Protein AF-A0A931WHB3-F1 (afdb_monomer_lite)

Foldseek 3Di:
DLVLLLVCCVVPPDDAPLLVDLPLLLQLLLLLLPVVFDSVQSRVLSVQLCVCVVDLVSLLPDDLLVLLLSCAPSDDSLSSVQSNQQSVVCVVVVHDDQALVVQCVGRPRDLQSSQLSNCRNPVHLGARDDPLLQLCCCQLPVDSDPVVSSVVSVVVSVRNNSSNSSSNVCSVPAVDLPPHNLVPRSSCVRGPCSNPDPRDPPDPAQDEWEKEFEWEAEPQQWTKWFAADPPDPDPHRFIATDMDTDPDDDDDPDWDWDWDDDDSYTYTYTYHYDYDYPPDDPDPRMDIGRPVCCSSTPYHPVRVCSVPVPPPDPDDDDDDDDDDDDDDDDDDDDDDDDDDDDDDDDDDQDQWFKEKEWFEDQQWFVPDPPTFADPPLSPPLCVQPLVVQDGQAYEYEYQAQEAPDADDCQQVVLVVVPPDDRPDRPVPRDQGYHYLSSVLVCVVSPHQEYEQAEPRNQSSHPVSNVRRVVSCVVSNRQYAWWVPRWGWGAGSNFIEIEHEEYCDDPPRTHYLADLVVLLVSLLVVVVVGLAYEYEYEFAEADDVGQAQDADWHAYPNGTGHRLVSNVLSSVVSQHLEYEYHPHLFFHAWFQDPQHIHGNHQHAAFHFQPDDQPDRSQKIWIKMWIARRRRSGTAWIFTFIWGADPRGRTHGDPQCVSLVSNQVSNVVHPPPGQWDQDSRRIIDGNPPPPLCLDFFDDDDFQFKKFFPVRQKIKGQHAKEFDDDCDDPDPRDHDDPLLAQWAAKEAQLVLQWIWIFRQVSLWIWIAGLVVRGTPDIEHQFDDPVCPVQEDPDDQAPFDDPFADPVSDNRGARFRWHEWDAAPSRQWIKTWGQRCVGCVLQRGWGWIFIAGPVVRYTRHIYTYGTQQNDWDAQLVRQWIWTQHFQFQKIWIWGRPDDDPSPIGTDDMEHQPGTDDPVVVCVVVVNDRHRSNVVGPQRKAAWDAQNVNQWIWIARQRPGFIWIDGVVVRYTQATAHADDHRFHHWDAFPVRQWIWTAHQAQQKIFIFGPVQGVVCRNHPRYGHTPDMDRPDHGWAYWDAALVRQWIWTCRASQQWIWIAGRPHRHTGIITHHGHGFHYWYARSVNQWIWTAHGDDVPRTGSMITIMGMDRD

Radius of gyration: 36.59 Å; chains: 1; bounding box: 97×89×100 Å

pLDDT: mean 85.55, std 16.46, range [21.92, 98.75]

Structure (mmCIF, N/CA/C/O backbone):
data_AF-A0A931WHB3-F1
#
_entry.id   AF-A0A931WHB3-F1
#
loop_
_atom_site.group_PDB
_atom_site.id
_atom_site.type_symbol
_atom_site.label_atom_id
_atom_site.label_alt_id
_atom_site.label_comp_id
_atom_site.label_asym_id
_atom_site.label_entity_id
_atom_site.label_seq_id
_atom_site.pdbx_PDB_ins_code
_atom_site.Cartn_x
_atom_site.Cartn_y
_atom_site.Cartn_z
_atom_site.occupancy
_atom_site.B_iso_or_equiv
_atom_site.auth_seq_id
_atom_site.auth_comp_id
_atom_site.auth_asym_id
_atom_site.auth_atom_id
_atom_site.pdbx_PDB_model_num
ATOM 1 N N . MET A 1 1 ? 1.215 -47.083 -10.227 1.00 84.88 1 MET A N 1
ATOM 2 C CA . MET A 1 1 ? 0.676 -46.826 -8.870 1.00 84.88 1 MET A CA 1
ATOM 3 C C . MET A 1 1 ? -0.785 -46.350 -8.879 1.00 84.88 1 MET A C 1
ATOM 5 O O . MET A 1 1 ? -1.617 -47.059 -8.321 1.00 84.88 1 MET A O 1
ATOM 9 N N . VAL A 1 2 ? -1.116 -45.220 -9.528 1.00 85.38 2 VAL A N 1
ATOM 10 C CA . VAL A 1 2 ? -2.466 -44.595 -9.546 1.00 85.38 2 VAL A CA 1
ATOM 11 C C . VAL A 1 2 ? -3.608 -45.595 -9.789 1.00 85.38 2 VAL A C 1
ATOM 13 O O . VAL A 1 2 ? -4.551 -45.656 -9.006 1.00 85.38 2 VAL A O 1
ATOM 16 N N . ARG A 1 3 ? -3.494 -46.464 -10.807 1.00 87.75 3 ARG A N 1
ATOM 17 C CA . ARG A 1 3 ? -4.512 -47.495 -11.106 1.00 87.75 3 ARG A CA 1
ATOM 18 C C . ARG A 1 3 ? -4.798 -48.437 -9.926 1.00 87.75 3 ARG A C 1
ATOM 20 O O . ARG A 1 3 ? -5.958 -48.729 -9.656 1.00 87.75 3 ARG A O 1
ATOM 27 N N . LYS A 1 4 ? -3.764 -48.887 -9.197 1.00 90.56 4 LYS A N 1
ATOM 28 C CA . LYS A 1 4 ? -3.929 -49.772 -8.025 1.00 90.56 4 LYS A CA 1
ATOM 29 C C . LYS A 1 4 ? -4.610 -49.043 -6.865 1.00 90.56 4 LYS A C 1
ATOM 31 O O . LYS A 1 4 ? -5.451 -49.630 -6.190 1.00 90.56 4 LYS A O 1
ATOM 36 N N . LEU A 1 5 ? -4.274 -47.768 -6.665 1.00 92.19 5 LEU A N 1
ATOM 37 C CA . LEU A 1 5 ? -4.891 -46.924 -5.643 1.00 92.19 5 LEU A CA 1
ATOM 38 C C . LEU A 1 5 ? -6.387 -46.706 -5.919 1.00 92.19 5 LEU A C 1
ATOM 40 O O . LEU A 1 5 ? -7.205 -46.923 -5.028 1.00 92.19 5 LEU A O 1
ATOM 44 N N . ILE A 1 6 ? -6.748 -46.348 -7.156 1.00 91.69 6 ILE A N 1
ATOM 45 C CA . ILE A 1 6 ? -8.146 -46.134 -7.558 1.00 91.69 6 ILE A CA 1
ATOM 46 C C . ILE A 1 6 ? -8.950 -47.440 -7.478 1.00 91.69 6 ILE A C 1
ATOM 48 O O . ILE A 1 6 ? -10.045 -47.448 -6.919 1.00 91.69 6 ILE A O 1
ATOM 52 N N . ALA A 1 7 ? -8.408 -48.562 -7.967 1.00 93.50 7 ALA A N 1
ATOM 53 C CA . ALA A 1 7 ? -9.076 -49.863 -7.874 1.00 93.50 7 ALA A CA 1
ATOM 54 C C . ALA A 1 7 ? -9.349 -50.265 -6.414 1.00 93.50 7 ALA A C 1
ATOM 56 O O . ALA A 1 7 ? -10.447 -50.716 -6.079 1.00 93.50 7 ALA A O 1
ATOM 57 N N . TRP A 1 8 ? -8.377 -50.041 -5.524 1.00 95.69 8 TRP A N 1
ATOM 58 C CA . TRP A 1 8 ? -8.567 -50.247 -4.092 1.00 95.69 8 TRP A CA 1
ATOM 59 C C . TRP A 1 8 ? -9.632 -49.310 -3.517 1.00 95.69 8 TRP A C 1
ATOM 61 O O . TRP A 1 8 ? -10.517 -49.782 -2.806 1.00 95.69 8 TRP A O 1
ATOM 71 N N . TYR A 1 9 ? -9.597 -48.019 -3.850 1.00 95.31 9 TYR A N 1
ATOM 72 C CA . TYR A 1 9 ? -10.578 -47.047 -3.369 1.00 95.31 9 TYR A CA 1
ATOM 73 C C . TYR A 1 9 ? -12.000 -47.414 -3.799 1.00 95.31 9 TYR A C 1
ATOM 75 O O . TYR A 1 9 ? -12.898 -47.430 -2.965 1.00 95.31 9 TYR A O 1
ATOM 83 N N . ARG A 1 10 ? -12.219 -47.813 -5.057 1.00 94.56 10 ARG A N 1
ATOM 84 C CA . ARG A 1 10 ? -13.547 -48.233 -5.538 1.00 94.56 10 ARG A CA 1
ATOM 85 C C . ARG A 1 10 ? -14.119 -49.411 -4.749 1.00 94.56 10 ARG A C 1
ATOM 87 O O . ARG A 1 10 ? -15.312 -49.414 -4.470 1.00 94.56 10 ARG A O 1
ATOM 94 N N . LYS A 1 11 ? -13.272 -50.366 -4.349 1.00 95.25 11 LYS A N 1
ATOM 95 C CA . LYS A 1 11 ? -13.671 -51.534 -3.547 1.00 95.25 11 LYS A CA 1
ATOM 96 C C . LYS A 1 11 ? -13.815 -51.231 -2.047 1.00 95.25 11 LYS A C 1
ATOM 98 O O . LYS A 1 11 ? -14.593 -51.898 -1.378 1.00 95.25 11 LYS A O 1
ATOM 103 N N . ASN A 1 12 ? -13.055 -50.272 -1.511 1.00 93.69 12 ASN A N 1
ATOM 104 C CA . ASN A 1 12 ? -12.877 -50.098 -0.060 1.00 93.69 12 ASN A CA 1
ATOM 105 C C . ASN A 1 12 ? -13.314 -48.729 0.488 1.00 93.69 12 ASN A C 1
ATOM 107 O O . ASN A 1 12 ? -13.204 -48.506 1.696 1.00 93.69 12 ASN A O 1
ATOM 111 N N . LYS A 1 13 ? -13.775 -47.792 -0.352 1.00 93.00 13 LYS A N 1
ATOM 112 C CA . LYS A 1 13 ? -14.244 -46.480 0.109 1.00 93.00 13 LYS A CA 1
ATOM 113 C C . LYS A 1 13 ? -15.380 -46.654 1.111 1.00 93.00 13 LYS A C 1
ATOM 115 O O . LYS A 1 13 ? -16.329 -47.396 0.873 1.00 93.00 13 LYS A O 1
ATOM 120 N N . ARG A 1 14 ? -15.302 -45.933 2.227 1.00 93.69 14 ARG A N 1
ATOM 121 C CA . ARG A 1 14 ? -16.410 -45.864 3.184 1.00 93.69 14 ARG A CA 1
ATOM 122 C C . ARG A 1 14 ? -17.633 -45.239 2.528 1.00 93.69 14 ARG A C 1
ATOM 124 O O . ARG A 1 14 ? -17.500 -44.242 1.808 1.00 93.69 14 ARG A O 1
ATOM 131 N N . ASP A 1 15 ? -18.795 -45.795 2.853 1.00 92.56 15 ASP A N 1
ATOM 132 C CA . ASP A 1 15 ? -20.084 -45.239 2.470 1.00 92.56 15 ASP A CA 1
ATOM 133 C C . ASP A 1 15 ? -20.383 -43.993 3.317 1.00 92.56 15 ASP A C 1
ATOM 135 O O . ASP A 1 15 ? -20.708 -44.093 4.499 1.00 92.56 15 ASP A O 1
ATOM 139 N N . LEU A 1 16 ? -20.180 -42.807 2.738 1.00 94.19 16 LEU A N 1
ATOM 140 C CA . LEU A 1 16 ? -20.353 -41.519 3.417 1.00 94.19 16 LEU A CA 1
ATOM 141 C C . LEU A 1 16 ? -21.411 -40.686 2.682 1.00 94.19 16 LEU A C 1
ATOM 143 O O . LEU A 1 16 ? -21.373 -40.652 1.451 1.00 94.19 16 LEU A O 1
ATOM 147 N N . PRO A 1 17 ? -22.308 -39.966 3.386 1.00 93.25 17 PRO A N 1
ATOM 148 C CA . PRO A 1 17 ? -23.413 -39.244 2.745 1.00 93.25 17 PRO A CA 1
ATOM 149 C C . PRO A 1 17 ? -22.966 -38.270 1.646 1.00 93.25 17 PRO A C 1
ATOM 151 O O . PRO A 1 17 ? -23.534 -38.251 0.557 1.00 93.25 17 PRO A O 1
ATOM 154 N N . TRP A 1 18 ? -21.889 -37.520 1.884 1.00 94.44 18 TRP A N 1
ATOM 155 C CA . TRP A 1 18 ? -21.335 -36.563 0.919 1.00 94.44 18 TRP A CA 1
ATOM 156 C C . TRP A 1 18 ? -20.591 -37.208 -0.258 1.00 94.44 18 TRP A C 1
ATOM 158 O O . TRP A 1 18 ? -20.258 -36.519 -1.209 1.00 94.44 18 TRP A O 1
ATOM 168 N N . ARG A 1 19 ? -20.364 -38.528 -0.254 1.00 93.44 19 ARG A N 1
ATOM 169 C CA . ARG A 1 19 ? -19.819 -39.261 -1.414 1.00 93.44 19 ARG A CA 1
ATOM 170 C C . ARG A 1 19 ? -20.894 -39.771 -2.372 1.00 93.44 19 ARG A C 1
ATOM 172 O O . ARG A 1 19 ? -20.557 -40.311 -3.422 1.00 93.44 19 ARG A O 1
ATOM 179 N N . LYS A 1 20 ? -22.174 -39.625 -2.015 1.00 92.88 20 LYS A N 1
ATOM 180 C CA . LYS A 1 20 ? -23.329 -40.016 -2.843 1.00 92.88 20 LYS A CA 1
ATOM 181 C C . LYS A 1 20 ? -23.835 -38.874 -3.730 1.00 92.88 20 LYS A C 1
ATOM 183 O O . LYS A 1 20 ? -24.867 -39.014 -4.375 1.00 92.88 20 LYS A O 1
ATOM 188 N N . THR A 1 21 ? -23.147 -37.733 -3.734 1.00 93.81 21 THR A N 1
ATOM 189 C CA . THR A 1 21 ? -23.547 -36.527 -4.462 1.00 93.81 21 THR A CA 1
ATOM 190 C C . THR A 1 21 ? -22.335 -35.825 -5.067 1.00 93.81 21 THR A C 1
ATOM 192 O O . THR A 1 21 ? -21.212 -36.007 -4.605 1.00 93.81 21 THR A O 1
ATOM 195 N N . ARG A 1 22 ? -22.585 -35.012 -6.095 1.00 93.62 22 ARG A N 1
ATOM 196 C CA . ARG A 1 22 ? -21.635 -34.047 -6.667 1.00 93.62 22 ARG A CA 1
ATOM 197 C C . ARG A 1 22 ? -22.109 -32.599 -6.521 1.00 93.62 22 ARG A C 1
ATOM 199 O O . ARG A 1 22 ? -21.502 -31.699 -7.085 1.00 93.62 22 ARG A O 1
ATOM 206 N N . ASP A 1 23 ? -23.195 -32.378 -5.780 1.00 96.38 23 ASP A N 1
ATOM 207 C CA . ASP A 1 23 ? -23.734 -31.043 -5.526 1.00 96.38 23 ASP A CA 1
ATOM 208 C C . ASP A 1 23 ? -22.691 -30.193 -4.771 1.00 96.38 23 ASP A C 1
ATOM 210 O O . ASP A 1 23 ? -22.335 -30.533 -3.634 1.00 96.38 23 ASP A O 1
ATOM 214 N N . PRO A 1 24 ? -22.201 -29.087 -5.364 1.00 96.38 24 PRO A N 1
ATOM 215 C CA . PRO A 1 24 ? -21.118 -28.297 -4.794 1.00 96.38 24 PRO A CA 1
ATOM 216 C C . PRO A 1 24 ? -21.478 -27.680 -3.439 1.00 96.38 24 PRO A C 1
ATOM 218 O O . PRO A 1 24 ? -20.605 -27.557 -2.581 1.00 96.38 24 PRO A O 1
ATOM 221 N N . TYR A 1 25 ? -22.756 -27.376 -3.182 1.00 97.06 25 TYR A N 1
ATOM 222 C CA . TYR A 1 25 ? -23.208 -26.901 -1.874 1.00 97.06 25 TYR A CA 1
ATOM 223 C C . TYR A 1 25 ? -23.054 -27.989 -0.808 1.00 97.06 25 TYR A C 1
ATOM 225 O O . TYR A 1 25 ? -22.488 -27.763 0.264 1.00 97.06 25 TYR A O 1
ATOM 233 N N . ARG A 1 26 ? -23.512 -29.200 -1.123 1.00 97.62 26 ARG A N 1
ATOM 234 C CA . ARG A 1 26 ? -23.441 -30.359 -0.228 1.00 97.62 26 ARG A CA 1
ATOM 235 C C . ARG A 1 26 ? -22.006 -30.797 0.042 1.00 97.62 26 ARG A C 1
ATOM 237 O O . ARG A 1 26 ? -21.711 -31.161 1.182 1.00 97.62 26 ARG A O 1
ATOM 244 N N . ILE A 1 27 ? -21.136 -30.737 -0.967 1.00 97.44 27 ILE A N 1
ATOM 245 C CA . ILE A 1 27 ? -19.698 -31.000 -0.824 1.00 97.44 27 ILE A CA 1
ATOM 246 C C . ILE A 1 27 ? -19.030 -29.902 0.011 1.00 97.44 27 ILE A C 1
ATOM 248 O O . ILE A 1 27 ? -18.306 -30.201 0.956 1.00 97.44 27 ILE A O 1
ATOM 252 N N . MET A 1 28 ? -19.326 -28.627 -0.250 1.00 97.31 28 MET A N 1
ATOM 253 C CA . MET A 1 28 ? -18.822 -27.514 0.560 1.00 97.31 28 MET A CA 1
ATOM 254 C C . MET A 1 28 ? -19.182 -27.687 2.039 1.00 97.31 28 MET A C 1
ATOM 256 O O . MET A 1 28 ? -18.311 -27.573 2.900 1.00 97.31 28 MET A O 1
ATOM 260 N N . VAL A 1 29 ? -20.437 -28.022 2.351 1.00 97.44 29 VAL A N 1
ATOM 261 C CA . VAL A 1 29 ? -20.884 -28.250 3.734 1.00 97.44 29 VAL A CA 1
ATOM 262 C C . VAL A 1 29 ? -20.086 -29.380 4.392 1.00 97.44 29 VAL A C 1
ATOM 264 O O . VAL A 1 29 ? -19.605 -29.198 5.512 1.00 97.44 29 VAL A O 1
ATOM 267 N N . SER A 1 30 ? -19.899 -30.526 3.722 1.00 96.69 30 SER A N 1
ATOM 268 C CA . SER A 1 30 ? -19.130 -31.636 4.303 1.00 96.69 30 SER A CA 1
ATOM 269 C C . SER A 1 30 ? -17.672 -31.264 4.525 1.00 96.69 30 SER A C 1
ATOM 271 O O . SER A 1 30 ? -17.138 -31.539 5.598 1.00 96.69 30 SER A O 1
ATOM 273 N N . GLU A 1 31 ? -17.041 -30.591 3.563 1.00 95.62 31 GLU A N 1
ATOM 274 C CA . GLU A 1 31 ? -15.630 -30.227 3.661 1.00 95.62 31 GLU A CA 1
ATOM 275 C C . GLU A 1 31 ? -15.386 -29.183 4.760 1.00 95.62 31 GLU A C 1
ATOM 277 O O . GLU A 1 31 ? -14.473 -29.348 5.570 1.00 95.62 31 GLU A O 1
ATOM 282 N N . PHE A 1 32 ? -16.264 -28.181 4.911 1.00 94.94 32 PHE A N 1
ATOM 283 C CA . PHE A 1 32 ? -16.215 -27.262 6.057 1.00 94.94 32 PHE A CA 1
ATOM 284 C C . PHE A 1 32 ? -16.360 -28.007 7.393 1.00 94.94 32 PHE A C 1
ATOM 286 O O . PHE A 1 32 ? -15.679 -27.672 8.372 1.00 94.94 32 PHE A O 1
ATOM 293 N N . MET A 1 33 ? -17.230 -29.020 7.461 1.00 94.19 33 MET A N 1
ATOM 294 C CA . MET A 1 33 ? -17.398 -29.830 8.668 1.00 94.19 33 MET A CA 1
ATOM 295 C C . MET A 1 33 ? -16.186 -30.722 8.955 1.00 94.19 33 MET A C 1
ATOM 297 O O . MET A 1 33 ? -15.854 -30.890 10.124 1.00 94.19 33 MET A O 1
ATOM 301 N N . LEU A 1 34 ? -15.504 -31.254 7.938 1.00 91.81 34 LEU A N 1
ATOM 302 C CA . LEU A 1 34 ? -14.376 -32.184 8.083 1.00 91.81 34 LEU A CA 1
ATOM 303 C C . LEU A 1 34 ? -13.074 -31.521 8.555 1.00 91.81 34 LEU A C 1
ATOM 305 O O . LEU A 1 34 ? -12.217 -32.205 9.119 1.00 91.81 34 LEU A O 1
ATOM 309 N N . VAL A 1 35 ? -12.941 -30.195 8.434 1.00 86.25 35 VAL A N 1
ATOM 310 C CA . VAL A 1 35 ? -11.778 -29.459 8.962 1.00 86.25 35 VAL A CA 1
ATOM 311 C C . VAL A 1 35 ? -11.606 -29.719 10.467 1.00 86.25 35 VAL A C 1
ATOM 313 O O . VAL A 1 35 ? -12.404 -29.289 11.296 1.00 86.25 35 VAL A O 1
ATOM 316 N N . GLN A 1 36 ? -10.543 -30.432 10.846 1.00 79.00 36 GLN A N 1
ATOM 317 C CA . GLN A 1 36 ? -10.236 -30.784 12.242 1.00 79.00 36 GLN A CA 1
ATOM 318 C C . GLN A 1 36 ? -11.386 -31.489 12.998 1.00 79.00 36 GLN A C 1
ATOM 320 O O . GLN A 1 36 ? -11.498 -31.375 14.218 1.00 79.00 36 GLN A O 1
ATOM 325 N N . THR A 1 37 ? -12.256 -32.223 12.294 1.00 82.19 37 THR A N 1
ATOM 326 C CA . THR A 1 37 ? -13.376 -32.968 12.897 1.00 82.19 37 THR A CA 1
ATOM 327 C C . THR A 1 37 ? -13.408 -34.392 12.352 1.00 82.19 37 THR A C 1
ATOM 329 O O . THR A 1 37 ? -13.181 -34.621 11.169 1.00 82.19 37 THR A O 1
ATOM 332 N N . THR A 1 38 ? -13.682 -35.386 13.201 1.00 83.12 38 THR A N 1
ATOM 333 C CA . THR A 1 38 ? -13.673 -36.787 12.757 1.00 83.12 38 THR A CA 1
ATOM 334 C C . THR A 1 38 ? -14.876 -37.106 11.870 1.00 83.12 38 THR A C 1
ATOM 336 O O . THR A 1 38 ? -15.992 -36.662 12.140 1.00 83.12 38 THR A O 1
ATOM 339 N N . VAL A 1 39 ? -14.670 -37.964 10.865 1.00 86.69 39 VAL A N 1
ATOM 340 C CA . VAL A 1 39 ? -15.725 -38.429 9.943 1.00 86.69 39 VAL A CA 1
ATOM 341 C C . VAL A 1 39 ? -16.965 -38.929 10.694 1.00 86.69 39 VAL A C 1
ATOM 343 O O . VAL A 1 39 ? -18.076 -38.524 10.373 1.00 86.69 39 VAL A O 1
ATOM 346 N N . ALA A 1 40 ? -16.788 -39.736 11.745 1.00 85.00 40 ALA A N 1
ATOM 347 C CA . ALA A 1 40 ? -17.899 -40.272 12.539 1.00 85.00 40 ALA A CA 1
ATOM 348 C C . ALA A 1 40 ? -18.758 -39.182 13.209 1.00 85.00 40 ALA A C 1
ATOM 350 O O . ALA A 1 40 ? -19.958 -39.370 13.402 1.00 85.00 40 ALA A O 1
ATOM 351 N N . THR A 1 41 ? -18.157 -38.041 13.559 1.00 85.00 41 THR A N 1
ATOM 352 C CA . THR A 1 41 ? -18.882 -36.892 14.120 1.00 85.00 41 THR A CA 1
ATOM 353 C C . THR A 1 41 ? -19.632 -36.145 13.025 1.00 85.00 41 THR A C 1
ATOM 355 O O . THR A 1 41 ? -20.794 -35.787 13.214 1.00 85.00 41 THR A O 1
ATOM 358 N N . VAL A 1 42 ? -18.989 -35.950 11.869 1.00 90.88 42 VAL A N 1
ATOM 359 C CA . VAL A 1 42 ? -19.578 -35.235 10.732 1.00 90.88 42 VAL A CA 1
ATOM 360 C C . VAL A 1 42 ? -20.782 -35.985 10.168 1.00 90.88 42 VAL A C 1
ATOM 362 O O . VAL A 1 42 ? -21.814 -35.356 9.969 1.00 90.88 42 VAL A O 1
ATOM 365 N N . VAL A 1 43 ? -20.718 -37.315 10.013 1.00 90.44 43 VAL A N 1
ATOM 366 C CA . VAL A 1 43 ? -21.851 -38.132 9.520 1.00 90.44 43 VAL A CA 1
ATOM 367 C C . VAL A 1 43 ? -23.136 -37.847 10.305 1.00 90.44 43 VAL A C 1
ATOM 369 O O . VAL A 1 43 ? -24.174 -37.589 9.708 1.00 90.44 43 VAL A O 1
ATOM 372 N N . LYS A 1 44 ? -23.058 -37.783 11.640 1.00 87.38 44 LYS A N 1
ATOM 373 C CA . LYS A 1 44 ? -24.224 -37.534 12.506 1.00 87.38 44 LYS A CA 1
ATOM 374 C C . LYS A 1 44 ? -24.809 -36.124 12.371 1.00 87.38 44 LYS A C 1
ATOM 376 O O . LYS A 1 44 ? -25.960 -35.903 12.733 1.00 87.38 44 LYS A O 1
ATOM 381 N N . ARG A 1 45 ? -24.005 -35.144 11.950 1.00 89.56 45 ARG A N 1
ATOM 382 C CA . ARG A 1 45 ? -24.385 -33.720 11.922 1.00 89.56 45 ARG A CA 1
ATOM 383 C C . ARG A 1 45 ? -24.746 -33.229 10.534 1.00 89.56 45 ARG A C 1
ATOM 385 O O . ARG A 1 45 ? -25.594 -32.355 10.418 1.00 89.56 45 ARG A O 1
ATOM 392 N N . TYR A 1 46 ? -24.132 -33.807 9.514 1.00 94.56 46 TYR A N 1
ATOM 393 C CA . TYR A 1 46 ? -24.305 -33.427 8.124 1.00 94.56 46 TYR A CA 1
ATOM 394 C C . TYR A 1 46 ? -25.767 -33.520 7.676 1.00 94.56 46 TYR A C 1
ATOM 396 O O . TYR A 1 46 ? -26.318 -32.550 7.167 1.00 94.56 46 TYR A O 1
ATOM 404 N N . GLU A 1 47 ? -26.428 -34.646 7.952 1.00 89.88 47 GLU A N 1
ATOM 405 C CA . GLU A 1 47 ? -27.830 -34.853 7.570 1.00 89.88 47 GLU A CA 1
ATOM 406 C C . GLU A 1 47 ? -28.782 -33.917 8.323 1.00 89.88 47 GLU A C 1
ATOM 408 O O . GLU A 1 47 ? -29.686 -33.343 7.724 1.00 89.88 47 GLU A O 1
ATOM 413 N N . LEU A 1 48 ? -28.545 -33.695 9.621 1.00 90.69 48 LEU A N 1
ATOM 414 C CA . LEU A 1 48 ? -29.329 -32.746 10.418 1.00 90.69 48 LEU A CA 1
ATOM 415 C C . LEU A 1 48 ? -29.167 -31.310 9.909 1.00 90.69 48 LEU A C 1
ATOM 417 O O . LEU A 1 48 ? -30.136 -30.559 9.867 1.00 90.69 48 LEU A O 1
ATOM 421 N N . PHE A 1 49 ? -27.950 -30.937 9.513 1.00 95.31 49 PHE A N 1
ATOM 422 C CA . PHE A 1 49 ? -27.664 -29.612 8.981 1.00 95.31 49 PHE A CA 1
ATOM 423 C C . PHE A 1 49 ? -28.333 -29.398 7.624 1.00 95.31 49 PHE A C 1
ATOM 425 O O . PHE A 1 49 ? -28.967 -28.368 7.431 1.00 95.31 49 PHE A O 1
ATOM 432 N N . LEU A 1 50 ? -28.259 -30.377 6.717 1.00 95.94 50 LEU A N 1
ATOM 433 C CA . LEU A 1 50 ? -28.926 -30.300 5.414 1.00 95.94 50 LEU A CA 1
ATOM 434 C C . LEU A 1 50 ? -30.450 -30.429 5.505 1.00 95.94 50 LEU A C 1
ATOM 436 O O . LEU A 1 50 ? -31.153 -29.951 4.624 1.00 95.94 50 LEU A O 1
ATOM 440 N N . LYS A 1 51 ? -30.987 -31.044 6.563 1.00 93.88 51 LYS A N 1
ATOM 441 C CA . LYS A 1 51 ? -32.429 -31.006 6.831 1.00 93.88 51 LYS A CA 1
ATOM 442 C C . LYS A 1 51 ? -32.892 -29.594 7.199 1.00 93.88 51 LYS A C 1
ATOM 444 O O . LYS A 1 51 ? -33.975 -29.189 6.797 1.00 93.88 51 LYS A O 1
ATOM 449 N N . GLU A 1 52 ? -32.080 -28.860 7.959 1.00 93.62 52 GLU A N 1
ATOM 450 C CA . GLU A 1 52 ? -32.375 -27.479 8.358 1.00 93.62 52 GLU A CA 1
ATOM 451 C C . GLU A 1 52 ? -32.094 -26.468 7.233 1.00 93.62 52 GLU A C 1
ATOM 453 O O . GLU A 1 52 ? -32.829 -25.494 7.080 1.00 93.62 52 GLU A O 1
ATOM 458 N N . PHE A 1 53 ? -31.043 -26.707 6.446 1.00 97.38 53 PHE A N 1
ATOM 459 C CA . PHE A 1 53 ? -30.609 -25.874 5.326 1.00 97.38 53 PHE A CA 1
ATOM 460 C C . PHE A 1 53 ? -30.424 -26.752 4.076 1.00 97.38 53 PHE A C 1
ATOM 462 O O . PHE A 1 53 ? -29.310 -27.192 3.783 1.00 97.38 53 PHE A O 1
ATOM 469 N N . PRO A 1 54 ? -31.510 -27.080 3.354 1.00 95.88 54 PRO A N 1
ATOM 470 C CA . PRO A 1 54 ? -31.448 -28.005 2.221 1.00 95.88 54 PRO A CA 1
ATOM 471 C C . PRO A 1 54 ? -30.737 -27.434 0.993 1.00 95.88 54 PRO A C 1
ATOM 473 O O . PRO A 1 54 ? -30.219 -28.207 0.185 1.00 95.88 54 PRO A O 1
ATOM 476 N N . THR A 1 55 ? -30.694 -26.107 0.849 1.00 96.50 55 THR A N 1
ATOM 477 C CA . THR A 1 55 ? -30.073 -25.413 -0.288 1.00 96.50 55 THR A CA 1
ATOM 478 C C . THR A 1 55 ? -29.144 -24.291 0.166 1.00 96.50 55 THR A C 1
ATOM 480 O O . THR A 1 55 ? -29.262 -23.761 1.277 1.00 96.50 55 THR A O 1
ATOM 483 N N . ILE A 1 56 ? -28.246 -23.864 -0.724 1.00 96.81 56 ILE A N 1
ATOM 484 C CA . ILE A 1 56 ? -27.344 -22.743 -0.451 1.00 96.81 56 ILE A CA 1
ATOM 485 C C . ILE A 1 56 ? -28.101 -21.434 -0.181 1.00 96.81 56 ILE A C 1
ATOM 487 O O . ILE A 1 56 ? -27.671 -20.661 0.671 1.00 96.81 56 ILE A O 1
ATOM 491 N N . GLN A 1 57 ? -29.263 -21.233 -0.811 1.00 96.94 57 GLN A N 1
ATOM 492 C CA . GLN A 1 57 ? -30.152 -20.091 -0.577 1.00 96.94 57 GLN A CA 1
ATOM 493 C C . GLN A 1 57 ? -30.698 -20.108 0.853 1.00 96.94 57 GLN A C 1
ATOM 495 O O . GLN A 1 57 ? -30.517 -19.140 1.588 1.00 96.94 57 GLN A O 1
ATOM 500 N N . THR A 1 58 ? -31.253 -21.245 1.298 1.00 96.94 58 THR A N 1
ATOM 501 C CA . THR A 1 58 ? -31.778 -21.371 2.672 1.00 96.94 58 THR A CA 1
ATOM 502 C C . THR A 1 58 ? -30.700 -21.157 3.731 1.00 96.94 58 THR A C 1
ATOM 504 O O . THR A 1 58 ? -30.979 -20.609 4.796 1.00 96.94 58 THR A O 1
ATOM 507 N N . LEU A 1 59 ? -29.453 -21.546 3.442 1.00 97.25 59 LEU A N 1
ATOM 508 C CA . LEU A 1 59 ? -28.325 -21.256 4.316 1.00 97.25 59 LEU A CA 1
ATOM 509 C C . LEU A 1 59 ? -27.952 -19.768 4.295 1.00 97.25 59 LEU A C 1
ATOM 511 O O . LEU A 1 59 ? -27.732 -19.195 5.358 1.00 97.25 59 LEU A O 1
ATOM 515 N N . ALA A 1 60 ? -27.862 -19.150 3.115 1.00 94.12 60 ALA A N 1
ATOM 516 C CA . ALA A 1 60 ? -27.471 -17.751 2.949 1.00 94.12 60 ALA A CA 1
ATOM 517 C C . ALA A 1 60 ? -28.447 -16.782 3.640 1.00 94.12 60 ALA A C 1
ATOM 519 O O . ALA A 1 60 ? -28.013 -15.836 4.306 1.00 94.12 60 ALA A O 1
ATOM 520 N N . GLU A 1 61 ? -29.747 -17.058 3.534 1.00 91.56 61 GLU A N 1
ATOM 521 C CA . GLU A 1 61 ? -30.837 -16.261 4.112 1.00 91.56 61 GLU A CA 1
ATOM 522 C C . GLU A 1 61 ? -31.024 -16.494 5.618 1.00 91.56 61 GLU A C 1
ATOM 524 O O . GLU A 1 61 ? -31.576 -15.645 6.322 1.00 91.56 61 GLU A O 1
ATOM 529 N N . ALA A 1 62 ? -30.554 -17.628 6.147 1.00 86.75 62 ALA A N 1
ATOM 530 C CA . ALA A 1 62 ? -30.737 -17.955 7.551 1.00 86.75 62 ALA A CA 1
ATOM 531 C C . ALA A 1 62 ? -30.036 -16.943 8.475 1.00 86.75 62 ALA A C 1
ATOM 533 O O . ALA A 1 62 ? -28.886 -16.559 8.243 1.00 86.75 62 ALA A O 1
ATOM 534 N N . PRO A 1 63 ? -30.656 -16.559 9.604 1.00 71.31 63 PRO A N 1
ATOM 535 C CA . PRO A 1 63 ? -29.971 -15.745 10.591 1.00 71.31 63 PRO A CA 1
ATOM 536 C C . PRO A 1 63 ? -28.816 -16.541 11.216 1.00 71.31 63 PRO A C 1
ATOM 538 O O . PRO A 1 63 ? -28.968 -17.708 11.590 1.00 71.31 63 PRO A O 1
ATOM 541 N N . LEU A 1 64 ? -27.658 -15.895 11.395 1.00 74.06 64 LEU A N 1
ATOM 542 C CA . LEU A 1 64 ? -26.409 -16.557 11.803 1.00 74.06 64 LEU A CA 1
ATOM 543 C C . LEU A 1 64 ? -26.536 -17.391 13.093 1.00 74.06 64 LEU A C 1
ATOM 545 O O . LEU A 1 64 ? -25.868 -18.414 13.245 1.00 74.06 64 LEU A O 1
ATOM 549 N N . TRP A 1 65 ? -27.383 -16.981 14.043 1.00 72.62 65 TRP A N 1
ATOM 550 C CA . TRP A 1 65 ? -27.606 -17.742 15.278 1.00 72.62 65 TRP A CA 1
ATOM 551 C C . TRP A 1 65 ? -28.193 -19.136 15.004 1.00 72.62 65 TRP A C 1
ATOM 553 O O . TRP A 1 65 ? -27.846 -20.089 15.700 1.00 72.62 65 TRP A O 1
ATOM 563 N N . LYS A 1 66 ? -29.038 -19.272 13.975 1.00 81.19 66 LYS A N 1
ATOM 564 C CA . LYS A 1 66 ? -29.679 -20.530 13.582 1.00 81.19 66 LYS A CA 1
ATOM 565 C C . LYS A 1 66 ? -28.658 -21.475 12.951 1.00 81.19 66 LYS A C 1
ATOM 567 O O . LYS A 1 66 ? -28.593 -22.645 13.324 1.00 81.19 66 LYS A O 1
ATOM 572 N N . VAL A 1 67 ? -27.776 -20.933 12.107 1.00 84.38 67 VAL A N 1
ATOM 573 C CA . VAL A 1 67 ? -26.633 -21.662 11.532 1.00 84.38 67 VAL A CA 1
ATOM 574 C C . VAL A 1 67 ? -25.682 -22.144 12.633 1.00 84.38 67 VAL A C 1
ATOM 576 O O . VAL A 1 67 ? -25.323 -23.320 12.681 1.00 84.38 67 VAL A O 1
ATOM 579 N N . LYS A 1 68 ? -25.330 -21.270 13.588 1.00 77.62 68 LYS A N 1
ATOM 580 C CA . LYS A 1 68 ? -24.499 -21.630 14.753 1.00 77.62 68 LYS A CA 1
ATOM 581 C C . LYS A 1 68 ? -25.148 -22.708 15.620 1.00 77.62 68 LYS A C 1
ATOM 583 O O . LYS A 1 68 ? -24.453 -23.619 16.063 1.00 77.62 68 LYS A O 1
ATOM 588 N N . LYS A 1 69 ? -26.465 -22.636 15.836 1.00 77.38 69 LYS A N 1
ATOM 589 C CA . LYS A 1 69 ? -27.217 -23.654 16.579 1.00 77.38 69 LYS A CA 1
ATOM 590 C C . LYS A 1 69 ? -27.115 -25.016 15.890 1.00 77.38 69 LYS A C 1
ATOM 592 O O . LYS A 1 69 ? -26.746 -25.983 16.553 1.00 77.38 69 LYS A O 1
ATOM 597 N N . ALA A 1 70 ? -27.354 -25.086 14.580 1.00 84.06 70 ALA A N 1
ATOM 598 C CA . ALA A 1 70 ? -27.222 -26.323 13.803 1.00 84.06 70 ALA A CA 1
ATOM 599 C C . ALA A 1 70 ? -25.780 -26.876 13.794 1.00 84.06 70 ALA A C 1
ATOM 601 O O . ALA A 1 70 ? -25.577 -28.087 13.735 1.00 84.06 70 ALA A O 1
ATOM 602 N N . TRP A 1 71 ? -24.776 -26.002 13.930 1.00 86.00 71 TRP A N 1
ATOM 603 C CA . TRP A 1 71 ? -23.356 -26.367 14.018 1.00 86.00 71 TRP A CA 1
ATOM 604 C C . TRP A 1 71 ? -22.910 -26.891 15.398 1.00 86.00 71 TRP A C 1
ATOM 606 O O . TRP A 1 71 ? -21.770 -27.336 15.574 1.00 86.00 71 TRP A O 1
ATOM 616 N N . THR A 1 72 ? -23.781 -26.832 16.411 1.00 73.06 72 THR A N 1
ATOM 617 C CA . THR A 1 72 ? -23.432 -27.191 17.793 1.00 73.06 72 THR A CA 1
ATOM 618 C C . THR A 1 72 ? -22.929 -28.635 17.884 1.00 73.06 72 THR A C 1
ATOM 620 O O . THR A 1 72 ? -23.586 -29.583 17.455 1.00 73.06 72 THR A O 1
ATOM 623 N N . GLY A 1 73 ? -21.750 -28.814 18.488 1.00 69.38 73 GLY A N 1
ATOM 624 C CA . GLY A 1 73 ? -21.110 -30.121 18.668 1.00 69.38 73 GLY A CA 1
ATOM 625 C C . GLY A 1 73 ? -20.060 -30.492 17.614 1.00 69.38 73 GLY A C 1
ATOM 626 O O . GLY A 1 73 ? -19.426 -31.529 17.773 1.00 69.38 73 GLY A O 1
ATOM 627 N N . LEU A 1 74 ? -19.832 -29.658 16.590 1.00 74.56 74 LEU A N 1
ATOM 628 C CA . LEU A 1 74 ? -18.751 -29.851 15.605 1.00 74.56 74 LEU A CA 1
ATOM 629 C C . LEU A 1 74 ? -17.424 -29.175 15.997 1.00 74.56 74 LEU A C 1
ATOM 631 O O . LEU A 1 74 ? -16.384 -29.490 15.428 1.00 74.56 74 LEU A O 1
ATOM 635 N N . GLY A 1 75 ? -17.433 -28.253 16.967 1.00 62.44 75 GLY A N 1
ATOM 636 C CA . GLY A 1 75 ? -16.249 -27.465 17.340 1.00 62.44 75 GLY A CA 1
ATOM 637 C C . GLY A 1 75 ? -15.865 -26.410 16.287 1.00 62.44 75 GLY A C 1
ATOM 638 O O . GLY A 1 75 ? -16.401 -26.391 15.180 1.00 62.44 75 GLY A O 1
ATOM 639 N N . TYR A 1 76 ? -14.941 -25.502 16.627 1.00 63.31 76 TYR A N 1
ATOM 640 C CA . TYR A 1 76 ? -14.497 -24.378 15.775 1.00 63.31 76 TYR A CA 1
ATOM 641 C C . TYR A 1 76 ? -15.639 -23.612 15.086 1.00 63.31 76 TYR A C 1
ATOM 643 O O . TYR A 1 76 ? -15.833 -23.684 13.874 1.00 63.31 76 TYR A O 1
ATOM 651 N N . ASN A 1 77 ? -16.381 -22.833 15.875 1.00 66.06 77 ASN A N 1
ATOM 652 C CA . ASN A 1 77 ? -17.576 -22.105 15.430 1.00 66.06 77 ASN A CA 1
ATOM 653 C C . ASN A 1 77 ? -17.309 -21.016 14.372 1.00 66.06 77 ASN A C 1
ATOM 655 O O . ASN A 1 77 ? -18.247 -20.567 13.719 1.00 66.06 77 ASN A O 1
ATOM 659 N N . SER A 1 78 ? -16.051 -20.607 14.173 1.00 63.94 78 SER A N 1
ATOM 660 C CA . SER A 1 78 ? -15.649 -19.743 13.055 1.00 63.94 78 SER A CA 1
ATOM 661 C C . SER A 1 78 ? -15.941 -20.385 11.696 1.00 63.94 78 SER A C 1
ATOM 663 O O . SER A 1 78 ? -16.282 -19.676 10.756 1.00 63.94 78 SER A O 1
ATOM 665 N N . ARG A 1 79 ? -15.906 -21.723 11.599 1.00 84.56 79 ARG A N 1
ATOM 666 C CA . ARG A 1 79 ? -16.254 -22.453 10.370 1.00 84.56 79 ARG A CA 1
ATOM 667 C C . ARG A 1 79 ? -17.717 -22.277 9.984 1.00 84.56 79 ARG A C 1
ATOM 669 O O . ARG A 1 79 ? -17.989 -22.041 8.819 1.00 84.56 79 ARG A O 1
ATOM 676 N N . ALA A 1 80 ? -18.634 -22.293 10.953 1.00 82.69 80 ALA A N 1
ATOM 677 C CA . ALA A 1 80 ? -20.055 -22.039 10.705 1.00 82.69 80 ALA A CA 1
ATOM 678 C C . ALA A 1 80 ? -20.297 -20.624 10.156 1.00 82.69 80 ALA A C 1
ATOM 680 O O . ALA A 1 80 ? -21.101 -20.431 9.252 1.00 82.69 80 ALA A O 1
ATOM 681 N N . VAL A 1 81 ? -19.577 -19.635 10.702 1.00 72.88 81 VAL A N 1
ATOM 682 C CA . VAL A 1 81 ? -19.654 -18.233 10.258 1.00 72.88 81 VAL A CA 1
ATOM 683 C C . VAL A 1 81 ? -19.109 -18.087 8.840 1.00 72.88 81 VAL A C 1
ATOM 685 O O . VAL A 1 81 ? -19.732 -17.431 8.013 1.00 72.88 81 VAL A O 1
ATOM 688 N N . ASN A 1 82 ? -17.963 -18.701 8.554 1.00 81.44 82 ASN A N 1
ATOM 689 C CA . ASN A 1 82 ? -17.344 -18.619 7.237 1.00 81.44 82 ASN A CA 1
ATOM 690 C C . ASN A 1 82 ? -18.150 -19.373 6.175 1.00 81.44 82 ASN A C 1
ATOM 692 O O . ASN A 1 82 ? -18.379 -18.816 5.112 1.00 81.44 82 ASN A O 1
ATOM 696 N N . LEU A 1 83 ? -18.667 -20.564 6.491 1.00 95.38 83 LEU A N 1
ATOM 697 C CA . LEU A 1 83 ? -19.584 -21.303 5.620 1.00 95.38 83 LEU A CA 1
ATOM 698 C C . LEU A 1 83 ? -20.828 -20.464 5.287 1.00 95.38 83 LEU A C 1
ATOM 700 O O . LEU A 1 83 ? -21.243 -20.411 4.133 1.00 95.38 83 LEU A O 1
ATOM 704 N N . HIS A 1 84 ? -21.406 -19.783 6.283 1.00 93.81 84 HIS A N 1
ATOM 705 C CA . HIS A 1 84 ? -22.560 -18.904 6.078 1.00 93.81 84 HIS A CA 1
ATOM 706 C C . HIS A 1 84 ? -22.228 -17.726 5.156 1.00 93.81 84 HIS A C 1
ATOM 708 O O . HIS A 1 84 ? -22.957 -17.474 4.202 1.00 93.81 84 HIS A O 1
ATOM 714 N N . ARG A 1 85 ? -21.093 -17.055 5.384 1.00 85.00 85 ARG A N 1
ATOM 715 C CA . ARG A 1 85 ? -20.624 -15.947 4.535 1.00 85.00 85 ARG A CA 1
ATOM 716 C C . ARG A 1 85 ? -20.288 -16.393 3.112 1.00 85.00 85 ARG A C 1
ATOM 718 O O . ARG A 1 85 ? -20.628 -15.689 2.171 1.00 85.00 85 ARG A O 1
ATOM 725 N N . ALA A 1 86 ? -19.653 -17.552 2.947 1.00 91.56 86 ALA A N 1
ATOM 726 C CA . ALA A 1 86 ? -19.378 -18.121 1.632 1.00 91.56 86 ALA A CA 1
ATOM 727 C C . ALA A 1 86 ? -20.677 -18.442 0.885 1.00 91.56 86 ALA A C 1
ATOM 729 O O . ALA A 1 86 ? -20.797 -18.106 -0.286 1.00 91.56 86 ALA A O 1
ATOM 730 N N . ALA A 1 87 ? -21.676 -19.011 1.567 1.00 95.75 87 ALA A N 1
ATOM 731 C CA . ALA A 1 87 ? -22.989 -19.252 0.975 1.00 95.75 87 ALA A CA 1
ATOM 732 C C . ALA A 1 87 ? -23.667 -17.951 0.516 1.00 95.75 87 ALA A C 1
ATOM 734 O O . ALA A 1 87 ? -24.199 -17.902 -0.589 1.00 95.75 87 ALA A O 1
ATOM 735 N N . GLN A 1 88 ? -23.601 -16.890 1.326 1.00 93.69 88 GLN A N 1
ATOM 736 C CA . GLN A 1 88 ? -24.115 -15.566 0.959 1.00 93.69 88 GLN A CA 1
ATOM 737 C C . GLN A 1 88 ? -23.412 -14.994 -0.271 1.00 93.69 88 GLN A C 1
ATOM 739 O O . GLN A 1 88 ? -24.073 -14.475 -1.166 1.00 93.69 88 GLN A O 1
ATOM 744 N N . GLU A 1 89 ? -22.089 -15.116 -0.333 1.00 90.50 89 GLU A N 1
ATOM 745 C CA . GLU A 1 89 ? -21.301 -14.603 -1.448 1.00 90.50 89 GLU A CA 1
ATOM 746 C C . GLU A 1 89 ? -21.554 -15.384 -2.744 1.00 90.50 89 GLU A C 1
ATOM 748 O O . GLU A 1 89 ? -21.770 -14.774 -3.787 1.00 90.50 89 GLU A O 1
ATOM 753 N N . ILE A 1 90 ? -21.635 -16.715 -2.680 1.00 94.56 90 ILE A N 1
ATOM 754 C CA . ILE A 1 90 ? -21.969 -17.554 -3.841 1.00 94.56 90 ILE A CA 1
ATOM 755 C C . ILE A 1 90 ? -23.375 -17.226 -4.366 1.00 94.56 90 ILE A C 1
ATOM 757 O O . ILE A 1 90 ? -23.570 -17.069 -5.569 1.00 94.56 90 ILE A O 1
ATOM 761 N N . VAL A 1 91 ? -24.363 -17.080 -3.475 1.00 95.69 91 VAL A N 1
ATOM 762 C CA . VAL A 1 91 ? -25.728 -16.691 -3.871 1.00 95.69 91 VAL A CA 1
ATOM 763 C C . VAL A 1 91 ? -25.737 -15.297 -4.502 1.00 95.69 91 VAL A C 1
ATOM 765 O O . VAL A 1 91 ? -26.425 -15.089 -5.497 1.00 95.69 91 VAL A O 1
ATOM 768 N N . ARG A 1 92 ? -24.939 -14.360 -3.976 1.00 87.75 92 ARG A N 1
ATOM 769 C CA . ARG A 1 92 ? -24.803 -13.000 -4.517 1.00 87.75 92 ARG A CA 1
ATOM 770 C C . ARG A 1 92 ? -24.181 -12.982 -5.916 1.00 87.75 92 ARG A C 1
ATOM 772 O O . ARG A 1 92 ? -24.601 -12.179 -6.742 1.00 87.75 92 ARG A O 1
ATOM 779 N N . GLN A 1 93 ? -23.178 -13.822 -6.167 1.00 85.38 93 GLN A N 1
ATOM 780 C CA . GLN A 1 93 ? -22.528 -13.943 -7.478 1.00 85.38 93 GLN A CA 1
ATOM 781 C C . GLN A 1 93 ? -23.424 -14.644 -8.513 1.00 85.38 93 GLN A C 1
ATOM 783 O O . GLN A 1 93 ? -23.253 -14.444 -9.712 1.00 85.38 93 GLN A O 1
ATOM 788 N N . GLY A 1 94 ? -24.406 -15.429 -8.062 1.00 88.00 94 GLY A N 1
ATOM 789 C CA . GLY A 1 94 ? -25.363 -16.126 -8.924 1.00 88.00 94 GLY A CA 1
ATOM 790 C C . GLY A 1 94 ? -24.826 -17.421 -9.542 1.00 88.00 94 GLY A C 1
ATOM 791 O O . GLY A 1 94 ? -25.581 -18.146 -10.186 1.00 88.00 94 GLY A O 1
ATOM 792 N N . ASN A 1 95 ? -23.554 -17.758 -9.322 1.00 85.44 95 ASN A N 1
ATOM 793 C CA . ASN A 1 95 ? -22.923 -18.995 -9.772 1.00 85.44 95 ASN A CA 1
ATOM 794 C C . ASN A 1 95 ? -22.000 -19.581 -8.690 1.00 85.44 95 ASN A C 1
ATOM 796 O O . ASN A 1 95 ? -21.361 -18.858 -7.932 1.00 85.44 95 ASN A O 1
ATOM 800 N N . PHE A 1 96 ? -21.915 -20.915 -8.621 1.00 95.00 96 PHE A N 1
ATOM 801 C CA . PHE A 1 96 ? -20.965 -21.601 -7.739 1.00 95.00 96 PHE A CA 1
ATOM 802 C C . PHE A 1 96 ? -19.616 -21.739 -8.463 1.00 95.00 96 PHE A C 1
ATOM 804 O O . PHE A 1 96 ? -19.582 -22.405 -9.503 1.00 95.00 96 PHE A O 1
ATOM 811 N N . PRO A 1 97 ? -18.509 -21.159 -7.956 1.00 92.56 97 PRO A N 1
ATOM 812 C CA . PRO A 1 97 ? -17.232 -21.214 -8.660 1.00 92.56 97 PRO A CA 1
ATOM 813 C C . PRO A 1 97 ? -16.701 -22.645 -8.798 1.00 92.56 97 PRO A C 1
ATOM 815 O O . PRO A 1 97 ? -16.662 -23.404 -7.829 1.00 92.56 97 PRO A O 1
ATOM 818 N N . ALA A 1 98 ? -16.287 -23.011 -10.013 1.00 90.25 98 ALA A N 1
ATOM 819 C CA . ALA A 1 98 ? -15.814 -24.362 -10.317 1.00 90.25 98 ALA A CA 1
ATOM 820 C C . ALA A 1 98 ? -14.293 -24.518 -10.187 1.00 90.25 98 ALA A C 1
ATOM 822 O O . ALA A 1 98 ? -13.808 -25.611 -9.891 1.00 90.25 98 ALA A O 1
ATOM 823 N N . ASN A 1 99 ? -13.531 -23.442 -10.409 1.00 90.31 99 ASN A N 1
ATOM 824 C CA . ASN A 1 99 ? -12.076 -23.493 -10.329 1.00 90.31 99 ASN A CA 1
ATOM 825 C C . ASN A 1 99 ? -11.575 -23.176 -8.901 1.00 90.31 99 ASN A C 1
ATOM 827 O O . ASN A 1 99 ? -12.224 -22.432 -8.159 1.00 90.31 99 ASN A O 1
ATOM 831 N N . PRO A 1 100 ? -10.431 -23.752 -8.489 1.00 87.69 100 PRO A N 1
ATOM 832 C CA . PRO A 1 100 ? -9.915 -23.565 -7.138 1.00 87.69 100 PRO A CA 1
ATOM 833 C C . PRO A 1 100 ? -9.511 -22.122 -6.818 1.00 87.69 100 PRO A C 1
ATOM 835 O O . PRO A 1 100 ? -9.666 -21.710 -5.673 1.00 87.69 100 PRO A O 1
ATOM 838 N N . GLU A 1 101 ? -8.994 -21.355 -7.780 1.00 87.38 101 GLU A N 1
ATOM 839 C CA . GLU A 1 101 ? -8.540 -19.981 -7.515 1.00 87.38 101 GLU A CA 1
ATOM 840 C C . GLU A 1 101 ? -9.711 -19.059 -7.167 1.00 87.38 101 GLU A C 1
ATOM 842 O O . GLU A 1 101 ? -9.649 -18.342 -6.170 1.00 87.38 101 GLU A O 1
ATOM 847 N N . ASP A 1 102 ? -10.830 -19.174 -7.880 1.00 88.31 102 ASP A N 1
ATOM 848 C CA . ASP A 1 102 ? -12.048 -18.428 -7.571 1.00 88.31 102 ASP A CA 1
ATOM 849 C C . ASP A 1 102 ? -12.627 -18.853 -6.221 1.00 88.31 102 ASP A C 1
ATOM 851 O O . ASP A 1 102 ? -13.033 -18.008 -5.421 1.00 88.31 102 ASP A O 1
ATOM 855 N N . LEU A 1 103 ? -12.611 -20.155 -5.908 1.00 89.50 103 LEU A N 1
ATOM 856 C CA . LEU A 1 103 ? -13.063 -20.635 -4.603 1.00 89.50 103 LEU A CA 1
ATOM 857 C C . LEU A 1 103 ? -12.224 -20.061 -3.456 1.00 89.50 103 LEU A C 1
ATOM 859 O O . LEU A 1 103 ? -12.800 -19.738 -2.422 1.00 89.50 103 LEU A O 1
ATOM 863 N N . LYS A 1 104 ? -10.904 -19.870 -3.616 1.00 90.25 104 LYS A N 1
ATOM 864 C CA . LYS A 1 104 ? -10.036 -19.260 -2.582 1.00 90.25 104 LYS A CA 1
ATOM 865 C C . LYS A 1 104 ? -10.413 -17.817 -2.246 1.00 90.25 104 LYS A C 1
ATOM 867 O O . LYS A 1 104 ? -10.060 -17.337 -1.171 1.00 90.25 104 LYS A O 1
ATOM 872 N N . THR A 1 105 ? -11.132 -17.126 -3.129 1.00 84.75 105 THR A N 1
ATOM 873 C CA . THR A 1 105 ? -11.615 -15.765 -2.852 1.00 84.75 105 THR A CA 1
ATOM 874 C C . THR A 1 105 ? -12.788 -15.745 -1.864 1.00 84.75 105 THR A C 1
ATOM 876 O O . THR A 1 105 ? -13.080 -14.708 -1.265 1.00 84.75 105 THR A O 1
ATOM 879 N N . LEU A 1 106 ? -13.451 -16.889 -1.643 1.00 88.31 106 LEU A N 1
ATOM 880 C CA . LEU A 1 106 ? -14.616 -16.990 -0.770 1.00 88.31 106 LEU A CA 1
ATOM 881 C C . LEU A 1 106 ? -14.228 -17.084 0.723 1.00 88.31 106 LEU A C 1
ATOM 883 O O . LEU A 1 106 ? -13.257 -17.752 1.093 1.00 88.31 106 LEU A O 1
ATOM 887 N N . PRO A 1 107 ? -15.020 -16.495 1.641 1.00 77.69 107 PRO A N 1
ATOM 888 C CA . PRO A 1 107 ? -14.756 -16.552 3.078 1.00 77.69 107 PRO A CA 1
ATOM 889 C C . PRO A 1 107 ? -14.566 -17.978 3.626 1.00 77.69 107 PRO A C 1
ATOM 891 O O . PRO A 1 107 ? -15.465 -18.812 3.594 1.00 77.69 107 PRO A O 1
ATOM 894 N N . GLY A 1 108 ? -13.398 -18.247 4.214 1.00 82.69 108 GLY A N 1
ATOM 895 C CA . GLY A 1 108 ? -13.064 -19.541 4.824 1.00 82.69 108 GLY A CA 1
ATOM 896 C C . GLY A 1 108 ? -12.533 -20.609 3.872 1.00 82.69 108 GLY A C 1
ATOM 897 O O . GLY A 1 108 ? -12.144 -21.674 4.354 1.00 82.69 108 GLY A O 1
ATOM 898 N N . PHE A 1 109 ? -12.460 -20.331 2.570 1.00 88.19 109 PHE A N 1
ATOM 899 C CA . PHE A 1 109 ? -11.807 -21.205 1.606 1.00 88.19 109 PHE A CA 1
ATOM 900 C C . PHE A 1 109 ? -10.290 -20.985 1.609 1.00 88.19 109 PHE A C 1
ATOM 902 O O . PHE A 1 109 ? -9.763 -20.071 0.989 1.00 88.19 109 PHE A O 1
ATOM 909 N N . GLY A 1 110 ? -9.571 -21.851 2.324 1.00 84.75 110 GLY A N 1
ATOM 910 C CA . GLY A 1 110 ? -8.120 -21.991 2.167 1.00 84.75 110 GLY A CA 1
ATOM 911 C C . GLY A 1 110 ? -7.752 -22.967 1.037 1.00 84.75 110 GLY A C 1
ATOM 912 O O . GLY A 1 110 ? -8.646 -23.605 0.474 1.00 84.75 110 GLY A O 1
ATOM 913 N N . PRO A 1 111 ? -6.448 -23.174 0.759 1.00 81.50 111 PRO A N 1
ATOM 914 C CA . PRO A 1 111 ? -5.979 -24.061 -0.311 1.00 81.50 111 PRO A CA 1
ATOM 915 C C . PRO A 1 111 ? -6.589 -25.469 -0.271 1.00 81.50 111 PRO A C 1
ATOM 917 O O . PRO A 1 111 ? -7.067 -25.954 -1.289 1.00 81.50 111 PRO A O 1
ATOM 920 N N . TYR A 1 112 ? -6.664 -26.095 0.913 1.00 90.62 112 TYR A N 1
ATOM 921 C CA . TYR A 1 112 ? -7.313 -27.404 1.079 1.00 90.62 112 TYR A CA 1
ATOM 922 C C . TYR A 1 112 ? -8.776 -27.387 0.622 1.00 90.62 112 TYR A C 1
ATOM 924 O O . TYR A 1 112 ? -9.187 -28.229 -0.168 1.00 90.62 112 TYR A O 1
ATOM 932 N N . LEU A 1 113 ? -9.563 -26.429 1.122 1.00 92.38 113 LEU A N 1
ATOM 933 C CA . LEU A 1 113 ? -11.011 -26.418 0.934 1.00 92.38 113 LEU A CA 1
ATOM 934 C C . LEU A 1 113 ? -11.384 -26.091 -0.512 1.00 92.38 113 LEU A C 1
ATOM 936 O O . LEU A 1 113 ? -12.260 -26.734 -1.084 1.00 92.38 113 LEU A O 1
ATOM 940 N N . ALA A 1 114 ? -10.675 -25.133 -1.110 1.00 93.38 114 ALA A N 1
ATOM 941 C CA . ALA A 1 114 ? -10.837 -24.771 -2.509 1.00 93.38 114 ALA A CA 1
ATOM 942 C C . ALA A 1 114 ? -10.500 -25.941 -3.433 1.00 93.38 114 ALA A C 1
ATOM 944 O O . ALA A 1 114 ? -11.300 -26.281 -4.303 1.00 93.38 114 ALA A O 1
ATOM 945 N N . ASN A 1 115 ? -9.371 -26.615 -3.203 1.00 91.69 115 ASN A N 1
ATOM 946 C CA . ASN A 1 115 ? -8.954 -27.747 -4.025 1.00 91.69 115 ASN A CA 1
ATOM 947 C C . ASN A 1 115 ? -9.872 -28.966 -3.816 1.00 91.69 115 ASN A C 1
ATOM 949 O O . ASN A 1 115 ? -10.200 -29.652 -4.779 1.00 91.69 115 ASN A O 1
ATOM 953 N N . ALA A 1 116 ? -10.341 -29.219 -2.588 1.00 93.44 116 ALA A N 1
ATOM 954 C CA . ALA A 1 116 ? -11.242 -30.334 -2.292 1.00 93.44 116 ALA A CA 1
ATOM 955 C C . ALA A 1 116 ? -12.613 -30.149 -2.947 1.00 93.44 116 ALA A C 1
ATOM 957 O O . ALA A 1 116 ? -13.081 -31.045 -3.646 1.00 93.44 116 ALA A O 1
ATOM 958 N N . VAL A 1 117 ? -13.242 -28.983 -2.774 1.00 96.38 117 VAL A N 1
ATOM 959 C CA . VAL A 1 117 ? -14.564 -28.706 -3.353 1.00 96.38 117 VAL A CA 1
ATOM 960 C C . VAL A 1 117 ? -14.493 -28.667 -4.881 1.00 96.38 117 VAL A C 1
ATOM 962 O O . VAL A 1 117 ? -15.302 -29.328 -5.531 1.00 96.38 117 VAL A O 1
ATOM 965 N N . SER A 1 118 ? -13.506 -27.968 -5.458 1.00 94.50 118 SER A N 1
ATOM 966 C CA . SER A 1 118 ? -13.327 -27.910 -6.920 1.00 94.50 118 SER A CA 1
ATOM 967 C C . SER A 1 118 ? -13.065 -29.287 -7.532 1.00 94.50 118 SER A C 1
ATOM 969 O O . SER A 1 118 ? -13.678 -29.650 -8.534 1.00 94.50 118 SER A O 1
ATOM 971 N N . SER A 1 119 ? -12.204 -30.097 -6.909 1.00 93.81 119 SER A N 1
ATOM 972 C CA . SER A 1 119 ? -11.911 -31.441 -7.400 1.00 93.81 119 SER A CA 1
ATOM 973 C C . SER A 1 119 ? -13.122 -32.368 -7.271 1.00 93.81 119 SER A C 1
ATOM 975 O O . SER A 1 119 ? -13.521 -32.991 -8.252 1.00 93.81 119 SER A O 1
ATOM 977 N N . ILE A 1 120 ? -13.763 -32.428 -6.098 1.00 94.69 120 ILE A N 1
ATOM 978 C CA . ILE A 1 120 ? -14.844 -33.389 -5.831 1.00 94.69 120 ILE A CA 1
ATOM 979 C C . ILE A 1 120 ? -16.118 -33.049 -6.608 1.00 94.69 120 ILE A C 1
ATOM 981 O O . ILE A 1 120 ? -16.724 -33.942 -7.206 1.00 94.69 120 ILE A O 1
ATOM 985 N N . ALA A 1 121 ? -16.532 -31.780 -6.613 1.00 95.56 121 ALA A N 1
ATOM 986 C CA . ALA A 1 121 ? -17.752 -31.376 -7.301 1.00 95.56 121 ALA A CA 1
ATOM 987 C C . ALA A 1 121 ? -17.529 -31.272 -8.819 1.00 95.56 121 ALA A C 1
ATOM 989 O O . ALA A 1 121 ? -18.324 -31.823 -9.585 1.00 95.56 121 ALA A O 1
ATOM 990 N N . PHE A 1 122 ? -16.409 -30.686 -9.261 1.00 94.00 122 PHE A N 1
ATOM 991 C CA . PHE A 1 122 ? -16.213 -30.252 -10.652 1.00 94.00 122 PHE A CA 1
ATOM 992 C C . PHE A 1 122 ? -15.095 -30.976 -11.433 1.00 94.00 122 PHE A C 1
ATOM 994 O O . PHE A 1 122 ? -14.799 -30.570 -12.549 1.00 94.00 122 PHE A O 1
ATOM 1001 N N . GLU A 1 123 ? -14.473 -32.037 -10.895 1.00 91.56 123 GLU A N 1
ATOM 1002 C CA . GLU A 1 123 ? -13.294 -32.706 -11.501 1.00 91.56 123 GLU A CA 1
ATOM 1003 C C . GLU A 1 123 ? -12.109 -31.758 -11.777 1.00 91.56 123 GLU A C 1
ATOM 1005 O O . GLU A 1 123 ? -11.281 -32.025 -12.650 1.00 91.56 123 GLU A O 1
ATOM 1010 N N . ALA A 1 124 ? -11.976 -30.650 -11.040 1.00 88.94 124 ALA A N 1
ATOM 1011 C CA . ALA A 1 124 ? -10.808 -29.795 -11.211 1.00 88.94 124 ALA A CA 1
ATOM 1012 C C . ALA A 1 124 ? -9.519 -30.580 -10.862 1.00 88.94 124 ALA A C 1
ATOM 1014 O O . ALA A 1 124 ? -9.471 -31.244 -9.814 1.00 88.94 124 ALA A O 1
ATOM 1015 N N . PRO A 1 125 ? -8.461 -30.513 -11.696 1.00 86.19 125 PRO A N 1
ATOM 1016 C CA . PRO A 1 125 ? -7.187 -31.189 -11.452 1.00 86.19 125 PRO A CA 1
ATOM 1017 C C . PRO A 1 125 ? -6.359 -30.424 -10.407 1.00 86.19 125 PRO A C 1
ATOM 1019 O O . PRO A 1 125 ? -5.301 -29.881 -10.712 1.00 86.19 125 PRO A O 1
ATOM 1022 N N . ALA A 1 126 ? -6.872 -30.351 -9.178 1.00 85.75 126 ALA A N 1
ATOM 1023 C CA . ALA A 1 126 ? -6.313 -29.559 -8.088 1.00 85.75 126 ALA A CA 1
ATOM 1024 C C . ALA A 1 126 ? -5.835 -30.450 -6.927 1.00 85.75 126 ALA A C 1
ATOM 1026 O O . ALA A 1 126 ? -6.568 -31.357 -6.520 1.00 85.75 126 ALA A O 1
ATOM 1027 N N . PRO A 1 127 ? -4.642 -30.206 -6.354 1.00 84.88 127 PRO A N 1
ATOM 1028 C CA . PRO A 1 127 ? -4.091 -31.023 -5.275 1.00 84.88 127 PRO A CA 1
ATOM 1029 C C . PRO A 1 127 ? -4.802 -30.843 -3.943 1.00 84.88 127 PRO A C 1
ATOM 1031 O O . PRO A 1 127 ? -4.779 -29.767 -3.349 1.00 84.88 127 PRO A O 1
ATOM 1034 N N . VAL A 1 128 ? -5.366 -31.923 -3.403 1.00 88.56 128 VAL A N 1
ATOM 1035 C CA . VAL A 1 128 ? -5.957 -31.904 -2.059 1.00 88.56 128 VAL A CA 1
ATOM 1036 C C . VAL A 1 128 ? -4.935 -32.396 -1.042 1.00 88.56 128 VAL A C 1
ATOM 1038 O O . VAL A 1 128 ? -4.737 -33.596 -0.868 1.00 88.56 128 VAL A O 1
ATOM 1041 N N . LEU A 1 129 ? -4.285 -31.457 -0.352 1.00 83.62 129 LEU A N 1
ATOM 1042 C CA . LEU A 1 129 ? -3.290 -31.756 0.675 1.00 83.62 129 LEU A CA 1
ATOM 1043 C C . LEU A 1 129 ? -3.873 -31.556 2.082 1.00 83.62 129 LEU A C 1
ATOM 1045 O O . LEU A 1 129 ? -3.904 -30.441 2.600 1.00 83.62 129 LEU A O 1
ATOM 1049 N N . ASP A 1 130 ? -4.317 -32.643 2.714 1.00 84.38 130 ASP A N 1
ATOM 1050 C CA . ASP A 1 130 ? -4.640 -32.681 4.146 1.00 84.38 130 ASP A CA 1
ATOM 1051 C C . ASP A 1 130 ? -3.525 -33.375 4.954 1.00 84.38 130 ASP A C 1
ATOM 1053 O O . ASP A 1 130 ? -2.495 -33.808 4.425 1.00 84.38 130 ASP A O 1
ATOM 1057 N N . THR A 1 131 ? -3.721 -33.510 6.267 1.00 81.69 131 THR A N 1
ATOM 1058 C CA . THR A 1 131 ? -2.752 -34.194 7.137 1.00 81.69 131 THR A CA 1
ATOM 1059 C C . THR A 1 131 ? -2.605 -35.684 6.812 1.00 81.69 131 THR A C 1
ATOM 1061 O O . THR A 1 131 ? -1.558 -36.270 7.093 1.00 81.69 131 THR A O 1
ATOM 1064 N N . ASN A 1 132 ? -3.618 -36.319 6.212 1.00 86.62 132 ASN A N 1
ATOM 1065 C CA . ASN A 1 132 ? -3.551 -37.710 5.773 1.00 86.62 132 ASN A CA 1
ATOM 1066 C C . ASN A 1 132 ? -2.724 -37.854 4.496 1.00 86.62 132 ASN A C 1
ATOM 1068 O O . ASN A 1 132 ? -1.827 -38.694 4.452 1.00 86.62 132 ASN A O 1
ATOM 1072 N N . VAL A 1 133 ? -2.982 -37.016 3.495 1.00 88.00 133 VAL A N 1
ATOM 1073 C CA . VAL A 1 133 ? -2.287 -37.006 2.208 1.00 88.00 133 VAL A CA 1
ATOM 1074 C C . VAL A 1 133 ? -0.827 -36.607 2.392 1.00 88.00 133 VAL A C 1
ATOM 1076 O O . VAL A 1 133 ? 0.041 -37.309 1.880 1.00 88.00 133 VAL A O 1
ATOM 1079 N N . ARG A 1 134 ? -0.523 -35.587 3.213 1.00 84.38 134 ARG A N 1
ATOM 1080 C CA . ARG A 1 134 ? 0.868 -35.212 3.539 1.00 84.38 134 ARG A CA 1
ATOM 1081 C C . ARG A 1 134 ? 1.651 -36.403 4.094 1.00 84.38 134 ARG A C 1
ATOM 1083 O O . ARG A 1 134 ? 2.760 -36.678 3.651 1.00 84.38 134 ARG A O 1
ATOM 1090 N N . ARG A 1 135 ? 1.058 -37.150 5.031 1.00 86.69 135 ARG A N 1
ATOM 1091 C CA . ARG A 1 135 ? 1.682 -38.342 5.625 1.00 86.69 135 ARG A CA 1
ATOM 1092 C C . ARG A 1 135 ? 1.857 -39.476 4.615 1.00 86.69 135 ARG A C 1
ATOM 1094 O O . ARG A 1 135 ? 2.866 -40.177 4.658 1.00 86.69 135 ARG A O 1
ATOM 1101 N N . VAL A 1 136 ? 0.875 -39.680 3.734 1.00 88.38 136 VAL A N 1
ATOM 1102 C CA . VAL A 1 136 ? 0.977 -40.669 2.654 1.00 88.38 136 VAL A CA 1
ATOM 1103 C C . VAL A 1 136 ? 2.143 -40.321 1.738 1.00 88.38 136 VAL A C 1
ATOM 1105 O O . VAL A 1 136 ? 2.967 -41.194 1.513 1.00 88.38 136 VAL A O 1
ATOM 1108 N N . ILE A 1 137 ? 2.242 -39.074 1.268 1.00 85.75 137 ILE A N 1
ATOM 1109 C CA . ILE A 1 137 ? 3.320 -38.609 0.380 1.00 85.75 137 ILE A CA 1
ATOM 1110 C C . ILE A 1 137 ? 4.678 -38.785 1.052 1.00 85.75 137 ILE A C 1
ATOM 1112 O O . ILE A 1 137 ? 5.558 -39.421 0.476 1.00 85.75 137 ILE A O 1
ATOM 1116 N N . LEU A 1 138 ? 4.809 -38.320 2.298 1.00 83.88 138 LEU A N 1
ATOM 1117 C CA . LEU A 1 138 ? 6.049 -38.435 3.060 1.00 83.88 138 LEU A CA 1
ATOM 1118 C C . LEU A 1 138 ? 6.540 -39.879 3.137 1.00 83.88 138 LEU A C 1
ATOM 1120 O O . LEU A 1 138 ? 7.708 -40.149 2.893 1.00 83.88 138 LEU A O 1
ATOM 1124 N N . ARG A 1 139 ? 5.654 -40.832 3.431 1.00 86.44 139 ARG A N 1
ATOM 1125 C CA . ARG A 1 139 ? 6.047 -42.246 3.520 1.00 86.44 139 ARG A CA 1
ATOM 1126 C C . ARG A 1 139 ? 6.252 -42.891 2.155 1.00 86.44 139 ARG A C 1
ATOM 1128 O O . ARG A 1 139 ? 7.174 -43.684 1.991 1.00 86.44 139 ARG A O 1
ATOM 1135 N N . LEU A 1 140 ? 5.387 -42.578 1.198 1.00 86.50 140 LEU A N 1
ATOM 1136 C CA . LEU A 1 140 ? 5.409 -43.162 -0.137 1.00 86.50 140 LEU A CA 1
ATOM 1137 C C . LEU A 1 140 ? 6.677 -42.760 -0.894 1.00 86.50 140 LEU A C 1
ATOM 1139 O O . LEU A 1 140 ? 7.246 -43.595 -1.582 1.00 86.50 140 LEU A O 1
ATOM 1143 N N . LEU A 1 141 ? 7.118 -41.511 -0.740 1.00 82.50 141 LEU A N 1
ATOM 1144 C CA . LEU A 1 141 ? 8.168 -40.905 -1.562 1.00 82.50 141 LEU A CA 1
ATOM 1145 C C . LEU A 1 141 ? 9.405 -40.489 -0.761 1.00 82.50 141 LEU A C 1
ATOM 1147 O O . LEU A 1 141 ? 10.380 -40.037 -1.348 1.00 82.50 141 LEU A O 1
ATOM 1151 N N . ASN A 1 142 ? 9.375 -40.635 0.567 1.00 81.56 142 ASN A N 1
ATOM 1152 C CA . ASN A 1 142 ? 10.441 -40.200 1.470 1.00 81.56 142 ASN A CA 1
ATOM 1153 C C . ASN A 1 142 ? 10.803 -38.705 1.323 1.00 81.56 142 ASN A C 1
ATOM 1155 O O . ASN A 1 142 ? 11.962 -38.326 1.462 1.00 81.56 142 ASN A O 1
ATOM 1159 N N . THR A 1 143 ? 9.817 -37.852 1.029 1.00 73.44 143 THR A N 1
ATOM 1160 C CA . THR A 1 143 ? 10.006 -36.404 0.848 1.00 73.44 143 THR A CA 1
ATOM 1161 C C . THR A 1 143 ? 8.867 -35.606 1.477 1.00 73.44 143 THR A C 1
ATOM 1163 O O . THR A 1 143 ? 7.709 -36.024 1.457 1.00 73.44 143 THR A O 1
ATOM 1166 N N . GLU A 1 144 ? 9.192 -34.438 2.031 1.00 65.06 144 GLU A N 1
ATOM 1167 C CA . GLU A 1 144 ? 8.201 -33.453 2.474 1.00 65.06 144 GLU A CA 1
ATOM 1168 C C . GLU A 1 144 ? 7.811 -32.455 1.370 1.00 65.06 144 GLU A C 1
ATOM 1170 O O . GLU A 1 144 ? 7.017 -31.553 1.637 1.00 65.06 144 GLU A O 1
ATOM 1175 N N . ASP A 1 145 ? 8.344 -32.601 0.149 1.00 63.78 145 ASP A N 1
ATOM 1176 C CA . ASP A 1 145 ? 8.101 -31.671 -0.955 1.00 63.78 145 ASP A CA 1
ATOM 1177 C C . ASP A 1 145 ? 6.631 -31.706 -1.436 1.00 63.78 145 ASP A C 1
ATOM 1179 O O . ASP A 1 145 ? 6.195 -32.707 -2.025 1.00 63.78 145 ASP A O 1
ATOM 1183 N N . PRO A 1 146 ? 5.855 -30.621 -1.234 1.00 53.88 146 PRO A N 1
ATOM 1184 C CA . PRO A 1 146 ? 4.469 -30.541 -1.685 1.00 53.88 146 PRO A CA 1
ATOM 1185 C C . PRO A 1 146 ? 4.319 -30.554 -3.217 1.00 53.88 146 PRO A C 1
ATOM 1187 O O . PRO A 1 146 ? 3.273 -31.002 -3.690 1.00 53.88 146 PRO A O 1
ATOM 1190 N N . GLY A 1 147 ? 5.343 -30.153 -3.989 1.00 59.34 147 GLY A N 1
ATOM 1191 C CA . GLY A 1 147 ? 5.315 -30.166 -5.463 1.00 59.34 147 GLY A CA 1
ATOM 1192 C C . GLY A 1 147 ? 5.200 -31.572 -6.063 1.00 59.34 147 GLY A C 1
ATOM 1193 O O . GLY A 1 147 ? 4.765 -31.756 -7.201 1.00 59.34 147 GLY A O 1
ATOM 1194 N N . THR A 1 148 ? 5.496 -32.600 -5.266 1.00 64.62 148 THR A N 1
ATOM 1195 C CA . THR A 1 148 ? 5.362 -33.998 -5.681 1.00 64.62 148 THR A CA 1
ATOM 1196 C C . THR A 1 148 ? 3.902 -34.425 -5.877 1.00 64.62 148 THR A C 1
ATOM 1198 O O . THR A 1 148 ? 3.619 -35.297 -6.699 1.00 64.62 148 THR A O 1
ATOM 1201 N N . LEU A 1 149 ? 2.949 -33.800 -5.170 1.00 63.59 149 LEU A N 1
ATOM 1202 C CA . LEU A 1 149 ? 1.522 -34.084 -5.356 1.00 63.59 149 LEU A CA 1
ATOM 1203 C C . LEU A 1 149 ? 1.023 -33.572 -6.712 1.00 63.59 149 LEU A C 1
ATOM 1205 O O . LEU A 1 149 ? 0.247 -34.266 -7.367 1.00 63.59 149 LEU A O 1
ATOM 1209 N N . ASP A 1 150 ? 1.514 -32.414 -7.158 1.00 62.41 150 ASP A N 1
ATOM 1210 C CA . ASP A 1 150 ? 1.200 -31.865 -8.480 1.00 62.41 150 ASP A CA 1
ATOM 1211 C C . ASP A 1 150 ? 1.686 -32.799 -9.594 1.00 62.41 150 ASP A C 1
ATOM 1213 O O . ASP A 1 150 ? 0.937 -33.092 -10.527 1.00 62.41 150 ASP A O 1
ATOM 1217 N N . ALA A 1 151 ? 2.887 -33.369 -9.456 1.00 63.97 151 ALA A N 1
ATOM 1218 C CA . ALA A 1 151 ? 3.408 -34.369 -10.390 1.00 63.97 151 ALA A CA 1
ATOM 1219 C C . ALA A 1 151 ? 2.551 -35.655 -10.425 1.00 63.97 151 ALA A C 1
ATOM 1221 O O . ALA A 1 151 ? 2.210 -36.147 -11.502 1.00 63.97 151 ALA A O 1
ATOM 1222 N N . MET A 1 152 ? 2.115 -36.169 -9.268 1.00 66.81 152 MET A N 1
ATOM 1223 C CA . MET A 1 152 ? 1.213 -37.334 -9.197 1.00 66.81 152 MET A CA 1
ATOM 1224 C C . MET A 1 152 ? -0.201 -37.033 -9.733 1.00 66.81 152 MET A C 1
ATOM 1226 O O . MET A 1 152 ? -0.897 -37.929 -10.224 1.00 66.81 152 MET A O 1
ATOM 1230 N N . LEU A 1 153 ? -0.646 -35.776 -9.653 1.00 63.53 153 LEU A N 1
ATOM 1231 C CA . LEU A 1 153 ? -1.909 -35.325 -10.237 1.00 63.53 153 LEU A CA 1
ATOM 1232 C C . LEU A 1 153 ? -1.853 -35.237 -11.750 1.00 63.53 153 LEU A C 1
ATOM 1234 O O . LEU A 1 153 ? -2.833 -35.595 -12.397 1.00 63.53 153 LEU A O 1
ATOM 1238 N N . VAL A 1 154 ? -0.713 -34.844 -12.327 1.00 61.44 154 VAL A N 1
ATOM 1239 C CA . VAL A 1 154 ? -0.500 -34.892 -13.781 1.00 61.44 154 VAL A CA 1
ATOM 1240 C C . VAL A 1 154 ? -0.735 -36.310 -14.315 1.00 61.44 154 VAL A C 1
ATOM 1242 O O . VAL A 1 154 ? -1.446 -36.469 -15.307 1.00 61.44 154 VAL A O 1
ATOM 1245 N N . GLU A 1 155 ? -0.255 -37.341 -13.613 1.00 59.47 155 GLU A N 1
ATOM 1246 C CA . GLU A 1 155 ? -0.470 -38.753 -13.978 1.00 59.47 155 GLU A CA 1
ATOM 1247 C C . GLU A 1 155 ? -1.907 -39.263 -13.747 1.00 59.47 155 GLU A C 1
ATOM 1249 O O . GLU A 1 155 ? -2.298 -40.299 -14.290 1.00 59.47 155 GLU A O 1
ATOM 1254 N N . SER A 1 156 ? -2.708 -38.560 -12.940 1.00 65.31 156 SER A N 1
ATOM 1255 C CA . SER A 1 156 ? -4.085 -38.936 -12.580 1.00 65.31 156 SER A CA 1
ATOM 1256 C C . SER A 1 156 ? -5.151 -37.969 -13.110 1.00 65.31 156 SER A C 1
ATOM 1258 O O . SER A 1 156 ? -6.322 -38.108 -12.758 1.00 65.31 156 SER A O 1
ATOM 1260 N N . ARG A 1 157 ? -4.781 -37.056 -14.025 1.00 68.50 157 ARG A N 1
ATOM 1261 C CA . ARG A 1 157 ? -5.647 -36.019 -14.631 1.00 68.50 157 ARG A CA 1
ATOM 1262 C C . ARG A 1 157 ? -6.968 -36.522 -15.213 1.00 68.50 157 ARG A C 1
ATOM 1264 O O . ARG A 1 157 ? -7.896 -35.735 -15.332 1.00 68.50 157 ARG A O 1
ATOM 1271 N N . ALA A 1 158 ? -7.063 -37.800 -15.576 1.00 72.38 158 ALA A N 1
ATOM 1272 C CA . ALA A 1 158 ? -8.305 -38.393 -16.070 1.00 72.38 158 ALA A CA 1
ATOM 1273 C C . ALA A 1 158 ? -9.362 -38.618 -14.968 1.00 72.38 158 ALA A C 1
ATOM 1275 O O . ALA A 1 158 ? -10.542 -38.717 -15.283 1.00 72.38 158 ALA A O 1
ATOM 1276 N N . LEU A 1 159 ? -8.951 -38.741 -13.698 1.00 84.81 159 LEU A N 1
ATOM 1277 C CA . LEU A 1 159 ? -9.821 -39.002 -12.541 1.00 84.81 159 LEU A CA 1
ATOM 1278 C C . LEU A 1 159 ? -9.322 -38.253 -11.279 1.00 84.81 159 LEU A C 1
ATOM 1280 O O . LEU A 1 159 ? -9.011 -38.894 -10.267 1.00 84.81 159 LEU A O 1
ATOM 1284 N N . PRO A 1 160 ? -9.211 -36.910 -11.312 1.00 86.12 160 PRO A N 1
ATOM 1285 C CA . PRO A 1 160 ? -8.605 -36.130 -10.233 1.00 86.12 160 PRO A CA 1
ATOM 1286 C C . PRO A 1 160 ? -9.404 -36.215 -8.926 1.00 86.12 160 PRO A C 1
ATOM 1288 O O . PRO A 1 160 ? -8.806 -36.343 -7.856 1.00 86.12 160 PRO A O 1
ATOM 1291 N N . SER A 1 161 ? -10.742 -36.235 -8.998 1.00 90.75 161 SER A N 1
ATOM 1292 C CA . SER A 1 161 ? -11.602 -36.409 -7.821 1.00 90.75 161 SER A CA 1
ATOM 1293 C C . SER A 1 161 ? -11.369 -37.756 -7.137 1.00 90.75 161 SER A C 1
ATOM 1295 O O . SER A 1 161 ? -11.114 -37.815 -5.929 1.00 90.75 161 SER A O 1
ATOM 1297 N N . GLU A 1 162 ? -11.415 -38.857 -7.900 1.00 91.56 162 GLU A N 1
ATOM 1298 C CA . GLU A 1 162 ? -11.206 -40.197 -7.340 1.00 91.56 162 GLU A CA 1
ATOM 1299 C C . GLU A 1 162 ? -9.790 -40.357 -6.794 1.00 91.56 162 GLU A C 1
ATOM 1301 O O . GLU A 1 162 ? -9.619 -40.968 -5.742 1.00 91.56 162 GLU A O 1
ATOM 1306 N N . PHE A 1 163 ? -8.780 -39.797 -7.464 1.00 91.94 163 PHE A N 1
ATOM 1307 C CA . PHE A 1 163 ? -7.404 -39.843 -6.985 1.00 91.94 163 PHE A CA 1
ATOM 1308 C C . PHE A 1 163 ? -7.242 -39.118 -5.643 1.00 91.94 163 PHE A C 1
ATOM 1310 O O . PHE A 1 163 ? -6.751 -39.720 -4.683 1.00 91.94 163 PHE A O 1
ATOM 1317 N N . ASN A 1 164 ? -7.710 -37.870 -5.542 1.00 91.38 164 ASN A N 1
ATOM 1318 C CA . ASN A 1 164 ? -7.651 -37.092 -4.303 1.00 91.38 164 ASN A CA 1
ATOM 1319 C C . ASN A 1 164 ? -8.385 -37.807 -3.160 1.00 91.38 164 ASN A C 1
ATOM 1321 O O . ASN A 1 164 ? -7.845 -37.977 -2.063 1.00 91.38 164 ASN A O 1
ATOM 1325 N N . GLN A 1 165 ? -9.598 -38.301 -3.421 1.00 93.12 165 GLN A N 1
ATOM 1326 C CA . GLN A 1 165 ? -10.362 -39.045 -2.423 1.00 93.12 165 GLN A CA 1
ATOM 1327 C C . GLN A 1 165 ? -9.707 -40.376 -2.043 1.00 93.12 165 GLN A C 1
ATOM 1329 O O . GLN A 1 165 ? -9.751 -40.755 -0.872 1.00 93.12 165 GLN A O 1
ATOM 1334 N N . ALA A 1 166 ? -9.063 -41.067 -2.984 1.00 93.50 166 ALA A N 1
ATOM 1335 C CA . ALA A 1 166 ? -8.331 -42.295 -2.714 1.00 93.50 166 ALA A CA 1
ATOM 1336 C C . ALA A 1 166 ? -7.084 -42.053 -1.857 1.00 93.50 166 ALA A C 1
ATOM 1338 O O . ALA A 1 166 ? -6.822 -42.840 -0.950 1.00 93.50 166 ALA A O 1
ATOM 1339 N N . MET A 1 167 ? -6.352 -40.958 -2.086 1.00 91.62 167 MET A N 1
ATOM 1340 C CA . MET A 1 167 ? -5.210 -40.556 -1.256 1.00 91.62 167 MET A CA 1
ATOM 1341 C C . MET A 1 167 ? -5.648 -40.230 0.179 1.00 91.62 167 MET A C 1
ATOM 1343 O O . MET A 1 167 ? -5.055 -40.738 1.137 1.00 91.62 167 MET A O 1
ATOM 1347 N N . MET A 1 168 ? -6.733 -39.462 0.339 1.00 91.94 168 MET A N 1
ATOM 1348 C CA . MET A 1 168 ? -7.328 -39.178 1.652 1.00 91.94 168 MET A CA 1
ATOM 1349 C C . MET A 1 168 ? -7.787 -40.466 2.358 1.00 91.94 168 MET A C 1
ATOM 1351 O O . MET A 1 168 ? -7.495 -40.679 3.538 1.00 91.94 168 MET A O 1
ATOM 1355 N N . GLU A 1 169 ? -8.464 -41.367 1.639 1.00 93.94 169 GLU A N 1
ATOM 1356 C CA . GLU A 1 169 ? -8.963 -42.632 2.190 1.00 93.94 169 GLU A CA 1
ATOM 1357 C C . GLU A 1 169 ? -7.830 -43.596 2.563 1.00 93.94 169 GLU A C 1
ATOM 1359 O O . GLU A 1 169 ? -7.889 -44.252 3.607 1.00 93.94 169 GLU A O 1
ATOM 1364 N N . LEU A 1 170 ? -6.769 -43.645 1.753 1.00 94.25 170 LEU A N 1
ATOM 1365 C CA . LEU A 1 170 ? -5.571 -44.432 2.027 1.00 94.25 170 LEU A CA 1
ATOM 1366 C C . LEU A 1 170 ? -4.912 -43.966 3.325 1.00 94.25 170 LEU A C 1
ATOM 1368 O O . LEU A 1 170 ? -4.610 -44.794 4.189 1.00 94.25 170 LEU A O 1
ATOM 1372 N N . GLY A 1 171 ? -4.723 -42.655 3.489 1.00 91.38 171 GLY A N 1
ATOM 1373 C CA . GLY A 1 171 ? -4.162 -42.086 4.711 1.00 91.38 171 GLY A CA 1
ATOM 1374 C C . GLY A 1 171 ? -5.048 -42.334 5.934 1.00 91.38 171 GLY A C 1
ATOM 1375 O O . GLY A 1 171 ? -4.532 -42.631 7.012 1.00 91.38 171 GLY A O 1
ATOM 1376 N N . ALA A 1 172 ? -6.372 -42.303 5.772 1.00 90.06 172 ALA A N 1
ATOM 1377 C CA . ALA A 1 172 ? -7.311 -42.548 6.864 1.00 90.06 172 ALA A CA 1
ATOM 1378 C C . ALA A 1 172 ? -7.375 -44.024 7.308 1.00 90.06 172 ALA A C 1
ATOM 1380 O O . ALA A 1 172 ? -7.458 -44.301 8.506 1.00 90.06 172 ALA A O 1
ATOM 1381 N N . LEU A 1 173 ? -7.369 -44.981 6.372 1.00 91.56 173 LEU A N 1
ATOM 1382 C CA . LEU A 1 173 ? -7.667 -46.390 6.670 1.00 91.56 173 LEU A CA 1
ATOM 1383 C C . LEU A 1 173 ? -6.438 -47.293 6.759 1.00 91.56 173 LEU A C 1
ATOM 1385 O O . LEU A 1 173 ? -6.455 -48.239 7.553 1.00 91.56 173 LEU A O 1
ATOM 1389 N N . ILE A 1 174 ? -5.397 -47.008 5.977 1.00 93.94 174 ILE A N 1
ATOM 1390 C CA . ILE A 1 174 ? -4.243 -47.892 5.781 1.00 93.94 174 ILE A CA 1
ATOM 1391 C C . ILE A 1 174 ? -2.963 -47.224 6.277 1.00 93.94 174 ILE A C 1
ATOM 1393 O O . ILE A 1 174 ? -2.349 -47.706 7.228 1.00 93.94 174 ILE A O 1
ATOM 1397 N N . CYS A 1 175 ? -2.574 -46.097 5.677 1.00 91.19 175 CYS A N 1
ATOM 1398 C CA . CYS A 1 175 ? -1.365 -45.350 6.018 1.00 91.19 175 CYS A CA 1
ATOM 1399 C C . CYS A 1 175 ? -1.625 -44.439 7.229 1.00 91.19 175 CYS A C 1
ATOM 1401 O O . CYS A 1 175 ? -1.520 -43.213 7.169 1.00 91.19 175 CYS A O 1
ATOM 1403 N N . ARG A 1 176 ? -2.030 -45.055 8.341 1.00 88.31 176 ARG A N 1
ATOM 1404 C CA . ARG A 1 176 ? -2.410 -44.389 9.593 1.00 88.31 176 ARG A CA 1
ATOM 1405 C C . ARG A 1 176 ? -1.201 -43.768 10.279 1.00 88.31 176 ARG A C 1
ATOM 1407 O O . ARG A 1 176 ? -0.091 -44.269 10.130 1.00 88.31 176 ARG A O 1
ATOM 1414 N N . ALA A 1 177 ? -1.416 -42.706 11.054 1.00 81.75 177 ALA A N 1
ATOM 1415 C CA . ALA A 1 177 ? -0.350 -42.038 11.807 1.00 81.75 177 ALA A CA 1
ATOM 1416 C C . ALA A 1 177 ? 0.449 -43.029 12.671 1.00 81.75 177 ALA A C 1
ATOM 1418 O O . ALA A 1 177 ? 1.667 -43.121 12.541 1.00 81.75 177 ALA A O 1
ATOM 1419 N N . ARG A 1 178 ? -0.258 -43.861 13.444 1.00 79.88 178 ARG A N 1
ATOM 1420 C CA . ARG A 1 178 ? 0.309 -44.963 14.233 1.00 79.88 178 ARG A CA 1
ATOM 1421 C C . ARG A 1 178 ? -0.068 -46.298 13.607 1.00 79.88 178 ARG A C 1
ATOM 1423 O O . ARG A 1 178 ? -1.187 -46.421 13.110 1.00 79.88 178 ARG A O 1
ATOM 1430 N N . GLU A 1 179 ? 0.856 -47.255 13.655 1.00 82.94 179 GLU A N 1
ATOM 1431 C CA . GLU A 1 179 ? 0.658 -48.631 13.169 1.00 82.94 179 GLU A CA 1
ATOM 1432 C C . GLU A 1 179 ? 0.068 -48.674 11.744 1.00 82.94 179 GLU A C 1
ATOM 1434 O O . GLU A 1 179 ? -1.067 -49.125 11.534 1.00 82.94 179 GLU A O 1
ATOM 1439 N N . PRO A 1 180 ? 0.791 -48.141 10.737 1.00 88.50 180 PRO A N 1
ATOM 1440 C CA . PRO A 1 180 ? 0.326 -48.216 9.361 1.00 88.50 180 PRO A CA 1
ATOM 1441 C C . PRO A 1 180 ? 0.166 -49.680 8.936 1.00 88.50 180 PRO A C 1
ATOM 1443 O O . PRO A 1 180 ? 1.033 -50.520 9.162 1.00 88.50 180 PRO A O 1
ATOM 1446 N N . ARG A 1 181 ? -0.948 -49.993 8.272 1.00 91.62 181 ARG A N 1
ATOM 1447 C CA . ARG A 1 181 ? -1.263 -51.349 7.798 1.00 91.62 181 ARG A CA 1
ATOM 1448 C C . ARG A 1 181 ? -0.572 -51.626 6.465 1.00 91.62 181 ARG A C 1
ATOM 1450 O O . ARG A 1 181 ? -1.239 -51.879 5.464 1.00 91.62 181 ARG A O 1
ATOM 1457 N N . CYS A 1 182 ? 0.757 -51.543 6.434 1.00 90.62 182 CYS A N 1
ATOM 1458 C CA . CYS A 1 182 ? 1.547 -51.622 5.202 1.00 90.62 182 CYS A CA 1
ATOM 1459 C C . CYS A 1 182 ? 1.276 -52.902 4.402 1.00 90.62 182 CYS A C 1
ATOM 1461 O O . CYS A 1 182 ? 1.148 -52.831 3.183 1.00 90.62 182 CYS A O 1
ATOM 1463 N N . HIS A 1 183 ? 1.077 -54.045 5.066 1.00 88.31 183 HIS A N 1
ATOM 1464 C CA . HIS A 1 183 ? 0.729 -55.314 4.410 1.00 88.31 183 HIS A CA 1
ATOM 1465 C C . HIS A 1 183 ? -0.586 -55.264 3.617 1.00 88.31 183 HIS A C 1
ATOM 1467 O O . HIS A 1 183 ? -0.719 -55.953 2.613 1.00 88.31 183 HIS A O 1
ATOM 1473 N N . ALA A 1 184 ? -1.535 -54.421 4.032 1.00 89.62 184 ALA A N 1
ATOM 1474 C CA . ALA A 1 184 ? -2.810 -54.212 3.349 1.00 89.62 184 ALA A CA 1
ATOM 1475 C C . ALA A 1 184 ? -2.787 -52.999 2.396 1.00 89.62 184 ALA A C 1
ATOM 1477 O O . ALA A 1 184 ? -3.828 -52.613 1.861 1.00 89.62 184 ALA A O 1
ATOM 1478 N N . CYS A 1 185 ? -1.628 -52.355 2.205 1.00 93.44 185 CYS A N 1
ATOM 1479 C CA . CYS A 1 185 ? -1.518 -51.147 1.398 1.00 93.44 185 CYS A CA 1
ATOM 1480 C C . CYS A 1 185 ? -1.462 -51.468 -0.104 1.00 93.44 185 CYS A C 1
ATOM 1482 O O . CYS A 1 185 ? -0.515 -52.118 -0.553 1.00 93.44 185 CYS A O 1
ATOM 1484 N N . PRO A 1 186 ? -2.406 -50.956 -0.922 1.00 93.94 186 PRO A N 1
ATOM 1485 C CA . PRO A 1 186 ? -2.461 -51.245 -2.361 1.00 93.94 186 PRO A CA 1
ATOM 1486 C C . PRO A 1 186 ? -1.261 -50.690 -3.138 1.00 93.94 186 PRO A C 1
ATOM 1488 O O . PRO A 1 186 ? -0.994 -51.108 -4.267 1.00 93.94 186 PRO A O 1
ATOM 1491 N N . VAL A 1 187 ? -0.545 -49.734 -2.541 1.00 92.62 187 VAL A N 1
ATOM 1492 C CA . VAL A 1 187 ? 0.630 -49.078 -3.119 1.00 92.62 187 VAL A CA 1
ATOM 1493 C C . VAL A 1 187 ? 1.913 -49.394 -2.349 1.00 92.62 187 VAL A C 1
ATOM 1495 O O . VAL A 1 187 ? 2.909 -48.709 -2.544 1.00 92.62 187 VAL A O 1
ATOM 1498 N N . ARG A 1 188 ? 1.924 -50.448 -1.511 1.00 91.06 188 ARG A N 1
ATOM 1499 C CA . ARG A 1 188 ? 3.110 -50.852 -0.732 1.00 91.06 188 ARG A CA 1
ATOM 1500 C C . ARG A 1 188 ? 4.358 -51.000 -1.602 1.00 91.06 188 ARG A C 1
ATOM 1502 O O . ARG A 1 188 ? 5.395 -50.470 -1.243 1.00 91.06 188 ARG A O 1
ATOM 1509 N N . ALA A 1 189 ? 4.230 -51.654 -2.757 1.00 88.50 189 ALA A N 1
ATOM 1510 C CA . ALA A 1 189 ? 5.337 -51.885 -3.690 1.00 88.50 189 ALA A CA 1
ATOM 1511 C C . ALA A 1 189 ? 5.955 -50.598 -4.279 1.00 88.50 189 ALA A C 1
ATOM 1513 O O . ALA A 1 189 ? 6.980 -50.674 -4.941 1.00 88.50 189 ALA A O 1
ATOM 1514 N N . PHE A 1 190 ? 5.323 -49.436 -4.079 1.00 88.31 190 PHE A N 1
ATOM 1515 C CA . PHE A 1 190 ? 5.824 -48.127 -4.512 1.00 88.31 190 PHE A CA 1
ATOM 1516 C C . PHE A 1 190 ? 6.265 -47.251 -3.328 1.00 88.31 190 PHE A C 1
ATOM 1518 O O . PHE A 1 190 ? 6.594 -46.090 -3.527 1.00 88.31 190 PHE A O 1
ATOM 1525 N N . CYS A 1 191 ? 6.192 -47.761 -2.095 1.00 88.50 191 CYS A N 1
ATOM 1526 C CA . CYS A 1 191 ? 6.446 -46.997 -0.881 1.00 88.50 191 CYS A CA 1
ATOM 1527 C C . CYS A 1 191 ? 7.926 -47.045 -0.521 1.00 88.50 191 CYS A C 1
ATOM 1529 O O . CYS A 1 191 ? 8.391 -48.062 -0.014 1.00 88.50 191 CYS A O 1
ATOM 1531 N N . ALA A 1 192 ? 8.624 -45.926 -0.711 1.00 85.44 192 ALA A N 1
ATOM 1532 C CA . ALA A 1 192 ? 10.052 -45.772 -0.438 1.00 85.44 192 ALA A CA 1
ATOM 1533 C C . ALA A 1 192 ? 10.456 -46.161 0.991 1.00 85.44 192 ALA A C 1
ATOM 1535 O O . ALA A 1 192 ? 11.601 -46.523 1.232 1.00 85.44 192 ALA A O 1
ATOM 1536 N N . THR A 1 193 ? 9.529 -46.075 1.945 1.00 82.88 193 THR A N 1
ATOM 1537 C CA . THR A 1 193 ? 9.830 -46.313 3.363 1.00 82.88 193 THR A CA 1
ATOM 1538 C C . THR A 1 193 ? 9.258 -47.620 3.883 1.00 82.88 193 THR A C 1
ATOM 1540 O O . THR A 1 193 ? 9.543 -48.000 5.009 1.00 82.88 193 THR A O 1
ATOM 1543 N N . GLU A 1 194 ? 8.381 -48.287 3.125 1.00 74.88 194 GLU A N 1
ATOM 1544 C CA . GLU A 1 194 ? 7.604 -49.447 3.590 1.00 74.88 194 GLU A CA 1
ATOM 1545 C C . GLU A 1 194 ? 6.889 -49.263 4.951 1.00 74.88 194 GLU A C 1
ATOM 1547 O O . GLU A 1 194 ? 6.438 -50.226 5.571 1.00 74.88 194 GLU A O 1
ATOM 1552 N N . GLY A 1 195 ? 6.706 -48.018 5.407 1.00 64.56 195 GLY A N 1
ATOM 1553 C CA . GLY A 1 195 ? 6.168 -47.696 6.733 1.00 64.56 195 GLY A CA 1
ATOM 1554 C C . GLY A 1 195 ? 7.212 -47.500 7.837 1.00 64.56 195 GLY A C 1
ATOM 1555 O O . GLY A 1 195 ? 6.824 -47.139 8.946 1.00 64.56 195 GLY A O 1
ATOM 1556 N N . VAL A 1 196 ? 8.501 -47.680 7.542 1.00 65.88 196 VAL A N 1
ATOM 1557 C CA . VAL A 1 196 ? 9.645 -47.402 8.418 1.00 65.88 196 VAL A CA 1
ATOM 1558 C C . VAL A 1 196 ? 10.090 -45.950 8.207 1.00 65.88 196 VAL A C 1
ATOM 1560 O O . VAL A 1 196 ? 10.860 -45.638 7.307 1.00 65.88 196 VAL A O 1
ATOM 1563 N N . HIS A 1 197 ? 9.577 -45.034 9.026 1.00 59.44 197 HIS A N 1
ATOM 1564 C CA . HIS A 1 197 ? 10.020 -43.631 9.078 1.00 59.44 197 HIS A CA 1
ATOM 1565 C C . HIS A 1 197 ? 10.296 -43.266 10.541 1.00 59.44 197 HIS A C 1
ATOM 1567 O O . HIS A 1 197 ? 9.545 -43.750 11.400 1.00 59.44 197 HIS A O 1
ATOM 1573 N N . PRO A 1 198 ? 11.324 -42.453 10.867 1.00 49.78 198 PRO A N 1
ATOM 1574 C CA . PRO A 1 198 ? 11.573 -42.027 12.235 1.00 49.78 198 PRO A CA 1
ATOM 1575 C C . PRO A 1 198 ? 10.319 -41.392 12.832 1.00 49.78 198 PRO A C 1
ATOM 1577 O O . PRO A 1 198 ? 9.631 -40.592 12.201 1.00 49.78 198 PRO A O 1
ATOM 1580 N N . VAL A 1 199 ? 10.016 -41.834 14.047 1.00 45.53 199 VAL A N 1
ATOM 1581 C CA . VAL A 1 199 ? 8.830 -41.529 14.847 1.00 45.53 199 VAL A CA 1
ATOM 1582 C C . VAL A 1 199 ? 8.358 -40.082 14.655 1.00 45.53 199 VAL A C 1
ATOM 1584 O O . VAL A 1 199 ? 9.077 -39.138 14.975 1.00 45.53 199 VAL A O 1
ATOM 1587 N N . GLU A 1 200 ? 7.116 -39.923 14.181 1.00 47.34 200 GLU A N 1
ATOM 1588 C CA . GLU A 1 200 ? 6.386 -38.651 14.189 1.00 47.34 200 GLU A CA 1
ATOM 1589 C C . GLU A 1 200 ? 6.502 -38.061 15.607 1.00 47.34 200 GLU A C 1
ATOM 1591 O O . GLU A 1 200 ? 6.097 -38.717 16.577 1.00 47.34 200 GLU A O 1
ATOM 1596 N N . GLN A 1 201 ? 7.128 -36.881 15.748 1.00 42.69 201 GLN A N 1
ATOM 1597 C CA . GLN A 1 201 ? 7.353 -36.254 17.053 1.00 42.69 201 GLN A CA 1
ATOM 1598 C C . GLN A 1 201 ? 6.046 -36.273 17.846 1.00 42.69 201 GLN A C 1
ATOM 1600 O O . GLN A 1 201 ? 5.002 -35.837 17.351 1.00 42.69 201 GLN A O 1
ATOM 1605 N N . LYS A 1 202 ? 6.089 -36.817 19.073 1.00 41.00 202 LYS A N 1
ATOM 1606 C CA . LYS A 1 202 ? 4.914 -36.856 19.948 1.00 41.00 202 LYS A CA 1
ATOM 1607 C C . LYS A 1 202 ? 4.329 -35.439 20.001 1.00 41.00 202 LYS A C 1
ATOM 1609 O O . LYS A 1 202 ? 5.064 -34.526 20.385 1.00 41.00 202 LYS A O 1
ATOM 1614 N N . PRO A 1 203 ? 3.039 -35.231 19.668 1.00 46.62 203 PRO A N 1
ATOM 1615 C CA . PRO A 1 203 ? 2.404 -33.960 19.974 1.00 46.62 203 PRO A CA 1
ATOM 1616 C C . PRO A 1 203 ? 2.632 -33.681 21.459 1.00 46.62 203 PRO A C 1
ATOM 1618 O O . PRO A 1 203 ? 2.540 -34.607 22.274 1.00 46.62 203 PRO A O 1
ATOM 1621 N N . ALA A 1 204 ? 2.997 -32.436 21.781 1.00 49.88 204 ALA A N 1
ATOM 1622 C CA . ALA A 1 204 ? 3.310 -32.017 23.143 1.00 49.88 204 ALA A CA 1
ATOM 1623 C C . ALA A 1 204 ? 2.295 -32.616 24.128 1.00 49.88 204 ALA A C 1
ATOM 1625 O O . ALA A 1 204 ? 1.087 -32.587 23.869 1.00 49.88 204 ALA A O 1
ATOM 1626 N N . ALA A 1 205 ? 2.792 -33.206 25.221 1.00 53.72 205 ALA A N 1
ATOM 1627 C CA . ALA A 1 205 ? 1.954 -33.908 26.185 1.00 53.72 205 ALA A CA 1
ATOM 1628 C C . ALA A 1 205 ? 0.759 -33.034 26.598 1.00 53.72 205 ALA A C 1
ATOM 1630 O O . ALA A 1 205 ? 0.917 -31.843 26.881 1.00 53.72 205 ALA A O 1
ATOM 1631 N N . SER A 1 206 ? -0.443 -33.623 26.614 1.00 59.50 206 SER A N 1
ATOM 1632 C CA . SER A 1 206 ? -1.643 -32.908 27.043 1.00 59.50 206 SER A CA 1
ATOM 1633 C C . SER A 1 206 ? -1.439 -32.397 28.465 1.00 59.50 206 SER A C 1
ATOM 1635 O O . SER A 1 206 ? -1.169 -33.188 29.370 1.00 59.50 206 SER A O 1
ATOM 1637 N N . GLN A 1 207 ? -1.572 -31.091 28.663 1.00 75.94 207 GLN A N 1
ATOM 1638 C CA . GLN A 1 207 ? -1.374 -30.465 29.960 1.00 75.94 207 GLN A CA 1
ATOM 1639 C C . GLN A 1 207 ? -2.610 -30.710 30.825 1.00 75.94 207 GLN A C 1
ATOM 1641 O O . GLN A 1 207 ? -3.744 -30.459 30.399 1.00 75.94 207 GLN A O 1
ATOM 1646 N N . LYS A 1 208 ? -2.393 -31.231 32.034 1.00 80.62 208 LYS A N 1
ATOM 1647 C CA . LYS A 1 208 ? -3.461 -31.432 33.012 1.00 80.62 208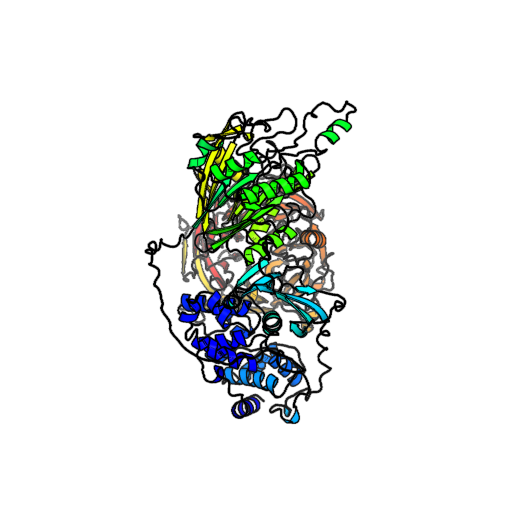 LYS A CA 1
ATOM 1648 C C . LYS A 1 208 ? -3.934 -30.071 33.522 1.00 80.62 208 LYS A C 1
ATOM 1650 O O . LYS A 1 208 ? -3.113 -29.209 33.827 1.00 80.62 208 LYS A O 1
ATOM 1655 N N . LEU A 1 209 ? -5.247 -29.882 33.596 1.00 84.06 209 LEU A N 1
ATOM 1656 C CA . LEU A 1 209 ? -5.853 -28.690 34.175 1.00 84.06 209 LEU A CA 1
ATOM 1657 C C . LEU A 1 209 ? -6.932 -29.109 35.166 1.00 84.06 209 LEU A C 1
ATOM 1659 O O . LEU A 1 209 ? -7.876 -29.790 34.777 1.00 84.06 209 LEU A O 1
ATOM 1663 N N . GLU A 1 210 ? -6.795 -28.702 36.421 1.00 86.56 210 GLU A N 1
ATOM 1664 C CA . GLU A 1 210 ? -7.837 -28.882 37.429 1.00 86.56 210 GLU A CA 1
ATOM 1665 C C . GLU A 1 210 ? -8.758 -27.656 37.398 1.00 86.56 210 GLU A C 1
ATOM 1667 O O . GLU A 1 210 ? -8.306 -26.507 37.348 1.00 86.56 210 GLU A O 1
ATOM 1672 N N . LEU A 1 211 ? -10.062 -27.899 37.354 1.00 88.81 211 LEU A N 1
ATOM 1673 C CA . LEU A 1 211 ? -11.080 -26.866 37.233 1.00 88.81 211 LEU A CA 1
ATOM 1674 C C . LEU A 1 211 ? -12.153 -27.106 38.287 1.00 88.81 211 LEU A C 1
ATOM 1676 O O . LEU A 1 211 ? -12.638 -28.221 38.428 1.00 88.81 211 LEU A O 1
ATOM 1680 N N . PHE A 1 212 ? -12.566 -26.068 38.993 1.00 88.25 212 PHE A N 1
ATOM 1681 C CA . PHE A 1 212 ? -13.764 -26.098 39.817 1.00 88.25 212 PHE A CA 1
ATOM 1682 C C . PHE A 1 212 ? -14.902 -25.434 39.046 1.00 88.25 212 PHE A C 1
ATOM 1684 O O . PHE A 1 212 ? -14.727 -24.315 38.571 1.00 88.25 212 PHE A O 1
ATOM 1691 N N . ILE A 1 213 ? -16.039 -26.109 38.883 1.00 90.81 213 ILE A N 1
ATOM 1692 C CA . ILE A 1 213 ? -17.234 -25.574 38.219 1.00 90.81 213 ILE A CA 1
ATOM 1693 C C . ILE A 1 213 ? -18.358 -25.522 39.246 1.00 90.81 213 ILE A C 1
ATOM 1695 O O . ILE A 1 213 ? -18.672 -26.544 39.849 1.00 90.81 213 ILE A O 1
ATOM 1699 N N . ARG A 1 214 ? -19.017 -24.372 39.394 1.00 88.56 214 ARG A N 1
ATOM 1700 C CA . ARG A 1 214 ? -20.228 -24.267 40.211 1.00 88.56 214 ARG A CA 1
ATOM 1701 C C . ARG A 1 214 ? -21.445 -23.998 39.336 1.00 88.56 214 ARG A C 1
ATOM 1703 O O . ARG A 1 214 ? -21.527 -22.985 38.643 1.00 88.56 214 ARG A O 1
ATOM 1710 N N . VAL A 1 215 ? -22.397 -24.921 39.372 1.00 90.94 215 VAL A N 1
ATOM 1711 C CA . VAL A 1 215 ? -23.674 -24.835 38.668 1.00 90.94 215 VAL A CA 1
ATOM 1712 C C . VAL A 1 215 ? -24.695 -24.212 39.608 1.00 90.94 215 VAL A C 1
ATOM 1714 O O . VAL A 1 215 ? -25.149 -24.860 40.546 1.00 90.94 215 VAL A O 1
ATOM 1717 N N . HIS A 1 216 ? -25.064 -22.959 39.349 1.00 90.38 216 HIS A N 1
ATOM 1718 C CA . HIS A 1 216 ? -26.162 -22.303 40.056 1.00 90.38 216 HIS A CA 1
ATOM 1719 C C . HIS A 1 216 ? -27.449 -22.435 39.246 1.00 90.38 216 HIS A C 1
ATOM 1721 O O . HIS A 1 216 ? -27.488 -22.015 38.084 1.00 90.38 216 HIS A O 1
ATOM 1727 N N . GLN A 1 217 ? -28.492 -22.977 39.870 1.00 90.12 217 GLN A N 1
ATOM 1728 C CA . GLN A 1 217 ? -29.831 -23.070 39.290 1.00 90.12 217 GLN A CA 1
ATOM 1729 C C . GLN A 1 217 ? -30.860 -22.469 40.252 1.00 90.12 217 GLN A C 1
ATOM 1731 O O . GLN A 1 217 ? -30.777 -22.682 41.462 1.00 90.12 217 GLN A O 1
ATOM 1736 N N . ASP A 1 218 ? -31.810 -21.696 39.731 1.00 87.94 218 ASP A N 1
ATOM 1737 C CA . ASP A 1 218 ? -32.934 -21.184 40.522 1.00 87.94 218 ASP A CA 1
ATOM 1738 C C . ASP A 1 218 ? -34.189 -22.064 40.367 1.00 87.94 218 ASP A C 1
ATOM 1740 O O . ASP A 1 218 ? -34.278 -22.911 39.474 1.00 87.94 218 ASP A O 1
ATOM 1744 N N . LYS A 1 219 ? -35.193 -21.847 41.219 1.00 83.31 219 LYS A N 1
ATOM 1745 C CA . LYS A 1 219 ? -36.489 -22.546 41.248 1.00 83.31 219 LYS A CA 1
ATOM 1746 C C . LYS A 1 219 ? -37.307 -22.401 39.968 1.00 83.31 219 LYS A C 1
ATOM 1748 O O . LYS A 1 219 ? -38.261 -23.143 39.770 1.00 83.31 219 LYS A O 1
ATOM 1753 N N . THR A 1 220 ? -36.951 -21.454 39.098 1.00 81.81 220 THR A N 1
ATOM 1754 C CA . THR A 1 220 ? -37.590 -21.257 37.788 1.00 81.81 220 THR A CA 1
ATOM 1755 C C . THR A 1 220 ? -36.879 -22.020 36.665 1.00 81.81 220 THR A C 1
ATOM 1757 O O . THR A 1 220 ? -37.299 -21.959 35.510 1.00 81.81 220 THR A O 1
ATOM 1760 N N . GLY A 1 221 ? -35.800 -22.744 36.984 1.00 81.56 221 GLY A N 1
ATOM 1761 C CA . GLY A 1 221 ? -35.000 -23.495 36.020 1.00 81.56 221 GLY A CA 1
ATOM 1762 C C . GLY A 1 221 ? -34.053 -22.620 35.193 1.00 81.56 221 GLY A C 1
ATOM 1763 O O . GLY A 1 221 ? -33.626 -23.028 34.109 1.00 81.56 221 GLY A O 1
ATOM 1764 N N . ARG A 1 222 ? -33.722 -21.405 35.653 1.00 90.38 222 ARG A N 1
ATOM 1765 C CA . ARG A 1 222 ? -32.652 -20.599 35.046 1.00 90.38 222 ARG A CA 1
ATOM 1766 C C . ARG A 1 222 ? -31.307 -21.043 35.600 1.00 90.38 222 ARG A C 1
ATOM 1768 O O . ARG A 1 222 ? -31.202 -21.407 36.763 1.00 90.38 222 ARG A O 1
ATOM 1775 N N . VAL A 1 223 ? -30.282 -20.976 34.760 1.00 92.12 223 VAL A N 1
ATOM 1776 C CA . VAL A 1 223 ? -28.893 -21.315 35.074 1.00 92.12 223 VAL A CA 1
ATOM 1777 C C . VAL A 1 223 ? -28.053 -20.045 35.005 1.00 92.12 223 VAL A C 1
ATOM 1779 O O . VAL A 1 223 ? -28.197 -19.253 34.067 1.00 92.12 223 VAL A O 1
ATOM 1782 N N . LEU A 1 224 ? -27.177 -19.842 35.986 1.00 92.50 224 LEU A N 1
ATOM 1783 C CA . LEU A 1 224 ? -26.239 -18.726 35.976 1.00 92.50 224 LEU A CA 1
ATOM 1784 C C . LEU A 1 224 ? -25.108 -19.011 34.987 1.00 92.50 224 LEU A C 1
ATOM 1786 O O . LEU A 1 224 ? -24.395 -20.006 35.117 1.00 92.50 224 LEU A O 1
ATOM 1790 N N . LEU A 1 225 ? -24.925 -18.125 34.014 1.00 92.50 225 LEU A N 1
ATOM 1791 C CA . LEU A 1 225 ? -23.778 -18.139 33.115 1.00 92.50 225 LEU A CA 1
ATOM 1792 C C . LEU A 1 225 ? -22.783 -17.060 33.507 1.00 92.50 225 LEU A C 1
ATOM 1794 O O . LEU A 1 225 ? -23.196 -15.973 33.892 1.00 92.50 225 LEU A O 1
ATOM 1798 N N . GLU A 1 226 ? -21.499 -17.341 33.318 1.00 89.69 226 GLU A N 1
ATOM 1799 C CA . GLU A 1 226 ? -20.391 -16.405 33.475 1.00 89.69 226 GLU A CA 1
ATOM 1800 C C . GLU A 1 226 ? -19.600 -16.296 32.166 1.00 89.69 226 GLU A C 1
ATOM 1802 O O . GLU A 1 226 ? -19.346 -17.285 31.464 1.00 89.69 226 GLU A O 1
ATOM 1807 N N . ARG A 1 227 ? -19.229 -15.073 31.798 1.00 81.88 227 ARG A N 1
ATOM 1808 C CA . ARG A 1 227 ? -18.424 -14.784 30.619 1.00 81.88 227 ARG A CA 1
ATOM 1809 C C . ARG A 1 227 ? -16.951 -14.997 30.951 1.00 81.88 227 ARG A C 1
ATOM 1811 O O . ARG A 1 227 ? -16.387 -14.318 31.798 1.00 81.88 227 ARG A O 1
ATOM 1818 N N . ARG A 1 228 ? -16.306 -15.917 30.235 1.00 80.31 228 ARG A N 1
ATOM 1819 C CA . ARG A 1 228 ? -14.879 -16.221 30.415 1.00 80.31 228 ARG A CA 1
ATOM 1820 C C . ARG A 1 228 ? -14.011 -15.116 29.818 1.00 80.31 228 ARG A C 1
ATOM 1822 O O . ARG A 1 228 ? -14.191 -14.769 28.650 1.00 80.31 228 ARG A O 1
ATOM 1829 N N . GLY A 1 229 ? -13.059 -14.600 30.592 1.00 61.91 229 GLY A N 1
ATOM 1830 C CA . GLY A 1 229 ? -12.164 -13.517 30.174 1.00 61.91 229 GLY A CA 1
ATOM 1831 C C . GLY A 1 229 ? -11.060 -13.935 29.180 1.00 61.91 229 GLY A C 1
ATOM 1832 O O . GLY A 1 229 ? -10.857 -15.124 28.918 1.00 61.91 229 GLY A O 1
ATOM 1833 N N . PRO A 1 230 ? -10.301 -12.971 28.626 1.00 44.56 230 PRO A N 1
ATOM 1834 C CA . PRO A 1 230 ? -9.213 -13.221 27.669 1.00 44.56 230 PRO A CA 1
ATOM 1835 C C . PRO A 1 230 ? -7.964 -13.890 28.284 1.00 44.56 230 PRO A C 1
ATOM 1837 O O . PRO A 1 230 ? -7.184 -14.516 27.555 1.00 44.56 230 PRO A O 1
ATOM 1840 N N . GLY A 1 231 ? -7.791 -13.803 29.609 1.00 55.31 231 GLY A N 1
ATOM 1841 C CA . GLY A 1 231 ? -6.725 -14.478 30.367 1.00 55.31 231 GLY A CA 1
ATOM 1842 C C . GLY A 1 231 ? -6.961 -15.976 30.607 1.00 55.31 231 GLY A C 1
ATOM 1843 O O . GLY A 1 231 ? -6.045 -16.691 31.005 1.00 55.31 231 GLY A O 1
ATOM 1844 N N . GLU A 1 232 ? -8.164 -16.483 30.323 1.00 68.12 232 GLU A N 1
ATOM 1845 C CA . GLU A 1 232 ? -8.534 -17.874 30.592 1.00 68.12 232 GLU A CA 1
ATOM 1846 C C . GLU A 1 232 ? -7.806 -18.877 29.687 1.00 68.12 232 GLU A C 1
ATOM 1848 O O . GLU A 1 232 ? -7.691 -18.692 28.477 1.00 68.12 232 GLU A O 1
ATOM 1853 N N . LYS A 1 233 ? -7.361 -20.010 30.241 1.00 68.31 233 LYS A N 1
ATOM 1854 C CA . LYS A 1 233 ? -6.546 -20.996 29.499 1.00 68.31 233 LYS A CA 1
ATOM 1855 C C . LYS A 1 233 ? -7.281 -21.669 28.320 1.00 68.31 233 LYS A C 1
ATOM 1857 O O . LYS A 1 233 ? -6.627 -22.177 27.406 1.00 68.31 233 LYS A O 1
ATOM 1862 N N . PHE A 1 234 ? -8.618 -21.681 28.320 1.00 69.81 234 PHE A N 1
ATOM 1863 C CA . PHE A 1 234 ? -9.473 -22.267 27.276 1.00 69.81 234 PHE A CA 1
ATOM 1864 C C . PHE A 1 234 ? -10.860 -21.589 27.226 1.00 69.81 234 PHE A C 1
ATOM 1866 O O . PHE A 1 234 ? -11.305 -20.989 28.208 1.00 69.81 234 PHE A O 1
ATOM 1873 N N . LEU A 1 235 ? -11.550 -21.709 26.079 1.00 70.25 235 LEU A N 1
ATOM 1874 C CA . LEU A 1 235 ? -12.894 -21.150 25.830 1.00 70.25 235 LEU A CA 1
ATOM 1875 C C . LEU A 1 235 ? -13.011 -19.639 26.151 1.00 70.25 235 LEU A C 1
ATOM 1877 O O . LEU A 1 235 ? -14.032 -19.173 26.658 1.00 70.25 235 LEU A O 1
ATOM 1881 N N . LYS A 1 236 ? -11.953 -18.878 25.838 1.00 70.69 236 LYS A N 1
ATOM 1882 C CA . LYS A 1 236 ? -11.869 -17.420 26.021 1.00 70.69 236 LYS A CA 1
ATOM 1883 C C . LYS A 1 236 ? -13.042 -16.704 25.354 1.00 70.69 236 LYS A C 1
ATOM 1885 O O . LYS A 1 236 ? -13.428 -17.059 24.241 1.00 70.69 236 LYS A O 1
ATOM 1890 N N . ASN A 1 237 ? -13.565 -15.673 26.010 1.00 63.22 237 ASN A N 1
ATOM 1891 C CA . ASN A 1 237 ? -14.632 -14.807 25.504 1.00 63.22 237 ASN A CA 1
ATOM 1892 C C . ASN A 1 237 ? -15.949 -15.539 25.179 1.00 63.22 237 ASN A C 1
ATOM 1894 O O . ASN A 1 237 ? -16.766 -15.031 24.409 1.00 63.22 237 ASN A O 1
ATOM 1898 N N . THR A 1 238 ? -16.175 -16.720 25.763 1.00 74.06 238 THR A N 1
ATOM 1899 C CA . THR A 1 238 ? -17.440 -17.461 25.647 1.00 74.06 238 THR A CA 1
ATOM 1900 C C . THR A 1 238 ? -18.232 -17.407 26.950 1.00 74.06 238 THR A C 1
ATOM 1902 O O . THR A 1 238 ? -17.670 -17.202 28.024 1.00 74.06 238 THR A O 1
ATOM 1905 N N . TRP A 1 239 ? -19.549 -17.586 26.848 1.00 83.12 239 TRP A N 1
ATOM 1906 C CA . TRP A 1 239 ? -20.411 -17.803 28.008 1.00 83.12 239 TRP A CA 1
ATOM 1907 C C . TRP A 1 239 ? -20.331 -19.274 28.427 1.00 83.12 239 TRP A C 1
ATOM 1909 O O . TRP A 1 239 ? -20.489 -20.169 27.592 1.00 83.12 239 TRP A O 1
ATOM 1919 N N . GLY A 1 240 ? -20.084 -19.518 29.709 1.00 89.06 240 GLY A N 1
ATOM 1920 C CA . GLY A 1 240 ? -20.007 -20.850 30.300 1.00 89.06 240 GLY A CA 1
ATOM 1921 C C . GLY A 1 240 ? -20.612 -20.880 31.695 1.00 89.06 240 GLY A C 1
ATOM 1922 O O . GLY A 1 240 ? -21.185 -19.893 32.145 1.00 89.06 240 GLY A O 1
ATOM 1923 N N . LEU A 1 241 ? -20.498 -22.018 32.369 1.00 91.88 241 LEU A N 1
ATOM 1924 C CA . LEU A 1 241 ? -20.807 -22.088 33.796 1.00 91.88 241 LEU A CA 1
ATOM 1925 C C . LEU A 1 241 ? -19.693 -21.385 34.589 1.00 91.88 241 LEU A C 1
ATOM 1927 O O . LEU A 1 241 ? -18.542 -21.426 34.135 1.00 91.88 241 LEU A O 1
ATOM 1931 N N . PRO A 1 242 ? -20.004 -20.777 35.747 1.00 91.00 242 PRO A N 1
ATOM 1932 C CA . PRO A 1 242 ? -18.995 -20.244 36.649 1.00 91.00 242 PRO A CA 1
ATOM 1933 C C . PRO A 1 242 ? -17.921 -21.285 36.949 1.00 91.00 242 PRO A C 1
ATOM 1935 O O . PRO A 1 242 ? -18.226 -22.390 37.409 1.00 91.00 242 PRO A O 1
ATOM 1938 N N . ALA A 1 243 ? -16.671 -20.970 36.607 1.00 88.75 243 ALA A N 1
ATOM 1939 C CA . ALA A 1 243 ? -15.596 -21.949 36.656 1.00 88.75 243 ALA A CA 1
ATOM 1940 C C . ALA A 1 243 ? -14.213 -21.324 36.837 1.00 88.75 243 ALA A C 1
ATOM 1942 O O . ALA A 1 243 ? -13.814 -20.457 36.055 1.00 88.75 243 ALA A O 1
ATOM 1943 N N . THR A 1 244 ? -13.447 -21.872 37.779 1.00 86.06 244 THR A N 1
ATOM 1944 C CA . THR A 1 244 ? -12.139 -21.360 38.206 1.00 86.06 244 THR A CA 1
ATOM 1945 C C . THR A 1 244 ? -11.077 -22.444 38.082 1.00 86.06 244 THR A C 1
ATOM 1947 O O . THR A 1 244 ? -11.307 -23.595 38.452 1.00 86.06 244 THR A O 1
ATOM 1950 N N . VAL A 1 245 ? -9.903 -22.095 37.554 1.00 83.94 245 VAL A N 1
ATOM 1951 C CA . VAL A 1 245 ? -8.740 -22.997 37.559 1.00 83.94 245 VAL A CA 1
ATOM 1952 C C . VAL A 1 245 ? -8.208 -23.105 38.983 1.00 83.94 245 VAL A C 1
ATOM 1954 O O . VAL A 1 245 ? -8.034 -22.090 39.650 1.00 83.94 245 VAL A O 1
ATOM 1957 N N . ILE A 1 246 ? -7.944 -24.325 39.431 1.00 81.69 246 ILE A N 1
ATOM 1958 C CA . ILE A 1 246 ? -7.469 -24.619 40.786 1.00 81.69 246 ILE A CA 1
ATOM 1959 C C . ILE A 1 246 ? -6.164 -25.414 40.721 1.00 81.69 246 ILE A C 1
ATOM 1961 O O . ILE A 1 246 ? -5.914 -26.116 39.744 1.00 81.69 246 ILE A O 1
ATOM 1965 N N . ASP A 1 247 ? -5.342 -25.321 41.765 1.00 73.62 247 ASP A N 1
ATOM 1966 C CA . ASP A 1 247 ? -4.076 -26.065 41.841 1.00 73.62 247 ASP A CA 1
ATOM 1967 C C . ASP A 1 247 ? -4.221 -27.409 42.574 1.00 73.62 247 ASP A C 1
ATOM 1969 O O . ASP A 1 247 ? -3.437 -28.334 42.352 1.00 73.62 247 ASP A O 1
ATOM 1973 N N . ARG A 1 248 ? -5.235 -27.550 43.440 1.00 65.00 248 ARG A N 1
ATOM 1974 C CA . ARG A 1 248 ? -5.564 -28.781 44.179 1.00 65.00 248 ARG A CA 1
ATOM 1975 C C . ARG A 1 248 ? -7.077 -28.929 44.328 1.00 65.00 248 ARG A C 1
ATOM 1977 O O . ARG A 1 248 ? -7.786 -27.927 44.383 1.00 65.00 248 ARG A O 1
ATOM 1984 N N . CYS A 1 249 ? -7.557 -30.173 44.398 1.00 60.22 249 CYS A N 1
ATOM 1985 C CA . CYS A 1 249 ? -8.973 -30.476 44.623 1.00 60.22 249 CYS A CA 1
ATOM 1986 C C . CYS A 1 249 ? -9.448 -29.829 45.943 1.00 60.22 249 CYS A C 1
ATOM 1988 O O . CYS A 1 249 ? -8.783 -30.036 46.962 1.00 60.22 249 CYS A O 1
ATOM 1990 N N . PRO A 1 250 ? -10.548 -29.052 45.958 1.00 62.44 250 PRO A N 1
ATOM 1991 C CA . PRO A 1 250 ? -11.048 -28.441 47.182 1.00 62.44 250 PRO A CA 1
ATOM 1992 C C . PRO A 1 250 ? -11.526 -29.525 48.163 1.00 62.44 250 PRO A C 1
ATOM 1994 O O . PRO A 1 250 ? -12.192 -30.469 47.731 1.00 62.44 250 PRO A O 1
ATOM 1997 N N . PRO A 1 251 ? -11.228 -29.418 49.470 1.00 49.59 251 PRO A N 1
ATOM 1998 C CA . PRO A 1 251 ? -11.776 -30.334 50.462 1.00 49.59 251 PRO A CA 1
ATOM 1999 C C . PRO A 1 251 ? -13.282 -30.078 50.616 1.00 49.59 251 PRO A C 1
ATOM 2001 O O . PRO A 1 251 ? -13.698 -29.008 51.054 1.00 49.59 251 PRO A O 1
ATOM 2004 N N . GLY A 1 252 ? -14.107 -31.051 50.229 1.00 51.88 252 GLY A N 1
ATOM 2005 C CA . GLY A 1 252 ? -15.560 -30.974 50.360 1.00 51.88 252 GLY A CA 1
ATOM 2006 C C . GLY A 1 252 ? -16.241 -32.297 50.013 1.00 51.88 252 GLY A C 1
ATOM 2007 O O . GLY A 1 252 ? -15.938 -32.911 48.990 1.00 51.88 252 GLY A O 1
ATOM 2008 N N . ASN A 1 253 ? -17.170 -32.736 50.862 1.00 49.94 253 ASN A N 1
ATOM 2009 C CA . ASN A 1 253 ? -18.007 -33.905 50.599 1.00 49.94 253 ASN A CA 1
ATOM 2010 C C . ASN A 1 253 ? -19.057 -33.547 49.530 1.00 49.94 253 ASN A C 1
ATOM 2012 O O . ASN A 1 253 ? -19.846 -32.631 49.742 1.00 49.94 253 ASN A O 1
ATOM 2016 N N . GLY A 1 254 ? -19.076 -34.263 48.396 1.00 59.12 254 GLY A N 1
ATOM 2017 C CA . GLY A 1 254 ? -20.160 -34.186 47.398 1.00 59.12 254 GLY A CA 1
ATOM 2018 C C . GLY A 1 254 ? -19.819 -33.631 46.004 1.00 59.12 254 GLY A C 1
ATOM 2019 O O . GLY A 1 254 ? -20.717 -33.541 45.169 1.00 59.12 254 GLY A O 1
ATOM 2020 N N . LEU A 1 255 ? -18.557 -33.293 45.706 1.00 71.31 255 LEU A N 1
ATOM 2021 C CA . LEU A 1 255 ? -18.155 -32.814 44.372 1.00 71.31 255 LEU A CA 1
ATOM 2022 C C . LEU A 1 255 ? -18.145 -33.945 43.333 1.00 71.31 255 LEU A C 1
ATOM 2024 O O . LEU A 1 255 ? -17.527 -34.989 43.540 1.00 71.31 255 LEU A O 1
ATOM 2028 N N . LYS A 1 256 ? -18.780 -33.725 42.175 1.00 78.69 256 LYS A N 1
ATOM 2029 C CA . LYS A 1 256 ? -18.726 -34.666 41.045 1.00 78.69 256 LYS A CA 1
ATOM 2030 C C . LYS A 1 256 ? -17.520 -34.367 40.170 1.00 78.69 256 LYS A C 1
ATOM 2032 O O . LYS A 1 256 ? -17.396 -33.265 39.647 1.00 78.69 256 LYS A O 1
ATOM 2037 N N . THR A 1 257 ? -16.661 -35.351 39.935 1.00 81.62 257 THR A N 1
ATOM 2038 C CA . THR A 1 257 ? -15.519 -35.177 39.030 1.00 81.62 257 THR A CA 1
ATOM 2039 C C . THR A 1 257 ? -15.863 -35.649 37.619 1.00 81.62 257 THR A C 1
ATOM 2041 O O . THR A 1 257 ? -16.347 -36.762 37.422 1.00 81.62 257 THR A O 1
ATOM 2044 N N . LEU A 1 258 ? -15.574 -34.829 36.610 1.00 85.62 258 LEU A N 1
ATOM 2045 C CA . LEU A 1 258 ? -15.646 -35.213 35.201 1.00 85.62 258 LEU A CA 1
ATOM 2046 C C . LEU A 1 258 ? -14.348 -34.873 34.475 1.00 85.62 258 LEU A C 1
ATOM 2048 O O . LEU A 1 258 ? -13.646 -33.925 34.814 1.00 85.62 258 LEU A O 1
ATOM 2052 N N . THR A 1 259 ? -14.028 -35.641 33.436 1.00 82.12 259 THR A N 1
ATOM 2053 C CA . THR A 1 259 ? -12.875 -35.364 32.572 1.00 82.12 259 THR A CA 1
ATOM 2054 C C . THR A 1 259 ? -13.334 -34.910 31.189 1.00 82.12 259 THR A C 1
ATOM 2056 O O . THR A 1 259 ? -14.235 -35.497 30.580 1.00 82.12 259 THR A O 1
ATOM 2059 N N . HIS A 1 260 ? -12.704 -33.859 30.666 1.00 81.62 260 HIS A N 1
ATOM 2060 C CA . HIS A 1 260 ? -12.967 -33.323 29.334 1.00 81.62 260 HIS A CA 1
ATOM 2061 C C . HIS A 1 260 ? -11.668 -32.902 28.648 1.00 81.62 260 HIS A C 1
ATOM 2063 O O . HIS A 1 260 ? -10.765 -32.383 29.292 1.00 81.62 260 HIS A O 1
ATOM 2069 N N . ALA A 1 261 ? -11.562 -33.096 27.336 1.00 74.69 261 ALA A N 1
ATOM 2070 C CA . ALA A 1 261 ? -10.389 -32.676 26.573 1.00 74.69 261 ALA A CA 1
ATOM 2071 C C . ALA A 1 261 ? -10.747 -31.495 25.664 1.00 74.69 261 ALA A C 1
ATOM 2073 O O . ALA A 1 261 ? -11.736 -31.562 24.935 1.00 74.69 261 ALA A O 1
ATOM 2074 N N . ILE A 1 262 ? -9.947 -30.424 25.700 1.00 72.69 262 ILE A N 1
ATOM 2075 C CA . ILE A 1 262 ? -10.075 -29.262 24.805 1.00 72.69 262 ILE A CA 1
ATOM 2076 C C . ILE A 1 262 ? -8.679 -28.847 24.337 1.00 72.69 262 ILE A C 1
ATOM 2078 O O . ILE A 1 262 ? -7.862 -28.398 25.140 1.00 72.69 262 ILE A O 1
ATOM 2082 N N . MET A 1 263 ? -8.421 -28.932 23.027 1.00 72.12 263 MET A N 1
ATOM 2083 C CA . MET A 1 263 ? -7.110 -28.638 22.429 1.00 72.12 263 MET A CA 1
ATOM 2084 C C . MET A 1 263 ? -5.986 -29.421 23.137 1.00 72.12 263 MET A C 1
ATOM 2086 O O . MET A 1 263 ? -6.009 -30.648 23.132 1.00 72.12 263 MET A O 1
ATOM 2090 N N . ARG A 1 264 ? -5.026 -28.732 23.771 1.00 72.19 264 ARG A N 1
ATOM 2091 C CA . ARG A 1 264 ? -3.926 -29.353 24.529 1.00 72.19 264 ARG A CA 1
ATOM 2092 C C . ARG A 1 264 ? -4.264 -29.679 25.988 1.00 72.19 264 ARG A C 1
ATOM 2094 O O . ARG A 1 264 ? -3.416 -30.229 26.682 1.00 72.19 264 ARG A O 1
ATOM 2101 N N . TRP A 1 265 ? -5.450 -29.312 26.477 1.00 78.88 265 TRP A N 1
ATOM 2102 C CA . TRP A 1 265 ? -5.816 -29.431 27.889 1.00 78.88 265 TRP A CA 1
ATOM 2103 C C . TRP A 1 265 ? -6.613 -30.702 28.163 1.00 78.88 265 TRP A C 1
ATOM 2105 O O . TRP A 1 265 ? -7.644 -30.946 27.528 1.00 78.88 265 TRP A O 1
ATOM 2115 N N . ARG A 1 266 ? -6.176 -31.469 29.164 1.00 85.25 266 ARG A N 1
ATOM 2116 C CA . ARG A 1 266 ? -6.967 -32.530 29.793 1.00 85.25 266 ARG A CA 1
ATOM 2117 C C . ARG A 1 266 ? -7.546 -31.972 31.091 1.00 85.25 266 ARG A C 1
ATOM 2119 O O . ARG A 1 266 ? -6.849 -31.873 32.098 1.00 85.25 266 ARG A O 1
ATOM 2126 N N . ILE A 1 267 ? -8.798 -31.539 31.019 1.00 87.38 267 ILE A N 1
ATOM 2127 C CA . ILE A 1 267 ? -9.516 -30.857 32.092 1.00 87.38 267 ILE A CA 1
ATOM 2128 C C . ILE A 1 267 ? -10.114 -31.904 33.028 1.00 87.38 267 ILE A C 1
ATOM 2130 O O . ILE A 1 267 ? -10.920 -32.729 32.597 1.00 87.38 267 ILE A O 1
ATOM 2134 N N . HIS A 1 268 ? -9.732 -31.842 34.295 1.00 85.88 268 HIS A N 1
ATOM 2135 C CA . HIS A 1 268 ? -10.355 -32.542 35.409 1.00 85.88 268 HIS A CA 1
ATOM 2136 C C . HIS A 1 268 ? -11.225 -31.517 36.133 1.00 85.88 268 HIS A C 1
ATOM 2138 O O . HIS A 1 268 ? -10.714 -30.615 36.789 1.00 85.88 268 HIS A O 1
ATOM 2144 N N . ALA A 1 269 ? -12.532 -31.581 35.903 1.00 88.12 269 ALA A N 1
ATOM 2145 C CA . ALA A 1 269 ? -13.478 -30.631 36.458 1.00 88.12 269 ALA A CA 1
ATOM 2146 C C . ALA A 1 269 ? -14.185 -31.229 37.673 1.00 88.12 269 ALA A C 1
ATOM 2148 O O . ALA A 1 269 ? -14.779 -32.299 37.567 1.00 88.12 269 ALA A O 1
ATOM 2149 N N . HIS A 1 270 ? -14.145 -30.518 38.793 1.00 88.44 270 HIS A N 1
ATOM 2150 C CA . HIS A 1 270 ? -14.882 -30.807 40.018 1.00 88.44 270 HIS A CA 1
ATOM 2151 C C . HIS A 1 270 ? -16.109 -29.912 40.039 1.00 88.44 270 HIS A C 1
ATOM 2153 O O . HIS A 1 270 ? -15.984 -28.688 40.051 1.00 88.44 270 HIS A O 1
ATOM 2159 N N . VAL A 1 271 ? -17.282 -30.524 39.953 1.00 88.94 271 VAL A N 1
ATOM 2160 C CA . VAL A 1 271 ? -18.554 -29.840 39.755 1.00 88.94 271 VAL A CA 1
ATOM 2161 C C . VAL A 1 271 ? -19.349 -29.850 41.050 1.00 88.94 271 VAL A C 1
ATOM 2163 O O . VAL A 1 271 ? -19.610 -30.912 41.619 1.00 88.94 271 VAL A O 1
ATOM 2166 N N . ASP A 1 272 ? -19.745 -28.657 41.471 1.00 86.38 272 ASP A N 1
ATOM 2167 C CA . ASP A 1 272 ? -20.651 -28.395 42.580 1.00 86.38 272 ASP A CA 1
ATOM 2168 C C . ASP A 1 272 ? -21.993 -27.887 42.040 1.00 86.38 272 ASP A C 1
ATOM 2170 O O . ASP A 1 272 ? -22.016 -27.046 41.138 1.00 86.38 272 ASP A O 1
ATOM 2174 N N . HIS A 1 273 ? -23.107 -28.376 42.581 1.00 86.19 273 HIS A N 1
ATOM 2175 C CA . HIS A 1 273 ? -24.449 -27.929 42.208 1.00 86.19 273 HIS A CA 1
ATOM 2176 C C . HIS A 1 273 ? -25.093 -27.216 43.391 1.00 86.19 273 HIS A C 1
ATOM 2178 O O . HIS A 1 273 ? -25.287 -27.807 44.448 1.00 86.19 273 HIS A O 1
ATOM 2184 N N . ALA A 1 274 ? -25.476 -25.958 43.185 1.00 82.25 274 ALA A N 1
ATOM 2185 C CA . ALA A 1 274 ? -26.110 -25.133 44.199 1.00 82.25 274 ALA A CA 1
ATOM 2186 C C . ALA A 1 274 ? -27.481 -24.651 43.714 1.00 82.25 274 ALA A C 1
ATOM 2188 O O . ALA A 1 274 ? -27.599 -24.042 42.645 1.00 82.25 274 ALA A O 1
ATOM 2189 N N . GLN A 1 275 ? -28.514 -24.867 44.531 1.00 81.56 275 GLN A N 1
ATOM 2190 C CA . GLN A 1 275 ? -29.762 -24.128 44.372 1.00 81.56 275 GLN A CA 1
ATOM 2191 C C . GLN A 1 275 ? -29.536 -22.692 44.857 1.00 81.56 275 GLN A C 1
ATOM 2193 O O . GLN A 1 275 ? -28.960 -22.472 45.921 1.00 81.56 275 GLN A O 1
ATOM 2198 N N . SER A 1 276 ? -29.890 -21.696 44.050 1.00 83.81 276 SER A N 1
ATOM 2199 C CA . SER A 1 276 ? -29.524 -20.293 44.307 1.00 83.81 276 SER A CA 1
ATOM 2200 C C . SER A 1 276 ? -30.690 -19.347 44.062 1.00 83.81 276 SER A C 1
ATOM 2202 O O . SER A 1 276 ? -30.604 -18.391 43.288 1.00 83.81 276 SER A O 1
ATOM 2204 N N . ASP A 1 277 ? -31.793 -19.629 44.746 1.00 78.00 277 ASP A N 1
ATOM 2205 C CA . ASP A 1 277 ? -32.997 -18.813 44.700 1.00 78.00 277 ASP A CA 1
ATOM 2206 C C . ASP A 1 277 ? -32.747 -17.392 45.193 1.00 78.00 277 ASP A C 1
ATOM 2208 O O . ASP A 1 277 ? -32.199 -17.163 46.266 1.00 78.00 277 ASP A O 1
ATOM 2212 N N . GLY A 1 278 ? -33.160 -16.413 44.386 1.00 61.47 278 GLY A N 1
ATOM 2213 C CA . GLY A 1 278 ? -33.040 -15.000 44.742 1.00 61.47 278 GLY A CA 1
ATOM 2214 C C . GLY A 1 278 ? -31.621 -14.430 44.658 1.00 61.47 278 GLY A C 1
ATOM 2215 O O . GLY A 1 278 ? -31.443 -13.251 44.963 1.00 61.47 278 GLY A O 1
ATOM 2216 N N . LEU A 1 279 ? -30.626 -15.203 44.200 1.00 72.62 279 LEU A N 1
ATOM 2217 C CA . LEU A 1 279 ? -29.275 -14.697 43.961 1.00 72.62 279 LEU A CA 1
ATOM 2218 C C . LEU A 1 279 ? -29.305 -13.652 42.831 1.00 72.62 279 LEU A C 1
ATOM 2220 O O . LEU A 1 279 ? -29.366 -13.975 41.640 1.00 72.62 279 LEU A O 1
ATOM 2224 N N . LYS A 1 280 ? -29.271 -12.374 43.212 1.00 65.94 280 LYS A N 1
ATOM 2225 C CA . LYS A 1 280 ? -29.173 -11.249 42.278 1.00 65.94 280 LYS A CA 1
ATOM 2226 C C . LYS A 1 280 ? -27.728 -11.107 41.807 1.00 65.94 280 LYS A C 1
ATOM 2228 O O . LYS A 1 280 ? -26.800 -11.148 42.607 1.00 65.94 280 LYS A O 1
ATOM 2233 N N . THR A 1 281 ? -27.544 -10.933 40.504 1.00 62.72 281 THR A N 1
ATOM 2234 C CA . THR A 1 281 ? -26.232 -10.697 39.888 1.00 62.72 281 THR A CA 1
ATOM 2235 C C . THR A 1 281 ? -26.216 -9.249 39.419 1.00 62.72 281 THR A C 1
ATOM 2237 O O . THR A 1 281 ? -27.063 -8.843 38.630 1.00 62.72 281 THR A O 1
ATOM 2240 N N . THR A 1 282 ? -25.287 -8.454 39.942 1.00 60.16 282 THR A N 1
ATOM 2241 C CA . THR A 1 282 ? -24.975 -7.099 39.446 1.00 60.16 282 THR A CA 1
ATOM 2242 C C . THR A 1 282 ? -23.755 -7.106 38.524 1.00 60.16 282 THR A C 1
ATOM 2244 O O . THR A 1 282 ? -23.479 -6.131 37.836 1.00 60.16 282 THR A O 1
ATOM 2247 N N . ASP A 1 283 ? -23.037 -8.230 38.489 1.00 71.88 283 ASP A N 1
ATOM 2248 C CA . ASP A 1 283 ? -21.898 -8.470 37.615 1.00 71.88 283 ASP A CA 1
ATOM 2249 C C . ASP A 1 283 ? -22.374 -8.644 36.166 1.00 71.88 283 ASP A C 1
ATOM 2251 O O . ASP A 1 283 ? -23.051 -9.621 35.846 1.00 71.88 283 ASP A O 1
ATOM 2255 N N . ALA A 1 284 ? -21.998 -7.708 35.290 1.00 70.06 284 ALA A N 1
ATOM 2256 C CA . ALA A 1 284 ? -22.339 -7.719 33.866 1.00 70.06 284 ALA A CA 1
ATOM 2257 C C . ALA A 1 284 ? -21.761 -8.930 33.106 1.00 70.06 284 ALA A C 1
ATOM 2259 O O . ALA A 1 284 ? -22.230 -9.273 32.016 1.00 70.06 284 ALA A O 1
ATOM 2260 N N . ASN A 1 285 ? -20.759 -9.610 33.677 1.00 79.56 285 ASN A N 1
ATOM 2261 C CA . ASN A 1 285 ? -20.229 -10.860 33.145 1.00 79.56 285 ASN A CA 1
ATOM 2262 C C . ASN A 1 285 ? -21.015 -12.080 33.614 1.00 79.56 285 ASN A C 1
ATOM 2264 O O . ASN A 1 285 ? -20.715 -13.179 33.153 1.00 79.56 285 ASN A O 1
ATOM 2268 N N . LYS A 1 286 ? -22.024 -11.918 34.475 1.00 86.75 286 LYS A N 1
ATOM 2269 C CA . LYS A 1 286 ? -22.899 -12.992 34.938 1.00 86.75 286 LYS A CA 1
ATOM 2270 C C . LYS A 1 286 ? -24.340 -12.722 34.544 1.00 86.75 286 LYS A C 1
ATOM 2272 O O . LYS A 1 286 ? -24.794 -11.585 34.521 1.00 86.75 286 LYS A O 1
ATOM 2277 N N . LYS A 1 287 ? -25.081 -13.771 34.197 1.00 89.12 287 LYS A N 1
ATOM 2278 C CA . LYS A 1 287 ? -26.517 -13.636 33.928 1.00 89.12 287 LYS A CA 1
ATOM 2279 C C . LYS A 1 287 ? -27.278 -14.930 34.108 1.00 89.12 287 LYS A C 1
ATOM 2281 O O . LYS A 1 287 ? -26.780 -16.009 33.796 1.00 89.12 287 LYS A O 1
ATOM 2286 N N . TRP A 1 288 ? -28.528 -14.789 34.518 1.00 90.06 288 TRP A N 1
ATOM 2287 C CA . TRP A 1 288 ? -29.481 -15.885 34.567 1.00 90.06 288 TRP A CA 1
ATOM 2288 C C . TRP A 1 288 ? -30.069 -16.150 33.188 1.00 90.06 288 TRP A C 1
ATOM 2290 O O . TRP A 1 288 ? -30.618 -15.255 32.546 1.00 90.06 288 TRP A O 1
ATOM 2300 N N . VAL A 1 289 ? -29.966 -17.395 32.733 1.00 88.44 289 VAL A N 1
ATOM 2301 C CA . VAL A 1 289 ? -30.488 -17.829 31.437 1.00 88.44 289 VAL A CA 1
ATOM 2302 C C . VAL A 1 289 ? -31.404 -19.029 31.645 1.00 88.44 289 VAL A C 1
ATOM 2304 O O . VAL A 1 289 ? -30.960 -20.013 32.230 1.00 88.44 289 VAL A O 1
ATOM 2307 N N . PRO A 1 290 ? -32.656 -19.009 31.151 1.00 87.12 290 PRO A N 1
ATOM 2308 C CA . PRO A 1 290 ? -33.503 -20.200 31.151 1.00 87.12 290 PRO A CA 1
ATOM 2309 C C . PRO A 1 290 ? -32.787 -21.374 30.482 1.00 87.12 290 PRO A C 1
ATOM 2311 O O . PRO A 1 290 ? -32.238 -21.199 29.394 1.00 87.12 290 PRO A O 1
ATOM 2314 N N . GLU A 1 291 ? -32.822 -22.569 31.076 1.00 80.56 291 GLU A N 1
ATOM 2315 C CA . GLU A 1 291 ? -32.079 -23.733 30.566 1.00 80.56 291 GLU A CA 1
ATOM 2316 C C . GLU A 1 291 ? -32.361 -24.009 29.072 1.00 80.56 291 GLU A C 1
ATOM 2318 O O . GLU A 1 291 ? -31.449 -24.200 28.264 1.00 80.56 291 GLU A O 1
ATOM 2323 N N . LYS A 1 292 ? -33.628 -23.872 28.656 1.00 74.75 292 LYS A N 1
ATOM 2324 C CA . LYS A 1 292 ? -34.078 -24.009 27.255 1.00 74.75 292 LYS A CA 1
ATOM 2325 C C . LYS A 1 292 ? -33.434 -23.001 26.284 1.00 74.75 292 LYS A C 1
ATOM 2327 O O . LYS A 1 292 ? -33.422 -23.228 25.075 1.00 74.75 292 LYS A O 1
ATOM 2332 N N . GLN A 1 293 ? -32.910 -21.880 26.780 1.00 77.25 293 GLN A N 1
ATOM 2333 C CA . GLN A 1 293 ? -32.263 -20.826 25.992 1.00 77.25 293 GLN A CA 1
ATOM 2334 C C . GLN A 1 293 ? -30.732 -20.925 25.978 1.00 77.25 293 GLN A C 1
ATOM 2336 O O . GLN A 1 293 ? -30.093 -20.170 25.242 1.00 77.25 293 GLN A O 1
ATOM 2341 N N . LEU A 1 294 ? -30.126 -21.864 26.714 1.00 73.81 294 LEU A N 1
ATOM 2342 C CA . LEU A 1 294 ? -28.667 -22.039 26.752 1.00 73.81 294 LEU A CA 1
ATOM 2343 C C . LEU A 1 294 ? -28.064 -22.294 25.364 1.00 73.81 294 LEU A C 1
ATOM 2345 O O . LEU A 1 294 ? -26.985 -21.793 25.058 1.00 73.81 294 LEU A O 1
ATOM 2349 N N . GLY A 1 295 ? -28.802 -22.971 24.478 1.00 57.47 295 GLY A N 1
ATOM 2350 C CA . GLY A 1 295 ? -28.402 -23.202 23.084 1.00 57.47 295 GLY A CA 1
ATOM 2351 C C . GLY A 1 295 ? -28.311 -21.943 22.204 1.00 57.47 295 GLY A C 1
ATOM 2352 O O . GLY A 1 295 ? -27.861 -22.041 21.066 1.00 57.47 295 GLY A O 1
ATOM 2353 N N . ARG A 1 296 ? -28.728 -20.765 22.697 1.00 67.12 296 ARG A N 1
ATOM 2354 C CA . ARG A 1 296 ? -28.500 -19.463 22.035 1.00 67.12 296 ARG A CA 1
ATOM 2355 C C . ARG A 1 296 ? -27.091 -18.915 22.291 1.00 67.12 296 ARG A C 1
ATOM 2357 O O . ARG A 1 296 ? -26.661 -17.981 21.617 1.00 67.12 296 ARG A O 1
ATOM 2364 N N . TYR A 1 297 ? -26.376 -19.491 23.254 1.00 70.19 297 TYR A N 1
ATOM 2365 C CA . TYR A 1 297 ? -25.014 -19.127 23.620 1.00 70.19 297 TYR A CA 1
ATOM 2366 C C . TYR A 1 297 ? -24.021 -20.162 23.089 1.00 70.19 297 TYR A C 1
ATOM 2368 O O . TYR A 1 297 ? -24.380 -21.296 22.780 1.00 70.19 297 TYR A O 1
ATOM 2376 N N . LEU A 1 298 ? -22.744 -19.779 22.992 1.00 62.62 298 LEU A N 1
ATOM 2377 C CA . LEU A 1 298 ? -21.639 -20.678 22.632 1.00 62.62 298 LEU A CA 1
ATOM 2378 C C . LEU A 1 298 ? -21.316 -21.638 23.799 1.00 62.62 298 LEU A C 1
ATOM 2380 O O . LEU A 1 298 ? -20.210 -21.638 24.334 1.00 62.62 298 LEU A O 1
ATOM 2384 N N . PHE A 1 299 ? -22.306 -22.434 24.210 1.00 75.56 299 PHE A N 1
ATOM 2385 C CA . PHE A 1 299 ? -22.262 -23.306 25.377 1.00 75.56 299 PHE A CA 1
ATOM 2386 C C . PHE A 1 299 ? -21.618 -24.652 25.008 1.00 75.56 299 PHE A C 1
ATOM 2388 O O . PHE A 1 299 ? -22.201 -25.485 24.313 1.00 75.56 299 PHE A O 1
ATOM 2395 N N . SER A 1 300 ? -20.355 -24.824 25.404 1.00 76.31 300 SER A N 1
ATOM 2396 C CA . SER A 1 300 ? -19.531 -25.988 25.057 1.00 76.31 300 SER A CA 1
ATOM 2397 C C . SER A 1 300 ? -20.043 -27.314 25.640 1.00 76.31 300 SER A C 1
ATOM 2399 O O . SER A 1 300 ? -20.788 -27.348 26.618 1.00 76.31 300 SER A O 1
ATOM 2401 N N . SER A 1 301 ? -19.562 -28.434 25.093 1.00 74.75 301 SER A N 1
ATOM 2402 C CA . SER A 1 301 ? -19.822 -29.779 25.625 1.00 74.75 301 SER A CA 1
ATOM 2403 C C . SER A 1 301 ? -19.317 -29.991 27.054 1.00 74.75 301 SER A C 1
ATOM 2405 O O . SER A 1 301 ? -19.867 -30.833 27.757 1.00 74.75 301 SER A O 1
ATOM 2407 N N . LEU A 1 302 ? -18.287 -29.254 27.489 1.00 84.94 302 LEU A N 1
ATOM 2408 C CA . LEU A 1 302 ? -17.851 -29.255 28.887 1.00 84.94 302 LEU A CA 1
ATOM 2409 C C . LEU A 1 302 ? -18.969 -28.720 29.786 1.00 84.94 302 LEU A C 1
ATOM 2411 O O . LEU A 1 302 ? -19.295 -29.346 30.790 1.00 84.94 302 LEU A O 1
ATOM 2415 N N . TRP A 1 303 ? -19.580 -27.600 29.392 1.00 88.88 303 TRP A N 1
ATOM 2416 C CA . TRP A 1 303 ? -20.639 -26.963 30.170 1.00 88.88 303 TRP A CA 1
ATOM 2417 C C . TRP A 1 303 ? -21.916 -27.790 30.179 1.00 88.88 303 TRP A C 1
ATOM 2419 O O . TRP A 1 303 ? -22.511 -27.961 31.234 1.00 88.88 303 TRP A O 1
ATOM 2429 N N . TRP A 1 304 ? -22.279 -28.389 29.041 1.00 82.69 304 TRP A N 1
ATOM 2430 C CA . TRP A 1 304 ? -23.385 -29.343 28.997 1.00 82.69 304 TRP A CA 1
ATOM 2431 C C . TRP A 1 304 ? -23.142 -30.541 29.914 1.00 82.69 304 TRP A C 1
ATOM 2433 O O . TRP A 1 304 ? -24.019 -30.859 30.700 1.00 82.69 304 TRP A O 1
ATOM 2443 N N . LYS A 1 305 ? -21.949 -31.155 29.892 1.00 81.75 305 LYS A N 1
ATOM 2444 C CA . LYS A 1 305 ? -21.623 -32.285 30.783 1.00 81.75 305 LYS A CA 1
ATOM 2445 C C . LYS A 1 305 ? -21.687 -31.913 32.264 1.00 81.75 305 LYS A C 1
ATOM 2447 O O . LYS A 1 305 ? -22.176 -32.712 33.054 1.00 81.75 305 LYS A O 1
ATOM 2452 N N . ALA A 1 306 ? -21.186 -30.732 32.622 1.00 85.94 306 ALA A N 1
ATOM 2453 C CA . ALA A 1 306 ? -21.251 -30.233 33.991 1.00 85.94 306 ALA A CA 1
ATOM 2454 C C . ALA A 1 306 ? -22.697 -29.927 34.415 1.00 85.94 306 ALA A C 1
ATOM 2456 O O . ALA A 1 306 ? -23.072 -30.237 35.534 1.00 85.94 306 ALA A O 1
ATOM 2457 N N . LEU A 1 307 ? -23.530 -29.401 33.512 1.00 85.88 307 LEU A N 1
ATOM 2458 C CA . LEU A 1 307 ? -24.937 -29.112 33.790 1.00 85.88 307 LEU A CA 1
ATOM 2459 C C . LEU A 1 307 ? -25.800 -30.383 33.899 1.00 85.88 307 LEU A C 1
ATOM 2461 O O . LEU A 1 307 ? -26.594 -30.509 34.823 1.00 85.88 307 LEU A O 1
ATOM 2465 N N . THR A 1 308 ? -25.640 -31.343 32.980 1.00 73.75 308 THR A N 1
ATOM 2466 C CA . THR A 1 308 ? -26.480 -32.556 32.894 1.00 73.75 308 THR A CA 1
ATOM 2467 C C . THR A 1 308 ? -26.060 -33.673 33.848 1.00 73.75 308 THR A C 1
ATOM 2469 O O . THR A 1 308 ? -26.718 -34.710 33.902 1.00 73.75 308 THR A O 1
ATOM 2472 N N . GLY A 1 309 ? -24.971 -33.498 34.603 1.00 59.66 309 GLY A N 1
ATOM 2473 C CA . GLY A 1 309 ? -24.492 -34.466 35.597 1.00 59.66 309 GLY A CA 1
ATOM 2474 C C . GLY A 1 309 ? -25.487 -34.772 36.729 1.00 59.66 309 GLY A C 1
ATOM 2475 O O . GLY A 1 309 ? -25.195 -35.618 37.574 1.00 59.66 309 GLY A O 1
ATOM 2476 N N . SER A 1 310 ? -26.658 -34.129 36.747 1.00 44.84 310 SER A N 1
ATOM 2477 C CA . SER A 1 310 ? -27.686 -34.191 37.794 1.00 44.84 310 SER A CA 1
ATOM 2478 C C . SER A 1 310 ? -28.762 -35.280 37.645 1.00 44.84 310 SER A C 1
ATOM 2480 O O . SER A 1 310 ? -29.631 -35.342 38.504 1.00 44.84 310 SER A O 1
ATOM 2482 N N . ILE A 1 311 ? -28.740 -36.154 36.626 1.00 35.03 311 ILE A N 1
ATOM 2483 C CA . ILE A 1 311 ? -29.860 -37.108 36.391 1.00 35.03 311 ILE A CA 1
ATOM 2484 C C . ILE A 1 311 ? -29.577 -38.575 36.808 1.00 35.03 311 ILE A C 1
ATOM 2486 O O . ILE A 1 311 ? -30.479 -39.403 36.793 1.00 35.03 311 ILE A O 1
ATOM 2490 N N . LEU A 1 312 ? -28.382 -38.934 37.292 1.00 28.48 312 LEU A N 1
ATOM 2491 C CA . LEU A 1 312 ? -28.084 -40.310 37.744 1.00 28.48 312 LEU A CA 1
ATOM 2492 C C . LEU A 1 312 ? -27.527 -40.345 39.176 1.00 28.48 312 LEU A C 1
ATOM 2494 O O . LEU A 1 312 ? -26.315 -40.349 39.359 1.00 28.48 312 LEU A O 1
ATOM 2498 N N . LEU A 1 313 ? -28.433 -40.298 40.163 1.00 30.11 313 LEU A N 1
ATOM 2499 C CA . LEU A 1 313 ? -28.438 -41.028 41.452 1.00 30.11 313 LEU A CA 1
ATOM 2500 C C . LEU A 1 313 ? -29.362 -40.322 42.457 1.00 30.11 313 LEU A C 1
ATOM 2502 O O . LEU A 1 313 ? -28.933 -39.559 43.314 1.00 30.11 313 LEU A O 1
ATOM 2506 N N . ALA A 1 314 ? -30.648 -40.641 42.346 1.00 26.70 314 ALA A N 1
ATOM 2507 C CA . ALA A 1 314 ? -31.557 -40.736 43.483 1.00 26.70 314 ALA A CA 1
ATOM 2508 C C . ALA A 1 314 ? -32.257 -42.106 43.422 1.00 26.70 314 ALA A C 1
ATOM 2510 O O . ALA A 1 314 ? -33.475 -42.172 43.448 1.00 26.70 314 ALA A O 1
ATOM 2511 N N . LEU A 1 315 ? -31.493 -43.196 43.254 1.00 30.55 315 LEU A N 1
ATOM 2512 C CA . LEU A 1 315 ? -31.980 -44.582 43.352 1.00 30.55 315 LEU A CA 1
ATOM 2513 C C . LEU A 1 315 ? -30.836 -45.521 43.792 1.00 30.55 315 LEU A C 1
ATOM 2515 O O . LEU A 1 315 ? -30.106 -46.032 42.948 1.00 30.55 315 LEU A O 1
ATOM 2519 N N . ALA A 1 316 ? -30.673 -45.668 45.114 1.00 26.70 316 ALA A N 1
ATOM 2520 C CA . ALA A 1 316 ? -30.082 -46.785 45.886 1.00 26.70 316 ALA A CA 1
ATOM 2521 C C . ALA A 1 316 ? -29.882 -46.264 47.332 1.00 26.70 316 ALA A C 1
ATOM 2523 O O . ALA A 1 316 ? -28.949 -45.511 47.582 1.00 26.70 316 ALA A O 1
ATOM 2524 N N . GLY A 1 317 ? -30.871 -46.360 48.233 1.00 24.22 317 GLY A N 1
ATOM 2525 C CA . GLY A 1 317 ? -31.053 -47.496 49.157 1.00 24.22 317 GLY A CA 1
ATOM 2526 C C . GLY A 1 317 ? -30.005 -47.434 50.285 1.00 24.22 317 GLY A C 1
ATOM 2527 O O . GLY A 1 317 ? -28.840 -47.679 50.016 1.00 24.22 317 GLY A O 1
ATOM 2528 N N . CYS A 1 318 ? -30.327 -47.023 51.519 1.00 22.95 318 CYS A N 1
ATOM 2529 C CA . CYS A 1 318 ? -31.068 -47.848 52.482 1.00 22.95 318 CYS A CA 1
ATOM 2530 C C . CYS A 1 318 ? -31.872 -47.059 53.548 1.00 22.95 318 CYS A C 1
ATOM 2532 O O . CYS A 1 318 ? -31.359 -46.134 54.167 1.00 22.95 318 CYS A O 1
ATOM 2534 N N . ALA A 1 319 ? -33.080 -47.588 53.800 1.00 23.72 319 ALA A N 1
ATOM 2535 C CA . ALA A 1 319 ? -33.846 -47.681 55.057 1.00 23.72 319 ALA A CA 1
ATOM 2536 C C . ALA A 1 319 ? -34.574 -46.453 55.678 1.00 23.72 319 ALA A C 1
ATOM 2538 O O . ALA A 1 319 ? -34.004 -45.624 56.376 1.00 23.72 319 ALA A O 1
ATOM 2539 N N . SER A 1 320 ? -35.899 -46.481 55.461 1.00 24.78 320 SER A N 1
ATOM 2540 C CA . SER A 1 320 ? -37.077 -45.805 56.069 1.00 24.78 320 SER A CA 1
ATOM 2541 C C . SER A 1 320 ? -37.243 -46.068 57.598 1.00 24.78 320 SER A C 1
ATOM 2543 O O . SER A 1 320 ? -36.460 -46.878 58.095 1.00 24.78 320 SER A O 1
ATOM 2545 N N . PRO A 1 321 ? -38.234 -45.524 58.376 1.00 30.59 321 PRO A N 1
ATOM 2546 C CA . PRO A 1 321 ? -39.687 -45.319 58.094 1.00 30.59 321 PRO A CA 1
ATOM 2547 C C . PRO A 1 321 ? -40.240 -43.950 58.574 1.00 30.59 321 PRO A C 1
ATOM 2549 O O . PRO A 1 321 ? -39.530 -43.196 59.217 1.00 30.59 321 PRO A O 1
ATOM 2552 N N . LYS A 1 322 ? -41.484 -43.496 58.381 1.00 21.92 322 LYS A N 1
ATOM 2553 C CA . LYS A 1 322 ? -42.778 -43.871 57.759 1.00 21.92 322 LYS A CA 1
ATOM 2554 C C . LYS A 1 322 ? -43.480 -42.496 57.564 1.00 21.92 322 LYS A C 1
ATOM 2556 O O . LYS A 1 322 ? -43.104 -41.540 58.227 1.00 21.92 322 LYS A O 1
ATOM 2561 N N . VAL A 1 323 ? -44.415 -42.294 56.644 1.00 23.81 323 VAL A N 1
ATOM 2562 C CA . VAL A 1 323 ? -45.861 -42.448 56.878 1.00 23.81 323 VAL A CA 1
ATOM 2563 C C . VAL A 1 323 ? -46.556 -42.516 55.512 1.00 23.81 323 VAL A C 1
ATOM 2565 O O . VAL A 1 323 ? -46.154 -41.862 54.552 1.00 23.81 323 VAL A O 1
ATOM 2568 N N . LYS A 1 324 ? -47.556 -43.396 55.465 1.00 23.59 324 LYS A N 1
ATOM 2569 C CA . LYS A 1 324 ? -48.416 -43.759 54.341 1.00 23.59 324 LYS A CA 1
ATOM 2570 C C . LYS A 1 324 ? -49.361 -42.610 53.972 1.00 23.59 324 LYS A C 1
ATOM 2572 O O . LYS A 1 324 ? -49.867 -41.957 54.873 1.00 23.59 324 LYS A O 1
ATOM 2577 N N . ASP A 1 325 ? -49.657 -42.437 52.686 1.00 25.17 325 ASP A N 1
ATOM 2578 C CA . ASP A 1 325 ? -50.964 -42.851 52.158 1.00 25.17 325 ASP A CA 1
ATOM 2579 C C . ASP A 1 325 ? -51.055 -42.772 50.627 1.00 25.17 325 ASP A C 1
ATOM 2581 O O . ASP A 1 325 ? -50.231 -42.170 49.939 1.00 25.17 325 ASP A O 1
ATOM 2585 N N . GLN A 1 326 ? -52.024 -43.534 50.129 1.00 24.22 326 GLN A N 1
ATOM 2586 C CA . GLN A 1 326 ? -52.292 -43.960 48.756 1.00 24.22 326 GLN A CA 1
ATOM 2587 C C . GLN A 1 326 ? -53.416 -43.065 48.126 1.00 24.22 326 GLN A C 1
ATOM 2589 O O . GLN A 1 326 ? -53.710 -42.021 48.696 1.00 24.22 326 GLN A O 1
ATOM 2594 N N . PRO A 1 327 ? -54.000 -43.340 46.934 1.00 33.50 327 PRO A N 1
ATOM 2595 C CA . PRO A 1 327 ? -53.885 -42.448 45.768 1.00 33.50 327 PRO A CA 1
ATOM 2596 C C . PRO A 1 327 ? -55.225 -41.939 45.165 1.00 33.50 327 PRO A C 1
ATOM 2598 O O . PRO A 1 327 ? -56.292 -42.401 45.546 1.00 33.50 327 PRO A O 1
ATOM 2601 N N . ALA A 1 328 ? -55.132 -41.073 44.133 1.00 22.69 328 ALA A N 1
ATOM 2602 C CA . ALA A 1 328 ? -55.727 -41.233 42.777 1.00 22.69 328 ALA A CA 1
ATOM 2603 C C . ALA A 1 328 ? -56.387 -39.972 42.148 1.00 22.69 328 ALA A C 1
ATOM 2605 O O . ALA A 1 328 ? -57.361 -39.458 42.677 1.00 22.69 328 ALA A O 1
ATOM 2606 N N . THR A 1 329 ? -55.917 -39.626 40.925 1.00 24.86 329 THR A N 1
ATOM 2607 C CA . THR A 1 329 ? -56.653 -39.109 39.722 1.00 24.86 329 THR A CA 1
ATOM 2608 C C . THR A 1 329 ? -57.442 -37.777 39.824 1.00 24.86 329 THR A C 1
ATOM 2610 O O . THR A 1 329 ? -58.012 -37.484 40.851 1.00 24.86 329 THR A O 1
ATOM 2613 N N . GLN A 1 330 ? -57.597 -36.887 38.829 1.00 23.55 330 GLN A N 1
ATOM 2614 C CA . GLN A 1 330 ? -57.484 -36.902 37.363 1.00 23.55 330 GLN A CA 1
ATOM 2615 C C . GLN A 1 330 ? -57.529 -35.432 36.836 1.00 23.55 330 GLN A C 1
ATOM 2617 O O . GLN A 1 330 ? -58.204 -34.602 37.427 1.00 23.55 330 GLN A O 1
ATOM 2622 N N . LYS A 1 331 ? -56.843 -35.158 35.710 1.00 27.44 331 LYS A N 1
ATOM 2623 C CA . LYS A 1 331 ? -57.174 -34.245 34.575 1.00 27.44 331 LYS A CA 1
ATOM 2624 C C . LYS A 1 331 ? -58.034 -32.966 34.781 1.00 27.44 331 LYS A C 1
ATOM 2626 O O . LYS A 1 331 ? -59.200 -33.082 35.118 1.00 27.44 331 LYS A O 1
ATOM 2631 N N . LEU A 1 332 ? -57.576 -31.810 34.264 1.00 22.94 332 LEU A N 1
ATOM 2632 C CA . LEU A 1 332 ? -57.967 -31.216 32.953 1.00 22.94 332 LEU A CA 1
ATOM 2633 C C . LEU A 1 332 ? -57.384 -29.798 32.753 1.00 22.94 332 LEU A C 1
ATOM 2635 O O . LEU A 1 332 ? -57.154 -29.059 33.703 1.00 22.94 332 LEU A O 1
ATOM 2639 N N . ALA A 1 333 ? -57.123 -29.465 31.488 1.00 34.25 333 ALA A N 1
ATOM 2640 C CA . ALA A 1 333 ? -56.566 -28.209 30.994 1.00 34.25 333 ALA A CA 1
ATOM 2641 C C . ALA A 1 333 ? -57.637 -27.125 30.792 1.00 34.25 333 ALA A C 1
ATOM 2643 O O . ALA A 1 333 ? -58.748 -27.462 30.393 1.00 34.25 333 ALA A O 1
ATOM 2644 N N . VAL A 1 334 ? -57.256 -25.848 30.940 1.00 23.75 334 VAL A N 1
ATOM 2645 C CA . VAL A 1 334 ? -57.885 -24.700 30.255 1.00 23.75 334 VAL A CA 1
ATOM 2646 C C . VAL A 1 334 ? -56.804 -23.651 29.943 1.00 23.75 334 VAL A C 1
ATOM 2648 O O . VAL A 1 334 ? -56.107 -23.184 30.844 1.00 23.75 334 VAL A O 1
ATOM 2651 N N . GLU A 1 335 ? -56.654 -23.311 28.660 1.00 28.06 335 GLU A N 1
ATOM 2652 C CA . GLU A 1 335 ? -55.905 -22.153 28.151 1.00 28.06 335 GLU A CA 1
ATOM 2653 C C . GLU A 1 335 ? -56.749 -20.872 28.274 1.00 28.06 335 GLU A C 1
ATOM 2655 O O . GLU A 1 335 ? -57.954 -20.900 28.034 1.00 28.06 335 GLU A O 1
ATOM 2660 N N . ILE A 1 336 ? -56.109 -19.739 28.587 1.00 26.25 336 ILE A N 1
ATOM 2661 C CA . ILE A 1 336 ? -56.696 -18.394 28.467 1.00 26.25 336 ILE A CA 1
ATOM 2662 C C . ILE A 1 336 ? -55.827 -17.591 27.479 1.00 26.25 336 ILE A C 1
ATOM 2664 O O . ILE A 1 336 ? -54.610 -17.530 27.681 1.00 26.25 336 ILE A O 1
ATOM 2668 N N . PRO A 1 337 ? -56.400 -16.983 26.422 1.00 26.30 337 PRO A N 1
ATOM 2669 C CA . PRO A 1 337 ? -55.657 -16.207 25.432 1.00 26.30 337 PRO A CA 1
ATOM 2670 C C . PRO A 1 337 ? -55.351 -14.788 25.941 1.00 26.30 337 PRO A C 1
ATOM 2672 O O . PRO A 1 337 ? -56.185 -14.154 26.585 1.00 26.30 337 PRO A O 1
ATOM 2675 N N . VAL A 1 338 ? -54.157 -14.278 25.625 1.00 29.69 338 VAL A N 1
ATOM 2676 C CA . VAL A 1 338 ? -53.740 -12.887 25.892 1.00 29.69 338 VAL A CA 1
ATOM 2677 C C . VAL A 1 338 ? -53.816 -12.093 24.575 1.00 29.69 338 VAL A C 1
ATOM 2679 O O . VAL A 1 338 ? -53.393 -12.638 23.554 1.00 29.69 338 VAL A O 1
ATOM 2682 N N . PRO A 1 339 ? -54.346 -10.851 24.551 1.00 28.30 339 PRO A N 1
ATOM 2683 C CA . PRO A 1 339 ? -54.615 -10.117 23.311 1.00 28.30 339 PRO A CA 1
ATOM 2684 C C . PRO A 1 339 ? -53.329 -9.640 22.619 1.00 28.30 339 PRO A C 1
ATOM 2686 O O . PRO A 1 339 ? -52.409 -9.159 23.280 1.00 28.30 339 PRO A O 1
ATOM 2689 N N . GLU A 1 340 ? -53.290 -9.733 21.288 1.00 30.28 340 GLU A N 1
ATOM 2690 C CA . GLU A 1 340 ? -52.257 -9.127 20.439 1.00 30.28 340 GLU A CA 1
ATOM 2691 C C . GLU A 1 340 ? -52.448 -7.604 20.345 1.00 30.28 340 GLU A C 1
ATOM 2693 O O . GLU A 1 340 ? -53.475 -7.125 19.863 1.00 30.28 340 GLU A O 1
ATOM 2698 N N . GLU A 1 341 ? -51.432 -6.835 20.747 1.00 29.97 341 GLU A N 1
ATOM 2699 C CA . GLU A 1 341 ? -51.253 -5.464 20.258 1.00 29.97 341 GLU A CA 1
ATOM 2700 C C . GLU A 1 341 ? -50.723 -5.496 18.812 1.00 29.97 341 GLU A C 1
ATOM 2702 O O . GLU A 1 341 ? -49.852 -6.315 18.493 1.00 29.97 341 GLU A O 1
ATOM 2707 N N . PRO A 1 342 ? -51.202 -4.609 17.920 1.00 31.02 342 PRO A N 1
ATOM 2708 C CA . PRO A 1 342 ? -50.784 -4.613 16.529 1.00 31.02 342 PRO A CA 1
ATOM 2709 C C . PRO A 1 342 ? -49.314 -4.204 16.405 1.00 31.02 342 PRO A C 1
ATOM 2711 O O . PRO A 1 342 ? -48.884 -3.160 16.897 1.00 31.02 342 PRO A O 1
ATOM 2714 N N . ALA A 1 343 ? -48.544 -5.040 15.706 1.00 30.33 343 ALA A N 1
ATOM 2715 C CA . ALA A 1 343 ? -47.147 -4.784 15.392 1.00 30.33 343 ALA A CA 1
ATOM 2716 C C . ALA A 1 343 ? -46.991 -3.428 14.672 1.00 30.33 343 ALA A C 1
ATOM 2718 O O . ALA A 1 343 ? -47.697 -3.178 13.689 1.00 30.33 343 ALA A O 1
ATOM 2719 N N . PRO A 1 344 ? -46.055 -2.556 15.096 1.00 34.19 344 PRO A N 1
ATOM 2720 C CA . PRO A 1 344 ? -45.767 -1.343 14.351 1.00 34.19 344 PRO A CA 1
ATOM 2721 C C . PRO A 1 344 ? -45.235 -1.734 12.971 1.00 34.19 344 PRO A C 1
ATOM 2723 O O . PRO A 1 344 ? -44.346 -2.582 12.848 1.00 34.19 344 PRO A O 1
ATOM 2726 N N . ALA A 1 345 ? -45.807 -1.126 11.931 1.00 32.44 345 ALA A N 1
ATOM 2727 C CA . ALA A 1 345 ? -45.413 -1.338 10.547 1.00 32.44 345 ALA A CA 1
ATOM 2728 C C . ALA A 1 345 ? -43.884 -1.240 10.402 1.00 32.44 345 ALA A C 1
ATOM 2730 O O . ALA A 1 345 ? -43.263 -0.291 10.885 1.00 32.44 345 ALA A O 1
ATOM 2731 N N . ALA A 1 346 ? -43.279 -2.242 9.759 1.00 37.00 346 ALA A N 1
ATOM 2732 C CA . ALA A 1 346 ? -41.836 -2.345 9.603 1.00 37.00 346 ALA A CA 1
ATOM 2733 C C . ALA A 1 346 ? -41.276 -1.108 8.880 1.00 37.00 346 ALA A C 1
ATOM 2735 O O . ALA A 1 346 ? -41.387 -0.969 7.661 1.00 37.00 346 ALA A O 1
ATOM 2736 N N . ALA A 1 347 ? -40.655 -0.207 9.643 1.00 36.47 347 ALA A N 1
ATOM 2737 C CA . ALA A 1 347 ? -39.836 0.860 9.096 1.00 36.47 347 ALA A CA 1
ATOM 2738 C C . ALA A 1 347 ? -38.707 0.238 8.258 1.00 36.47 347 ALA A C 1
ATOM 2740 O O . ALA A 1 347 ? -38.083 -0.744 8.674 1.00 36.47 347 ALA A O 1
ATOM 2741 N N . LYS A 1 348 ? -38.437 0.805 7.073 1.00 42.19 348 LYS A N 1
ATOM 2742 C CA . LYS A 1 348 ? -37.286 0.408 6.246 1.00 42.19 348 LYS A CA 1
ATOM 2743 C C . LYS A 1 348 ? -36.018 0.390 7.121 1.00 42.19 348 LYS A C 1
ATOM 2745 O O . LYS A 1 348 ? -35.816 1.337 7.884 1.00 42.19 348 LYS A O 1
ATOM 2750 N N . PRO A 1 349 ? -35.167 -0.650 7.042 1.00 57.38 349 PRO A N 1
ATOM 2751 C CA . PRO A 1 349 ? -33.960 -0.712 7.855 1.00 57.38 349 PRO A CA 1
ATOM 2752 C C . PRO A 1 349 ? -33.062 0.490 7.538 1.00 57.38 349 PRO A C 1
ATOM 2754 O O . PRO A 1 349 ? -32.707 0.721 6.385 1.00 57.38 349 PRO A O 1
ATOM 2757 N N . LYS A 1 350 ? -32.728 1.272 8.569 1.00 67.19 350 LYS A N 1
ATOM 2758 C CA . LYS A 1 350 ? -31.860 2.451 8.465 1.00 67.19 350 LYS A CA 1
ATOM 2759 C C . LYS A 1 350 ? -30.473 2.001 7.973 1.00 67.19 350 LYS A C 1
ATOM 2761 O O . LYS A 1 350 ? -29.843 1.150 8.596 1.00 67.19 350 LYS A O 1
ATOM 2766 N N . GLU A 1 351 ? -30.006 2.543 6.848 1.00 83.50 351 GLU A N 1
ATOM 2767 C CA . GLU A 1 351 ? -28.711 2.172 6.243 1.00 83.50 351 GLU A CA 1
ATOM 2768 C C . GLU A 1 351 ? -27.509 2.867 6.909 1.00 83.50 351 GLU A C 1
ATOM 2770 O O . GLU A 1 351 ? -26.355 2.458 6.727 1.00 83.50 351 GLU A O 1
ATOM 2775 N N . THR A 1 352 ? -27.773 3.907 7.702 1.00 89.62 352 THR A N 1
ATOM 2776 C CA . THR A 1 352 ? -26.763 4.718 8.387 1.00 89.62 352 THR A CA 1
ATOM 2777 C C . THR A 1 352 ? -27.024 4.826 9.891 1.00 89.62 352 THR A C 1
ATOM 2779 O O . THR A 1 352 ? -28.159 4.777 10.365 1.00 89.62 352 THR A O 1
ATOM 2782 N N . MET A 1 353 ? -25.936 4.962 10.645 1.00 92.69 353 MET A N 1
ATOM 2783 C CA . MET A 1 353 ? -25.894 5.306 12.062 1.00 92.69 353 MET A CA 1
ATOM 2784 C C . MET A 1 353 ? -25.358 6.729 12.186 1.00 92.69 353 MET A C 1
ATOM 2786 O O . MET A 1 353 ? -24.327 7.050 11.592 1.00 92.69 353 MET A O 1
ATOM 2790 N N . THR A 1 354 ? -26.029 7.566 12.967 1.00 96.12 354 THR A N 1
ATOM 2791 C CA . THR A 1 354 ? -25.627 8.954 13.196 1.00 96.12 354 THR A CA 1
ATOM 2792 C C . THR A 1 354 ? -24.922 9.079 14.540 1.00 96.12 354 THR A C 1
ATOM 2794 O O . THR A 1 354 ? -25.499 8.763 15.583 1.00 96.12 354 THR A O 1
ATOM 2797 N N . VAL A 1 355 ? -23.687 9.575 14.519 1.00 97.50 355 VAL A N 1
ATOM 2798 C CA . VAL A 1 355 ? -22.909 9.923 15.712 1.00 97.50 355 VAL A CA 1
ATOM 2799 C C . VAL A 1 355 ? -22.874 11.442 15.835 1.00 97.50 355 VAL A C 1
ATOM 2801 O O . VAL A 1 355 ? -22.451 12.119 14.902 1.00 97.50 355 VAL A O 1
ATOM 2804 N N . VAL A 1 356 ? -23.317 11.980 16.969 1.00 98.38 356 VAL A N 1
ATOM 2805 C CA . VAL A 1 356 ? -23.191 13.398 17.322 1.00 98.38 356 VAL A CA 1
ATOM 2806 C C . VAL A 1 356 ? -22.167 13.524 18.441 1.00 98.38 356 VAL A C 1
ATOM 2808 O O . VAL A 1 356 ? -22.236 12.820 19.445 1.00 98.38 356 VAL A O 1
ATOM 2811 N N . ALA A 1 357 ? -21.195 14.399 18.243 1.00 98.00 357 ALA A N 1
ATOM 2812 C CA . ALA A 1 357 ? -19.973 14.482 19.014 1.00 98.00 357 ALA A CA 1
ATOM 2813 C C . ALA A 1 357 ? -19.704 15.926 19.428 1.00 98.00 357 ALA A C 1
ATOM 2815 O O . ALA A 1 357 ? -19.600 16.813 18.579 1.00 98.00 357 ALA A O 1
ATOM 2816 N N . ALA A 1 358 ? -19.564 16.145 20.727 1.00 97.31 358 ALA A N 1
ATOM 2817 C CA . ALA A 1 358 ? -19.098 17.390 21.310 1.00 97.31 358 ALA A CA 1
ATOM 2818 C C . ALA A 1 358 ? -17.681 17.218 21.876 1.00 97.31 358 ALA A C 1
ATOM 2820 O O . ALA A 1 358 ? -17.235 16.105 22.164 1.00 97.31 358 ALA A O 1
ATOM 2821 N N . GLY A 1 359 ? -16.975 18.337 22.006 1.00 96.56 359 GLY A N 1
ATOM 2822 C CA . GLY A 1 359 ? -15.665 18.409 22.639 1.00 96.56 359 GLY A CA 1
ATOM 2823 C C . GLY A 1 359 ? -15.716 18.314 24.167 1.00 96.56 359 GLY A C 1
ATOM 2824 O O . GLY A 1 359 ? -16.530 17.578 24.732 1.00 96.56 359 GLY A O 1
ATOM 2825 N N . ASP A 1 360 ? -14.834 19.058 24.826 1.00 96.88 360 ASP A N 1
ATOM 2826 C CA . ASP A 1 360 ? -14.676 19.025 26.278 1.00 96.88 360 ASP A CA 1
ATOM 2827 C C . ASP A 1 360 ? -15.854 19.664 27.009 1.00 96.88 360 ASP A C 1
ATOM 2829 O O . ASP A 1 360 ? -16.311 20.766 26.681 1.00 96.88 360 ASP A O 1
ATOM 2833 N N . VAL A 1 361 ? -16.325 18.959 28.033 1.00 96.50 361 VAL A N 1
ATOM 2834 C CA . VAL A 1 361 ? -17.422 19.367 28.900 1.00 96.50 361 VAL A CA 1
ATOM 2835 C C . VAL A 1 361 ? -16.947 19.410 30.347 1.00 96.50 361 VAL A C 1
ATOM 2837 O O . VAL A 1 361 ? -16.573 18.393 30.927 1.00 96.50 361 VAL A O 1
ATOM 2840 N N . LEU A 1 362 ? -17.029 20.598 30.939 1.00 95.12 362 LEU A N 1
ATOM 2841 C CA . LEU A 1 362 ? -16.870 20.864 32.362 1.00 95.12 362 LEU A CA 1
ATOM 2842 C C . LEU A 1 362 ? -18.155 21.546 32.855 1.00 95.12 362 LEU A C 1
ATOM 2844 O O . LEU A 1 362 ? -18.332 22.759 32.721 1.00 95.12 362 LEU A O 1
ATOM 2848 N N . LEU A 1 363 ? -19.065 20.736 33.401 1.00 93.56 363 LEU A N 1
ATOM 2849 C CA . LEU A 1 363 ? -20.418 21.149 33.800 1.00 93.56 363 LEU A CA 1
ATOM 2850 C C . LEU A 1 363 ? -20.404 22.218 34.895 1.00 93.56 363 LEU A C 1
ATOM 2852 O O . LEU A 1 363 ? -21.147 23.194 34.847 1.00 93.56 363 LEU A O 1
ATOM 2856 N N . ALA A 1 364 ? -19.568 21.987 35.900 1.00 92.94 364 ALA A N 1
ATOM 2857 C CA . ALA A 1 364 ? -19.398 22.803 37.087 1.00 92.94 364 ALA A CA 1
ATOM 2858 C C . ALA A 1 364 ? -18.081 22.391 37.753 1.00 92.94 364 ALA A C 1
ATOM 2860 O O . ALA A 1 364 ? -17.538 21.327 37.460 1.00 92.94 364 ALA A O 1
ATOM 2861 N N . SER A 1 365 ? -17.578 23.178 38.697 1.00 92.38 365 SER A N 1
ATOM 2862 C CA . SER A 1 365 ? -16.488 22.704 39.541 1.00 92.38 365 SER A CA 1
ATOM 2863 C C . SER A 1 365 ? -16.516 23.306 40.936 1.00 92.38 365 SER A C 1
ATOM 2865 O O . SER A 1 365 ? -16.418 24.519 41.095 1.00 92.38 365 SER A O 1
ATOM 2867 N N . MET A 1 366 ? -16.563 22.454 41.960 1.00 90.75 366 MET A N 1
ATOM 2868 C CA . MET A 1 366 ? -16.336 22.848 43.356 1.00 90.75 366 MET A CA 1
ATOM 2869 C C . MET A 1 366 ? -14.853 23.075 43.673 1.00 90.75 366 MET A C 1
ATOM 2871 O O . MET A 1 366 ? -14.518 23.509 44.766 1.00 90.75 366 MET A O 1
ATOM 2875 N N . SER A 1 367 ? -13.947 22.765 42.741 1.00 83.75 367 SER A N 1
ATOM 2876 C CA . SER A 1 367 ? -12.500 22.861 42.948 1.00 83.75 367 SER A CA 1
ATOM 2877 C C . SER A 1 367 ? -11.778 23.434 41.714 1.00 83.75 367 SER A C 1
ATOM 2879 O O . SER A 1 367 ? -12.292 23.324 40.599 1.00 83.75 367 SER A O 1
ATOM 2881 N N . PRO A 1 368 ? -10.610 24.083 41.867 1.00 75.81 368 PRO A N 1
ATOM 2882 C CA . PRO A 1 368 ? -10.143 24.708 43.104 1.00 75.81 368 PRO A CA 1
ATOM 2883 C C . PRO A 1 368 ? -11.034 25.901 43.492 1.00 75.81 368 PRO A C 1
ATOM 2885 O O . PRO A 1 368 ? -11.712 26.472 42.637 1.00 75.81 368 PRO A O 1
ATOM 2888 N N . GLU A 1 369 ? -11.001 26.297 44.763 1.00 72.94 369 GLU A N 1
ATOM 2889 C CA . GLU A 1 369 ? -11.714 27.470 45.293 1.00 72.94 369 GLU A CA 1
ATOM 2890 C C . GLU A 1 369 ? -11.304 28.787 44.586 1.00 72.94 369 GLU A C 1
ATOM 2892 O O . GLU A 1 369 ? -10.119 28.949 44.253 1.00 72.94 369 GLU A O 1
ATOM 2897 N N . PRO A 1 370 ? -12.239 29.741 44.371 1.00 80.38 370 PRO A N 1
ATOM 2898 C CA . PRO A 1 370 ? -13.678 29.651 44.670 1.00 80.38 370 PRO A CA 1
ATOM 2899 C C . PRO A 1 370 ? -14.420 28.715 43.696 1.00 80.38 370 PRO A C 1
ATOM 2901 O O . PRO A 1 370 ? -13.991 28.591 42.544 1.00 80.38 370 PRO A O 1
ATOM 2904 N N . PRO A 1 371 ? -15.520 28.051 44.095 1.00 86.62 371 PRO A N 1
ATOM 2905 C CA . PRO A 1 371 ? -16.262 27.148 43.223 1.00 86.62 371 PRO A CA 1
ATOM 2906 C C . PRO A 1 371 ? -16.891 27.906 42.045 1.00 86.62 371 PRO A C 1
ATOM 2908 O O . PRO A 1 371 ? -17.255 29.075 42.150 1.00 86.62 371 PRO A O 1
ATOM 2911 N N . SER A 1 372 ? -17.044 27.224 40.913 1.00 91.00 372 SER A N 1
ATOM 2912 C CA . SER A 1 372 ? -17.808 27.702 39.763 1.00 91.00 372 SER A CA 1
ATOM 2913 C C . SER A 1 372 ? -18.989 26.767 39.540 1.00 91.00 372 SER A C 1
ATOM 2915 O O . SER A 1 372 ? -18.851 25.691 38.958 1.00 91.00 372 SER A O 1
ATOM 2917 N N . LEU A 1 373 ? -20.140 27.151 40.091 1.00 93.75 373 LEU A N 1
ATOM 2918 C CA . LEU A 1 373 ? -21.372 26.373 40.037 1.00 93.75 373 LEU A CA 1
ATOM 2919 C C . LEU A 1 373 ? -22.424 27.151 39.236 1.00 93.75 373 LEU A C 1
ATOM 2921 O O . LEU A 1 373 ? -22.693 28.309 39.570 1.00 93.75 373 LEU A O 1
ATOM 2925 N N . PRO A 1 374 ? -23.016 26.553 38.191 1.00 92.25 374 PRO A N 1
ATOM 2926 C CA . PRO A 1 374 ? -24.127 27.166 37.489 1.00 92.25 374 PRO A CA 1
ATOM 2927 C C . PRO A 1 374 ? -25.337 27.368 38.409 1.00 92.25 374 PRO A C 1
ATOM 2929 O O . PRO A 1 374 ? -25.610 26.515 39.258 1.00 92.25 374 PRO A O 1
ATOM 2932 N N . PRO A 1 375 ? -26.113 28.450 38.230 1.00 88.56 375 PRO A N 1
ATOM 2933 C CA . PRO A 1 375 ? -27.384 28.604 38.925 1.00 88.56 375 PRO A CA 1
ATOM 2934 C C . PRO A 1 375 ? -28.363 27.484 38.535 1.00 88.56 375 PRO A C 1
ATOM 2936 O O . PRO A 1 375 ? -28.203 26.816 37.511 1.00 88.56 375 PRO A O 1
ATOM 2939 N N . HIS A 1 376 ? -29.394 27.283 39.361 1.00 89.12 376 HIS A N 1
ATOM 2940 C CA . HIS A 1 376 ? -30.471 26.308 39.121 1.00 89.12 376 HIS A CA 1
ATOM 2941 C C . HIS A 1 376 ? -29.980 24.874 38.838 1.00 89.12 376 HIS A C 1
ATOM 2943 O O . HIS A 1 376 ? -30.577 24.160 38.030 1.00 89.12 376 HIS A O 1
ATOM 2949 N N . ASP A 1 377 ? -28.873 24.473 39.473 1.00 87.38 377 ASP A N 1
ATOM 2950 C CA . ASP A 1 377 ? -28.217 23.173 39.287 1.00 87.38 377 ASP A CA 1
ATOM 2951 C C . ASP A 1 377 ? -27.939 22.831 37.808 1.00 87.38 377 ASP A C 1
ATOM 2953 O O . ASP A 1 377 ? -28.056 21.686 37.373 1.00 87.38 377 ASP A O 1
ATOM 2957 N N . GLY A 1 378 ? -27.571 23.841 37.010 1.00 88.50 378 GLY A N 1
ATOM 2958 C CA . GLY A 1 378 ? -27.186 23.660 35.607 1.00 88.50 378 GLY A CA 1
ATOM 2959 C C . GLY A 1 378 ? -28.359 23.523 34.640 1.00 88.50 378 GLY A C 1
ATOM 2960 O O . GLY A 1 378 ? -28.149 23.300 33.444 1.00 88.50 378 GLY A O 1
ATOM 2961 N N . ARG A 1 379 ? -29.600 23.695 35.112 1.00 87.75 379 ARG A N 1
ATOM 2962 C CA . ARG A 1 379 ? -30.760 23.773 34.222 1.00 87.75 379 ARG A CA 1
ATOM 2963 C C . ARG A 1 379 ? -30.587 24.957 33.264 1.00 87.75 379 ARG A C 1
ATOM 2965 O O . ARG A 1 379 ? -30.409 26.089 33.697 1.00 87.75 379 ARG A O 1
ATOM 2972 N N . GLY A 1 380 ? -30.652 24.674 31.966 1.00 86.50 380 GLY A N 1
ATOM 2973 C CA . GLY A 1 380 ? -30.541 25.670 30.897 1.00 86.50 380 GLY A CA 1
ATOM 2974 C C . GLY A 1 380 ? -29.185 25.732 30.186 1.00 86.50 380 GLY A C 1
ATOM 2975 O O . GLY A 1 380 ? -29.098 26.323 29.115 1.00 86.50 380 GLY A O 1
ATOM 2976 N N . LEU A 1 381 ? -28.144 25.054 30.697 1.00 89.88 381 LEU A N 1
ATOM 2977 C CA . LEU A 1 381 ? -26.795 25.055 30.094 1.00 89.88 381 LEU A CA 1
ATOM 2978 C C . LEU A 1 381 ? -26.753 24.605 28.622 1.00 89.88 381 LEU A C 1
ATOM 2980 O O . LEU A 1 381 ? -25.838 24.975 27.891 1.00 89.88 381 LEU A O 1
ATOM 2984 N N . TYR A 1 382 ? -27.734 23.808 28.196 1.00 93.81 382 TYR A N 1
ATOM 2985 C CA . TYR A 1 382 ? -27.806 23.222 26.858 1.00 93.81 382 TYR A CA 1
ATOM 2986 C C . TYR A 1 382 ? -29.026 23.680 26.052 1.00 93.81 382 TYR A C 1
ATOM 2988 O O . TYR A 1 382 ? -29.334 23.054 25.044 1.00 93.81 382 TYR A O 1
ATOM 2996 N N . ASP A 1 383 ? -29.756 24.721 26.461 1.00 92.25 383 ASP A N 1
ATOM 2997 C CA . ASP A 1 383 ? -31.043 25.049 25.826 1.00 92.25 383 ASP A CA 1
ATOM 2998 C C . ASP A 1 383 ? -30.924 25.388 24.331 1.00 92.25 383 ASP A C 1
ATOM 3000 O O . ASP A 1 383 ? -31.695 24.855 23.533 1.00 92.25 383 ASP A O 1
ATOM 3004 N N . GLU A 1 384 ? -29.908 26.155 23.917 1.00 92.81 384 GLU A N 1
ATOM 3005 C CA . GLU A 1 384 ? -29.640 26.399 22.487 1.00 92.81 384 GLU A CA 1
ATOM 3006 C C . GLU A 1 384 ? -29.082 25.173 21.747 1.00 92.81 384 GLU A C 1
ATOM 3008 O O . GLU A 1 384 ? -29.165 25.072 20.523 1.00 92.81 384 GLU A O 1
ATOM 3013 N N . VAL A 1 385 ? -28.514 24.224 22.486 1.00 93.94 385 VAL A N 1
ATOM 3014 C CA . VAL A 1 385 ? -27.817 23.057 21.941 1.00 93.94 385 VAL A CA 1
ATOM 3015 C C . VAL A 1 385 ? -28.764 21.876 21.728 1.00 93.94 385 VAL A C 1
ATOM 3017 O O . VAL A 1 385 ? -28.628 21.145 20.745 1.00 93.94 385 VAL A O 1
ATOM 3020 N N . LYS A 1 386 ? -29.752 21.700 22.614 1.00 93.44 386 LYS A N 1
ATOM 3021 C CA . LYS A 1 386 ? -30.737 20.603 22.611 1.00 93.44 386 LYS A CA 1
ATOM 3022 C C . LYS A 1 386 ? -31.327 20.291 21.228 1.00 93.44 386 LYS A C 1
ATOM 3024 O O . LYS A 1 386 ? -31.392 19.110 20.887 1.00 93.44 386 LYS A O 1
ATOM 3029 N N . PRO A 1 387 ? -31.709 21.272 20.381 1.00 94.38 387 PRO A N 1
ATOM 3030 C CA . PRO A 1 387 ? -32.257 20.981 19.054 1.00 94.38 387 PRO A CA 1
ATOM 3031 C C . PRO A 1 387 ? -31.308 20.214 18.118 1.00 94.38 387 PRO A C 1
ATOM 3033 O O . PRO A 1 387 ? -31.783 19.575 17.174 1.00 94.38 387 PRO A O 1
ATOM 3036 N N . TYR A 1 388 ? -29.998 20.270 18.379 1.00 94.00 388 TYR A N 1
ATOM 3037 C CA . TYR A 1 388 ? -28.928 19.691 17.563 1.00 94.00 388 TYR A CA 1
ATOM 3038 C C . TYR A 1 388 ? -28.391 18.359 18.110 1.00 94.00 388 TYR A C 1
ATOM 3040 O O . TYR A 1 388 ? -27.724 17.628 17.378 1.00 94.00 388 TYR A O 1
ATOM 3048 N N . LEU A 1 389 ? -28.732 17.989 19.349 1.00 94.19 389 LEU A N 1
ATOM 3049 C CA . LEU A 1 389 ? -28.397 16.695 19.958 1.00 94.19 389 LEU A CA 1
ATOM 3050 C C . LEU A 1 389 ? -29.347 15.595 19.452 1.00 94.19 389 LEU A C 1
ATOM 3052 O O . LEU A 1 389 ? -30.103 14.986 20.205 1.00 94.19 389 LEU A O 1
ATOM 3056 N N . LYS A 1 390 ? -29.330 15.363 18.135 1.00 91.69 390 LYS A N 1
ATOM 3057 C CA . LYS A 1 390 ? -30.162 14.373 17.436 1.00 91.69 390 LYS A CA 1
ATOM 3058 C C . LYS A 1 390 ? -29.274 13.368 16.713 1.00 91.69 390 LYS A C 1
ATOM 3060 O O . LYS A 1 390 ? -28.769 13.633 15.626 1.00 91.69 390 LYS A O 1
ATOM 3065 N N . GLY A 1 391 ? -29.093 12.203 17.316 1.00 92.38 391 GLY A N 1
ATOM 3066 C CA . GLY A 1 391 ? -28.284 11.117 16.775 1.00 92.38 391 GLY A CA 1
ATOM 3067 C C . GLY A 1 391 ? -28.553 9.813 17.510 1.00 92.38 391 GLY A C 1
ATOM 3068 O O . GLY A 1 391 ? -29.272 9.787 18.505 1.00 92.38 391 GLY A O 1
ATOM 3069 N N . ASP A 1 392 ? -27.971 8.726 17.015 1.00 95.19 392 ASP A N 1
ATOM 3070 C CA . ASP A 1 392 ? -28.091 7.420 17.658 1.00 95.19 392 ASP A CA 1
ATOM 3071 C C . ASP A 1 392 ? -27.083 7.284 18.815 1.00 95.19 392 ASP A C 1
ATOM 3073 O O . ASP A 1 392 ? -27.392 6.736 19.874 1.00 95.19 392 ASP A O 1
ATOM 3077 N N . ILE A 1 393 ? -25.880 7.833 18.625 1.00 96.88 393 ILE A N 1
ATOM 3078 C CA . ILE A 1 393 ? -24.828 7.938 19.642 1.00 96.88 393 ILE A CA 1
ATOM 3079 C C . ILE A 1 393 ? -24.514 9.422 19.802 1.00 96.88 393 ILE A C 1
ATOM 3081 O O . ILE A 1 393 ? -24.050 10.051 18.856 1.00 96.88 393 ILE A O 1
ATOM 3085 N N . ILE A 1 394 ? -24.794 9.981 20.975 1.00 97.88 394 ILE A N 1
ATOM 3086 C CA . ILE A 1 394 ? -24.623 11.404 21.279 1.00 97.88 394 ILE A CA 1
ATOM 3087 C C . ILE A 1 394 ? -23.635 11.491 22.434 1.00 97.88 394 ILE A C 1
ATOM 3089 O O . ILE A 1 394 ? -23.972 11.122 23.564 1.00 97.88 394 ILE A O 1
ATOM 3093 N N . PHE A 1 395 ? -22.414 11.935 22.146 1.00 95.12 395 PHE A N 1
ATOM 3094 C CA . PHE A 1 395 ? -21.316 11.875 23.099 1.00 95.12 395 PHE A CA 1
ATOM 3095 C C . PHE A 1 395 ? -20.575 13.196 23.286 1.00 95.12 395 PHE A C 1
ATOM 3097 O O . PHE A 1 395 ? -20.558 14.053 22.404 1.00 95.12 395 PHE A O 1
ATOM 3104 N N . ALA A 1 396 ? -19.947 13.317 24.451 1.00 97.00 396 ALA A N 1
ATOM 3105 C CA . ALA A 1 396 ? -19.002 14.371 24.792 1.00 97.00 396 ALA A CA 1
ATOM 3106 C C . ALA A 1 396 ? -17.835 13.795 25.602 1.00 97.00 396 ALA A C 1
ATOM 3108 O O . ALA A 1 396 ? -17.903 12.664 26.100 1.00 97.00 396 ALA A O 1
ATOM 3109 N N . ASN A 1 397 ? -16.781 14.584 25.768 1.00 97.56 397 ASN A N 1
ATOM 3110 C CA . ASN A 1 397 ? -15.665 14.243 26.635 1.00 97.56 397 ASN A CA 1
ATOM 3111 C C . ASN A 1 397 ? -15.784 14.992 27.967 1.00 97.56 397 ASN A C 1
ATOM 3113 O O . ASN A 1 397 ? -15.856 16.216 27.989 1.00 97.56 397 ASN A O 1
ATOM 3117 N N . LEU A 1 398 ? -15.884 14.255 29.073 1.00 96.69 398 LEU A N 1
ATOM 3118 C CA . LEU A 1 398 ? -16.181 14.817 30.389 1.00 96.69 398 LEU A CA 1
ATOM 3119 C C . LEU A 1 398 ? -14.878 15.154 31.123 1.00 96.69 398 LEU A C 1
ATOM 3121 O O . LEU A 1 398 ? -14.228 14.281 31.694 1.00 96.69 398 LEU A O 1
ATOM 3125 N N . GLU A 1 399 ? -14.504 16.431 31.114 1.00 93.06 399 GLU A N 1
ATOM 3126 C CA . GLU A 1 399 ? -13.232 16.962 31.627 1.00 93.06 399 GLU A CA 1
ATOM 3127 C C . GLU A 1 399 ? -13.272 17.287 33.128 1.00 93.06 399 GLU A C 1
ATOM 3129 O O . GLU A 1 399 ? -12.846 18.345 33.593 1.00 93.06 399 GLU A O 1
ATOM 3134 N N . SER A 1 400 ? -13.843 16.381 33.922 1.00 92.62 400 SER A N 1
ATOM 3135 C CA . SER A 1 400 ? -13.957 16.547 35.371 1.00 92.62 400 SER A CA 1
ATOM 3136 C C . SER A 1 400 ? -14.199 15.218 36.070 1.00 92.62 400 SER A C 1
ATOM 3138 O O . SER A 1 400 ? -14.907 14.361 35.543 1.00 92.62 400 SER A O 1
ATOM 3140 N N . ALA A 1 401 ? -13.700 15.074 37.298 1.00 92.50 401 ALA A N 1
ATOM 3141 C CA . ALA A 1 401 ? -14.215 14.049 38.196 1.00 92.50 401 ALA A CA 1
ATOM 3142 C C . ALA A 1 401 ? -15.639 14.429 38.636 1.00 92.50 401 ALA A C 1
ATOM 3144 O O . ALA A 1 401 ? -15.888 15.575 39.008 1.00 92.50 401 ALA A O 1
ATOM 3145 N N . VAL A 1 402 ? -16.569 13.473 38.630 1.00 94.62 402 VAL A N 1
ATOM 3146 C CA . VAL A 1 402 ? -17.939 13.674 39.132 1.00 94.62 402 VAL A CA 1
ATOM 3147 C C . VAL A 1 402 ? -18.061 13.081 40.531 1.00 94.62 402 VAL A C 1
ATOM 3149 O O . VAL A 1 402 ? -18.164 11.869 40.690 1.00 94.62 402 VAL A O 1
ATOM 3152 N N . THR A 1 403 ? -18.018 13.927 41.555 1.00 93.25 403 THR A N 1
ATOM 3153 C CA . THR A 1 403 ? -18.098 13.511 42.959 1.00 93.25 403 THR A CA 1
ATOM 3154 C C . THR A 1 403 ? -18.505 14.682 43.852 1.00 93.25 403 THR A C 1
ATOM 3156 O O . THR A 1 403 ? -18.141 15.832 43.599 1.00 93.25 403 THR A O 1
ATOM 3159 N N . ASP A 1 404 ? -19.229 14.381 44.929 1.00 90.62 404 ASP A N 1
ATOM 3160 C CA . ASP A 1 404 ? -19.494 15.338 46.008 1.00 90.62 404 ASP A CA 1
ATOM 3161 C C . ASP A 1 404 ? -18.348 15.378 47.044 1.00 90.62 404 ASP A C 1
ATOM 3163 O O . ASP A 1 404 ? -18.293 16.274 47.882 1.00 90.62 404 ASP A O 1
ATOM 3167 N N . ASN A 1 405 ? -17.393 14.442 46.954 1.00 84.81 405 ASN A N 1
ATOM 3168 C CA . ASN A 1 405 ? -16.309 14.234 47.910 1.00 84.81 405 ASN A CA 1
ATOM 3169 C C . ASN A 1 405 ? -14.937 14.318 47.221 1.00 84.81 405 ASN A C 1
ATOM 3171 O O . ASN A 1 405 ? -14.343 13.308 46.842 1.00 84.81 405 ASN A O 1
ATOM 3175 N N . CYS A 1 406 ? -14.387 15.528 47.092 1.00 83.31 406 CYS A N 1
ATOM 3176 C CA . CYS A 1 406 ? -13.051 15.730 46.526 1.00 83.31 406 CYS A CA 1
ATOM 3177 C C . CYS A 1 406 ? -12.045 16.167 47.601 1.00 83.31 406 CYS A C 1
ATOM 3179 O O . CYS A 1 406 ? -12.031 17.324 48.013 1.00 83.31 406 CYS A O 1
ATOM 3181 N N . SER A 1 407 ? -11.189 15.247 48.056 1.00 66.75 407 SER A N 1
ATOM 3182 C CA . SER A 1 407 ? -10.234 15.480 49.156 1.00 66.75 407 SER A CA 1
ATOM 3183 C C . SER A 1 407 ? -8.756 15.394 48.736 1.00 66.75 407 SER A C 1
ATOM 3185 O O . SER A 1 407 ? -7.869 15.283 49.583 1.00 66.75 407 SER A O 1
ATOM 3187 N N . THR A 1 408 ? -8.455 15.429 47.435 1.00 63.69 408 THR A N 1
ATOM 3188 C CA . THR A 1 408 ? -7.114 15.128 46.911 1.00 63.69 408 THR A CA 1
ATOM 3189 C C . THR A 1 408 ? -6.063 16.210 47.120 1.00 63.69 408 THR A C 1
ATOM 3191 O O . THR A 1 408 ? -6.324 17.406 47.225 1.00 63.69 408 THR A O 1
ATOM 3194 N N . GLU A 1 409 ? -4.805 15.763 47.102 1.00 59.69 409 GLU A N 1
ATOM 3195 C CA . GLU A 1 409 ? -3.625 16.611 47.240 1.00 59.69 409 GLU A CA 1
ATOM 3196 C C . GLU A 1 409 ? -3.184 17.325 45.943 1.00 59.69 409 GLU A C 1
ATOM 3198 O O . GLU A 1 409 ? -2.143 17.989 45.974 1.00 59.69 409 GLU A O 1
ATOM 3203 N N . LYS A 1 410 ? -3.904 17.204 44.806 1.00 73.69 410 LYS A N 1
ATOM 3204 C CA . LYS A 1 410 ? -3.440 17.722 43.493 1.00 73.69 410 LYS A CA 1
ATOM 3205 C C . LYS A 1 410 ? -3.123 19.220 43.582 1.00 73.69 410 LYS A C 1
ATOM 3207 O O . LYS A 1 410 ? -2.041 19.632 43.169 1.00 73.69 410 LYS A O 1
ATOM 3212 N N . CYS A 1 411 ? -3.976 20.008 44.242 1.00 67.81 411 CYS A N 1
ATOM 3213 C CA . CYS A 1 411 ? -3.672 21.416 44.527 1.00 67.81 411 CYS A CA 1
ATOM 3214 C C . CYS A 1 411 ? -2.831 21.666 45.793 1.00 67.81 411 CYS A C 1
ATOM 3216 O O . CYS A 1 411 ? -2.113 22.665 45.842 1.00 67.81 411 CYS A O 1
ATOM 3218 N N . ARG A 1 412 ? -2.842 20.777 46.801 1.00 58.72 412 ARG A N 1
ATOM 3219 C CA . ARG A 1 412 ? -2.013 20.924 48.022 1.00 58.72 412 ARG A CA 1
ATOM 3220 C C . ARG A 1 412 ? -0.511 20.766 47.740 1.00 58.72 412 ARG A C 1
ATOM 3222 O O . ARG A 1 412 ? 0.294 21.502 48.304 1.00 58.72 412 ARG A O 1
ATOM 3229 N N . LYS A 1 413 ? -0.112 19.867 46.830 1.00 49.66 413 LYS A N 1
ATOM 3230 C CA . LYS A 1 413 ? 1.301 19.647 46.451 1.00 49.66 413 LYS A CA 1
ATOM 3231 C C . LYS A 1 413 ? 1.920 20.815 45.674 1.00 49.66 413 LYS A C 1
ATOM 3233 O O . LYS A 1 413 ? 3.111 21.073 45.838 1.00 49.66 413 LYS A O 1
ATOM 3238 N N . SER A 1 414 ? 1.134 21.563 44.894 1.00 49.19 414 SER A N 1
ATOM 3239 C CA . SER A 1 414 ? 1.616 22.770 44.198 1.00 49.19 414 SER A CA 1
ATOM 3240 C C . SER A 1 414 ? 1.945 23.931 45.147 1.00 49.19 414 SER A C 1
ATOM 3242 O O . SER A 1 414 ? 2.818 24.737 44.827 1.00 49.19 414 SER A O 1
ATOM 3244 N N . ALA A 1 415 ? 1.326 23.999 46.333 1.00 46.22 415 ALA A N 1
ATOM 3245 C CA . ALA A 1 415 ? 1.626 25.023 47.341 1.00 46.22 415 ALA A CA 1
ATOM 3246 C C . ALA A 1 415 ? 3.007 24.825 48.010 1.00 46.22 415 ALA A C 1
ATOM 3248 O O . ALA A 1 415 ? 3.712 25.797 48.289 1.00 46.22 415 ALA A O 1
ATOM 3249 N N . ASN A 1 416 ? 3.453 23.574 48.182 1.00 44.00 416 ASN A N 1
ATOM 3250 C CA . ASN A 1 416 ? 4.707 23.250 48.879 1.00 44.00 416 ASN A CA 1
ATOM 3251 C C . ASN A 1 416 ? 5.990 23.508 48.068 1.00 44.00 416 ASN A C 1
ATOM 3253 O O . ASN A 1 416 ? 7.069 23.550 48.651 1.00 44.00 416 ASN A O 1
ATOM 3257 N N . LYS A 1 417 ? 5.916 23.751 46.751 1.00 45.75 417 LYS A N 1
ATOM 3258 C CA . LYS A 1 417 ? 7.105 24.098 45.943 1.00 45.75 417 LYS A CA 1
ATOM 3259 C C . LYS A 1 417 ? 7.586 25.552 46.113 1.00 45.75 417 LYS A C 1
ATOM 3261 O O . LYS A 1 417 ? 8.638 25.887 45.579 1.00 45.75 417 LYS A O 1
ATOM 3266 N N . LYS A 1 418 ? 6.851 26.421 46.828 1.00 42.97 418 LYS A N 1
ATOM 3267 C CA . LYS A 1 418 ? 7.198 27.852 47.011 1.00 42.97 418 LYS A CA 1
ATOM 3268 C C . LYS A 1 418 ? 7.102 28.374 48.456 1.00 42.97 418 LYS A C 1
ATOM 3270 O O . LYS A 1 418 ? 7.015 29.583 48.647 1.00 42.97 418 LYS A O 1
ATOM 3275 N N . GLY A 1 419 ? 7.118 27.500 49.466 1.00 43.00 419 GLY A N 1
ATOM 3276 C CA . GLY A 1 419 ? 7.284 27.906 50.873 1.00 43.00 419 GLY A CA 1
ATOM 3277 C C . GLY A 1 419 ? 6.247 28.903 51.417 1.00 43.00 419 GLY A C 1
ATOM 3278 O O . GLY A 1 419 ? 6.597 29.740 52.243 1.00 43.00 419 GLY A O 1
ATOM 3279 N N . LYS A 1 420 ? 4.985 28.853 50.967 1.00 37.97 420 LYS A N 1
ATOM 3280 C CA . LYS A 1 420 ? 3.894 29.681 51.516 1.00 37.97 420 LYS A CA 1
ATOM 3281 C C . LYS A 1 420 ? 2.794 28.805 52.117 1.00 37.97 420 LYS A C 1
ATOM 3283 O O . LYS A 1 420 ? 2.484 27.740 51.592 1.00 37.97 420 LYS A O 1
ATOM 3288 N N . THR A 1 421 ? 2.247 29.265 53.238 1.00 37.25 421 THR A N 1
ATOM 3289 C CA . THR A 1 421 ? 1.251 28.596 54.087 1.00 37.25 421 THR A CA 1
ATOM 3290 C C . THR A 1 421 ? -0.029 28.189 53.341 1.00 37.25 421 THR A C 1
ATOM 3292 O O . THR A 1 421 ? -0.446 28.805 52.362 1.00 37.25 421 THR A O 1
ATOM 3295 N N . ALA A 1 422 ? -0.647 27.111 53.831 1.00 42.38 422 ALA A N 1
ATOM 3296 C CA . ALA A 1 422 ? -1.575 26.208 53.148 1.00 42.38 422 ALA A CA 1
ATOM 3297 C C . ALA A 1 422 ? -2.996 26.725 52.805 1.00 42.38 422 ALA A C 1
ATOM 3299 O O . ALA A 1 422 ? -3.877 25.899 52.590 1.00 42.38 422 ALA A O 1
ATOM 3300 N N . ASN A 1 423 ? -3.238 28.037 52.706 1.00 41.59 423 ASN A N 1
ATOM 3301 C CA . ASN A 1 423 ? -4.590 28.591 52.488 1.00 41.59 423 ASN A CA 1
ATOM 3302 C C . ASN A 1 423 ? -4.735 29.479 51.237 1.00 41.59 423 ASN A C 1
ATOM 3304 O O . ASN A 1 423 ? -5.578 30.370 51.196 1.00 41.59 423 ASN A O 1
ATOM 3308 N N . ILE A 1 424 ? -3.944 29.241 50.189 1.00 42.78 424 ILE A N 1
ATOM 3309 C CA . ILE A 1 424 ? -4.096 29.936 48.903 1.00 42.78 424 ILE A CA 1
ATOM 3310 C C . ILE A 1 424 ? -4.139 28.888 47.790 1.00 42.78 424 ILE A C 1
ATOM 3312 O O . ILE A 1 424 ? -3.181 28.133 47.621 1.00 42.78 424 ILE A O 1
ATOM 3316 N N . SER A 1 425 ? -5.243 28.850 47.032 1.00 46.09 425 SER A N 1
ATOM 3317 C CA . SER A 1 425 ? -5.338 28.133 45.753 1.00 46.09 425 SER A CA 1
ATOM 3318 C C . SER A 1 425 ? -4.124 28.521 44.896 1.00 46.09 425 SER A C 1
ATOM 3320 O O . SER A 1 425 ? -3.988 29.700 44.547 1.00 46.09 425 SER A O 1
ATOM 3322 N N . PRO A 1 426 ? -3.174 27.608 44.614 1.00 51.84 426 PRO A N 1
ATOM 3323 C CA . PRO A 1 426 ? -1.999 27.973 43.843 1.00 51.84 426 PRO A CA 1
ATOM 3324 C C . PRO A 1 426 ? -2.471 28.427 42.460 1.00 51.84 426 PRO A C 1
ATOM 3326 O O . PRO A 1 426 ? -3.134 27.660 41.761 1.00 51.84 426 PRO A O 1
ATOM 3329 N N . LYS A 1 427 ? -2.137 29.662 42.053 1.00 53.81 427 LYS A N 1
ATOM 3330 C CA . LYS A 1 427 ? -2.280 30.101 40.653 1.00 53.81 427 LYS A CA 1
ATOM 3331 C C . LYS A 1 427 ? -1.746 28.983 39.745 1.00 53.81 427 LYS A C 1
ATOM 3333 O O . LYS A 1 427 ? -0.579 28.617 39.876 1.00 53.81 427 LYS A O 1
ATOM 3338 N N . GLY A 1 428 ? -2.597 28.451 38.868 1.00 63.16 428 GLY A N 1
ATOM 3339 C CA . GLY A 1 428 ? -2.243 27.359 37.954 1.00 63.16 428 GLY A CA 1
ATOM 3340 C C . GLY A 1 428 ? -2.550 25.936 38.445 1.00 63.16 428 GLY A C 1
ATOM 3341 O O . GLY A 1 428 ? -2.022 24.991 37.870 1.00 63.16 428 GLY A O 1
ATOM 3342 N N . CYS A 1 429 ? -3.373 25.737 39.486 1.00 77.12 429 CYS A N 1
ATOM 3343 C CA . CYS A 1 429 ? -3.928 24.408 39.762 1.00 77.12 429 CYS A CA 1
ATOM 3344 C C . CYS A 1 429 ? -5.211 24.146 38.959 1.00 77.12 429 CYS A C 1
ATOM 3346 O O . CYS A 1 429 ? -6.179 24.892 39.079 1.00 77.12 429 CYS A O 1
ATOM 3348 N N . TYR A 1 430 ? -5.244 23.038 38.220 1.00 83.94 430 TYR A N 1
ATOM 3349 C CA . TYR A 1 430 ? -6.405 22.584 37.450 1.00 83.94 430 TYR A CA 1
ATOM 3350 C C . TYR A 1 430 ? -6.950 21.275 38.043 1.00 83.94 430 TYR A C 1
ATOM 3352 O O . TYR A 1 430 ? -6.746 20.202 37.482 1.00 83.94 430 TYR A O 1
ATOM 3360 N N . GLN A 1 431 ? -7.537 21.340 39.243 1.00 89.06 431 GLN A N 1
ATOM 3361 C CA . GLN A 1 431 ? -8.243 20.216 39.877 1.00 89.06 431 GLN A CA 1
ATOM 3362 C C . GLN A 1 431 ? -9.746 20.435 39.717 1.00 89.06 431 GLN A C 1
ATOM 3364 O O . GLN A 1 431 ? -10.288 21.312 40.379 1.00 89.06 431 GLN A O 1
ATOM 3369 N N . PHE A 1 432 ? -10.415 19.666 38.865 1.00 91.94 432 PHE A N 1
ATOM 3370 C CA . PHE A 1 432 ? -11.840 19.831 38.592 1.00 91.94 432 PHE A CA 1
ATOM 3371 C C . PHE A 1 432 ? -12.681 18.753 39.276 1.00 91.94 432 PHE A C 1
ATOM 3373 O O . PHE A 1 432 ? -12.374 17.564 39.201 1.00 91.94 432 PHE A O 1
ATOM 3380 N N . ALA A 1 433 ? -13.751 19.192 39.939 1.00 92.94 433 ALA A N 1
ATOM 3381 C CA . ALA A 1 433 ? -14.648 18.345 40.718 1.00 92.94 433 ALA A CA 1
ATOM 3382 C C . ALA A 1 433 ? -16.099 18.799 40.526 1.00 92.94 433 ALA A C 1
ATOM 3384 O O . ALA A 1 433 ? -16.558 19.752 41.161 1.00 92.94 433 ALA A O 1
ATOM 3385 N N . THR A 1 434 ? -16.816 18.125 39.636 1.00 94.88 434 THR A N 1
ATOM 3386 C CA . THR A 1 434 ? -18.233 18.366 39.365 1.00 94.88 434 THR A CA 1
ATOM 3387 C C . THR A 1 434 ? -19.094 17.662 40.425 1.00 94.88 434 THR A C 1
ATOM 3389 O O . THR A 1 434 ? -18.962 16.448 40.577 1.00 94.88 434 THR A O 1
ATOM 3392 N N . PRO A 1 435 ? -20.018 18.351 41.123 1.00 94.62 435 PRO A N 1
ATOM 3393 C CA . PRO A 1 435 ? -20.961 17.683 42.022 1.00 94.62 435 PRO A CA 1
ATOM 3394 C C . PRO A 1 435 ? -21.838 16.677 41.273 1.00 94.62 435 PRO A C 1
ATOM 3396 O O . PRO A 1 435 ? -22.303 16.965 40.165 1.00 94.62 435 PRO A O 1
ATOM 3399 N N . ALA A 1 436 ? -22.142 15.537 41.896 1.00 93.88 436 ALA A N 1
ATOM 3400 C CA . ALA A 1 436 ? -22.801 14.411 41.226 1.00 93.88 436 ALA A CA 1
ATOM 3401 C C . ALA A 1 436 ? -24.149 14.790 40.588 1.00 93.88 436 ALA A C 1
ATOM 3403 O O . ALA A 1 436 ? -24.488 14.335 39.492 1.00 93.88 436 ALA A O 1
ATOM 3404 N N . ARG A 1 437 ? -24.888 15.706 41.226 1.00 92.94 437 ARG A N 1
ATOM 3405 C CA . ARG A 1 437 ? -26.195 16.189 40.751 1.00 92.94 437 ARG A CA 1
ATOM 3406 C C . ARG A 1 437 ? -26.171 16.843 39.361 1.00 92.94 437 ARG A C 1
ATOM 3408 O O . ARG A 1 437 ? -27.170 16.758 38.652 1.00 92.94 437 ARG A O 1
ATOM 3415 N N . TYR A 1 438 ? -25.052 17.440 38.937 1.00 94.19 438 TYR A N 1
ATOM 3416 C CA . TYR A 1 438 ? -24.966 18.116 37.634 1.00 94.19 438 TYR A CA 1
ATOM 3417 C C . TYR A 1 438 ? -24.898 17.137 36.459 1.00 94.19 438 TYR A C 1
ATOM 3419 O O . TYR A 1 438 ? -25.304 17.499 35.356 1.00 94.19 438 TYR A O 1
ATOM 3427 N N . ALA A 1 439 ? -24.459 15.889 36.666 1.00 91.69 439 ALA A N 1
ATOM 3428 C CA . ALA A 1 439 ? -24.348 14.898 35.590 1.00 91.69 439 ALA A CA 1
ATOM 3429 C C . ALA A 1 439 ? -25.699 14.618 34.901 1.00 91.69 439 ALA A C 1
ATOM 3431 O O . ALA A 1 439 ? -25.747 14.326 33.705 1.00 91.69 439 ALA A O 1
ATOM 3432 N N . LYS A 1 440 ? -26.813 14.784 35.630 1.00 91.38 440 LYS A N 1
ATOM 3433 C CA . LYS A 1 440 ? -28.172 14.618 35.097 1.00 91.38 440 LYS A CA 1
ATOM 3434 C C . LYS A 1 440 ? -28.497 15.607 33.969 1.00 91.38 440 LYS A C 1
ATOM 3436 O O . LYS A 1 440 ? -29.259 15.271 33.067 1.00 91.38 440 LYS A O 1
ATOM 3441 N N . THR A 1 441 ? -27.881 16.790 33.964 1.00 93.38 441 THR A N 1
ATOM 3442 C CA . THR A 1 441 ? -28.105 17.796 32.910 1.00 93.38 441 THR A CA 1
ATOM 3443 C C . THR A 1 441 ? -27.687 17.294 31.523 1.00 93.38 441 THR A C 1
ATOM 3445 O O . THR A 1 441 ? -28.310 17.664 30.530 1.00 93.38 441 THR A O 1
ATOM 3448 N N . MET A 1 442 ? -26.692 16.399 31.440 1.00 93.81 442 MET A N 1
ATOM 3449 C CA . MET A 1 442 ? -26.236 15.827 30.170 1.00 93.81 442 MET A CA 1
ATOM 3450 C C . MET A 1 442 ? -27.274 14.878 29.568 1.00 93.81 442 MET A C 1
ATOM 3452 O O . MET A 1 442 ? -27.609 14.997 28.389 1.00 93.81 442 MET A O 1
ATOM 3456 N N . ILE A 1 443 ? -27.822 13.958 30.368 1.00 91.56 443 ILE A N 1
ATOM 3457 C CA . ILE A 1 443 ? -28.847 13.030 29.874 1.00 91.56 443 ILE A CA 1
ATOM 3458 C C . ILE A 1 443 ? -30.162 13.761 29.565 1.00 91.56 443 ILE A C 1
ATOM 3460 O O . ILE A 1 443 ? -30.804 13.456 28.565 1.00 91.56 443 ILE A O 1
ATOM 3464 N N . GLU A 1 444 ? -30.517 14.790 30.346 1.00 92.19 444 GLU A N 1
ATOM 3465 C CA . GLU A 1 444 ? -31.667 15.666 30.070 1.00 92.19 444 GLU A CA 1
ATOM 3466 C C . GLU A 1 444 ? -31.492 16.499 28.787 1.00 92.19 444 GLU A C 1
ATOM 3468 O O . GLU A 1 444 ? -32.479 16.850 28.140 1.00 92.19 444 GLU A O 1
ATOM 3473 N N . ALA A 1 445 ? -30.253 16.814 28.398 1.00 92.81 445 ALA A N 1
ATOM 3474 C CA . ALA A 1 445 ? -29.954 17.467 27.124 1.00 92.81 445 ALA A CA 1
ATOM 3475 C C . ALA A 1 445 ? -29.970 16.500 25.927 1.00 92.81 445 ALA A C 1
ATOM 3477 O O . ALA A 1 445 ? -30.169 16.947 24.799 1.00 92.81 445 ALA A O 1
ATOM 3478 N N . GLY A 1 446 ? -29.786 15.196 26.165 1.00 94.38 446 GLY A N 1
ATOM 3479 C CA . GLY A 1 446 ? -29.811 14.148 25.139 1.00 94.38 446 GLY A CA 1
ATOM 3480 C C . GLY A 1 446 ? -28.498 13.380 24.955 1.00 94.38 446 GLY A C 1
ATOM 3481 O O . GLY A 1 446 ? -28.442 12.484 24.114 1.00 94.38 446 GLY A O 1
ATOM 3482 N N . PHE A 1 447 ? -27.445 13.673 25.727 1.00 96.75 447 PHE A N 1
ATOM 3483 C CA . PHE A 1 447 ? -26.225 12.859 25.705 1.00 96.75 447 PHE A CA 1
ATOM 3484 C C . PHE A 1 447 ? -26.509 11.445 26.220 1.00 96.75 447 PHE A C 1
ATOM 3486 O O . PHE A 1 447 ? -27.215 11.260 27.210 1.00 96.75 447 PHE A O 1
ATOM 3493 N N . ASN A 1 448 ? -25.933 10.437 25.564 1.00 96.56 448 ASN A N 1
ATOM 3494 C CA . ASN A 1 448 ? -26.153 9.030 25.906 1.00 96.56 448 ASN A CA 1
ATOM 3495 C C . ASN A 1 448 ? -24.861 8.220 26.110 1.00 96.56 448 ASN A C 1
ATOM 3497 O O . ASN A 1 448 ? -24.931 7.055 26.520 1.00 96.56 448 ASN A O 1
ATOM 3501 N N . VAL A 1 449 ? -23.697 8.840 25.890 1.00 97.69 449 VAL A N 1
ATOM 3502 C CA . VAL A 1 449 ? -22.377 8.325 26.275 1.00 97.69 449 VAL A CA 1
ATOM 3503 C C . VAL A 1 449 ? -21.400 9.463 26.584 1.00 97.69 449 VAL A C 1
ATOM 3505 O O . VAL A 1 449 ? -21.482 10.529 25.985 1.00 97.69 449 VAL A O 1
ATOM 3508 N N . VAL A 1 450 ? -20.444 9.237 27.485 1.00 97.81 450 VAL A N 1
ATOM 3509 C CA . VAL A 1 450 ? -19.317 10.151 27.729 1.00 97.81 450 VAL A CA 1
ATOM 3510 C C . VAL A 1 450 ? -17.964 9.441 27.685 1.00 97.81 450 VAL A C 1
ATOM 3512 O O . VAL A 1 450 ? -17.834 8.278 28.064 1.00 97.81 450 VAL A O 1
ATOM 3515 N N . SER A 1 451 ? -16.936 10.146 27.224 1.00 96.94 451 SER A N 1
ATOM 3516 C CA . SER A 1 451 ? -15.540 9.744 27.418 1.00 96.94 451 SER A CA 1
ATOM 3517 C C . SER A 1 451 ? -15.054 10.253 28.777 1.00 96.94 451 SER A C 1
ATOM 3519 O O . SER A 1 451 ? -15.254 11.423 29.090 1.00 96.94 451 SER A O 1
ATOM 3521 N N . ILE A 1 452 ? -14.441 9.372 29.5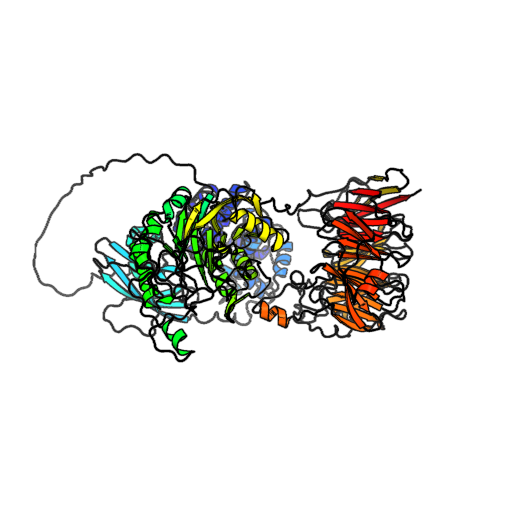73 1.00 95.81 452 ILE A N 1
ATOM 3522 C CA . ILE A 1 452 ? -13.872 9.659 30.906 1.00 95.81 452 ILE A CA 1
ATOM 3523 C C . ILE A 1 452 ? -12.424 9.144 31.015 1.00 95.81 452 ILE A C 1
ATOM 3525 O O . ILE A 1 452 ? -12.003 8.612 32.046 1.00 95.81 452 ILE A O 1
ATOM 3529 N N . ASN A 1 453 ? -11.679 9.201 29.907 1.00 94.75 453 ASN A N 1
ATOM 3530 C CA . ASN A 1 453 ? -10.252 8.878 29.864 1.00 94.75 453 ASN A CA 1
ATOM 3531 C C . ASN A 1 453 ? -9.448 10.112 29.436 1.00 94.75 453 ASN A C 1
ATOM 3533 O O . ASN A 1 453 ? -9.021 10.241 28.289 1.00 94.75 453 ASN A O 1
ATOM 3537 N N . ASN A 1 454 ? -9.271 11.024 30.385 1.00 91.69 454 ASN A N 1
ATOM 3538 C CA . ASN A 1 454 ? -8.519 12.265 30.235 1.00 91.69 454 ASN A CA 1
ATOM 3539 C C . ASN A 1 454 ? -7.717 12.574 31.510 1.00 91.69 454 ASN A C 1
ATOM 3541 O O . ASN A 1 454 ? -7.771 11.849 32.505 1.00 91.69 454 ASN A O 1
ATOM 3545 N N . ASN A 1 455 ? -6.957 13.666 31.483 1.00 89.31 455 ASN A N 1
ATOM 3546 C CA . ASN A 1 455 ? -6.123 14.128 32.596 1.00 89.31 455 ASN A CA 1
ATOM 3547 C C . ASN A 1 455 ? -6.885 14.658 33.811 1.00 89.31 455 ASN A C 1
ATOM 3549 O O . ASN A 1 455 ? -6.251 14.851 34.850 1.00 89.31 455 ASN A O 1
ATOM 3553 N N . HIS A 1 456 ? -8.201 14.842 33.711 1.00 92.00 456 HIS A N 1
ATOM 3554 C CA . HIS A 1 456 ? -9.046 15.313 34.807 1.00 92.00 456 HIS A CA 1
ATOM 3555 C C . HIS A 1 456 ? -9.881 14.208 35.466 1.00 92.00 456 HIS A C 1
ATOM 3557 O O . HIS A 1 456 ? -10.459 14.402 36.535 1.00 92.00 456 HIS A O 1
ATOM 3563 N N . SER A 1 457 ? -9.864 13.000 34.901 1.00 91.00 457 SER A N 1
ATOM 3564 C CA . SER A 1 457 ? -10.645 11.854 35.382 1.00 91.00 457 SER A CA 1
ATOM 3565 C C . SER A 1 457 ? -10.241 11.385 36.787 1.00 91.00 457 SER A C 1
ATOM 3567 O O . SER A 1 457 ? -11.051 10.810 37.510 1.00 91.00 457 SER A O 1
ATOM 3569 N N . LEU A 1 458 ? -8.989 11.626 37.195 1.00 90.44 458 LEU A N 1
ATOM 3570 C CA . LEU A 1 458 ? -8.443 11.235 38.503 1.00 90.44 458 LEU A CA 1
ATOM 3571 C C . LEU A 1 458 ? -8.185 12.431 39.430 1.00 90.44 458 LEU A C 1
ATOM 3573 O O . LEU A 1 458 ? -7.455 12.296 40.415 1.00 90.44 458 LEU A O 1
ATOM 3577 N N . ASP A 1 459 ? -8.786 13.590 39.158 1.00 89.75 459 ASP A N 1
ATOM 3578 C CA . ASP A 1 459 ? -8.551 14.808 39.943 1.00 89.75 459 ASP A CA 1
ATOM 3579 C C . ASP A 1 459 ? -8.930 14.660 41.410 1.00 89.75 459 ASP A C 1
ATOM 3581 O O . ASP A 1 459 ? -8.228 15.191 42.269 1.00 89.75 459 ASP A O 1
ATOM 3585 N N . CYS A 1 460 ? -9.960 13.864 41.697 1.00 88.38 460 CYS A N 1
ATOM 3586 C CA . CYS A 1 460 ? -10.392 13.497 43.045 1.00 88.38 460 CYS A CA 1
ATOM 3587 C C . CYS A 1 460 ? -9.954 12.067 43.442 1.00 88.38 460 CYS A C 1
ATOM 3589 O O . CYS A 1 460 ? -10.487 11.470 44.376 1.00 88.38 460 CYS A O 1
ATOM 3591 N N . GLY A 1 461 ? -8.936 11.526 42.761 1.00 87.69 461 GLY A N 1
ATOM 3592 C CA . GLY A 1 461 ? -8.307 10.248 43.080 1.00 87.69 461 GLY A CA 1
ATOM 3593 C C . GLY A 1 461 ? -9.163 9.046 42.687 1.00 87.69 461 GLY A C 1
ATOM 3594 O O . GLY A 1 461 ? -10.169 9.169 41.990 1.00 87.69 461 GLY A O 1
ATOM 3595 N N . GLY A 1 462 ? -8.756 7.856 43.138 1.00 86.88 462 GLY A N 1
ATOM 3596 C CA . GLY A 1 462 ? -9.462 6.612 42.816 1.00 86.88 462 GLY A CA 1
ATOM 3597 C C . GLY A 1 462 ? -10.912 6.593 43.308 1.00 86.88 462 GLY A C 1
ATOM 3598 O O . GLY A 1 462 ? -11.780 6.110 42.589 1.00 86.88 462 GLY A O 1
ATOM 3599 N N . GLN A 1 463 ? -11.187 7.171 44.485 1.00 85.38 463 GLN A N 1
ATOM 3600 C CA . GLN A 1 463 ? -12.551 7.265 45.010 1.00 85.38 463 GLN A CA 1
ATOM 3601 C C . GLN A 1 463 ? -13.420 8.194 44.157 1.00 85.38 463 GLN A C 1
ATOM 3603 O O . GLN A 1 463 ? -14.510 7.797 43.768 1.00 85.38 463 GLN A O 1
ATOM 3608 N N . GLY A 1 464 ? -12.912 9.369 43.768 1.00 89.75 464 GLY A N 1
ATOM 3609 C CA . GLY A 1 464 ? -13.644 10.266 42.870 1.00 89.75 464 GLY A CA 1
ATOM 3610 C C . GLY A 1 464 ? -13.968 9.633 41.511 1.00 89.75 464 GLY A C 1
ATOM 3611 O O . GLY A 1 464 ? -15.044 9.864 40.969 1.00 89.75 464 GLY A O 1
ATOM 3612 N N . TYR A 1 465 ? -13.085 8.777 40.982 1.00 91.31 465 TYR A N 1
ATOM 3613 C CA . TYR A 1 465 ? -13.374 7.999 39.770 1.00 91.31 465 TYR A CA 1
ATOM 3614 C C . TYR A 1 465 ? -14.507 6.984 39.979 1.00 91.31 465 TYR A C 1
ATOM 3616 O O . TYR A 1 465 ? -15.378 6.838 39.123 1.00 91.31 465 TYR A O 1
ATOM 3624 N N . LEU A 1 466 ? -14.510 6.283 41.119 1.00 90.62 466 LEU A N 1
ATOM 3625 C CA . LEU A 1 466 ? -15.569 5.333 41.473 1.00 90.62 466 LEU A CA 1
ATOM 3626 C C . LEU A 1 466 ? -16.915 6.035 41.677 1.00 90.62 466 LEU A C 1
ATOM 3628 O O . LEU A 1 466 ? -17.933 5.538 41.195 1.00 90.62 466 LEU A O 1
ATOM 3632 N N . ASP A 1 467 ? -16.923 7.193 42.335 1.00 90.31 467 ASP A N 1
ATOM 3633 C CA . ASP A 1 467 ? -18.117 8.021 42.520 1.00 90.31 467 ASP A CA 1
ATOM 3634 C C . ASP A 1 467 ? -18.673 8.481 41.167 1.00 90.31 467 ASP A C 1
ATOM 3636 O O . ASP A 1 467 ? -19.879 8.387 40.925 1.00 90.31 467 ASP A O 1
ATOM 3640 N N . MET A 1 468 ? -17.790 8.890 40.250 1.00 94.19 468 MET A N 1
ATOM 3641 C CA . MET A 1 468 ? -18.155 9.284 38.891 1.00 94.19 468 MET A CA 1
ATOM 3642 C C . MET A 1 468 ? -18.805 8.128 38.136 1.00 94.19 468 MET A C 1
ATOM 3644 O O . MET A 1 468 ? -19.927 8.261 37.653 1.00 94.19 468 MET A O 1
ATOM 3648 N N . VAL A 1 469 ? -18.147 6.970 38.080 1.00 94.50 469 VAL A N 1
ATOM 3649 C CA . VAL A 1 469 ? -18.680 5.769 37.422 1.00 94.50 469 VAL A CA 1
ATOM 3650 C C . VAL A 1 469 ? -20.012 5.331 38.040 1.00 94.50 469 VAL A C 1
ATOM 3652 O O . VAL A 1 469 ? -20.947 4.971 37.322 1.00 94.50 469 VAL A O 1
ATOM 3655 N N . THR A 1 470 ? -20.135 5.389 39.366 1.00 91.56 470 THR A N 1
ATOM 3656 C CA . THR A 1 470 ? -21.378 5.064 40.082 1.00 91.56 470 THR A CA 1
ATOM 3657 C C . THR A 1 470 ? -22.496 6.031 39.702 1.00 91.56 470 THR A C 1
ATOM 3659 O O . THR A 1 470 ? -23.601 5.602 39.376 1.00 91.56 470 THR A O 1
ATOM 3662 N N . THR A 1 471 ? -22.198 7.329 39.672 1.00 92.81 471 THR A N 1
ATOM 3663 C CA . THR A 1 471 ? -23.148 8.379 39.289 1.00 92.81 471 THR A CA 1
ATOM 3664 C C . THR A 1 471 ? -23.636 8.186 37.856 1.00 92.81 471 THR A C 1
ATOM 3666 O O . THR A 1 471 ? -24.844 8.170 37.623 1.00 92.81 471 THR A O 1
ATOM 3669 N N . LEU A 1 472 ? -22.719 7.970 36.907 1.00 94.00 472 LEU A N 1
ATOM 3670 C CA . LEU A 1 472 ? -23.038 7.754 35.492 1.00 94.00 472 LEU A CA 1
ATOM 3671 C C . LEU A 1 472 ? -23.917 6.510 35.289 1.00 94.00 472 LEU A C 1
ATOM 3673 O O . LEU A 1 472 ? -24.931 6.577 34.592 1.00 94.00 472 LEU A O 1
ATOM 3677 N N . ASN A 1 473 ? -23.596 5.403 35.966 1.00 90.88 473 ASN A N 1
ATOM 3678 C CA . ASN A 1 473 ? -24.417 4.190 35.940 1.00 90.88 473 ASN A CA 1
ATOM 3679 C C . ASN A 1 473 ? -25.822 4.421 36.520 1.00 90.88 473 ASN A C 1
ATOM 3681 O O . ASN A 1 473 ? -26.803 3.983 35.920 1.00 90.88 473 ASN A O 1
ATOM 3685 N N . ASN A 1 474 ? -25.934 5.134 37.646 1.00 86.94 474 ASN A N 1
ATOM 3686 C CA . ASN A 1 474 ? -27.216 5.404 38.305 1.00 86.94 474 ASN A CA 1
ATOM 3687 C C . ASN A 1 474 ? -28.164 6.240 37.439 1.00 86.94 474 ASN A C 1
ATOM 3689 O O . ASN A 1 474 ? -29.373 6.019 37.470 1.00 86.94 474 ASN A O 1
ATOM 3693 N N . ILE A 1 475 ? -27.628 7.182 36.659 1.00 89.19 475 ILE A N 1
ATOM 3694 C CA . ILE A 1 475 ? -28.433 8.001 35.742 1.00 89.19 475 ILE A CA 1
ATOM 3695 C C . ILE A 1 475 ? -28.621 7.351 34.364 1.00 89.19 475 ILE A C 1
ATOM 3697 O O . ILE A 1 475 ? -29.340 7.898 33.535 1.00 89.19 475 ILE A O 1
ATOM 3701 N N . GLY A 1 476 ? -27.993 6.200 34.099 1.00 88.69 476 GLY A N 1
ATOM 3702 C CA . GLY A 1 476 ? -28.079 5.499 32.815 1.00 88.69 476 GLY A CA 1
ATOM 3703 C C . GLY A 1 476 ? -27.247 6.119 31.685 1.00 88.69 476 GLY A C 1
ATOM 3704 O O . GLY A 1 476 ? -27.490 5.818 30.513 1.00 88.69 476 GLY A O 1
ATOM 3705 N N . LEU A 1 477 ? -26.263 6.964 32.009 1.00 93.25 477 LEU A N 1
ATOM 3706 C CA . LEU A 1 477 ? -25.343 7.553 31.038 1.00 93.25 477 LEU A CA 1
ATOM 3707 C C . LEU A 1 477 ? -24.165 6.596 30.815 1.00 93.25 477 LEU A C 1
ATOM 3709 O O . LEU A 1 477 ? -23.383 6.329 31.727 1.00 93.25 477 LEU A O 1
ATOM 3713 N N . ARG A 1 478 ? -24.039 6.047 29.600 1.00 97.06 478 ARG A N 1
ATOM 3714 C CA . ARG A 1 478 ? -22.935 5.127 29.271 1.00 97.06 478 ARG A CA 1
ATOM 3715 C C . ARG A 1 478 ? -21.602 5.871 29.281 1.00 97.06 478 ARG A C 1
ATOM 3717 O O . ARG A 1 478 ? -21.559 7.083 29.091 1.00 97.06 478 ARG A O 1
ATOM 3724 N N . TYR A 1 479 ? -20.500 5.148 29.429 1.00 97.31 479 TYR A N 1
ATOM 3725 C CA . TYR A 1 479 ? -19.179 5.766 29.417 1.00 97.31 479 TYR A CA 1
ATOM 3726 C C . TYR A 1 479 ? -18.103 4.850 28.834 1.00 97.31 479 TYR A C 1
ATOM 3728 O O . TYR A 1 479 ? -18.273 3.631 28.772 1.00 97.31 479 TYR A O 1
ATOM 3736 N N . ALA A 1 480 ? -17.000 5.459 28.397 1.00 96.62 480 ALA A N 1
ATOM 3737 C CA . ALA A 1 480 ? -15.774 4.770 28.015 1.00 96.62 480 ALA A CA 1
ATOM 3738 C C . ALA A 1 480 ? -14.580 5.350 28.791 1.00 96.62 480 ALA A C 1
ATOM 3740 O O . ALA A 1 480 ? -14.415 6.570 28.842 1.00 96.62 480 ALA A O 1
ATOM 3741 N N . GLY A 1 481 ? -13.768 4.484 29.401 1.00 93.12 481 GLY A N 1
ATOM 3742 C CA . GLY A 1 481 ? -12.797 4.876 30.429 1.00 93.12 481 GLY A CA 1
ATOM 3743 C C . GLY A 1 481 ? -11.582 3.952 30.508 1.00 93.12 481 GLY A C 1
ATOM 3744 O O . GLY A 1 481 ? -10.757 3.913 29.593 1.00 93.12 481 GLY A O 1
ATOM 3745 N N . LYS A 1 482 ? -11.458 3.215 31.617 1.00 91.25 482 LYS A N 1
ATOM 3746 C CA . LYS A 1 482 ? -10.389 2.229 31.845 1.00 91.25 482 LYS A CA 1
ATOM 3747 C C . LYS A 1 482 ? -10.451 1.059 30.860 1.00 91.25 482 LYS A C 1
ATOM 3749 O O . LYS A 1 482 ? -11.401 0.861 30.102 1.00 91.25 482 LYS A O 1
ATOM 3754 N N . LYS A 1 483 ? -9.426 0.203 30.899 1.00 80.44 483 LYS A N 1
ATOM 3755 C CA . LYS A 1 483 ? -9.394 -1.059 30.151 1.00 80.44 483 LYS A CA 1
ATOM 3756 C C . LYS A 1 483 ? -10.656 -1.876 30.437 1.00 80.44 483 LYS A C 1
ATOM 3758 O O . LYS A 1 483 ? -10.940 -2.209 31.583 1.00 80.44 483 LYS A O 1
ATOM 3763 N N . ASN A 1 484 ? -11.348 -2.267 29.367 1.00 79.00 484 ASN A N 1
ATOM 3764 C CA . ASN A 1 484 ? -12.636 -2.978 29.356 1.00 79.00 484 ASN A CA 1
ATOM 3765 C C . ASN A 1 484 ? -13.884 -2.136 29.679 1.00 79.00 484 ASN A C 1
ATOM 3767 O O . ASN A 1 484 ? -14.987 -2.656 29.523 1.00 79.00 484 ASN A O 1
ATOM 3771 N N . GLU A 1 485 ? -13.750 -0.860 30.044 1.00 91.94 485 GLU A N 1
ATOM 3772 C CA . GLU A 1 485 ? -14.878 0.071 30.162 1.00 91.94 485 GLU A CA 1
ATOM 3773 C C . GLU A 1 485 ? -15.162 0.681 28.788 1.00 91.94 485 GLU A C 1
ATOM 3775 O O . GLU A 1 485 ? -14.645 1.738 28.426 1.00 91.94 485 GLU A O 1
ATOM 3780 N N . ILE A 1 486 ? -15.942 -0.048 27.992 1.00 94.62 486 ILE A N 1
ATOM 3781 C CA . ILE A 1 486 ? -16.419 0.376 26.673 1.00 94.62 486 ILE A CA 1
ATOM 3782 C C . ILE A 1 486 ? -17.923 0.640 26.730 1.00 94.62 486 ILE A C 1
ATOM 3784 O O . ILE A 1 486 ? -18.651 -0.071 27.427 1.00 94.62 486 ILE A O 1
ATOM 3788 N N . ALA A 1 487 ? -18.412 1.589 25.934 1.00 94.94 487 ALA A N 1
ATOM 3789 C CA . ALA A 1 487 ? -19.850 1.774 25.758 1.00 94.94 487 ALA A CA 1
ATOM 3790 C C . ALA A 1 487 ? -20.333 0.970 24.547 1.00 94.94 487 ALA A C 1
ATOM 3792 O O . ALA A 1 487 ? -19.889 1.206 23.424 1.00 94.94 487 ALA A O 1
ATOM 3793 N N . GLU A 1 488 ? -21.247 0.024 24.763 1.00 94.88 488 GLU A N 1
ATOM 3794 C CA . GLU A 1 488 ? -21.842 -0.788 23.698 1.00 94.88 488 GLU A CA 1
ATOM 3795 C C . GLU A 1 488 ? -23.221 -0.232 23.294 1.00 94.88 488 GLU A C 1
ATOM 3797 O O . GLU A 1 488 ? -24.063 0.078 24.142 1.00 94.88 488 GLU A O 1
ATOM 3802 N N . PHE A 1 489 ? -23.462 -0.146 21.987 1.00 90.56 489 PHE A N 1
ATOM 3803 C CA . PHE A 1 489 ? -24.708 0.315 21.379 1.00 90.56 489 PHE A CA 1
ATOM 3804 C C . PHE A 1 489 ? -25.236 -0.707 20.373 1.00 90.56 489 PHE A C 1
ATOM 3806 O O . PHE A 1 489 ? -24.469 -1.438 19.743 1.00 90.56 489 PHE A O 1
ATOM 3813 N N . TYR A 1 490 ? -26.556 -0.733 20.190 1.00 86.69 490 TYR A N 1
ATOM 3814 C CA . TYR A 1 490 ? -27.213 -1.479 19.121 1.00 86.69 490 TYR A CA 1
ATOM 3815 C C . TYR A 1 490 ? -28.211 -0.564 18.420 1.00 86.69 490 TYR A C 1
ATOM 3817 O O . TYR A 1 490 ? -29.201 -0.148 19.016 1.00 86.69 490 TYR A O 1
ATOM 3825 N N . VAL A 1 491 ? -27.920 -0.224 17.167 1.00 77.94 491 VAL A N 1
ATOM 3826 C CA . VAL A 1 491 ? -28.657 0.770 16.383 1.00 77.94 491 VAL A CA 1
ATOM 3827 C C . VAL A 1 491 ? -28.892 0.188 14.999 1.00 77.94 491 VAL A C 1
ATOM 3829 O O . VAL A 1 491 ? -27.954 -0.297 14.368 1.00 77.94 491 VAL A O 1
ATOM 3832 N N . ALA A 1 492 ? -30.138 0.229 14.522 1.00 64.12 492 ALA A N 1
ATOM 3833 C CA . ALA A 1 492 ? -30.491 -0.177 13.158 1.00 64.12 492 ALA A CA 1
ATOM 3834 C C . ALA A 1 492 ? -29.987 -1.580 12.749 1.00 64.12 492 ALA A C 1
ATOM 3836 O O . ALA A 1 492 ? -29.617 -1.822 11.603 1.00 64.12 492 ALA A O 1
ATOM 3837 N N . GLY A 1 493 ? -29.942 -2.523 13.693 1.00 65.69 493 GLY A N 1
ATOM 3838 C CA . GLY A 1 493 ? -29.478 -3.886 13.427 1.00 65.69 493 GLY A CA 1
ATOM 3839 C C . GLY A 1 493 ? -27.961 -4.098 13.544 1.00 65.69 493 GLY A C 1
ATOM 3840 O O . GLY A 1 493 ? -27.516 -5.248 13.511 1.00 65.69 493 GLY A O 1
ATOM 3841 N N . ALA A 1 494 ? -27.172 -3.033 13.722 1.00 74.81 494 ALA A N 1
ATOM 3842 C CA . ALA A 1 494 ? -25.719 -3.074 13.870 1.00 74.81 494 ALA A CA 1
ATOM 3843 C C . ALA A 1 494 ? -25.284 -2.763 15.307 1.00 74.81 494 ALA A C 1
ATOM 3845 O O . ALA A 1 494 ? -25.850 -1.900 15.978 1.00 74.81 494 ALA A O 1
ATOM 3846 N N . SER A 1 495 ? -24.253 -3.461 15.786 1.00 89.25 495 SER A N 1
ATOM 3847 C CA . SER A 1 495 ? -23.635 -3.157 17.075 1.00 89.25 495 SER A CA 1
ATOM 3848 C C . SER A 1 495 ? -22.478 -2.166 16.914 1.00 89.25 495 SER A C 1
ATOM 3850 O O . SER A 1 495 ? -21.703 -2.238 15.959 1.00 89.25 495 SER A O 1
ATOM 3852 N N . ALA A 1 496 ? -22.347 -1.244 17.861 1.00 93.31 496 ALA A N 1
ATOM 3853 C CA . ALA A 1 496 ? -21.246 -0.294 17.922 1.00 93.31 496 ALA A CA 1
ATOM 3854 C C . ALA A 1 496 ? -20.580 -0.323 19.299 1.00 93.31 496 ALA A C 1
ATOM 3856 O O . ALA A 1 496 ? -21.239 -0.605 20.299 1.00 93.31 496 ALA A O 1
ATOM 3857 N N . ALA A 1 497 ? -19.282 -0.036 19.346 1.00 96.94 497 ALA A N 1
ATOM 3858 C CA . ALA A 1 497 ? -18.542 0.143 20.591 1.00 96.94 497 ALA A CA 1
ATOM 3859 C C . ALA A 1 497 ? -17.809 1.485 20.596 1.00 96.94 497 ALA A C 1
ATOM 3861 O O . ALA A 1 497 ? -17.194 1.842 19.594 1.00 96.94 497 ALA A O 1
ATOM 3862 N N . VAL A 1 498 ? -17.840 2.187 21.728 1.00 98.12 498 VAL A N 1
ATOM 3863 C CA . VAL A 1 498 ? -17.018 3.374 21.994 1.00 98.12 498 VAL A CA 1
ATOM 3864 C C . VAL A 1 498 ? -15.897 2.988 22.957 1.00 98.12 498 VAL A C 1
ATOM 3866 O O . VAL A 1 498 ? -16.160 2.391 24.003 1.00 98.12 498 VAL A O 1
ATOM 3869 N N . ILE A 1 499 ? -14.658 3.326 22.607 1.00 98.00 499 ILE A N 1
ATOM 3870 C CA . ILE A 1 499 ? -13.459 3.138 23.436 1.00 98.00 499 ILE A CA 1
ATOM 3871 C C . ILE A 1 499 ? -12.725 4.474 23.585 1.00 98.00 499 ILE A C 1
ATOM 3873 O O . ILE A 1 499 ? -12.666 5.242 22.627 1.00 98.00 499 ILE A O 1
ATOM 3877 N N . ALA A 1 500 ? -12.175 4.749 24.770 1.00 97.25 500 ALA A N 1
ATOM 3878 C CA . ALA A 1 500 ? -11.503 6.009 25.080 1.00 97.25 500 ALA A CA 1
ATOM 3879 C C . ALA A 1 500 ? -10.019 5.804 25.424 1.00 97.25 500 ALA A C 1
ATOM 3881 O O . ALA A 1 500 ? -9.668 4.868 26.147 1.00 97.25 500 ALA A O 1
ATOM 3882 N N . PHE A 1 501 ? -9.161 6.701 24.938 1.00 97.31 501 PHE A N 1
ATOM 3883 C CA . PHE A 1 501 ? -7.716 6.708 25.184 1.00 97.31 501 PHE A CA 1
ATOM 3884 C C . PHE A 1 501 ? -7.260 8.042 25.775 1.00 97.31 501 PHE A C 1
ATOM 3886 O O . PHE A 1 501 ? -7.717 9.092 25.346 1.00 97.31 501 PHE A O 1
ATOM 3893 N N . GLY A 1 502 ? -6.308 8.018 26.703 1.00 94.25 502 GLY A N 1
ATOM 3894 C CA . GLY A 1 502 ? -5.754 9.223 27.322 1.00 94.25 502 GLY A CA 1
ATOM 3895 C C . GLY A 1 502 ? -4.228 9.215 27.331 1.00 94.25 502 GLY A C 1
ATOM 3896 O O . GLY A 1 502 ? -3.583 8.208 27.043 1.00 94.25 502 GLY A O 1
ATOM 3897 N N . PHE A 1 503 ? -3.598 10.329 27.687 1.00 90.50 503 PHE A N 1
ATOM 3898 C CA . PHE A 1 503 ? -2.149 10.360 27.946 1.00 90.50 503 PHE A CA 1
ATOM 3899 C C . PHE A 1 503 ? -1.805 10.154 29.436 1.00 90.50 503 PHE A C 1
ATOM 3901 O O . PHE A 1 503 ? -0.633 10.045 29.790 1.00 90.50 503 PHE A O 1
ATOM 3908 N N . THR A 1 504 ? -2.815 10.070 30.310 1.00 75.31 504 THR A N 1
ATOM 3909 C CA . THR A 1 504 ? -2.673 9.918 31.769 1.00 75.31 504 THR A CA 1
ATOM 3910 C C . THR A 1 504 ? -3.400 8.662 32.279 1.00 75.31 504 THR A C 1
ATOM 3912 O O . THR A 1 504 ? -4.137 8.030 31.531 1.00 75.31 504 THR A O 1
ATOM 3915 N N . GLY A 1 505 ? -3.160 8.256 33.535 1.00 63.22 505 GLY A N 1
ATOM 3916 C CA . GLY A 1 505 ? -3.920 7.178 34.203 1.00 63.22 505 GLY A CA 1
ATOM 3917 C C . GLY A 1 505 ? -3.146 5.889 34.523 1.00 63.22 505 GLY A C 1
ATOM 3918 O O . GLY A 1 505 ? -3.609 5.058 35.300 1.00 63.22 505 GLY A O 1
ATOM 3919 N N . GLY A 1 506 ? -1.924 5.716 34.014 1.00 70.88 506 GLY A N 1
ATOM 3920 C CA . GLY A 1 506 ? -1.114 4.524 34.303 1.00 70.88 506 GLY A CA 1
ATOM 3921 C C . GLY A 1 506 ? -1.640 3.246 33.627 1.00 70.88 506 GLY A C 1
ATOM 3922 O O . GLY A 1 506 ? -2.369 3.303 32.644 1.00 70.88 506 GLY A O 1
ATOM 3923 N N . ARG A 1 507 ? -1.249 2.063 34.131 1.00 75.06 507 ARG A N 1
ATOM 3924 C CA . ARG A 1 507 ? -1.454 0.765 33.441 1.00 75.06 507 ARG A CA 1
ATOM 3925 C C . ARG A 1 507 ? -2.918 0.352 33.235 1.00 75.06 507 ARG A C 1
ATOM 3927 O O . ARG A 1 507 ? -3.164 -0.527 32.409 1.00 75.06 507 ARG A O 1
ATOM 3934 N N . GLU A 1 508 ? -3.862 0.928 33.974 1.00 82.38 508 GLU A N 1
ATOM 3935 C CA . GLU A 1 508 ? -5.293 0.598 33.880 1.00 82.38 508 GLU A CA 1
ATOM 3936 C C . GLU A 1 508 ? -6.026 1.366 32.774 1.00 82.38 508 GLU A C 1
ATOM 3938 O O . GLU A 1 508 ? -7.122 0.963 32.388 1.00 82.38 508 GLU A O 1
ATOM 3943 N N . PHE A 1 509 ? -5.431 2.436 32.242 1.00 89.94 509 PHE A N 1
ATOM 3944 C CA . PHE A 1 509 ? -6.059 3.305 31.253 1.00 89.94 509 PHE A CA 1
ATOM 3945 C C . PHE A 1 509 ? -5.448 3.053 29.869 1.00 89.94 509 PHE A C 1
ATOM 3947 O O . PHE A 1 509 ? -4.220 3.032 29.736 1.00 89.94 509 PHE A O 1
ATOM 3954 N N . PRO A 1 510 ? -6.266 2.826 28.824 1.00 93.38 510 PRO A N 1
ATOM 3955 C CA . PRO A 1 510 ? -5.777 2.778 27.453 1.00 93.38 510 PRO A CA 1
ATOM 3956 C C . PRO A 1 510 ? -5.083 4.096 27.101 1.00 93.38 510 PRO A C 1
ATOM 3958 O O . PRO A 1 510 ? -5.627 5.168 27.376 1.00 93.38 510 PRO A O 1
ATOM 3961 N N . SER A 1 511 ? -3.888 4.019 26.505 1.00 94.81 511 SER A N 1
ATOM 3962 C CA . SER A 1 511 ? -3.047 5.200 26.310 1.00 94.81 511 SER A CA 1
ATOM 3963 C C . SER A 1 511 ? -2.768 5.547 24.852 1.00 94.81 511 SER A C 1
ATOM 3965 O O . SER A 1 511 ? -2.439 4.668 24.058 1.00 94.81 511 SER A O 1
ATOM 3967 N N . VAL A 1 512 ? -2.789 6.847 24.535 1.00 95.06 512 VAL A N 1
ATOM 3968 C CA . VAL A 1 512 ? -2.313 7.390 23.246 1.00 95.06 512 VAL A CA 1
ATOM 3969 C C . VAL A 1 512 ? -0.801 7.224 23.049 1.00 95.06 512 VAL A C 1
ATOM 3971 O O . VAL A 1 512 ? -0.304 7.322 21.932 1.00 95.06 512 VAL A O 1
ATOM 3974 N N . LEU A 1 513 ? -0.056 6.950 24.126 1.00 94.00 513 LEU A N 1
ATOM 3975 C CA . LEU A 1 513 ? 1.392 6.729 24.092 1.00 94.00 513 LEU A CA 1
ATOM 3976 C C . LEU A 1 513 ? 1.770 5.281 23.736 1.00 94.00 513 LEU A C 1
ATOM 3978 O O . LEU A 1 513 ? 2.946 5.004 23.510 1.00 94.00 513 LEU A O 1
ATOM 3982 N N . ASN A 1 514 ? 0.800 4.358 23.701 1.00 89.56 514 ASN A N 1
ATOM 3983 C CA . ASN A 1 514 ? 1.017 2.938 23.418 1.00 89.56 514 ASN A CA 1
ATOM 3984 C C . ASN A 1 514 ? 0.197 2.491 22.198 1.00 89.56 514 ASN A C 1
ATOM 3986 O O . ASN A 1 514 ? -0.828 1.816 22.326 1.00 89.56 514 ASN A O 1
ATOM 3990 N N . ILE A 1 515 ? 0.663 2.877 21.006 1.00 85.00 515 ILE A N 1
ATOM 3991 C CA . ILE A 1 515 ? -0.001 2.565 19.731 1.00 85.00 515 ILE A CA 1
ATOM 3992 C C . ILE A 1 515 ? -0.234 1.050 19.550 1.00 85.00 515 ILE A C 1
ATOM 3994 O O . ILE A 1 515 ? -1.367 0.688 19.235 1.00 85.00 515 ILE A O 1
ATOM 3998 N N . PRO A 1 516 ? 0.733 0.140 19.804 1.00 71.19 516 PRO A N 1
ATOM 3999 C CA . PRO A 1 516 ? 0.499 -1.300 19.643 1.00 71.19 516 PRO A CA 1
ATOM 4000 C C . PRO A 1 516 ? -0.647 -1.843 20.509 1.00 71.19 516 PRO A C 1
ATOM 4002 O O . PRO A 1 516 ? -1.497 -2.597 20.035 1.00 71.19 516 PRO A O 1
ATOM 4005 N N . GLU A 1 517 ? -0.719 -1.439 21.779 1.00 81.19 517 GLU A N 1
ATOM 4006 C CA . GLU A 1 517 ? -1.816 -1.846 22.665 1.00 81.19 517 GLU A CA 1
ATOM 4007 C C . GLU A 1 517 ? -3.161 -1.260 22.218 1.00 81.19 517 GLU A C 1
ATOM 4009 O O . GLU A 1 517 ? -4.197 -1.932 22.290 1.00 81.19 517 GLU A O 1
ATOM 4014 N N . ALA A 1 518 ? -3.149 -0.023 21.724 1.00 85.44 518 ALA A N 1
ATOM 4015 C CA . ALA A 1 518 ? -4.336 0.630 21.199 1.00 85.44 518 ALA A CA 1
ATOM 4016 C C . ALA A 1 518 ? -4.856 -0.064 19.926 1.00 85.44 518 ALA A C 1
ATOM 4018 O O . ALA A 1 518 ? -6.049 -0.367 19.845 1.00 85.44 518 ALA A O 1
ATOM 4019 N N . VAL A 1 519 ? -3.964 -0.427 18.997 1.00 75.88 519 VAL A N 1
ATOM 4020 C CA . VAL A 1 519 ? -4.265 -1.227 17.794 1.00 75.88 519 VAL A CA 1
ATOM 4021 C C . VAL A 1 519 ? -4.894 -2.563 18.174 1.00 75.88 519 VAL A C 1
ATOM 4023 O O . VAL A 1 519 ? -5.961 -2.909 17.667 1.00 75.88 519 VAL A O 1
ATOM 4026 N N . LEU A 1 520 ? -4.298 -3.296 19.121 1.00 66.88 520 LEU A N 1
ATOM 4027 C CA . LEU A 1 520 ? -4.853 -4.567 19.593 1.00 66.88 520 LEU A CA 1
ATOM 4028 C C . LEU A 1 520 ? -6.238 -4.387 20.224 1.00 66.88 520 LEU A C 1
ATOM 4030 O O . LEU A 1 520 ? -7.130 -5.211 20.012 1.00 66.88 520 LEU A O 1
ATOM 4034 N N . SER A 1 521 ? -6.436 -3.314 20.988 1.00 85.12 521 SER A N 1
ATOM 4035 C CA . SER A 1 521 ? -7.723 -3.006 21.616 1.00 85.12 521 SER A CA 1
ATOM 4036 C C . SER A 1 521 ? -8.806 -2.748 20.565 1.00 85.12 521 SER A C 1
ATOM 4038 O O . SER A 1 521 ? -9.879 -3.351 20.630 1.00 85.12 521 SER A O 1
ATOM 4040 N N . VAL A 1 522 ? -8.508 -1.932 19.550 1.00 89.38 522 VAL A N 1
ATOM 4041 C CA . VAL A 1 522 ? -9.441 -1.629 18.454 1.00 89.38 522 VAL A CA 1
ATOM 4042 C C . VAL A 1 522 ? -9.705 -2.854 17.578 1.00 89.38 522 VAL A C 1
ATOM 4044 O O . VAL A 1 522 ? -10.869 -3.160 17.325 1.00 89.38 522 VAL A O 1
ATOM 4047 N N . ALA A 1 523 ? -8.682 -3.620 17.192 1.00 68.12 523 ALA A N 1
ATOM 4048 C CA . ALA A 1 523 ? -8.847 -4.832 16.385 1.00 68.12 523 ALA A CA 1
ATOM 4049 C C . ALA A 1 523 ? -9.718 -5.887 17.095 1.00 68.12 523 ALA A C 1
ATOM 4051 O O . ALA A 1 523 ? -10.608 -6.499 16.492 1.00 68.12 523 ALA A O 1
ATOM 4052 N N . ASN A 1 524 ? -9.531 -6.053 18.409 1.00 74.62 524 ASN A N 1
ATOM 4053 C CA . ASN A 1 524 ? -10.359 -6.940 19.227 1.00 74.62 524 ASN A CA 1
ATOM 4054 C C . ASN A 1 524 ? -11.824 -6.484 19.290 1.00 74.62 524 ASN A C 1
ATOM 4056 O O . ASN A 1 524 ? -12.733 -7.323 19.291 1.00 74.62 524 ASN A O 1
ATOM 4060 N N . LEU A 1 525 ? -12.075 -5.172 19.338 1.00 85.12 525 LEU A N 1
ATOM 4061 C CA . LEU A 1 525 ? -13.429 -4.629 19.265 1.00 85.12 525 LEU A CA 1
ATOM 4062 C C . LEU A 1 525 ? -14.018 -4.784 17.864 1.00 85.12 525 LEU A C 1
ATOM 4064 O O . LEU A 1 525 ? -15.154 -5.235 17.756 1.00 85.12 525 LEU A O 1
ATOM 4068 N N . LYS A 1 526 ? -13.254 -4.530 16.797 1.00 89.75 526 LYS A N 1
ATOM 4069 C CA . LYS A 1 526 ? -13.715 -4.681 15.409 1.00 89.75 526 LYS A CA 1
ATOM 4070 C C . LYS A 1 526 ? -14.165 -6.108 15.093 1.00 89.75 526 LYS A C 1
ATOM 4072 O O . LYS A 1 526 ? -15.126 -6.314 14.356 1.00 89.75 526 LYS A O 1
ATOM 4077 N N . ALA A 1 527 ? -13.532 -7.110 15.703 1.00 70.50 527 ALA A N 1
ATOM 4078 C CA . ALA A 1 527 ? -13.952 -8.507 15.583 1.00 70.50 527 ALA A CA 1
ATOM 4079 C C . ALA A 1 527 ? -15.343 -8.795 16.198 1.00 70.50 527 ALA A C 1
ATOM 4081 O O . ALA A 1 527 ? -15.968 -9.806 15.868 1.00 70.50 527 ALA A O 1
ATOM 4082 N N . ARG A 1 528 ? -15.825 -7.932 17.103 1.00 84.50 528 ARG A N 1
ATOM 4083 C CA . ARG A 1 528 ? -17.099 -8.062 17.833 1.00 84.50 528 ARG A CA 1
ATOM 4084 C C . ARG A 1 528 ? -18.166 -7.068 17.370 1.00 84.50 528 ARG A C 1
ATOM 4086 O O . ARG A 1 528 ? -19.350 -7.397 17.426 1.00 84.50 528 ARG A O 1
ATOM 4093 N N . PHE A 1 529 ? -17.749 -5.878 16.949 1.00 87.94 529 PHE A N 1
ATOM 4094 C CA . PHE A 1 529 ? -18.601 -4.750 16.596 1.00 87.94 529 PHE A CA 1
ATOM 4095 C C . PHE A 1 529 ? -18.268 -4.289 15.172 1.00 87.94 529 PHE A C 1
ATOM 4097 O O . PHE A 1 529 ? -17.115 -3.945 14.909 1.00 87.94 529 PHE A O 1
ATOM 4104 N N . PRO A 1 530 ? -19.238 -4.257 14.238 1.00 83.06 530 PRO A N 1
ATOM 4105 C CA . PRO A 1 530 ? -19.014 -3.702 12.907 1.00 83.06 530 PRO A CA 1
ATOM 4106 C C . PRO A 1 530 ? -18.590 -2.230 12.956 1.00 83.06 530 PRO A C 1
ATOM 4108 O O . PRO A 1 530 ? -17.816 -1.811 12.094 1.00 83.06 530 PRO A O 1
ATOM 4111 N N . ILE A 1 531 ? -19.022 -1.477 13.974 1.00 95.12 531 ILE A N 1
ATOM 4112 C CA . ILE A 1 531 ? -18.680 -0.066 14.175 1.00 95.12 531 ILE A CA 1
ATOM 4113 C C . ILE A 1 531 ? -17.872 0.089 15.469 1.00 95.12 531 ILE A C 1
ATOM 4115 O O . ILE A 1 531 ? -18.332 -0.289 16.544 1.00 95.12 531 ILE A O 1
ATOM 4119 N N . VAL A 1 532 ? -16.671 0.659 15.380 1.00 97.81 532 VAL A N 1
ATOM 4120 C CA . VAL A 1 532 ? -15.847 1.005 16.549 1.00 97.81 532 VAL A CA 1
ATOM 4121 C C . VAL A 1 532 ? -15.541 2.494 16.491 1.00 97.81 532 VAL A C 1
ATOM 4123 O O . VAL A 1 532 ? -14.933 2.952 15.527 1.00 97.81 532 VAL A O 1
ATOM 4126 N N . ILE A 1 533 ? -15.982 3.241 17.494 1.00 98.50 533 ILE A N 1
ATOM 4127 C CA . ILE A 1 533 ? -15.744 4.677 17.637 1.00 98.50 533 ILE A CA 1
ATOM 4128 C C . ILE A 1 533 ? -14.648 4.855 18.680 1.00 98.50 533 ILE A C 1
ATOM 4130 O O . ILE A 1 533 ? -14.727 4.316 19.785 1.00 98.50 533 ILE A O 1
ATOM 4134 N N . VAL A 1 534 ? -13.613 5.596 18.316 1.00 98.69 534 VAL A N 1
ATOM 4135 C CA . VAL A 1 534 ? -12.483 5.897 19.186 1.00 98.69 534 VAL A CA 1
ATOM 4136 C C . VAL A 1 534 ? -12.597 7.341 19.649 1.00 98.69 534 VAL A C 1
ATOM 4138 O O . VAL A 1 534 ? -12.653 8.248 18.824 1.00 98.69 534 VAL A O 1
ATOM 4141 N N . SER A 1 535 ? -12.580 7.538 20.961 1.00 98.25 535 SER A N 1
ATOM 4142 C CA . SER A 1 535 ? -12.337 8.825 21.608 1.00 98.25 535 SER A CA 1
ATOM 4143 C C . SER A 1 535 ? -10.891 8.869 22.099 1.00 98.25 535 SER A C 1
ATOM 4145 O O . SER A 1 535 ? -10.385 7.860 22.602 1.00 98.25 535 SER A O 1
ATOM 4147 N N . PHE A 1 536 ? -10.213 10.008 21.988 1.00 97.88 536 PHE A N 1
ATOM 4148 C CA . PHE A 1 536 ? -8.934 10.196 22.659 1.00 97.88 536 PHE A CA 1
ATOM 4149 C C . PHE A 1 536 ? -8.736 11.603 23.226 1.00 97.88 536 PHE A C 1
ATOM 4151 O O . PHE A 1 536 ? -9.157 12.599 22.646 1.00 97.88 536 PHE A O 1
ATOM 4158 N N . HIS A 1 537 ? -8.000 11.689 24.330 1.00 96.75 537 HIS A N 1
ATOM 4159 C CA . HIS A 1 537 ? -7.471 12.933 24.868 1.00 96.75 537 HIS A CA 1
ATOM 4160 C C . HIS A 1 537 ? -5.937 12.916 24.803 1.00 96.75 537 HIS A C 1
ATOM 4162 O O . HIS A 1 537 ? -5.279 12.109 25.464 1.00 96.75 537 HIS A O 1
ATOM 4168 N N . GLY A 1 538 ? -5.350 13.812 24.008 1.00 94.12 538 GLY A N 1
ATOM 4169 C CA . GLY A 1 538 ? -3.908 13.897 23.763 1.00 94.12 538 GLY A CA 1
ATOM 4170 C C . GLY A 1 538 ? -3.531 15.181 23.016 1.00 94.12 538 GLY A C 1
ATOM 4171 O O . GLY A 1 538 ? -4.402 15.977 22.692 1.00 94.12 538 GLY A O 1
ATOM 4172 N N . GLY A 1 539 ? -2.243 15.381 22.741 1.00 94.88 539 GLY A N 1
ATOM 4173 C CA . GLY A 1 539 ? -1.710 16.612 22.132 1.00 94.88 539 GLY A CA 1
ATOM 4174 C C . GLY A 1 539 ? -1.276 17.677 23.147 1.00 94.88 539 GLY A C 1
ATOM 4175 O O . GLY A 1 539 ? -1.664 17.640 24.320 1.00 94.88 539 GLY A O 1
ATOM 4176 N N . ALA A 1 540 ? -0.398 18.584 22.712 1.00 92.94 540 ALA A N 1
ATOM 4177 C CA . ALA A 1 540 ? 0.041 19.726 23.520 1.00 92.94 540 ALA A CA 1
ATOM 4178 C C . ALA A 1 540 ? -1.089 20.751 23.675 1.00 92.94 540 ALA A C 1
ATOM 4180 O O . ALA A 1 540 ? -1.813 20.939 22.717 1.00 92.94 540 ALA A O 1
ATOM 4181 N N . GLU A 1 541 ? -1.261 21.408 24.826 1.00 90.25 541 GLU A N 1
ATOM 4182 C CA . GLU A 1 541 ? -2.450 22.236 25.115 1.00 90.25 541 GLU A CA 1
ATOM 4183 C C . GLU A 1 541 ? -2.322 23.706 24.663 1.00 90.25 541 GLU A C 1
ATOM 4185 O O . GLU A 1 541 ? -1.242 24.294 24.711 1.00 90.25 541 GLU A O 1
ATOM 4190 N N . GLY A 1 542 ? -3.448 24.326 24.280 1.00 89.69 542 GLY A N 1
ATOM 4191 C CA . GLY A 1 542 ? -3.546 25.771 24.025 1.00 89.69 542 GLY A CA 1
ATOM 4192 C C . GLY A 1 542 ? -3.453 26.210 22.556 1.00 89.69 542 GLY A C 1
ATOM 4193 O O . GLY A 1 542 ? -3.398 25.399 21.633 1.00 89.69 542 GLY A O 1
ATOM 4194 N N . LEU A 1 543 ? -3.470 27.533 22.333 1.00 89.44 543 LEU A N 1
ATOM 4195 C CA . LEU A 1 543 ? -3.534 28.143 20.991 1.00 89.44 543 LEU A CA 1
ATOM 4196 C C . LEU A 1 543 ? -2.314 27.817 20.117 1.00 89.44 543 LEU A C 1
ATOM 4198 O O . LEU A 1 543 ? -2.470 27.562 18.923 1.00 89.44 543 LEU A O 1
ATOM 4202 N N . ASP A 1 544 ? -1.118 27.759 20.704 1.00 89.50 544 ASP A N 1
ATOM 4203 C CA . ASP A 1 544 ? 0.118 27.429 19.975 1.00 89.50 544 ASP A CA 1
ATOM 4204 C C . ASP A 1 544 ? 0.118 25.991 19.440 1.00 89.50 544 ASP A C 1
ATOM 4206 O O . ASP A 1 544 ? 0.877 25.641 18.537 1.00 89.50 544 ASP A O 1
ATOM 4210 N N . ALA A 1 545 ? -0.793 25.166 19.952 1.00 90.38 545 ALA A N 1
ATOM 4211 C CA . ALA A 1 545 ? -0.983 23.789 19.556 1.00 90.38 545 ALA A CA 1
ATOM 4212 C C . ALA A 1 545 ? -2.198 23.599 18.627 1.00 90.38 545 ALA A C 1
ATOM 4214 O O . ALA A 1 545 ? -2.701 22.488 18.497 1.00 90.38 545 ALA A O 1
ATOM 4215 N N . MET A 1 546 ? -2.703 24.645 17.960 1.00 92.44 546 MET A N 1
ATOM 4216 C CA . MET A 1 546 ? -3.774 24.493 16.956 1.00 92.44 546 MET A CA 1
ATOM 4217 C C . MET A 1 546 ? -3.331 23.712 15.708 1.00 92.44 546 MET A C 1
ATOM 4219 O O . MET A 1 546 ? -4.151 23.059 15.063 1.00 92.44 546 MET A O 1
ATOM 4223 N N . ARG A 1 547 ? -2.046 23.795 15.342 1.00 92.94 547 ARG A N 1
ATOM 4224 C CA . ARG A 1 547 ? -1.475 23.078 14.192 1.00 92.94 547 ARG A CA 1
ATOM 4225 C C . ARG A 1 547 ? -1.160 21.639 14.585 1.00 92.94 547 ARG A C 1
ATOM 4227 O O . ARG A 1 547 ? -0.700 21.403 15.696 1.00 92.94 547 ARG A O 1
ATOM 4234 N N . LEU A 1 548 ? -1.369 20.695 13.672 1.00 90.44 548 LEU A N 1
ATOM 4235 C CA . LEU A 1 548 ? -1.033 19.285 13.884 1.00 90.44 548 LEU A CA 1
ATOM 4236 C C . LEU A 1 548 ? 0.418 18.995 13.439 1.00 90.44 548 LEU A C 1
ATOM 4238 O O . LEU A 1 548 ? 0.667 18.924 12.229 1.00 90.44 548 LEU A O 1
ATOM 4242 N N . PRO A 1 549 ? 1.379 18.816 14.366 1.00 86.62 549 PRO A N 1
ATOM 4243 C CA . PRO A 1 549 ? 2.766 18.521 14.011 1.00 86.62 549 PRO A CA 1
ATOM 4244 C C . PRO A 1 549 ? 2.943 17.081 13.499 1.00 86.62 549 PRO A C 1
ATOM 4246 O O . PRO A 1 549 ? 2.052 16.237 13.610 1.00 86.62 549 PRO A O 1
ATOM 4249 N N . GLN A 1 550 ? 4.118 16.796 12.931 1.00 81.69 550 GLN A N 1
ATOM 4250 C CA . GLN A 1 550 ? 4.577 15.423 12.706 1.00 81.69 550 GLN A CA 1
ATOM 4251 C C . GLN A 1 550 ? 5.360 14.947 13.935 1.00 81.69 550 GLN A C 1
ATOM 4253 O O . GLN A 1 550 ? 6.254 15.658 14.394 1.00 81.69 550 GLN A O 1
ATOM 4258 N N . GLY A 1 551 ? 5.065 13.746 14.433 1.00 85.62 551 GLY A N 1
ATOM 4259 C CA . GLY A 1 551 ? 5.791 13.147 15.551 1.00 85.62 551 GLY A CA 1
ATOM 4260 C C . GLY A 1 551 ? 5.150 13.375 16.922 1.00 85.62 551 GLY A C 1
ATOM 4261 O O . GLY A 1 551 ? 4.022 13.845 17.058 1.00 85.62 551 GLY A O 1
ATOM 4262 N N . MET A 1 552 ? 5.903 13.010 17.961 1.00 91.19 552 MET A N 1
ATOM 4263 C CA . MET A 1 552 ? 5.486 13.079 19.362 1.00 91.19 552 MET A CA 1
ATOM 4264 C C . MET A 1 552 ? 5.306 14.525 19.839 1.00 91.19 552 MET A C 1
ATOM 4266 O O . MET A 1 552 ? 6.263 15.297 19.871 1.00 91.19 552 MET A O 1
ATOM 4270 N N . GLU A 1 553 ? 4.114 14.858 20.327 1.00 92.75 553 GLU A N 1
ATOM 4271 C CA . GLU A 1 553 ? 3.867 16.126 21.012 1.00 92.75 553 GLU A CA 1
ATOM 4272 C C . GLU A 1 553 ? 4.321 16.070 22.478 1.00 92.75 553 GLU A C 1
ATOM 4274 O O . GLU A 1 553 ? 4.184 15.047 23.159 1.00 92.75 553 GLU A O 1
ATOM 4279 N N . ILE A 1 554 ? 4.849 17.186 22.985 1.00 89.62 554 ILE A N 1
ATOM 4280 C CA . ILE A 1 554 ? 5.275 17.352 24.380 1.00 89.62 554 ILE A CA 1
ATOM 4281 C C . ILE A 1 554 ? 4.684 18.659 24.910 1.00 89.62 554 ILE A C 1
ATOM 4283 O O . ILE A 1 554 ? 4.762 19.687 24.246 1.00 89.62 554 ILE A O 1
ATOM 4287 N N . PHE A 1 555 ? 4.125 18.630 26.119 1.00 89.12 555 PHE A N 1
ATOM 4288 C CA . PHE A 1 555 ? 3.634 19.819 26.816 1.00 89.12 555 PHE A CA 1
ATOM 4289 C C . PHE A 1 555 ? 3.971 19.732 28.299 1.00 89.12 555 PHE A C 1
ATOM 4291 O O . PHE A 1 555 ? 3.774 18.679 28.909 1.00 89.12 555 PHE A O 1
ATOM 4298 N N . GLU A 1 556 ? 4.534 20.809 28.852 1.00 84.50 556 GLU A N 1
ATOM 4299 C CA . GLU A 1 556 ? 5.083 20.857 30.217 1.00 84.50 556 GLU A CA 1
ATOM 4300 C C . GLU A 1 556 ? 5.943 19.621 30.563 1.00 84.50 556 GLU A C 1
ATOM 4302 O O . GLU A 1 556 ? 5.748 18.951 31.576 1.00 84.50 556 GLU A O 1
ATOM 4307 N N . ASN A 1 557 ? 6.885 19.278 29.673 1.00 81.62 557 ASN A N 1
ATOM 4308 C CA . ASN A 1 557 ? 7.782 18.112 29.772 1.00 81.62 557 ASN A CA 1
ATOM 4309 C C . ASN A 1 557 ? 7.089 16.736 29.811 1.00 81.62 557 ASN A C 1
ATOM 4311 O O . ASN A 1 557 ? 7.731 15.722 30.084 1.00 81.62 557 ASN A O 1
ATOM 4315 N N . THR A 1 558 ? 5.795 16.673 29.501 1.00 83.69 558 THR A N 1
ATOM 4316 C CA . THR A 1 558 ? 5.021 15.431 29.452 1.00 83.69 558 THR A CA 1
ATOM 4317 C C . THR A 1 558 ? 4.732 15.051 28.006 1.00 83.69 558 THR A C 1
ATOM 4319 O O . THR A 1 558 ? 4.285 15.885 27.221 1.00 83.69 558 THR A O 1
ATOM 4322 N N . LYS A 1 559 ? 4.963 13.784 27.643 1.00 92.00 559 LYS A N 1
ATOM 4323 C CA . LYS A 1 559 ? 4.599 13.248 26.322 1.00 92.00 559 LYS A CA 1
ATOM 4324 C C . LYS A 1 559 ? 3.079 13.242 26.163 1.00 92.00 559 LYS A C 1
ATOM 4326 O O . LYS A 1 559 ? 2.371 12.735 27.031 1.00 92.00 559 LYS A O 1
ATOM 4331 N N . ARG A 1 560 ? 2.591 13.771 25.043 1.00 92.81 560 ARG A N 1
ATOM 4332 C CA . ARG A 1 560 ? 1.162 13.917 24.732 1.00 92.81 560 ARG A CA 1
ATOM 4333 C C . ARG A 1 560 ? 0.698 13.087 23.528 1.00 92.81 560 ARG A C 1
ATOM 4335 O O . ARG A 1 560 ? -0.493 13.091 23.228 1.00 92.81 560 ARG A O 1
ATOM 4342 N N . GLY A 1 561 ? 1.605 12.330 22.908 1.00 92.44 561 GLY A N 1
ATOM 4343 C CA . GLY A 1 561 ? 1.322 11.379 21.830 1.00 92.44 561 GLY A CA 1
ATOM 4344 C C . GLY A 1 561 ? 1.716 11.892 20.448 1.00 92.44 561 GLY A C 1
ATOM 4345 O O . GLY A 1 561 ? 1.750 13.095 20.211 1.00 92.44 561 GLY A O 1
ATOM 4346 N N . ASP A 1 562 ? 2.012 10.963 19.539 1.00 94.44 562 ASP A N 1
ATOM 4347 C CA . ASP A 1 562 ? 2.006 11.223 18.096 1.00 94.44 562 ASP A CA 1
ATOM 4348 C C . ASP A 1 562 ? 0.592 10.943 17.591 1.00 94.44 562 ASP A C 1
ATOM 4350 O O . ASP A 1 562 ? 0.219 9.800 17.310 1.00 94.44 562 ASP A O 1
ATOM 4354 N N . LEU A 1 563 ? -0.234 11.986 17.570 1.00 95.19 563 LEU A N 1
ATOM 4355 C CA . LEU A 1 563 ? -1.663 11.823 17.332 1.00 95.19 563 LEU A CA 1
ATOM 4356 C C . LEU A 1 563 ? -1.977 11.392 15.899 1.00 95.19 563 LEU A C 1
ATOM 4358 O O . LEU A 1 563 ? -2.973 10.699 15.686 1.00 95.19 563 LEU A O 1
ATOM 4362 N N . ARG A 1 564 ? -1.138 11.760 14.920 1.00 92.25 564 ARG A N 1
ATOM 4363 C CA . ARG A 1 564 ? -1.331 11.344 13.526 1.00 92.25 564 ARG A CA 1
ATOM 4364 C C . ARG A 1 564 ? -1.056 9.855 13.374 1.00 92.25 564 ARG A C 1
ATOM 4366 O O . ARG A 1 564 ? -1.930 9.143 12.881 1.00 92.25 564 ARG A O 1
ATOM 4373 N N . ALA A 1 565 ? 0.101 9.387 13.848 1.00 85.56 565 ALA A N 1
ATOM 4374 C CA . ALA A 1 565 ? 0.443 7.968 13.816 1.00 85.56 565 ALA A CA 1
ATOM 4375 C C . ALA A 1 565 ? -0.572 7.131 14.607 1.00 85.56 565 ALA A C 1
ATOM 4377 O O . ALA A 1 565 ? -1.043 6.101 14.126 1.00 85.56 565 ALA A O 1
ATOM 4378 N N . PHE A 1 566 ? -0.973 7.613 15.788 1.00 95.69 566 PHE A N 1
ATOM 4379 C CA . PHE A 1 566 ? -1.989 6.970 16.614 1.00 95.69 566 PHE A CA 1
ATOM 4380 C C . PHE A 1 566 ? -3.331 6.839 15.878 1.00 95.69 566 PHE A C 1
ATOM 4382 O O . PHE A 1 566 ? -3.847 5.731 15.746 1.00 95.69 566 PHE A O 1
ATOM 4389 N N . ALA A 1 567 ? -3.888 7.931 15.345 1.00 96.75 567 ALA A N 1
ATOM 4390 C CA . ALA A 1 567 ? -5.194 7.895 14.688 1.00 96.75 567 ALA A CA 1
ATOM 4391 C C . ALA A 1 567 ? -5.201 7.019 13.421 1.00 96.75 567 ALA A C 1
ATOM 4393 O O . ALA A 1 567 ? -6.143 6.249 13.218 1.00 96.75 567 ALA A O 1
ATOM 4394 N N . HIS A 1 568 ? -4.142 7.080 12.601 1.00 94.38 568 HIS A N 1
ATOM 4395 C CA . HIS A 1 568 ? -3.996 6.232 11.407 1.00 94.38 568 HIS A CA 1
ATOM 4396 C C . HIS A 1 568 ? -3.932 4.752 11.773 1.00 94.38 568 HIS A C 1
ATOM 4398 O O . HIS A 1 568 ? -4.671 3.950 11.201 1.00 94.38 568 HIS A O 1
ATOM 4404 N N . ALA A 1 569 ? -3.126 4.400 12.777 1.00 78.44 569 ALA A N 1
ATOM 4405 C CA . ALA A 1 569 ? -2.999 3.025 13.243 1.00 78.44 569 ALA A CA 1
ATOM 4406 C C . ALA A 1 569 ? -4.337 2.457 13.744 1.00 78.44 569 ALA A C 1
ATOM 4408 O O . ALA A 1 569 ? -4.646 1.289 13.508 1.00 78.44 569 ALA A O 1
ATOM 4409 N N . LEU A 1 570 ? -5.173 3.272 14.396 1.00 95.12 570 LEU A N 1
ATOM 4410 C CA . LEU A 1 570 ? -6.485 2.820 14.865 1.00 95.12 570 LEU A CA 1
ATOM 4411 C C . LEU A 1 570 ? -7.508 2.660 13.742 1.00 95.12 570 LEU A C 1
ATOM 4413 O O . LEU A 1 570 ? -8.291 1.708 13.777 1.00 95.12 570 LEU A O 1
ATOM 4417 N N . VAL A 1 571 ? -7.494 3.527 12.727 1.00 95.38 571 VAL A N 1
ATOM 4418 C CA . VAL A 1 571 ? -8.292 3.301 11.510 1.00 95.38 571 VAL A CA 1
ATOM 4419 C C . VAL A 1 571 ? -7.858 2.008 10.818 1.00 95.38 571 VAL A C 1
ATOM 4421 O O . VAL A 1 571 ? -8.713 1.196 10.461 1.00 95.38 571 VAL A O 1
ATOM 4424 N N . ASP A 1 572 ? -6.553 1.758 10.724 1.00 78.69 572 ASP A N 1
ATOM 4425 C CA . ASP A 1 572 ? -5.998 0.538 10.125 1.00 78.69 572 ASP A CA 1
ATOM 4426 C C . ASP A 1 572 ? -6.355 -0.725 10.921 1.00 78.69 572 ASP A C 1
ATOM 4428 O O . ASP A 1 572 ? -6.626 -1.776 10.339 1.00 78.69 572 ASP A O 1
ATOM 4432 N N . ALA A 1 573 ? -6.473 -0.604 12.245 1.00 75.50 573 ALA A N 1
ATOM 4433 C CA . ALA A 1 573 ? -6.981 -1.650 13.131 1.00 75.50 573 ALA A CA 1
ATOM 4434 C C . ALA A 1 573 ? -8.508 -1.864 13.035 1.00 75.50 573 ALA A C 1
ATOM 4436 O O . ALA A 1 573 ? -9.034 -2.838 13.583 1.00 75.50 573 ALA A O 1
ATOM 4437 N N . GLY A 1 574 ? -9.233 -0.973 12.350 1.00 84.12 574 GLY A N 1
ATOM 4438 C CA . GLY A 1 574 ? -10.659 -1.108 12.057 1.00 84.12 574 GLY A CA 1
ATOM 4439 C C . GLY A 1 574 ? -11.589 -0.094 12.727 1.00 84.12 574 GLY A C 1
ATOM 4440 O O . GLY A 1 574 ? -12.806 -0.322 12.712 1.00 84.12 574 GLY A O 1
ATOM 4441 N N . ALA A 1 575 ? -11.072 1.001 13.296 1.00 97.06 575 ALA A N 1
ATOM 4442 C CA . ALA A 1 575 ? -11.903 2.103 13.782 1.00 97.06 575 ALA A CA 1
ATOM 4443 C C . ALA A 1 575 ? -12.737 2.715 12.640 1.00 97.06 575 ALA A C 1
ATOM 4445 O O . ALA A 1 575 ? -12.256 2.937 11.530 1.00 97.06 575 ALA A O 1
ATOM 4446 N N . ALA A 1 576 ? -14.014 2.973 12.916 1.00 97.19 576 ALA A N 1
ATOM 4447 C CA . ALA A 1 576 ? -14.953 3.597 11.987 1.00 97.19 576 ALA A CA 1
ATOM 4448 C C . ALA A 1 576 ? -14.902 5.135 12.046 1.00 97.19 576 ALA A C 1
ATOM 4450 O O . ALA A 1 576 ? -15.164 5.807 11.052 1.00 97.19 576 ALA A O 1
ATOM 4451 N N . LEU A 1 577 ? -14.572 5.679 13.219 1.00 98.50 577 LEU A N 1
ATOM 4452 C CA . LEU A 1 577 ? -14.528 7.109 13.510 1.00 98.50 577 LEU A CA 1
ATOM 4453 C C . LEU A 1 577 ? -13.545 7.342 14.664 1.00 98.50 577 LEU A C 1
ATOM 4455 O O . LEU A 1 577 ? -13.591 6.604 15.650 1.00 98.50 577 LEU A O 1
ATOM 4459 N N . VAL A 1 578 ? -12.671 8.343 14.541 1.00 98.69 578 VAL A N 1
ATOM 4460 C CA . VAL A 1 578 ? -11.701 8.731 15.582 1.00 98.69 578 VAL A CA 1
ATOM 4461 C C . VAL A 1 578 ? -11.917 10.197 15.951 1.00 98.69 578 VAL A C 1
ATOM 4463 O O . VAL A 1 578 ? -11.999 11.044 15.064 1.00 98.69 578 VAL A O 1
ATOM 4466 N N . ILE A 1 579 ? -12.028 10.492 17.246 1.00 98.44 579 ILE A N 1
ATOM 4467 C CA . ILE A 1 579 ? -12.437 11.803 17.759 1.00 98.44 579 ILE A CA 1
ATOM 4468 C C . ILE A 1 579 ? -11.516 12.202 18.910 1.00 98.44 579 ILE A C 1
ATOM 4470 O O . ILE A 1 579 ? -11.404 11.485 19.899 1.00 98.44 579 ILE A O 1
ATOM 4474 N N . GLY A 1 580 ? -10.824 13.322 18.743 1.00 97.44 580 GLY A N 1
ATOM 4475 C CA . GLY A 1 580 ? -9.885 13.883 19.705 1.00 97.44 580 GLY A CA 1
ATOM 4476 C C . GLY A 1 580 ? -10.492 15.015 20.529 1.00 97.44 580 GLY A C 1
ATOM 4477 O O . GLY A 1 580 ? -11.388 15.725 20.059 1.00 97.44 580 GLY A O 1
ATOM 4478 N N . HIS A 1 581 ? -9.970 15.200 21.740 1.00 92.00 581 HIS A N 1
ATOM 4479 C CA . HIS A 1 581 ? -10.494 16.160 22.717 1.00 92.00 581 HIS A CA 1
ATOM 4480 C C . HIS A 1 581 ? -9.425 17.074 23.352 1.00 92.00 581 HIS A C 1
ATOM 4482 O O . HIS A 1 581 ? -9.673 18.259 23.542 1.00 92.00 581 HIS A O 1
ATOM 4488 N N . GLY A 1 582 ? -8.179 16.613 23.503 1.00 79.31 582 GLY A N 1
ATOM 4489 C CA . GLY A 1 582 ? -7.042 17.534 23.661 1.00 79.31 582 GLY A CA 1
ATOM 4490 C C . GLY A 1 582 ? -6.698 18.137 22.293 1.00 79.31 582 GLY A C 1
ATOM 4491 O O . GLY A 1 582 ? -6.769 17.407 21.300 1.00 79.31 582 GLY A O 1
ATOM 4492 N N . PRO A 1 583 ? -6.371 19.440 22.162 1.00 89.50 583 PRO A N 1
ATOM 4493 C CA . PRO A 1 583 ? -5.733 20.325 23.153 1.00 89.50 583 PRO A CA 1
ATOM 4494 C C . PRO A 1 583 ? -6.570 21.502 23.719 1.00 89.50 583 PRO A C 1
ATOM 4496 O O . PRO A 1 583 ? -6.022 22.591 23.918 1.00 89.50 583 PRO A O 1
ATOM 4499 N N . HIS A 1 584 ? -7.884 21.346 23.917 1.00 93.00 584 HIS A N 1
ATOM 4500 C CA . HIS A 1 584 ? -8.813 22.439 24.287 1.00 93.00 584 HIS A CA 1
ATOM 4501 C C . HIS A 1 584 ? -9.019 23.530 23.212 1.00 93.00 584 HIS A C 1
ATOM 4503 O O . HIS A 1 584 ? -9.648 24.559 23.460 1.00 93.00 584 HIS A O 1
ATOM 4509 N N . VAL A 1 585 ? -8.536 23.304 21.986 1.00 95.12 585 VAL A N 1
ATOM 4510 C CA . VAL A 1 585 ? -8.851 24.106 20.788 1.00 95.12 585 VAL A CA 1
ATOM 4511 C C . VAL A 1 585 ? -9.215 23.186 19.619 1.00 95.12 585 VAL A C 1
ATOM 4513 O O . VAL A 1 585 ? -8.699 22.063 19.562 1.00 95.12 585 VAL A O 1
ATOM 4516 N N . PRO A 1 586 ? -10.077 23.615 18.677 1.00 97.12 586 PRO A N 1
ATOM 4517 C CA . PRO A 1 586 ? -10.365 22.829 17.481 1.00 97.12 586 PRO A CA 1
ATOM 4518 C C . PRO A 1 586 ? -9.106 22.600 16.636 1.00 97.12 586 PRO A C 1
ATOM 4520 O O . PRO A 1 586 ? -8.316 23.522 16.429 1.00 97.12 586 PRO A O 1
ATOM 4523 N N . ARG A 1 587 ? -8.941 21.384 16.107 1.00 97.62 587 ARG A N 1
ATOM 4524 C CA . ARG A 1 587 ? -7.858 21.031 15.170 1.00 97.62 587 ARG A CA 1
ATOM 4525 C C . ARG A 1 587 ? -8.413 20.567 13.825 1.00 97.62 587 ARG A C 1
ATOM 4527 O O . ARG A 1 587 ? -9.620 20.424 13.640 1.00 97.62 587 ARG A O 1
ATOM 4534 N N . ALA A 1 588 ? -7.507 20.332 12.878 1.00 96.50 588 ALA A N 1
ATOM 4535 C CA . ALA A 1 588 ? -7.828 19.761 11.577 1.00 96.50 588 ALA A CA 1
ATOM 4536 C C . ALA A 1 588 ? -8.635 18.448 11.680 1.00 96.50 588 ALA A C 1
ATOM 4538 O O . ALA A 1 588 ? -8.516 17.681 12.639 1.00 96.50 588 ALA A O 1
ATOM 4539 N N . MET A 1 589 ? -9.424 18.179 10.641 1.00 97.94 589 MET A N 1
ATOM 4540 C CA . MET A 1 589 ? -10.080 16.892 10.400 1.00 97.94 589 MET A CA 1
ATOM 4541 C C . MET A 1 589 ? -9.608 16.329 9.061 1.00 97.94 589 MET A C 1
ATOM 4543 O O . MET A 1 589 ? -9.326 17.097 8.139 1.00 97.94 589 MET A O 1
ATOM 4547 N N . GLU A 1 590 ? -9.576 15.009 8.922 1.00 94.94 590 GLU A N 1
ATOM 4548 C CA . GLU A 1 590 ? -9.294 14.337 7.651 1.00 94.94 590 GLU A CA 1
ATOM 4549 C C . GLU A 1 590 ? -10.175 13.126 7.402 1.00 94.94 590 GLU A C 1
ATOM 4551 O O . GLU A 1 590 ? -10.752 12.538 8.318 1.00 94.94 590 GLU A O 1
ATOM 4556 N N . LEU A 1 591 ? -10.235 12.744 6.129 1.00 94.31 591 LEU A N 1
ATOM 4557 C CA . LEU A 1 591 ? -10.770 11.468 5.695 1.00 94.31 591 LEU A CA 1
ATOM 4558 C C . LEU A 1 591 ? -9.606 10.547 5.302 1.00 94.31 591 LEU A C 1
ATOM 4560 O O . LEU A 1 591 ? -8.965 10.760 4.275 1.00 94.31 591 LEU A O 1
ATOM 4564 N N . TYR A 1 592 ? -9.345 9.519 6.110 1.00 90.75 592 TYR A N 1
ATOM 4565 C CA . TYR A 1 592 ? -8.290 8.525 5.888 1.00 90.75 592 TYR A CA 1
ATOM 4566 C C . TYR A 1 592 ? -8.928 7.150 5.655 1.00 90.75 592 TYR A C 1
ATOM 4568 O O . TYR A 1 592 ? -9.706 6.677 6.481 1.00 90.75 592 TYR A O 1
ATOM 4576 N N . LYS A 1 593 ? -8.667 6.519 4.497 1.00 86.00 593 LYS A N 1
ATOM 4577 C CA . LYS A 1 593 ? -9.287 5.239 4.075 1.00 86.00 593 LYS A CA 1
ATOM 4578 C C . LYS A 1 593 ? -10.821 5.238 4.210 1.00 86.00 593 LYS A C 1
ATOM 4580 O O . LYS A 1 593 ? -11.438 4.279 4.685 1.00 86.00 593 LYS A O 1
ATOM 4585 N N . ASN A 1 594 ? -11.446 6.344 3.807 1.00 90.38 594 ASN A N 1
ATOM 4586 C CA . ASN A 1 594 ? -12.886 6.583 3.929 1.00 90.38 594 ASN A CA 1
ATOM 4587 C C . ASN A 1 594 ? -13.430 6.484 5.378 1.00 90.38 594 ASN A C 1
ATOM 4589 O O . ASN A 1 594 ? -14.566 6.050 5.598 1.00 90.38 594 ASN A O 1
ATOM 4593 N N . ARG A 1 595 ? -12.603 6.822 6.379 1.00 96.44 595 ARG A N 1
ATOM 4594 C CA . ARG A 1 595 ? -12.959 6.962 7.801 1.00 96.44 595 ARG A CA 1
ATOM 4595 C C . ARG A 1 595 ? -12.604 8.370 8.268 1.00 96.44 595 ARG A C 1
ATOM 4597 O O . ARG A 1 595 ? -11.541 8.884 7.925 1.00 96.44 595 ARG A O 1
ATOM 4604 N N . LEU A 1 596 ? -13.513 9.007 9.001 1.00 98.12 596 LEU A N 1
ATOM 4605 C CA . LEU A 1 596 ? -13.311 10.373 9.478 1.00 98.12 596 LEU A CA 1
ATOM 4606 C C . LEU A 1 596 ? -12.438 10.361 10.740 1.00 98.12 596 LEU A C 1
ATOM 4608 O O . LEU A 1 596 ? -12.685 9.586 11.668 1.00 98.12 596 LEU A O 1
ATOM 4612 N N . ILE A 1 597 ? -11.444 11.244 10.771 1.00 98.56 597 ILE A N 1
ATOM 4613 C CA . ILE A 1 597 ? -10.604 11.523 11.934 1.00 98.56 597 ILE A CA 1
ATOM 4614 C C . ILE A 1 597 ? -10.769 13.003 12.273 1.00 98.56 597 ILE A C 1
ATOM 4616 O O . ILE A 1 597 ? -10.476 13.871 11.452 1.00 98.56 597 ILE A O 1
ATOM 4620 N N . ALA A 1 598 ? -11.221 13.294 13.489 1.00 98.25 598 ALA A N 1
ATOM 4621 C CA . ALA A 1 598 ? -11.200 14.631 14.062 1.00 98.25 598 ALA A CA 1
ATOM 4622 C C . ALA A 1 598 ? -10.111 14.697 15.129 1.00 98.25 598 ALA A C 1
ATOM 4624 O O . ALA A 1 598 ? -10.228 14.036 16.154 1.00 98.25 598 ALA A O 1
ATOM 4625 N N . TYR A 1 599 ? -9.049 15.472 14.897 1.00 97.88 599 TYR A N 1
ATOM 4626 C CA . TYR A 1 599 ? -7.902 15.487 15.811 1.00 97.88 599 TYR A CA 1
ATOM 4627 C C . TYR A 1 599 ? -8.158 16.252 17.109 1.00 97.88 599 TYR A C 1
ATOM 4629 O O . TYR A 1 599 ? -7.497 15.976 18.102 1.00 97.88 599 TYR A O 1
ATOM 4637 N N . SER A 1 600 ? -9.099 17.197 17.101 1.00 97.69 600 SER A N 1
ATOM 4638 C CA . SER A 1 600 ? -9.630 17.832 18.305 1.00 97.69 600 SER A CA 1
ATOM 4639 C C . SER A 1 600 ? -10.938 18.552 18.002 1.00 97.69 600 SER A C 1
ATOM 4641 O O . SER A 1 600 ? -11.005 19.326 17.041 1.00 97.69 600 SER A O 1
ATOM 4643 N N . LEU A 1 601 ? -11.946 18.345 18.848 1.00 97.69 601 LEU A N 1
ATOM 4644 C CA . LEU A 1 601 ? -13.161 19.162 18.883 1.00 97.69 601 LEU A CA 1
ATOM 4645 C C . LEU A 1 601 ? -13.048 20.374 19.829 1.00 97.69 601 LEU A C 1
ATOM 4647 O O . LEU A 1 601 ? -13.939 21.213 19.825 1.00 97.69 601 LEU A O 1
ATOM 4651 N N . GLY A 1 602 ? -11.960 20.515 20.591 1.00 95.50 602 GLY A N 1
ATOM 4652 C CA . GLY A 1 602 ? -11.757 21.629 21.524 1.00 95.50 602 GLY A CA 1
ATOM 4653 C C . GLY A 1 602 ? -12.783 21.676 22.661 1.00 95.50 602 GLY A C 1
ATOM 4654 O O . GLY A 1 602 ? -13.449 20.685 22.950 1.00 95.50 602 GLY A O 1
ATOM 4655 N N . ASN A 1 603 ? -12.929 22.837 23.300 1.00 95.62 603 ASN A N 1
ATOM 4656 C CA . ASN A 1 603 ? -13.902 23.016 24.377 1.00 95.62 603 ASN A CA 1
ATOM 4657 C C . ASN A 1 603 ? -15.325 23.182 23.835 1.00 95.62 603 ASN A C 1
ATOM 4659 O O . ASN A 1 603 ? -15.552 23.979 22.926 1.00 95.62 603 ASN A O 1
ATOM 4663 N N . PHE A 1 604 ? -16.297 22.497 24.441 1.00 96.38 604 PHE A N 1
ATOM 4664 C CA . PHE A 1 604 ? -17.704 22.610 24.061 1.00 96.38 604 PHE A CA 1
ATOM 4665 C C . PHE A 1 604 ? -18.554 23.370 25.085 1.00 96.38 604 PHE A C 1
ATOM 4667 O O . PHE A 1 604 ? -19.225 24.334 24.723 1.00 96.38 604 PHE A O 1
ATOM 4674 N N . GLN A 1 605 ? -18.523 22.958 26.353 1.00 95.44 605 GLN A N 1
ATOM 4675 C CA . GLN A 1 605 ? -19.238 23.627 27.445 1.00 95.44 605 GLN A CA 1
ATOM 4676 C C . GLN A 1 605 ? -18.378 23.564 28.703 1.00 95.44 605 GLN A C 1
ATOM 4678 O O . GLN A 1 605 ? -18.252 22.503 29.303 1.00 95.44 605 GLN A O 1
ATOM 4683 N N . THR A 1 606 ? -17.778 24.679 29.114 1.00 94.56 606 THR A N 1
ATOM 4684 C CA . THR A 1 606 ? -16.817 24.695 30.226 1.00 94.56 606 THR A CA 1
ATOM 4685 C C . THR A 1 606 ? -17.096 25.829 31.208 1.00 94.56 606 THR A C 1
ATOM 4687 O O . THR A 1 606 ? -16.578 26.934 31.048 1.00 94.56 606 THR A O 1
ATOM 4690 N N . TYR A 1 607 ? -17.912 25.563 32.232 1.00 94.00 607 TYR A N 1
ATOM 4691 C CA . TYR A 1 607 ? -18.431 26.592 33.136 1.00 94.00 607 TYR A CA 1
ATOM 4692 C C . TYR A 1 607 ? -17.337 27.171 34.065 1.00 94.00 607 TYR A C 1
ATOM 4694 O O . TYR A 1 607 ? -16.834 26.503 34.967 1.00 94.00 607 TYR A O 1
ATOM 4702 N N . GLY A 1 608 ? -16.948 28.420 33.807 1.00 87.81 608 GLY A N 1
ATOM 4703 C CA . GLY A 1 608 ? -16.227 29.380 34.647 1.00 87.81 608 GLY A CA 1
ATOM 4704 C C . GLY A 1 608 ? -14.774 29.068 35.007 1.00 87.81 608 GLY A C 1
ATOM 4705 O O . GLY A 1 608 ? -14.151 29.851 35.723 1.00 87.81 608 GLY A O 1
ATOM 4706 N N . LYS A 1 609 ? -14.214 27.943 34.550 1.00 83.88 609 LYS A N 1
ATOM 4707 C CA . LYS A 1 609 ? -12.834 27.524 34.873 1.00 83.88 609 LYS A CA 1
ATOM 4708 C C . LYS A 1 609 ? -11.876 27.494 33.684 1.00 83.88 609 LYS A C 1
ATOM 4710 O O . LYS A 1 609 ? -10.673 27.354 33.899 1.00 83.88 609 LYS A O 1
ATOM 4715 N N . MET A 1 610 ? -12.379 27.639 32.461 1.00 85.81 610 MET A N 1
ATOM 4716 C CA . MET A 1 610 ? -11.566 27.625 31.244 1.00 85.81 610 MET A CA 1
ATOM 4717 C C . MET A 1 610 ? -11.444 29.023 30.644 1.00 85.81 610 MET A C 1
ATOM 4719 O O . MET A 1 610 ? -12.332 29.854 30.790 1.00 85.81 610 MET A O 1
ATOM 4723 N N . ASN A 1 611 ? -10.332 29.278 29.954 1.00 85.44 611 ASN A N 1
ATOM 4724 C CA . ASN A 1 611 ? -10.124 30.527 29.230 1.00 85.44 611 ASN A CA 1
ATOM 4725 C C . ASN A 1 611 ? -10.855 30.480 27.880 1.00 85.44 611 ASN A C 1
ATOM 4727 O O . ASN A 1 611 ? -10.522 29.650 27.033 1.00 85.44 611 ASN A O 1
ATOM 4731 N N . LEU A 1 612 ? -11.803 31.398 27.679 1.00 88.69 612 LEU A N 1
ATOM 4732 C CA . LEU A 1 612 ? -12.641 31.490 26.480 1.00 88.69 612 LEU A CA 1
ATOM 4733 C C . LEU A 1 612 ? -12.211 32.616 25.522 1.00 88.69 612 LEU A C 1
ATOM 4735 O O . LEU A 1 612 ? -12.996 33.073 24.698 1.00 88.69 612 LEU A O 1
ATOM 4739 N N . ALA A 1 613 ? -10.967 33.087 25.594 1.00 86.31 613 ALA A N 1
ATOM 4740 C CA . ALA A 1 613 ? -10.454 34.037 24.613 1.00 86.31 613 ALA A CA 1
ATOM 4741 C C . ALA A 1 613 ? -10.125 33.354 23.270 1.00 86.31 613 ALA A C 1
ATOM 4743 O O . ALA A 1 613 ? -9.572 32.248 23.223 1.00 86.31 613 ALA A O 1
ATOM 4744 N N . ASP A 1 614 ? -10.400 34.062 22.175 1.00 91.44 614 ASP A N 1
ATOM 4745 C CA . ASP A 1 614 ? -10.024 33.689 20.806 1.00 91.44 614 ASP A CA 1
ATOM 4746 C C . ASP A 1 614 ? -10.643 32.356 20.334 1.00 91.44 614 ASP A C 1
ATOM 4748 O O . ASP A 1 614 ? -11.812 32.063 20.593 1.00 91.44 614 ASP A O 1
ATOM 4752 N N . GLN A 1 615 ? -9.875 31.527 19.619 1.00 94.50 615 GLN A N 1
ATOM 4753 C CA . GLN A 1 615 ? -10.322 30.234 19.097 1.00 94.50 615 GLN A CA 1
ATOM 4754 C C . GLN A 1 615 ? -10.620 29.199 20.200 1.00 94.50 615 GLN A C 1
ATOM 4756 O O . GLN A 1 615 ? -11.226 28.172 19.902 1.00 94.50 615 GLN A O 1
ATOM 4761 N N . ARG A 1 616 ? -10.262 29.454 21.470 1.00 93.75 616 ARG A N 1
ATOM 4762 C CA . ARG A 1 616 ? -10.615 28.580 22.611 1.00 93.75 616 ARG A CA 1
ATOM 4763 C C . ARG A 1 616 ? -12.107 28.603 22.943 1.00 93.75 616 ARG A C 1
ATOM 4765 O O . ARG A 1 616 ? -12.608 27.648 23.527 1.00 93.75 616 ARG A O 1
ATOM 4772 N N . ALA A 1 617 ? -12.820 29.663 22.554 1.00 95.00 617 ALA A N 1
ATOM 4773 C CA . ALA A 1 617 ? -14.274 29.723 22.680 1.00 95.00 617 ALA A CA 1
ATOM 4774 C C . ALA A 1 617 ? -15.016 28.944 21.588 1.00 95.00 617 ALA A C 1
ATOM 4776 O O . ALA A 1 617 ? -16.228 28.765 21.699 1.00 95.00 617 ALA A O 1
ATOM 4777 N N . TYR A 1 618 ? -14.351 28.518 20.509 1.00 97.44 618 TYR A N 1
ATOM 4778 C CA . TYR A 1 618 ? -15.035 27.819 19.422 1.00 97.44 618 TYR A CA 1
ATOM 4779 C C . TYR A 1 618 ? -15.411 26.408 19.868 1.00 97.44 618 TYR A C 1
ATOM 4781 O O . TYR A 1 618 ? -14.542 25.614 20.213 1.00 97.44 618 TYR A O 1
ATOM 4789 N N . ALA A 1 619 ? -16.707 26.107 19.801 1.00 97.00 619 ALA A N 1
ATOM 4790 C CA . ALA A 1 619 ? -17.317 24.872 20.274 1.00 97.00 619 ALA A CA 1
ATOM 4791 C C . ALA A 1 619 ? -17.972 24.119 19.102 1.00 97.00 619 ALA A C 1
ATOM 4793 O O . ALA A 1 619 ? -19.190 24.181 18.914 1.00 97.00 619 ALA A O 1
ATOM 4794 N N . PRO A 1 620 ? -17.192 23.447 18.238 1.00 97.62 620 PRO A N 1
ATOM 4795 C CA . PRO A 1 620 ? -17.760 22.638 17.171 1.00 97.62 620 PRO A CA 1
ATOM 4796 C C . PRO A 1 620 ? -18.541 21.448 17.744 1.00 97.62 620 PRO A C 1
ATOM 4798 O O . PRO A 1 620 ? -18.053 20.709 18.597 1.00 97.62 620 PRO A O 1
ATOM 4801 N N . MET A 1 621 ? -19.734 21.221 17.203 1.00 97.94 621 MET A N 1
ATOM 4802 C CA . MET A 1 621 ? -20.471 19.972 17.349 1.00 97.94 621 MET A CA 1
ATOM 4803 C C . MET A 1 621 ? -20.440 19.222 16.023 1.00 97.94 621 MET A C 1
ATOM 4805 O O . MET A 1 621 ? -20.907 19.718 14.997 1.00 97.94 621 MET A O 1
ATOM 4809 N N . LEU A 1 622 ? -19.892 18.015 16.041 1.00 98.25 622 LEU A N 1
ATOM 4810 C CA . LEU A 1 622 ? -19.715 17.181 14.865 1.00 98.25 622 LEU A CA 1
ATOM 4811 C C . LEU A 1 622 ? -20.850 16.153 14.771 1.00 98.25 622 LEU A C 1
ATOM 4813 O O . LEU A 1 622 ? -21.017 15.323 15.654 1.00 98.25 622 LEU A O 1
ATOM 4817 N N . SER A 1 623 ? -21.608 16.174 13.679 1.00 97.62 623 SER A N 1
ATOM 4818 C CA . SER A 1 623 ? -22.569 15.133 13.303 1.00 97.62 623 SER A CA 1
ATOM 4819 C C . SER A 1 623 ? -21.991 14.311 12.153 1.00 97.62 623 SER A C 1
ATOM 4821 O O . SER A 1 623 ? -21.550 14.879 11.155 1.00 97.62 623 SER A O 1
ATOM 4823 N N . VAL A 1 624 ? -21.963 12.986 12.285 1.00 97.56 624 VAL A N 1
ATOM 4824 C CA . VAL A 1 624 ? -21.365 12.057 11.314 1.00 97.56 624 VAL A CA 1
ATOM 4825 C C . VAL A 1 624 ? -22.344 10.946 10.991 1.00 97.56 624 VAL A C 1
ATOM 4827 O O . VAL A 1 624 ? -22.881 10.305 11.892 1.00 97.56 624 VAL A O 1
ATOM 4830 N N . GLU A 1 625 ? -22.518 10.662 9.708 1.00 96.12 625 GLU A N 1
ATOM 4831 C CA . GLU A 1 625 ? -23.258 9.506 9.226 1.00 96.12 625 GLU A CA 1
ATOM 4832 C C . GLU A 1 625 ? -22.287 8.393 8.830 1.00 96.12 625 GLU A C 1
ATOM 4834 O O . GLU A 1 625 ? -21.434 8.554 7.951 1.00 96.12 625 GLU A O 1
ATOM 4839 N N . LEU A 1 626 ? -22.427 7.244 9.486 1.00 94.94 626 LEU A N 1
ATOM 4840 C CA . LEU A 1 626 ? -21.630 6.048 9.252 1.00 94.94 626 LEU A CA 1
ATOM 4841 C C . LEU A 1 626 ? -22.506 4.955 8.656 1.00 94.94 626 LEU A C 1
ATOM 4843 O O . LEU A 1 626 ? -23.621 4.715 9.110 1.00 94.94 626 LEU A O 1
ATOM 4847 N N . HIS A 1 627 ? -21.996 4.237 7.667 1.00 92.06 627 HIS A N 1
ATOM 4848 C CA . HIS A 1 627 ? -22.700 3.086 7.118 1.00 92.06 627 HIS A CA 1
ATOM 4849 C C . HIS A 1 627 ? -22.711 1.919 8.116 1.00 92.06 627 HIS A C 1
ATOM 4851 O O . HIS A 1 627 ? -21.662 1.501 8.608 1.00 92.06 627 HIS A O 1
ATOM 4857 N N . VAL A 1 628 ? -23.890 1.356 8.398 1.00 86.06 628 VAL A N 1
ATOM 4858 C CA . VAL A 1 628 ? -24.092 0.416 9.522 1.00 86.06 628 VAL A CA 1
ATOM 4859 C C . VAL A 1 628 ? -23.344 -0.918 9.390 1.00 86.06 628 VAL A C 1
ATOM 4861 O O . VAL A 1 628 ? -23.146 -1.611 10.386 1.00 86.06 628 VAL A O 1
ATOM 4864 N N . ARG A 1 629 ? -22.917 -1.311 8.179 1.00 81.94 629 ARG A N 1
ATOM 4865 C CA . ARG A 1 629 ? -22.259 -2.614 7.944 1.00 81.94 629 ARG A CA 1
ATOM 4866 C C . ARG A 1 629 ? -20.746 -2.588 8.142 1.00 81.94 629 ARG A C 1
ATOM 4868 O O . ARG A 1 629 ? -20.182 -3.560 8.637 1.00 81.94 629 ARG A O 1
ATOM 4875 N N . ASP A 1 630 ? -20.087 -1.517 7.721 1.00 80.38 630 ASP A N 1
ATOM 4876 C CA . ASP A 1 630 ? -18.624 -1.442 7.615 1.00 80.38 630 ASP A CA 1
ATOM 4877 C C . ASP A 1 630 ? -18.017 -0.194 8.274 1.00 80.38 630 ASP A C 1
ATOM 4879 O O . ASP A 1 630 ? -16.790 -0.118 8.426 1.00 80.38 630 ASP A O 1
ATOM 4883 N N . GLY A 1 631 ? -18.861 0.755 8.690 1.00 89.38 631 GLY A N 1
ATOM 4884 C CA . GLY A 1 631 ? -18.470 2.005 9.325 1.00 89.38 631 GLY A CA 1
ATOM 4885 C C . GLY A 1 631 ? -17.848 3.018 8.381 1.00 89.38 631 GLY A C 1
ATOM 4886 O O . GLY A 1 631 ? -17.136 3.897 8.853 1.00 89.38 631 GLY A O 1
ATOM 4887 N N . SER A 1 632 ? -18.067 2.900 7.067 1.00 92.75 632 SER A N 1
ATOM 4888 C CA . SER A 1 632 ? -17.593 3.911 6.121 1.00 92.75 632 SER A CA 1
ATOM 4889 C C . SER A 1 632 ? -18.296 5.248 6.341 1.00 92.75 632 SER A C 1
ATOM 4891 O O . SER A 1 632 ? -19.517 5.272 6.530 1.00 92.75 632 SER A O 1
ATOM 4893 N N . PHE A 1 633 ? -17.552 6.347 6.235 1.00 95.56 633 PHE A N 1
ATOM 4894 C CA . PHE A 1 633 ? -18.109 7.696 6.256 1.00 95.56 633 PHE A CA 1
ATOM 4895 C C . PHE A 1 633 ? -19.072 7.906 5.073 1.00 95.56 633 PHE A C 1
ATOM 4897 O O . PHE A 1 633 ? -18.757 7.549 3.937 1.00 95.56 633 PHE A O 1
ATOM 4904 N N . ARG A 1 634 ? -20.266 8.450 5.337 1.00 94.00 634 ARG A N 1
ATOM 4905 C CA . ARG A 1 634 ? -21.273 8.785 4.309 1.00 94.00 634 ARG A CA 1
ATOM 4906 C C . ARG A 1 634 ? -21.493 10.283 4.152 1.00 94.00 634 ARG A C 1
ATOM 4908 O O . ARG A 1 634 ? -21.838 10.731 3.065 1.00 94.00 634 ARG A O 1
ATOM 4915 N N . GLY A 1 635 ? -21.246 11.043 5.208 1.00 94.38 635 GLY A N 1
ATOM 4916 C CA . GLY A 1 635 ? -21.436 12.483 5.244 1.00 94.38 635 GLY A CA 1
ATOM 4917 C C . GLY A 1 635 ? -21.473 12.973 6.682 1.00 94.38 635 GLY A C 1
ATOM 4918 O O . GLY A 1 635 ? -21.341 12.194 7.630 1.00 94.38 635 GLY A O 1
ATOM 4919 N N . GLY A 1 636 ? -21.641 14.274 6.858 1.00 96.44 636 GLY A N 1
ATOM 4920 C CA . GLY A 1 636 ? -21.763 14.856 8.184 1.00 96.44 636 GLY A CA 1
ATOM 4921 C C . GLY A 1 636 ? -21.919 16.366 8.155 1.00 96.44 636 GLY A C 1
ATOM 4922 O O . GLY A 1 636 ? -22.105 16.971 7.099 1.00 96.44 636 GLY A O 1
ATOM 4923 N N . ARG A 1 637 ? -21.829 16.986 9.327 1.00 97.44 637 ARG A N 1
ATOM 4924 C CA . ARG A 1 637 ? -21.864 18.438 9.494 1.00 97.44 637 ARG A CA 1
ATOM 4925 C C . ARG A 1 637 ? -21.118 18.856 10.753 1.00 97.44 637 ARG A C 1
ATOM 4927 O O . ARG A 1 637 ? -21.231 18.199 11.781 1.00 97.44 637 ARG A O 1
ATOM 4934 N N . ILE A 1 638 ? -20.428 19.988 10.685 1.00 98.31 638 ILE A N 1
ATOM 4935 C CA . ILE A 1 638 ? -19.954 20.733 11.850 1.00 98.31 638 ILE A CA 1
ATOM 4936 C C . ILE A 1 638 ? -20.964 21.848 12.124 1.00 98.31 638 ILE A C 1
ATOM 4938 O O . ILE A 1 638 ? -21.031 22.826 11.379 1.00 98.31 638 ILE A O 1
ATOM 4942 N N . VAL A 1 639 ? -21.748 21.712 13.190 1.00 97.62 639 VAL A N 1
ATOM 4943 C CA . VAL A 1 639 ? -22.561 22.813 13.715 1.00 97.62 639 VAL A CA 1
ATOM 4944 C C . VAL A 1 639 ? -21.653 23.657 14.604 1.00 97.62 639 VAL A C 1
ATOM 4946 O O . VAL A 1 639 ? -21.048 23.144 15.544 1.00 97.62 639 VAL A O 1
ATOM 4949 N N . SER A 1 640 ? -21.494 24.938 14.276 1.00 97.75 640 SER A N 1
ATOM 4950 C CA . SER A 1 640 ? -20.593 25.815 15.028 1.00 97.75 640 SER A CA 1
ATOM 4951 C C . SER A 1 640 ? -21.342 26.443 16.197 1.00 97.75 640 SER A C 1
ATOM 4953 O O . SER A 1 640 ? -22.348 27.117 15.985 1.00 97.75 640 SER A O 1
ATOM 4955 N N . PHE A 1 641 ? -20.826 26.259 17.408 1.00 97.94 641 PHE A N 1
ATOM 4956 C CA . PHE A 1 641 ? -21.187 27.062 18.571 1.00 97.94 641 PHE A CA 1
ATOM 4957 C C . PHE A 1 641 ? -19.993 27.919 18.995 1.00 97.94 641 PHE A C 1
ATOM 4959 O O . PHE A 1 641 ? -18.840 27.651 18.636 1.00 97.94 641 PHE A O 1
ATOM 4966 N N . ILE A 1 642 ? -20.273 28.953 19.777 1.00 96.62 642 ILE A N 1
ATOM 4967 C CA . ILE A 1 642 ? -19.273 29.737 20.489 1.00 96.62 642 ILE A CA 1
ATOM 4968 C C . ILE A 1 642 ? -19.651 29.801 21.965 1.00 96.62 642 ILE A C 1
ATOM 4970 O O . ILE A 1 642 ? -20.793 30.097 22.314 1.00 96.62 642 ILE A O 1
ATOM 4974 N N . GLN A 1 643 ? -18.694 29.521 22.838 1.00 96.31 643 GLN A N 1
ATOM 4975 C CA . GLN A 1 643 ? -18.885 29.669 24.270 1.00 96.31 643 GLN A CA 1
ATOM 4976 C C . GLN A 1 643 ? -18.819 31.146 24.646 1.00 96.31 643 GLN A C 1
ATOM 4978 O O . GLN A 1 643 ? -17.849 31.834 24.325 1.00 96.31 643 GLN A O 1
ATOM 4983 N N . LYS A 1 644 ? -19.846 31.637 25.339 1.00 92.75 644 LYS A N 1
ATOM 4984 C CA . LYS A 1 644 ? -19.804 32.937 26.014 1.00 92.75 644 LYS A CA 1
ATOM 4985 C C . LYS A 1 644 ? -19.615 32.731 27.498 1.00 92.75 644 LYS A C 1
ATOM 4987 O O . LYS A 1 644 ? -20.190 31.794 28.046 1.00 92.75 644 LYS A O 1
ATOM 4992 N N . GLU A 1 645 ? -18.856 33.620 28.134 1.00 89.25 645 GLU A N 1
ATOM 4993 C CA . GLU A 1 645 ? -18.726 33.671 29.592 1.00 89.25 645 GLU A CA 1
ATOM 4994 C C . GLU A 1 645 ? -20.111 33.552 30.260 1.00 89.25 645 GLU A C 1
ATOM 4996 O O . GLU A 1 645 ? -21.040 34.254 29.849 1.00 89.25 645 GLU A O 1
ATOM 5001 N N . PRO A 1 646 ? -20.289 32.654 31.245 1.00 91.56 646 PRO A N 1
ATOM 5002 C CA . PRO A 1 646 ? -19.257 31.879 31.941 1.00 91.56 646 PRO A CA 1
ATOM 5003 C C . PRO A 1 646 ? -18.925 30.510 31.306 1.00 91.56 646 PRO A C 1
ATOM 5005 O O . PRO A 1 646 ? -18.553 29.606 32.025 1.00 91.56 646 PRO A O 1
ATOM 5008 N N . GLY A 1 647 ? -19.086 30.279 30.003 1.00 92.75 647 GLY A N 1
ATOM 5009 C CA . GLY A 1 647 ? -18.828 28.982 29.341 1.00 92.75 647 GLY A CA 1
ATOM 5010 C C . GLY A 1 647 ? -20.078 28.262 28.850 1.00 92.75 647 GLY A C 1
ATOM 5011 O O . GLY A 1 647 ? -20.149 27.033 28.885 1.00 92.75 647 GLY A O 1
ATOM 5012 N N . ILE A 1 648 ? -21.076 29.037 28.419 1.00 94.62 648 ILE A N 1
ATOM 5013 C CA . ILE A 1 648 ? -22.336 28.548 27.859 1.00 94.62 648 ILE A CA 1
ATOM 5014 C C . ILE A 1 648 ? -22.223 28.548 26.325 1.00 94.62 648 ILE A C 1
ATOM 5016 O O . ILE A 1 648 ? -21.942 29.607 25.750 1.00 94.62 648 ILE A O 1
ATOM 5020 N N . PRO A 1 649 ? -22.423 27.405 25.642 1.00 96.06 649 PRO A N 1
ATOM 5021 C CA . PRO A 1 649 ? -22.407 27.337 24.184 1.00 96.06 649 PRO A CA 1
ATOM 5022 C C . PRO A 1 649 ? -23.653 27.995 23.582 1.00 96.06 649 PRO A C 1
ATOM 5024 O O . PRO A 1 649 ? -24.778 27.588 23.864 1.00 96.06 649 PRO A O 1
ATOM 5027 N N . LEU A 1 650 ? -23.442 28.977 22.707 1.00 96.19 650 LEU A N 1
ATOM 5028 C CA . LEU A 1 650 ? -24.486 29.625 21.911 1.00 96.19 650 LEU A CA 1
ATOM 5029 C C . LEU A 1 650 ? -24.261 29.351 20.428 1.00 96.19 650 LEU A C 1
ATOM 5031 O O . LEU A 1 650 ? -23.114 29.228 19.984 1.00 96.19 650 LEU A O 1
ATOM 5035 N N . PHE A 1 651 ? -25.341 29.244 19.660 1.00 95.50 651 PHE A N 1
ATOM 5036 C CA . PHE A 1 651 ? -25.259 28.998 18.225 1.00 95.50 651 PHE A CA 1
ATOM 5037 C C . PHE A 1 651 ? -24.428 30.093 17.537 1.00 95.50 651 PHE A C 1
ATOM 5039 O O . PHE A 1 651 ? -24.641 31.286 17.759 1.00 95.50 651 PHE A O 1
ATOM 5046 N N . ASP A 1 652 ? -23.464 29.701 16.697 1.00 96.75 652 ASP A N 1
ATOM 5047 C CA . ASP A 1 652 ? -22.609 30.640 15.968 1.00 96.75 652 ASP A CA 1
ATOM 5048 C C . ASP A 1 652 ? -23.039 30.751 14.495 1.00 96.75 652 ASP A C 1
ATOM 5050 O O . ASP A 1 652 ? -22.571 29.970 13.656 1.00 96.75 652 ASP A O 1
ATOM 5054 N N . PRO A 1 653 ? -23.859 31.755 14.123 1.00 93.00 653 PRO A N 1
ATOM 5055 C CA . PRO A 1 653 ? -24.302 31.937 12.740 1.00 93.00 653 PRO A CA 1
ATOM 5056 C C . PRO A 1 653 ? -23.152 32.284 11.782 1.00 93.00 653 PRO A C 1
ATOM 5058 O O . PRO A 1 653 ? -23.310 32.194 10.568 1.00 93.00 653 PRO A O 1
ATOM 5061 N N . GLN A 1 654 ? -21.977 32.668 12.298 1.00 95.12 654 GLN A N 1
ATOM 5062 C CA . GLN A 1 654 ? -20.800 32.952 11.474 1.00 95.12 654 GLN A CA 1
ATOM 5063 C C . GLN A 1 654 ? -20.038 31.688 11.049 1.00 95.12 654 GLN A C 1
ATOM 5065 O O . GLN A 1 654 ? -19.133 31.781 10.209 1.00 95.12 654 GLN A O 1
ATOM 5070 N N . VAL A 1 655 ? -20.404 30.519 11.588 1.00 95.88 655 VAL A N 1
ATOM 5071 C CA . VAL A 1 655 ? -19.822 29.208 11.263 1.00 95.88 655 VAL A CA 1
ATOM 5072 C C . VAL A 1 655 ? -18.296 29.173 11.479 1.00 95.88 655 VAL A C 1
ATOM 5074 O O . VAL A 1 655 ? -17.545 28.580 10.697 1.00 95.88 655 VAL A O 1
ATOM 5077 N N . ARG A 1 656 ? -17.798 29.874 12.510 1.00 97.31 656 ARG A N 1
ATOM 5078 C CA . ARG A 1 656 ? -16.356 30.122 12.695 1.00 97.31 656 ARG A CA 1
ATOM 5079 C C . ARG A 1 656 ? -15.571 28.848 12.974 1.00 97.31 656 ARG A C 1
ATOM 5081 O O . ARG A 1 656 ? -14.490 28.681 12.412 1.00 97.31 656 ARG A O 1
ATOM 5088 N N . ALA A 1 657 ? -16.127 27.925 13.758 1.00 97.12 657 ALA A N 1
ATOM 5089 C CA . ALA A 1 657 ? -15.463 26.660 14.065 1.00 97.12 657 ALA A CA 1
ATOM 5090 C C . ALA A 1 657 ? -15.233 25.816 12.796 1.00 97.12 657 ALA A C 1
ATOM 5092 O O . ALA A 1 657 ? -14.111 25.378 12.546 1.00 97.12 657 ALA A O 1
ATOM 5093 N N . ALA A 1 658 ? -16.249 25.652 11.937 1.00 97.62 658 ALA A N 1
ATOM 5094 C CA . ALA A 1 658 ? -16.090 24.896 10.690 1.00 97.62 658 ALA A CA 1
ATOM 5095 C C . ALA A 1 658 ? -15.106 25.569 9.713 1.00 97.62 658 ALA A C 1
ATOM 5097 O O . ALA A 1 658 ? -14.310 24.882 9.068 1.00 97.62 658 ALA A O 1
ATOM 5098 N N . LYS A 1 659 ? -15.120 26.910 9.625 1.00 97.62 659 LYS A N 1
ATOM 5099 C CA . LYS A 1 659 ? -14.162 27.678 8.807 1.00 97.62 659 LYS A CA 1
ATOM 5100 C C . LYS A 1 659 ? -12.721 27.474 9.278 1.00 97.62 659 LYS A C 1
ATOM 5102 O O . LYS A 1 659 ? -11.856 27.210 8.445 1.00 97.62 659 LYS A O 1
ATOM 5107 N N . LEU A 1 660 ? -12.485 27.529 10.590 1.00 97.44 660 LEU A N 1
ATOM 5108 C CA . LEU A 1 660 ? -11.171 27.277 11.181 1.00 97.44 660 LEU A CA 1
ATOM 5109 C C . LEU A 1 660 ? -10.692 25.849 10.889 1.00 97.44 660 LEU A C 1
ATOM 5111 O O . LEU A 1 660 ? -9.587 25.659 10.389 1.00 97.44 660 LEU A O 1
ATOM 5115 N N . ILE A 1 661 ? -11.536 24.843 11.132 1.00 98.00 661 ILE A N 1
ATOM 5116 C CA . ILE A 1 661 ? -11.193 23.430 10.897 1.00 98.00 661 ILE A CA 1
ATOM 5117 C C . ILE A 1 661 ? -10.862 23.182 9.417 1.00 98.00 661 ILE A C 1
ATOM 5119 O O . ILE A 1 661 ? -9.904 22.473 9.105 1.00 98.00 661 ILE A O 1
ATOM 5123 N N . LYS A 1 662 ? -11.602 23.810 8.493 1.00 96.56 662 LYS A N 1
ATOM 5124 C CA . LYS A 1 662 ? -11.322 23.760 7.049 1.00 96.56 662 LYS A CA 1
ATOM 5125 C C . LYS A 1 662 ? -9.957 24.349 6.703 1.00 96.56 662 LYS A C 1
ATOM 5127 O O . LYS A 1 662 ? -9.232 23.785 5.884 1.00 96.56 662 LYS A O 1
ATOM 5132 N N . GLU A 1 663 ? -9.617 25.491 7.291 1.00 94.94 663 GLU A N 1
ATOM 5133 C CA . GLU A 1 663 ? -8.328 26.145 7.075 1.00 94.94 663 GLU A CA 1
ATOM 5134 C C . GLU A 1 663 ? -7.169 25.290 7.602 1.00 94.94 663 GLU A C 1
ATOM 5136 O O . GLU A 1 663 ? -6.204 25.049 6.873 1.00 94.94 663 GLU A O 1
ATOM 5141 N N . LEU A 1 664 ? -7.292 24.770 8.826 1.00 95.19 664 LEU A N 1
ATOM 5142 C CA . LEU A 1 664 ? -6.303 23.878 9.431 1.00 95.19 664 LEU A CA 1
ATOM 5143 C C . LEU A 1 664 ? -6.137 22.592 8.611 1.00 95.19 664 LEU A C 1
ATOM 5145 O O . LEU A 1 664 ? -5.012 22.193 8.326 1.00 95.19 664 LEU A O 1
ATOM 5149 N N . GLY A 1 665 ? -7.233 21.999 8.127 1.00 91.00 665 GLY A N 1
ATOM 5150 C CA . GLY A 1 665 ? -7.197 20.821 7.256 1.00 91.00 665 GLY A CA 1
ATOM 5151 C C . GLY A 1 665 ? -6.393 21.033 5.970 1.00 91.00 665 GLY A C 1
ATOM 5152 O O . GLY A 1 665 ? -5.661 20.137 5.562 1.00 91.00 665 GLY A O 1
ATOM 5153 N N . ARG A 1 666 ? -6.464 22.224 5.360 1.00 87.25 666 ARG A N 1
ATOM 5154 C CA . ARG A 1 666 ? -5.654 22.575 4.175 1.00 87.25 666 ARG A CA 1
ATOM 5155 C C . ARG A 1 666 ? -4.175 22.771 4.501 1.00 87.25 666 ARG A C 1
ATOM 5157 O O . ARG A 1 666 ? -3.331 22.495 3.655 1.00 87.25 666 ARG A O 1
ATOM 5164 N N . LYS A 1 667 ? -3.871 23.292 5.690 1.00 87.25 667 LYS A N 1
ATOM 5165 C CA . LYS A 1 667 ? -2.507 23.621 6.121 1.00 87.25 667 LYS A CA 1
ATOM 5166 C C . LYS A 1 667 ? -1.746 22.413 6.669 1.00 87.25 667 LYS A C 1
ATOM 5168 O O . LYS A 1 667 ? -0.534 22.341 6.492 1.00 87.25 667 LYS A O 1
ATOM 5173 N N . ASP A 1 668 ? -2.443 21.491 7.326 1.00 88.94 668 ASP A N 1
ATOM 5174 C CA . ASP A 1 668 ? -1.819 20.396 8.075 1.00 88.94 668 ASP A CA 1
ATOM 5175 C C . ASP A 1 668 ? -1.876 19.053 7.349 1.00 88.94 668 ASP A C 1
ATOM 5177 O O . ASP A 1 668 ? -1.142 18.133 7.707 1.00 88.94 668 ASP A O 1
ATOM 5181 N N . ILE A 1 669 ? -2.753 18.890 6.354 1.00 87.81 669 ILE A N 1
ATOM 5182 C CA . ILE A 1 669 ? -3.049 17.578 5.769 1.00 87.81 669 ILE A CA 1
ATOM 5183 C C . ILE A 1 669 ? -2.939 17.655 4.249 1.00 87.81 669 ILE A C 1
ATOM 5185 O O . ILE A 1 669 ? -3.817 18.164 3.552 1.00 87.81 669 ILE A O 1
ATOM 5189 N N . ALA A 1 670 ? -1.833 17.125 3.726 1.00 75.88 670 ALA A N 1
ATOM 5190 C CA . ALA A 1 670 ? -1.610 17.034 2.290 1.00 75.88 670 ALA A CA 1
ATOM 5191 C C . ALA A 1 670 ? -2.638 16.087 1.648 1.00 75.88 670 ALA A C 1
ATOM 5193 O O . ALA A 1 670 ? -2.808 14.958 2.101 1.00 75.88 670 ALA A O 1
ATOM 5194 N N . ASN A 1 671 ? -3.283 16.529 0.563 1.00 74.69 671 ASN A N 1
ATOM 5195 C CA . ASN A 1 671 ? -4.281 15.754 -0.191 1.00 74.69 671 ASN A CA 1
ATOM 5196 C C . ASN A 1 671 ? -5.475 15.266 0.650 1.00 74.69 671 ASN A C 1
ATOM 5198 O O . ASN A 1 671 ? -5.955 14.151 0.457 1.00 74.69 671 ASN A O 1
ATOM 5202 N N . ASN A 1 672 ? -5.955 16.090 1.582 1.00 81.44 672 ASN A N 1
ATOM 5203 C CA . ASN A 1 672 ? -7.121 15.755 2.391 1.00 81.44 672 ASN A CA 1
ATOM 5204 C C . ASN A 1 672 ? -8.366 15.511 1.514 1.00 81.44 672 ASN A C 1
ATOM 5206 O O . ASN A 1 672 ? -8.771 16.384 0.747 1.00 81.44 672 ASN A O 1
ATOM 5210 N N . LEU A 1 673 ? -8.972 14.329 1.647 1.00 84.88 673 LEU A N 1
ATOM 5211 C CA . LEU A 1 673 ? -10.152 13.902 0.883 1.00 84.88 673 LEU A CA 1
ATOM 5212 C C . LEU A 1 673 ? -11.473 14.305 1.558 1.00 84.88 673 LEU A C 1
ATOM 5214 O O . LEU A 1 673 ? -12.550 13.936 1.098 1.00 84.88 673 LEU A O 1
ATOM 5218 N N . LEU A 1 674 ? -11.403 15.064 2.650 1.00 92.56 674 LEU A N 1
ATOM 5219 C CA . LEU A 1 674 ? -12.557 15.669 3.299 1.00 92.56 674 LEU A CA 1
ATOM 5220 C C . LEU A 1 674 ? -12.781 17.086 2.763 1.00 92.56 674 LEU A C 1
ATOM 5222 O O . LEU A 1 674 ? -11.918 17.955 2.897 1.00 92.56 674 LEU A O 1
ATOM 5226 N N . GLU A 1 675 ? -13.969 17.356 2.230 1.00 92.69 675 GLU A N 1
ATOM 5227 C CA . GLU A 1 675 ? -14.398 18.717 1.922 1.00 92.69 675 GLU A CA 1
ATOM 5228 C C . GLU A 1 675 ? -15.382 19.221 2.977 1.00 92.69 675 GLU A C 1
ATOM 5230 O O . GLU A 1 675 ? -16.388 18.578 3.283 1.00 92.69 675 GLU A O 1
ATOM 5235 N N . ILE A 1 676 ? -15.090 20.417 3.493 1.00 95.62 676 ILE A N 1
ATOM 5236 C CA . ILE A 1 676 ? -15.954 21.157 4.412 1.00 95.62 676 ILE A CA 1
ATOM 5237 C C . ILE A 1 676 ? -16.594 22.311 3.636 1.00 95.62 676 ILE A C 1
ATOM 5239 O O . ILE A 1 676 ? -15.906 23.234 3.174 1.00 95.62 676 ILE A O 1
ATOM 5243 N N . ALA A 1 677 ? -17.907 22.250 3.458 1.00 92.31 677 ALA A N 1
ATOM 5244 C CA . ALA A 1 677 ? -18.703 23.284 2.815 1.00 92.31 677 ALA A CA 1
ATOM 5245 C C . ALA A 1 677 ? -18.787 24.553 3.696 1.00 92.31 677 ALA A C 1
ATOM 5247 O O . ALA A 1 677 ? -18.535 24.489 4.902 1.00 92.31 677 ALA A O 1
ATOM 5248 N N . PRO A 1 678 ? -19.088 25.736 3.121 1.00 89.12 678 PRO A N 1
ATOM 5249 C CA . PRO A 1 678 ? -19.156 26.993 3.878 1.00 89.12 678 PRO A CA 1
ATOM 5250 C C . PRO A 1 678 ? -20.161 27.000 5.042 1.00 89.12 678 PRO A C 1
ATOM 5252 O O . PRO A 1 678 ? -19.963 27.742 6.000 1.00 89.12 678 PRO A O 1
ATOM 5255 N N . ASP A 1 679 ? -21.204 26.175 4.963 1.00 89.50 679 ASP A N 1
ATOM 5256 C CA . ASP A 1 679 ? -22.238 25.975 5.987 1.00 89.50 679 ASP A CA 1
ATOM 5257 C C . ASP A 1 679 ? -21.859 24.911 7.040 1.00 89.50 679 ASP A C 1
ATOM 5259 O O . ASP A 1 679 ? -22.657 24.582 7.915 1.00 89.50 679 ASP A O 1
ATOM 5263 N N . GLY A 1 680 ? -20.650 24.348 6.948 1.00 93.50 680 GLY A N 1
ATOM 5264 C CA . GLY A 1 680 ? -20.166 23.277 7.815 1.00 93.50 680 GLY A CA 1
ATOM 5265 C C . GLY A 1 680 ? -20.528 21.866 7.349 1.00 93.50 680 GLY A C 1
ATOM 5266 O O . GLY A 1 680 ? -20.176 20.912 8.041 1.00 93.50 680 GLY A O 1
ATOM 5267 N N . GLY A 1 681 ? -21.195 21.689 6.202 1.00 97.00 681 GLY A N 1
ATOM 5268 C CA . GLY A 1 681 ? -21.458 20.366 5.631 1.00 97.00 681 GLY A CA 1
ATOM 5269 C C . GLY A 1 681 ? -20.167 19.601 5.317 1.00 97.00 681 GLY A C 1
ATOM 5270 O O . GLY A 1 681 ? -19.225 20.160 4.761 1.00 97.00 681 GLY A O 1
ATOM 5271 N N . LEU A 1 682 ? -20.119 18.317 5.667 1.00 97.12 682 LEU A N 1
ATOM 5272 C CA . LEU A 1 682 ? -18.985 17.432 5.417 1.00 97.12 682 LEU A CA 1
ATOM 5273 C C . LEU A 1 682 ? -19.332 16.456 4.301 1.00 97.12 682 LEU A C 1
ATOM 5275 O O . LEU A 1 682 ? -20.304 15.704 4.405 1.00 97.12 682 LEU A O 1
ATOM 5279 N N . LYS A 1 683 ? -18.495 16.418 3.268 1.00 90.94 683 LYS A N 1
ATOM 5280 C CA . LYS A 1 683 ? -18.570 15.406 2.216 1.00 90.94 683 LYS A CA 1
ATOM 5281 C C . LYS A 1 683 ? -17.201 14.799 1.972 1.00 90.94 683 LYS A C 1
ATOM 5283 O O . LYS A 1 683 ? -16.176 15.473 2.072 1.00 90.94 683 LYS A O 1
ATOM 5288 N N . ALA A 1 684 ? -17.202 13.515 1.638 1.00 83.56 684 ALA A N 1
ATOM 5289 C CA . ALA A 1 684 ? -16.041 12.927 1.010 1.00 83.56 684 ALA A CA 1
ATOM 5290 C C . ALA A 1 684 ? -15.917 13.583 -0.365 1.00 83.56 684 ALA A C 1
ATOM 5292 O O . ALA A 1 684 ? -16.869 13.577 -1.150 1.00 83.56 684 ALA A O 1
ATOM 5293 N N . LEU A 1 685 ? -14.752 14.152 -0.651 1.00 76.31 685 LEU A N 1
ATOM 5294 C CA . LEU A 1 685 ? -14.334 14.243 -2.035 1.00 76.31 685 LEU A CA 1
ATOM 5295 C C . LEU A 1 685 ? -14.299 12.813 -2.553 1.00 76.31 685 LEU A C 1
ATOM 5297 O O . LEU A 1 685 ? -13.961 11.890 -1.803 1.00 76.31 685 LEU A O 1
ATOM 5301 N N . GLU A 1 686 ? -14.652 12.611 -3.819 1.00 52.34 686 GLU A N 1
ATOM 5302 C CA . GLU A 1 686 ? -14.242 11.365 -4.441 1.00 52.34 686 GLU A CA 1
ATOM 5303 C C . GLU A 1 686 ? -12.736 11.266 -4.183 1.00 52.34 686 GLU A C 1
ATOM 5305 O O . GLU A 1 686 ? -11.985 12.170 -4.575 1.00 52.34 686 GLU A O 1
ATOM 5310 N N . GLU A 1 687 ? -12.289 10.203 -3.486 1.00 42.03 687 GLU A N 1
ATOM 5311 C CA . GLU A 1 687 ? -10.896 9.800 -3.651 1.00 42.03 687 GLU A CA 1
ATOM 5312 C C . GLU A 1 687 ? -10.697 9.857 -5.161 1.00 42.03 687 GLU A C 1
ATOM 5314 O O . GLU A 1 687 ? -11.608 9.390 -5.865 1.00 42.03 687 GLU A O 1
ATOM 5319 N N . PRO A 1 688 ? -9.613 10.448 -5.698 1.00 35.66 688 PRO A N 1
ATOM 5320 C CA . PRO A 1 688 ? -9.309 10.177 -7.085 1.00 35.66 688 PRO A CA 1
ATOM 5321 C C . PRO A 1 688 ? -9.358 8.664 -7.140 1.00 35.66 688 PRO A C 1
ATOM 5323 O O . PRO A 1 688 ? -8.532 8.016 -6.484 1.00 35.66 688 PRO A O 1
ATOM 5326 N N . LYS A 1 689 ? -10.418 8.113 -7.774 1.00 29.61 689 LYS A N 1
ATOM 5327 C CA . LYS A 1 689 ? -10.612 6.671 -7.864 1.00 29.61 689 LYS A CA 1
ATOM 5328 C C . LYS A 1 689 ? -9.227 6.205 -8.223 1.00 29.61 689 LYS A C 1
ATOM 5330 O O . LYS A 1 689 ? -8.583 6.869 -9.049 1.00 29.61 689 LYS A O 1
ATOM 5335 N N . LYS A 1 690 ? -8.716 5.149 -7.586 1.00 38.31 690 LYS A N 1
ATOM 5336 C CA . LYS A 1 690 ? -7.589 4.458 -8.196 1.00 38.31 690 LYS A CA 1
ATOM 5337 C C . LYS A 1 690 ? -8.142 4.096 -9.560 1.00 38.31 690 LYS A C 1
ATOM 5339 O O . LYS A 1 690 ? -8.951 3.182 -9.674 1.00 38.31 690 LYS A O 1
ATOM 5344 N N . TYR A 1 691 ? -7.885 4.971 -10.524 1.00 40.47 691 TYR A N 1
ATOM 5345 C CA . TYR A 1 691 ? -8.459 4.923 -11.833 1.00 40.47 691 TYR A CA 1
ATOM 5346 C C . TYR A 1 691 ? -7.751 3.694 -12.317 1.00 40.47 691 TYR A C 1
ATOM 5348 O O . TYR A 1 691 ? -6.525 3.667 -12.430 1.00 40.47 691 TYR A O 1
ATOM 5356 N N . ILE A 1 692 ? -8.502 2.609 -12.336 1.00 45.12 692 ILE A N 1
ATOM 5357 C CA . ILE A 1 692 ? -8.148 1.448 -13.097 1.00 45.12 692 ILE A CA 1
ATOM 5358 C C . ILE A 1 692 ? -8.724 1.871 -14.435 1.00 45.12 692 ILE A C 1
ATOM 5360 O O . ILE A 1 692 ? -9.948 1.813 -14.594 1.00 45.12 692 ILE A O 1
ATOM 5364 N N . PRO A 1 693 ? -7.895 2.433 -15.339 1.00 52.00 693 PRO A N 1
ATOM 5365 C CA . PRO A 1 693 ? -8.376 2.676 -16.680 1.00 52.00 693 PRO A CA 1
ATOM 5366 C C . PRO A 1 693 ? -8.978 1.363 -17.170 1.00 52.00 693 PRO A C 1
ATOM 5368 O O . PRO A 1 693 ? -8.412 0.303 -16.861 1.00 52.00 693 PRO A O 1
ATOM 5371 N N . PRO A 1 694 ? -10.086 1.391 -17.924 1.00 65.38 694 PRO A N 1
ATOM 5372 C CA . PRO A 1 694 ? -10.469 0.209 -18.676 1.00 65.38 694 PRO A CA 1
ATOM 5373 C C . PRO A 1 694 ? -9.236 -0.315 -19.419 1.00 65.38 694 PRO A C 1
ATOM 5375 O O . PRO A 1 694 ? -8.395 0.474 -19.868 1.00 65.38 694 PRO A O 1
ATOM 5378 N N . VAL A 1 695 ? -9.102 -1.642 -19.491 1.00 83.62 695 VAL A N 1
ATOM 5379 C CA . VAL A 1 695 ? -7.967 -2.280 -20.163 1.00 83.62 695 VAL A CA 1
ATOM 5380 C C . VAL A 1 695 ? -7.844 -1.688 -21.562 1.00 83.62 695 VAL A C 1
ATOM 5382 O O . VAL A 1 695 ? -8.725 -1.855 -22.401 1.00 83.62 695 VAL A O 1
ATOM 5385 N N . LYS A 1 696 ? -6.750 -0.972 -21.804 1.00 87.44 696 LYS A N 1
ATOM 5386 C CA . LYS A 1 696 ? -6.493 -0.276 -23.053 1.00 87.44 696 LYS A CA 1
ATOM 5387 C C . LYS A 1 696 ? -5.569 -1.138 -23.890 1.00 87.44 696 LYS A C 1
ATOM 5389 O O . LYS A 1 696 ? -4.436 -1.411 -23.489 1.00 87.44 696 LYS A O 1
ATOM 5394 N N . ARG A 1 697 ? -6.085 -1.578 -25.037 1.00 91.56 697 ARG A N 1
ATOM 5395 C CA . ARG A 1 697 ? -5.363 -2.293 -26.092 1.00 91.56 697 ARG A CA 1
ATOM 5396 C C . ARG A 1 697 ? -5.419 -1.430 -27.336 1.00 91.56 697 ARG A C 1
ATOM 5398 O O . ARG A 1 697 ? -6.486 -1.250 -27.912 1.00 91.56 697 ARG A O 1
ATOM 5405 N N . VAL A 1 698 ? -4.301 -0.820 -27.698 1.00 93.25 698 VAL A N 1
ATOM 5406 C CA . VAL A 1 698 ? -4.286 0.165 -28.785 1.00 93.25 698 VAL A CA 1
ATOM 5407 C C . VAL A 1 698 ? -4.186 -0.563 -30.127 1.00 93.25 698 VAL A C 1
ATOM 5409 O O . VAL A 1 698 ? -3.348 -1.453 -30.256 1.00 93.25 698 VAL A O 1
ATOM 5412 N N . PRO A 1 699 ? -5.013 -0.256 -31.135 1.00 93.19 699 PRO A N 1
ATOM 5413 C CA . PRO A 1 699 ? -4.863 -0.879 -32.445 1.00 93.19 699 PRO A CA 1
ATOM 5414 C C . PRO A 1 699 ? -3.541 -0.454 -33.101 1.00 93.19 699 PRO A C 1
ATOM 5416 O O . PRO A 1 699 ? -3.127 0.705 -32.998 1.00 93.19 699 PRO A O 1
ATOM 5419 N N . ILE A 1 700 ? -2.884 -1.385 -33.800 1.00 96.94 700 ILE A N 1
ATOM 5420 C CA . ILE A 1 700 ? -1.748 -1.042 -34.666 1.00 96.94 700 ILE A CA 1
ATOM 5421 C C . ILE A 1 700 ? -2.222 -0.027 -35.716 1.00 96.94 700 ILE A C 1
ATOM 5423 O O . ILE A 1 700 ? -3.319 -0.151 -36.252 1.00 96.94 700 ILE A O 1
ATOM 5427 N N . GLY A 1 701 ? -1.408 0.995 -35.978 1.00 95.81 701 GLY A N 1
ATOM 5428 C CA . GLY A 1 701 ? -1.733 2.121 -36.854 1.00 95.81 701 GLY A CA 1
ATOM 5429 C C . GLY A 1 701 ? -2.222 3.377 -36.125 1.00 95.81 701 GLY A C 1
ATOM 5430 O O . GLY A 1 701 ? -2.325 4.426 -36.756 1.00 95.81 701 GLY A O 1
ATOM 5431 N N . ALA A 1 702 ? -2.475 3.322 -34.809 1.00 96.50 702 ALA A N 1
ATOM 5432 C CA . ALA A 1 702 ? -2.805 4.515 -34.026 1.00 96.50 702 ALA A CA 1
ATOM 5433 C C . ALA A 1 702 ? -1.717 5.591 -34.187 1.00 96.50 702 ALA A C 1
ATOM 5435 O O . ALA A 1 702 ? -0.538 5.323 -33.948 1.00 96.50 702 ALA A O 1
ATOM 5436 N N . THR A 1 703 ? -2.109 6.798 -34.600 1.00 96.62 703 THR A N 1
ATOM 5437 C CA . THR A 1 703 ? -1.182 7.869 -34.985 1.00 96.62 703 THR A CA 1
ATOM 5438 C C . THR A 1 703 ? -1.509 9.181 -34.280 1.00 96.62 703 THR A C 1
ATOM 5440 O O . THR A 1 703 ? -2.666 9.454 -33.960 1.00 96.62 703 THR A O 1
ATOM 5443 N N . ALA A 1 704 ? -0.487 10.000 -34.064 1.00 94.62 704 ALA A N 1
ATOM 5444 C CA . ALA A 1 704 ? -0.597 11.379 -33.614 1.00 94.62 704 ALA A CA 1
ATOM 5445 C C . ALA A 1 704 ? 0.352 12.258 -34.437 1.00 94.62 704 ALA A C 1
ATOM 5447 O O . ALA A 1 704 ? 1.453 11.825 -34.782 1.00 94.62 704 ALA A O 1
ATOM 5448 N N . LYS A 1 705 ? -0.071 13.485 -34.753 1.00 93.25 705 LYS A N 1
ATOM 5449 C CA . LYS A 1 705 ? 0.704 14.458 -35.537 1.00 93.25 705 LYS A CA 1
ATOM 5450 C C . LYS A 1 705 ? 0.783 15.790 -34.801 1.00 93.25 705 LYS A C 1
ATOM 5452 O O . LYS A 1 705 ? -0.132 16.119 -34.044 1.00 93.25 705 LYS A O 1
ATOM 5457 N N . SER A 1 706 ? 1.850 16.546 -35.034 1.00 91.56 706 SER A N 1
ATOM 5458 C CA . SER A 1 706 ? 1.926 17.947 -34.624 1.00 91.56 706 SER A CA 1
ATOM 5459 C C . SER A 1 706 ? 0.925 18.802 -35.399 1.00 91.56 706 SER A C 1
ATOM 5461 O O . SER A 1 706 ? 0.457 18.430 -36.476 1.00 91.56 706 SER A O 1
ATOM 5463 N N . LYS A 1 707 ? 0.615 19.991 -34.867 1.00 86.44 707 LYS A N 1
ATOM 5464 C CA . LYS A 1 707 ? -0.295 20.947 -35.523 1.00 86.44 707 LYS A CA 1
ATOM 5465 C C . LYS A 1 707 ? 0.168 21.350 -36.927 1.00 86.44 707 LYS A C 1
ATOM 5467 O O . LYS A 1 707 ? -0.675 21.570 -37.789 1.00 86.44 707 LYS A O 1
ATOM 5472 N N . ASN A 1 708 ? 1.480 21.415 -37.145 1.00 87.00 708 ASN A N 1
ATOM 5473 C CA . ASN A 1 708 ? 2.077 21.841 -38.410 1.00 87.00 708 ASN A CA 1
ATOM 5474 C C . ASN A 1 708 ? 2.441 20.656 -39.322 1.00 87.00 708 ASN A C 1
ATOM 5476 O O . ASN A 1 708 ? 2.978 20.876 -40.396 1.00 87.00 708 ASN A O 1
ATOM 5480 N N . ASN A 1 709 ? 2.136 19.415 -38.915 1.00 84.38 709 ASN A N 1
ATOM 5481 C CA . ASN A 1 709 ? 2.484 18.161 -39.598 1.00 84.38 709 ASN A CA 1
ATOM 5482 C C . ASN A 1 709 ? 3.988 17.858 -39.769 1.00 84.38 709 ASN A C 1
ATOM 5484 O O . ASN A 1 709 ? 4.313 16.830 -40.358 1.00 84.38 709 ASN A O 1
ATOM 5488 N N . ASP A 1 710 ? 4.873 18.649 -39.163 1.00 88.31 710 ASP A N 1
ATOM 5489 C CA . ASP A 1 710 ? 6.333 18.457 -39.126 1.00 88.31 710 ASP A CA 1
ATOM 5490 C C . ASP A 1 710 ? 6.799 17.286 -38.232 1.00 88.31 710 ASP A C 1
ATOM 5492 O O . ASP A 1 710 ? 7.973 16.913 -38.226 1.00 88.31 710 ASP A O 1
ATOM 5496 N N . PHE A 1 711 ? 5.880 16.691 -37.465 1.00 94.38 711 PHE A N 1
ATOM 5497 C CA . PHE A 1 711 ? 6.129 15.538 -36.607 1.00 94.38 711 PHE A CA 1
ATOM 5498 C C . PHE A 1 711 ? 4.944 14.572 -36.641 1.00 94.38 711 PHE A C 1
ATOM 5500 O O . PHE A 1 711 ? 3.788 14.969 -36.457 1.00 94.38 711 PHE A O 1
ATOM 5507 N N . ARG A 1 712 ? 5.223 13.276 -36.786 1.00 95.88 712 ARG A N 1
ATOM 5508 C CA . ARG A 1 712 ? 4.244 12.192 -36.665 1.00 95.88 712 ARG A CA 1
ATOM 5509 C C . ARG A 1 712 ? 4.807 11.029 -35.861 1.00 95.88 712 ARG A C 1
ATOM 5511 O O . ARG A 1 712 ? 5.960 10.644 -36.003 1.00 95.88 712 ARG A O 1
ATOM 5518 N N . MET A 1 713 ? 3.940 10.430 -35.054 1.00 96.44 713 MET A N 1
ATOM 5519 C CA . MET A 1 713 ? 4.227 9.237 -34.271 1.00 96.44 713 MET A CA 1
ATOM 5520 C C . MET A 1 713 ? 3.124 8.200 -34.473 1.00 96.44 713 MET A C 1
ATOM 5522 O O . MET A 1 713 ? 1.954 8.499 -34.248 1.00 96.44 713 MET A O 1
ATOM 5526 N N . THR A 1 714 ? 3.487 6.980 -34.872 1.00 97.75 714 THR A N 1
ATOM 5527 C CA . THR A 1 714 ? 2.526 5.921 -35.225 1.00 97.75 714 THR A CA 1
ATOM 5528 C C . THR A 1 714 ? 2.884 4.598 -34.561 1.00 97.75 714 THR A C 1
ATOM 5530 O O . THR A 1 714 ? 4.003 4.116 -34.724 1.00 97.75 714 THR A O 1
ATOM 5533 N N . LEU A 1 715 ? 1.940 3.962 -33.860 1.00 98.19 715 LEU A N 1
ATOM 5534 C CA . LEU A 1 715 ? 2.109 2.603 -33.338 1.00 98.19 715 LEU A CA 1
ATOM 5535 C C . LEU A 1 715 ? 2.237 1.619 -34.507 1.00 98.19 715 LEU A C 1
ATOM 5537 O O . LEU A 1 715 ? 1.255 1.304 -35.172 1.00 98.19 715 LEU A O 1
ATOM 5541 N N . SER A 1 716 ? 3.451 1.147 -34.774 1.00 97.44 716 SER A N 1
ATOM 5542 C CA . SER A 1 716 ? 3.790 0.399 -35.992 1.00 97.44 716 SER A CA 1
ATOM 5543 C C . SER A 1 716 ? 3.868 -1.115 -35.786 1.00 97.44 716 SER A C 1
ATOM 5545 O O . SER A 1 716 ? 3.666 -1.877 -36.736 1.00 97.44 716 SER A O 1
ATOM 5547 N N . ALA A 1 717 ? 4.151 -1.548 -34.556 1.00 98.00 717 ALA A N 1
ATOM 5548 C CA . ALA A 1 717 ? 4.198 -2.946 -34.152 1.00 98.00 717 ALA A CA 1
ATOM 5549 C C . ALA A 1 717 ? 4.035 -3.089 -32.633 1.00 98.00 717 ALA A C 1
ATOM 5551 O O . ALA A 1 717 ? 4.187 -2.122 -31.880 1.00 98.00 717 ALA A O 1
ATOM 5552 N N . ARG A 1 718 ? 3.742 -4.308 -32.180 1.00 98.00 718 ARG A N 1
ATOM 5553 C CA . ARG A 1 718 ? 3.662 -4.659 -30.762 1.00 98.00 718 ARG A CA 1
ATOM 5554 C C . ARG A 1 718 ? 4.097 -6.104 -30.536 1.00 98.00 718 ARG A C 1
ATOM 5556 O O . ARG A 1 718 ? 3.734 -6.979 -31.314 1.00 98.00 718 ARG A O 1
ATOM 5563 N N . PHE A 1 719 ? 4.817 -6.345 -29.446 1.00 97.81 719 PHE A N 1
ATOM 5564 C CA . PHE A 1 719 ? 5.027 -7.674 -28.861 1.00 97.81 719 PHE A CA 1
ATOM 5565 C C . PHE A 1 719 ? 4.166 -7.780 -27.605 1.00 97.81 719 PHE A C 1
ATOM 5567 O O . PHE A 1 719 ? 4.196 -6.865 -26.781 1.00 97.81 719 PHE A O 1
ATOM 5574 N N . GLN A 1 720 ? 3.371 -8.836 -27.441 1.00 95.94 720 GLN A N 1
ATOM 5575 C CA . GLN A 1 720 ? 2.435 -8.927 -26.320 1.00 95.94 720 GLN A CA 1
ATOM 5576 C C . GLN A 1 720 ? 2.160 -10.346 -25.820 1.00 95.94 720 GLN A C 1
ATOM 5578 O O . GLN A 1 720 ? 2.245 -11.308 -26.572 1.00 95.94 720 GLN A O 1
ATOM 5583 N N . HIS A 1 721 ? 1.782 -10.459 -24.544 1.00 92.94 721 HIS A N 1
ATOM 5584 C CA . HIS A 1 721 ? 1.483 -11.726 -23.871 1.00 92.94 721 HIS A CA 1
ATOM 5585 C C . HIS A 1 721 ? 0.052 -11.745 -23.306 1.00 92.94 721 HIS A C 1
ATOM 5587 O O . HIS A 1 721 ? -0.169 -11.879 -22.103 1.00 92.94 721 HIS A O 1
ATOM 5593 N N . TYR A 1 722 ? -0.946 -11.563 -24.172 1.00 89.69 722 TYR A N 1
ATOM 5594 C CA . TYR A 1 722 ? -2.367 -11.643 -23.800 1.00 89.69 722 TYR A CA 1
ATOM 5595 C C . TYR A 1 722 ? -3.298 -12.140 -24.917 1.00 89.69 722 TYR A C 1
ATOM 5597 O O . TYR A 1 722 ? -4.359 -12.672 -24.610 1.00 89.69 722 TYR A O 1
ATOM 5605 N N . ASN A 1 723 ? -2.927 -12.007 -26.192 1.00 91.44 723 ASN A N 1
ATOM 5606 C CA . ASN A 1 723 ? -3.675 -12.536 -27.331 1.00 91.44 723 ASN A CA 1
ATOM 5607 C C . ASN A 1 723 ? -2.785 -13.471 -28.158 1.00 91.44 723 ASN A C 1
ATOM 5609 O O . ASN A 1 723 ? -1.857 -13.020 -28.821 1.00 91.44 723 ASN A O 1
ATOM 5613 N N . ARG A 1 724 ? -3.071 -14.775 -28.142 1.00 92.94 724 ARG A N 1
ATOM 5614 C CA . ARG A 1 724 ? -2.284 -15.786 -28.873 1.00 92.94 724 ARG A CA 1
ATOM 5615 C C . ARG A 1 724 ? -2.495 -15.765 -30.388 1.00 92.94 724 ARG A C 1
ATOM 5617 O O . ARG A 1 724 ? -1.665 -16.309 -31.109 1.00 92.94 724 ARG A O 1
ATOM 5624 N N . SER A 1 725 ? -3.572 -15.143 -30.858 1.00 92.38 725 SER A N 1
ATOM 5625 C CA . SER A 1 725 ? -3.954 -15.099 -32.272 1.00 92.38 725 SER A CA 1
ATOM 5626 C C . SER A 1 725 ? -4.366 -13.673 -32.658 1.00 92.38 725 SER A C 1
ATOM 5628 O O . SER A 1 725 ? -5.550 -13.393 -32.836 1.00 92.38 725 SER A O 1
ATOM 5630 N N . PRO A 1 726 ? -3.405 -12.735 -32.717 1.00 91.00 726 PRO A N 1
ATOM 5631 C CA . PRO A 1 726 ? -3.671 -11.353 -33.100 1.00 91.00 726 PRO A CA 1
ATOM 5632 C C . PRO A 1 726 ? -4.080 -11.241 -34.574 1.00 91.00 726 PRO A C 1
ATOM 5634 O O . PRO A 1 726 ? -3.520 -11.913 -35.435 1.00 91.00 726 PRO A O 1
ATOM 5637 N N . GLU A 1 727 ? -5.039 -10.360 -34.860 1.00 89.25 727 GLU A N 1
ATOM 5638 C CA . GLU A 1 727 ? -5.556 -10.142 -36.220 1.00 89.25 727 GLU A CA 1
ATOM 5639 C C . GLU A 1 727 ? -4.544 -9.419 -37.123 1.00 89.25 727 GLU A C 1
ATOM 5641 O O . GLU A 1 727 ? -4.462 -9.686 -38.320 1.00 89.25 727 GLU A O 1
ATOM 5646 N N . HIS A 1 728 ? -3.748 -8.504 -36.558 1.00 93.69 728 HIS A N 1
ATOM 5647 C CA . HIS A 1 728 ? -2.781 -7.709 -37.312 1.00 93.69 728 HIS A CA 1
ATOM 5648 C C . HIS A 1 728 ? -1.394 -8.386 -37.329 1.00 93.69 728 HIS A C 1
ATOM 5650 O O . HIS A 1 728 ? -0.848 -8.664 -36.263 1.00 93.69 728 HIS A O 1
ATOM 5656 N N . PRO A 1 729 ? -0.721 -8.550 -38.487 1.00 91.38 729 PRO A N 1
ATOM 5657 C CA . PRO A 1 729 ? 0.539 -9.311 -38.598 1.00 91.38 729 PRO A CA 1
ATOM 5658 C C . PRO A 1 729 ? 1.746 -8.682 -37.871 1.00 91.38 729 PRO A C 1
ATOM 5660 O O . PRO A 1 729 ? 2.773 -9.331 -37.650 1.00 91.38 729 PRO A O 1
ATOM 5663 N N . ARG A 1 730 ? 1.650 -7.393 -37.520 1.00 94.44 730 ARG A N 1
ATOM 5664 C CA . ARG A 1 730 ? 2.646 -6.670 -36.702 1.00 94.44 730 ARG A CA 1
ATOM 5665 C C . ARG A 1 730 ? 2.289 -6.563 -35.218 1.00 94.44 730 ARG A C 1
ATOM 5667 O O . ARG A 1 730 ? 3.027 -5.932 -34.470 1.00 94.44 730 ARG A O 1
ATOM 5674 N N . ASP A 1 731 ? 1.179 -7.153 -34.797 1.00 96.56 731 ASP A N 1
ATOM 5675 C CA . ASP A 1 731 ? 0.877 -7.394 -33.390 1.00 96.56 731 ASP A CA 1
ATOM 5676 C C . ASP A 1 731 ? 1.233 -8.857 -33.116 1.00 96.56 731 ASP A C 1
ATOM 5678 O O . ASP A 1 731 ? 0.633 -9.750 -33.696 1.00 96.56 731 ASP A O 1
ATOM 5682 N N . ARG A 1 732 ? 2.292 -9.125 -32.353 1.00 95.38 732 ARG A N 1
ATOM 5683 C CA . ARG A 1 732 ? 2.905 -10.456 -32.238 1.00 95.38 732 ARG A CA 1
ATOM 5684 C C . ARG A 1 732 ? 2.744 -10.985 -30.825 1.00 95.38 732 ARG A C 1
ATOM 5686 O O . ARG A 1 732 ? 3.064 -10.291 -29.861 1.00 95.38 732 ARG A O 1
ATOM 5693 N N . TYR A 1 733 ? 2.273 -12.224 -30.707 1.00 94.69 733 TYR A N 1
ATOM 5694 C CA . TYR A 1 733 ? 2.281 -12.919 -29.427 1.00 94.69 733 TYR A CA 1
ATOM 5695 C C . TYR A 1 733 ? 3.713 -13.310 -29.059 1.00 94.69 733 TYR A C 1
ATOM 5697 O O . TYR A 1 733 ? 4.387 -13.987 -29.833 1.00 94.69 733 TYR A O 1
ATOM 5705 N N . ASP A 1 734 ? 4.156 -12.906 -27.876 1.00 93.75 734 ASP A N 1
ATOM 5706 C CA . ASP A 1 734 ? 5.482 -13.195 -27.352 1.00 93.75 734 ASP A CA 1
ATOM 5707 C C . ASP A 1 734 ? 5.381 -13.613 -25.880 1.00 93.75 734 ASP A C 1
ATOM 5709 O O . ASP A 1 734 ? 5.092 -12.814 -24.989 1.00 93.75 734 ASP A O 1
ATOM 5713 N N . VAL A 1 735 ? 5.627 -14.898 -25.624 1.00 92.12 735 VAL A N 1
ATOM 5714 C CA . VAL A 1 735 ? 5.563 -15.503 -24.285 1.00 92.12 735 VAL A CA 1
ATOM 5715 C C . VAL A 1 735 ? 6.651 -14.974 -23.342 1.00 92.12 735 VAL A C 1
ATOM 5717 O O . VAL A 1 735 ? 6.514 -15.072 -22.119 1.00 92.12 735 VAL A O 1
ATOM 5720 N N . MET A 1 736 ? 7.726 -14.396 -23.883 1.00 94.38 736 MET A N 1
ATOM 5721 C CA . MET A 1 736 ? 8.814 -13.827 -23.095 1.00 94.38 736 MET A CA 1
ATOM 5722 C C . MET A 1 736 ? 8.484 -12.418 -22.591 1.00 94.38 736 MET A C 1
ATOM 5724 O O . MET A 1 736 ? 9.144 -11.942 -21.670 1.00 94.38 736 MET A O 1
ATOM 5728 N N . VAL A 1 737 ? 7.441 -11.751 -23.104 1.00 93.69 737 VAL A N 1
ATOM 5729 C CA . VAL A 1 737 ? 6.997 -10.419 -22.647 1.00 93.69 737 VAL A CA 1
ATOM 5730 C C . VAL A 1 737 ? 6.110 -10.545 -21.401 1.00 93.69 737 VAL A C 1
ATOM 5732 O O . VAL A 1 737 ? 4.890 -10.398 -21.434 1.00 93.69 737 VAL A O 1
ATOM 5735 N N . GLN A 1 738 ? 6.734 -10.837 -20.259 1.00 92.56 738 GLN A N 1
ATOM 5736 C CA . GLN A 1 738 ? 6.059 -11.017 -18.968 1.00 92.56 738 GLN A CA 1
ATOM 5737 C C . GLN A 1 738 ? 6.313 -9.833 -18.040 1.00 92.56 738 GLN A C 1
ATOM 5739 O O . GLN A 1 738 ? 7.378 -9.701 -17.435 1.00 92.56 738 GLN A O 1
ATOM 5744 N N . SER A 1 739 ? 5.303 -8.971 -17.921 1.00 94.38 739 SER A N 1
ATOM 5745 C CA . SER A 1 739 ? 5.344 -7.734 -17.143 1.00 94.38 739 SER A CA 1
ATOM 5746 C C . SER A 1 739 ? 6.596 -6.888 -17.441 1.00 94.38 739 SER A C 1
ATOM 5748 O O . SER A 1 739 ? 7.398 -6.630 -16.538 1.00 94.38 739 SER A O 1
ATOM 5750 N N . PRO A 1 740 ? 6.806 -6.477 -18.710 1.00 97.25 740 PRO A N 1
ATOM 5751 C CA . PRO A 1 740 ? 8.032 -5.803 -19.121 1.00 97.25 740 PRO A CA 1
ATOM 5752 C C . PRO A 1 740 ? 8.208 -4.471 -18.379 1.00 97.25 740 PRO A C 1
ATOM 5754 O O . PRO A 1 740 ? 7.240 -3.736 -18.156 1.00 97.25 740 PRO A O 1
ATOM 5757 N N . LYS A 1 741 ? 9.446 -4.169 -17.974 1.00 95.31 741 LYS A N 1
ATOM 5758 C CA . LYS A 1 741 ? 9.774 -3.031 -17.097 1.00 95.31 741 LYS A CA 1
ATOM 5759 C C . LYS A 1 741 ? 10.567 -1.928 -17.763 1.00 95.31 741 LYS A C 1
ATOM 5761 O O . LYS A 1 741 ? 10.204 -0.767 -17.605 1.00 95.31 741 LYS A O 1
ATOM 5766 N N . SER A 1 742 ? 11.585 -2.277 -18.529 1.00 97.50 742 SER A N 1
ATOM 5767 C CA . SER A 1 742 ? 12.424 -1.322 -19.245 1.00 97.50 742 SER A CA 1
ATOM 5768 C C . SER A 1 742 ? 12.794 -1.875 -20.614 1.00 97.50 742 SER A C 1
ATOM 5770 O O . SER A 1 742 ? 12.738 -3.087 -20.846 1.00 97.50 742 SER A O 1
ATOM 5772 N N . ALA A 1 743 ? 13.133 -0.967 -21.519 1.00 98.19 743 ALA A N 1
ATOM 5773 C CA . ALA A 1 743 ? 13.701 -1.271 -22.819 1.00 98.19 743 ALA A CA 1
ATOM 5774 C C . ALA A 1 743 ? 14.973 -0.437 -23.001 1.00 98.19 743 ALA A C 1
ATOM 5776 O O . ALA A 1 743 ? 15.146 0.568 -22.315 1.00 98.19 743 ALA A O 1
ATOM 5777 N N . GLY A 1 744 ? 15.842 -0.844 -23.918 1.00 97.88 744 GLY A N 1
ATOM 5778 C CA . GLY A 1 744 ? 17.046 -0.097 -24.257 1.00 97.88 744 GLY A CA 1
ATOM 5779 C C . GLY A 1 744 ? 17.602 -0.534 -25.601 1.00 97.88 744 GLY A C 1
ATOM 5780 O O . GLY A 1 744 ? 17.544 -1.713 -25.948 1.00 97.88 744 GLY A O 1
ATOM 5781 N N . PHE A 1 745 ? 18.143 0.413 -26.357 1.00 98.25 745 PHE A N 1
ATOM 5782 C CA . PHE A 1 745 ? 18.809 0.131 -27.622 1.00 98.25 745 PHE A CA 1
ATOM 5783 C C . PHE A 1 745 ? 20.309 0.073 -27.421 1.00 98.25 745 PHE A C 1
ATOM 5785 O O . PHE A 1 745 ? 20.891 0.939 -26.767 1.00 98.25 745 PHE A O 1
ATOM 5792 N N . ARG A 1 746 ? 20.941 -0.921 -28.042 1.00 97.38 746 ARG A N 1
ATOM 5793 C CA . ARG A 1 746 ? 22.385 -0.891 -28.213 1.00 97.38 746 ARG A CA 1
ATOM 5794 C C . ARG A 1 746 ? 22.745 0.382 -29.007 1.00 97.38 746 ARG A C 1
ATOM 5796 O O . ARG A 1 746 ? 22.039 0.686 -29.968 1.00 97.38 746 ARG A O 1
ATOM 5803 N N . PRO A 1 747 ? 23.800 1.129 -28.633 1.00 95.56 747 PRO A N 1
ATOM 5804 C CA . PRO A 1 747 ? 24.152 2.406 -29.262 1.00 95.56 747 PRO A CA 1
ATOM 5805 C C . PRO A 1 747 ? 24.309 2.377 -30.789 1.00 95.56 747 PRO A C 1
ATOM 5807 O O . PRO A 1 747 ? 23.993 3.362 -31.444 1.00 95.56 747 PRO A O 1
ATOM 5810 N N . ASP A 1 748 ? 24.745 1.254 -31.362 1.00 95.19 748 ASP A N 1
ATOM 5811 C CA . ASP A 1 748 ? 24.864 1.067 -32.818 1.00 95.19 748 ASP A CA 1
ATOM 5812 C C . ASP A 1 748 ? 23.531 0.738 -33.522 1.00 95.19 748 ASP A C 1
ATOM 5814 O O . ASP A 1 748 ? 23.500 0.542 -34.733 1.00 95.19 748 ASP A O 1
ATOM 5818 N N . GLY A 1 749 ? 22.425 0.650 -32.776 1.00 95.06 749 GLY A N 1
ATOM 5819 C CA . GLY A 1 749 ? 21.087 0.377 -33.298 1.00 95.06 749 GLY A CA 1
ATOM 5820 C C . GLY A 1 749 ? 20.849 -1.071 -33.732 1.00 95.06 749 GLY A C 1
ATOM 5821 O O . GLY A 1 749 ? 19.758 -1.383 -34.198 1.00 95.06 749 GLY A O 1
ATOM 5822 N N . THR A 1 750 ? 21.821 -1.973 -33.562 1.00 95.44 750 THR A N 1
ATOM 5823 C CA . THR A 1 750 ? 21.725 -3.356 -34.069 1.00 95.44 750 THR A CA 1
ATOM 5824 C C . THR A 1 750 ? 20.794 -4.249 -33.251 1.00 95.44 750 THR A C 1
ATOM 5826 O O . THR A 1 750 ? 20.241 -5.214 -33.778 1.00 95.44 750 THR A O 1
ATOM 5829 N N . LYS A 1 751 ? 20.615 -3.947 -31.959 1.00 98.00 751 LYS A N 1
ATOM 5830 C CA . LYS A 1 751 ? 19.791 -4.728 -31.028 1.00 98.00 751 LYS A CA 1
ATOM 5831 C C . LYS A 1 751 ? 18.979 -3.826 -30.107 1.00 98.00 751 LYS A C 1
ATOM 5833 O O . LYS A 1 751 ? 19.470 -2.801 -29.631 1.00 98.00 751 LYS A O 1
ATOM 5838 N N . ALA A 1 752 ? 17.767 -4.262 -29.790 1.00 98.31 752 ALA A N 1
ATOM 5839 C CA . ALA A 1 752 ? 16.958 -3.731 -28.702 1.00 98.31 752 ALA A CA 1
ATOM 5840 C C . ALA A 1 752 ? 16.782 -4.798 -27.619 1.00 98.31 752 ALA A C 1
ATOM 5842 O O . ALA A 1 752 ? 16.567 -5.970 -27.919 1.00 98.31 752 ALA A O 1
ATOM 5843 N N . TYR A 1 753 ? 16.851 -4.393 -26.358 1.00 98.75 753 TYR A N 1
ATOM 5844 C CA . TYR A 1 753 ? 16.702 -5.270 -25.204 1.00 98.75 753 TYR A CA 1
ATOM 5845 C C . TYR A 1 753 ? 15.470 -4.877 -24.399 1.00 98.75 753 TYR A C 1
ATOM 5847 O O . TYR A 1 753 ? 15.188 -3.693 -24.227 1.00 98.75 753 TYR A O 1
ATOM 5855 N N . VAL A 1 754 ? 14.747 -5.868 -23.878 1.00 98.69 754 VAL A N 1
ATOM 5856 C CA . VAL A 1 754 ? 13.580 -5.669 -23.009 1.00 98.69 754 VAL A CA 1
ATOM 5857 C C . VAL A 1 754 ? 13.738 -6.501 -21.748 1.00 98.69 754 VAL A C 1
ATOM 5859 O O . VAL A 1 754 ? 13.893 -7.717 -21.823 1.00 98.69 754 VAL A O 1
ATOM 5862 N N . ASN A 1 755 ? 13.641 -5.861 -20.584 1.00 98.44 755 ASN A N 1
ATOM 5863 C CA . ASN A 1 755 ? 13.604 -6.553 -19.299 1.00 98.44 755 ASN A CA 1
ATOM 5864 C C . ASN A 1 755 ? 12.181 -7.025 -18.985 1.00 98.44 755 ASN A C 1
ATOM 5866 O O . ASN A 1 755 ? 11.282 -6.205 -18.772 1.00 98.44 755 ASN A O 1
ATOM 5870 N N . SER A 1 756 ? 12.000 -8.338 -18.889 1.00 95.81 756 SER A N 1
ATOM 5871 C CA . SER A 1 756 ? 10.762 -8.999 -18.477 1.00 95.81 756 SER A CA 1
ATOM 5872 C C . SER A 1 756 ? 10.852 -9.402 -17.011 1.00 95.81 756 SER A C 1
ATOM 5874 O O . SER A 1 756 ? 11.454 -10.419 -16.662 1.00 95.81 756 SER A O 1
ATOM 5876 N N . LEU A 1 757 ? 10.246 -8.587 -16.143 1.00 93.88 757 LEU A N 1
ATOM 5877 C CA . LEU A 1 757 ? 10.371 -8.710 -14.689 1.00 93.88 757 LEU A CA 1
ATOM 5878 C C . LEU A 1 757 ? 9.870 -10.060 -14.172 1.00 93.88 757 LEU A C 1
ATOM 5880 O O . LEU A 1 757 ? 10.584 -10.735 -13.438 1.00 93.88 757 LEU A O 1
ATOM 5884 N N . GLU A 1 758 ? 8.645 -10.440 -14.539 1.00 91.31 758 GLU A N 1
ATOM 5885 C CA . GLU A 1 758 ? 8.028 -11.690 -14.068 1.00 91.31 758 GLU A CA 1
ATOM 5886 C C . GLU A 1 758 ? 8.521 -12.906 -14.863 1.00 91.31 758 GLU A C 1
ATOM 5888 O O . GLU A 1 758 ? 8.386 -14.039 -14.416 1.00 91.31 758 GLU A O 1
ATOM 5893 N N . GLY A 1 759 ? 9.157 -12.666 -16.014 1.00 90.69 759 GLY A N 1
ATOM 5894 C CA . GLY A 1 759 ? 9.810 -13.701 -16.809 1.00 90.69 759 GLY A CA 1
ATOM 5895 C C . GLY A 1 759 ? 11.253 -13.996 -16.396 1.00 90.69 759 GLY A C 1
ATOM 5896 O O . GLY A 1 759 ? 11.857 -14.874 -17.005 1.00 90.69 759 GLY A O 1
ATOM 5897 N N . PHE A 1 760 ? 11.827 -13.263 -15.430 1.00 95.19 760 PHE A N 1
ATOM 5898 C CA . PHE A 1 760 ? 13.236 -13.373 -15.006 1.00 95.19 760 PHE A CA 1
ATOM 5899 C C . PHE A 1 760 ? 14.231 -13.339 -16.179 1.00 95.19 760 PHE A C 1
ATOM 5901 O O . PHE A 1 760 ? 15.242 -14.046 -16.185 1.00 95.19 760 PHE A O 1
ATOM 5908 N N . THR A 1 761 ? 13.922 -12.558 -17.215 1.00 96.44 761 THR A N 1
ATOM 5909 C CA . THR A 1 761 ? 14.649 -12.593 -18.489 1.00 96.44 761 THR A CA 1
ATOM 5910 C C . THR A 1 761 ? 14.841 -11.207 -19.086 1.00 96.44 761 THR A C 1
ATOM 5912 O O . THR A 1 761 ? 14.009 -10.316 -18.918 1.00 96.44 761 THR A O 1
ATOM 5915 N N . THR A 1 762 ? 15.935 -11.036 -19.823 1.00 98.50 762 THR A N 1
ATOM 5916 C CA . THR A 1 762 ? 16.097 -9.945 -20.787 1.00 98.50 762 THR A CA 1
ATOM 5917 C C . THR A 1 762 ? 15.996 -10.534 -22.186 1.00 98.50 762 THR A C 1
ATOM 5919 O O . THR A 1 762 ? 16.678 -11.504 -22.505 1.00 98.50 762 THR A O 1
ATOM 5922 N N . VAL A 1 763 ? 15.129 -9.977 -23.023 1.00 98.31 763 VAL A N 1
ATOM 5923 C CA . VAL A 1 763 ? 14.892 -10.459 -24.387 1.00 98.31 763 VAL A CA 1
ATOM 5924 C C . VAL A 1 763 ? 15.587 -9.528 -25.370 1.00 98.31 763 VAL A C 1
ATOM 5926 O O . VAL A 1 763 ? 15.401 -8.315 -25.282 1.00 98.31 763 VAL A O 1
ATOM 5929 N N . ALA A 1 764 ? 16.379 -10.090 -26.282 1.00 98.44 764 ALA A N 1
ATOM 5930 C CA . ALA A 1 764 ? 17.052 -9.358 -27.348 1.00 98.44 764 ALA A CA 1
ATOM 5931 C C . ALA A 1 764 ? 16.230 -9.438 -28.639 1.00 98.44 764 ALA A C 1
ATOM 5933 O O . ALA A 1 764 ? 15.759 -10.513 -29.020 1.00 98.44 764 ALA A O 1
ATOM 5934 N N . TYR A 1 765 ? 16.095 -8.313 -29.329 1.00 98.38 765 TYR A N 1
ATOM 5935 C CA . TYR A 1 765 ? 15.358 -8.176 -30.577 1.00 98.38 765 TYR A CA 1
ATOM 5936 C C . TYR A 1 765 ? 16.203 -7.471 -31.631 1.00 98.38 765 TYR A C 1
ATOM 5938 O O . TYR A 1 765 ? 16.996 -6.585 -31.317 1.00 98.38 765 TYR A O 1
ATOM 5946 N N . ASP A 1 766 ? 15.954 -7.820 -32.886 1.00 97.50 766 ASP A N 1
ATOM 5947 C CA . ASP A 1 766 ? 16.315 -7.017 -34.044 1.00 97.50 766 ASP A CA 1
ATOM 5948 C C . ASP A 1 766 ? 15.282 -5.883 -34.171 1.00 97.50 766 ASP A C 1
ATOM 5950 O O . ASP A 1 766 ? 14.097 -6.168 -34.397 1.00 97.50 766 ASP A O 1
ATOM 5954 N N . PRO A 1 767 ? 15.679 -4.611 -34.003 1.00 96.25 767 PRO A N 1
ATOM 5955 C CA . PRO A 1 767 ? 14.748 -3.490 -34.024 1.00 96.25 767 PRO A CA 1
ATOM 5956 C C . PRO A 1 767 ? 14.269 -3.108 -35.432 1.00 96.25 767 PRO A C 1
ATOM 5958 O O . PRO A 1 767 ? 13.299 -2.360 -35.556 1.00 96.25 767 PRO A O 1
ATOM 5961 N N . VAL A 1 768 ? 14.907 -3.617 -36.491 1.00 93.75 768 VAL A N 1
ATOM 5962 C CA . VAL A 1 768 ? 14.532 -3.364 -37.889 1.00 93.75 768 VAL A CA 1
ATOM 5963 C C . VAL A 1 768 ? 13.602 -4.467 -38.390 1.00 93.75 768 VAL A C 1
ATOM 5965 O O . VAL A 1 768 ? 12.494 -4.188 -38.851 1.00 93.75 768 VAL A O 1
ATOM 5968 N N . ALA A 1 769 ? 14.003 -5.733 -38.244 1.00 94.75 769 ALA A N 1
ATOM 5969 C CA . ALA A 1 769 ? 13.179 -6.889 -38.611 1.00 94.75 769 ALA A CA 1
ATOM 5970 C C . ALA A 1 769 ? 12.032 -7.150 -37.611 1.00 94.75 769 ALA A C 1
ATOM 5972 O O . ALA A 1 769 ? 11.112 -7.936 -37.883 1.00 94.75 769 ALA A O 1
ATOM 5973 N N . LEU A 1 770 ? 12.084 -6.497 -36.443 1.00 94.38 770 LEU A N 1
ATOM 5974 C CA . LEU A 1 770 ? 11.154 -6.649 -35.324 1.00 94.38 770 LEU A CA 1
ATOM 5975 C C . LEU A 1 770 ? 11.059 -8.100 -34.840 1.00 94.38 770 LEU A C 1
ATOM 5977 O O . LEU A 1 770 ? 9.983 -8.578 -34.484 1.00 94.38 770 LEU A O 1
ATOM 5981 N N . LYS A 1 771 ? 12.166 -8.840 -34.865 1.00 93.56 771 LYS A N 1
ATOM 5982 C CA . LYS A 1 771 ? 12.202 -10.271 -34.544 1.00 93.56 771 LYS A CA 1
ATOM 5983 C C . LYS A 1 771 ? 13.004 -10.506 -33.273 1.00 93.56 771 LYS A C 1
ATOM 5985 O O . LYS A 1 771 ? 14.043 -9.888 -33.076 1.00 93.56 771 LYS A O 1
ATOM 5990 N N . GLN A 1 772 ? 12.545 -11.427 -32.434 1.00 95.62 772 GLN A N 1
ATOM 5991 C CA . GLN A 1 772 ? 13.326 -11.899 -31.297 1.00 95.62 772 GLN A CA 1
ATOM 5992 C C . GLN A 1 772 ? 14.598 -12.614 -31.787 1.00 95.62 772 GLN A C 1
ATOM 5994 O O . GLN A 1 772 ? 14.531 -13.494 -32.649 1.00 95.62 772 GLN A O 1
ATOM 5999 N N . LEU A 1 773 ? 15.744 -12.228 -31.229 1.00 96.81 773 LEU A N 1
ATOM 6000 C CA . LEU A 1 773 ? 17.058 -12.820 -31.491 1.00 96.81 773 LEU A CA 1
ATOM 6001 C C . LEU A 1 773 ? 17.416 -13.879 -30.448 1.00 96.81 773 LEU A C 1
ATOM 6003 O O . LEU A 1 773 ? 17.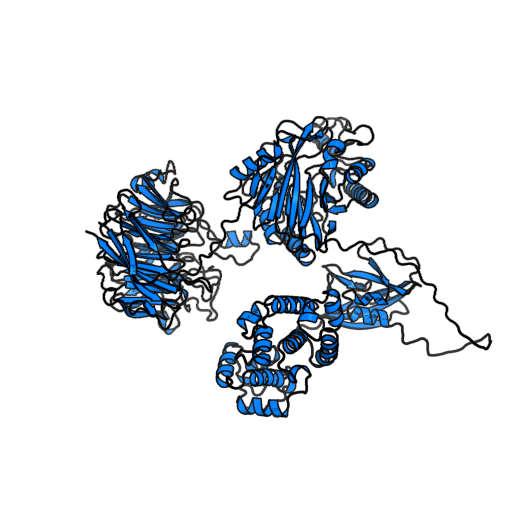982 -14.913 -30.786 1.00 96.81 773 LEU A O 1
ATOM 6007 N N . GLY A 1 774 ? 17.060 -13.637 -29.185 1.00 95.50 774 GLY A N 1
ATOM 6008 C CA . GLY A 1 774 ? 17.398 -14.531 -28.085 1.00 95.50 774 GLY A CA 1
ATOM 6009 C C . GLY A 1 774 ? 16.848 -14.061 -26.745 1.00 95.50 774 GLY A C 1
ATOM 6010 O O . GLY A 1 774 ? 16.246 -12.991 -26.630 1.00 95.50 774 GLY A O 1
ATOM 6011 N N . THR A 1 775 ? 17.053 -14.883 -25.721 1.00 97.19 775 THR A N 1
ATOM 6012 C CA . THR A 1 775 ? 16.598 -14.617 -24.356 1.00 97.19 775 THR A CA 1
ATOM 6013 C C . THR A 1 775 ? 17.711 -14.930 -23.371 1.00 97.19 775 THR A C 1
ATOM 6015 O O . THR A 1 775 ? 18.308 -16.002 -23.413 1.00 97.19 775 THR A O 1
ATOM 6018 N N . ILE A 1 776 ? 17.943 -14.000 -22.454 1.00 97.94 776 ILE A N 1
ATOM 6019 C CA . ILE A 1 776 ? 18.980 -14.051 -21.430 1.00 97.94 776 ILE A CA 1
ATOM 6020 C C . ILE A 1 776 ? 18.284 -14.288 -20.096 1.00 97.94 776 ILE A C 1
ATOM 6022 O O . ILE A 1 776 ? 17.457 -13.475 -19.681 1.00 97.94 776 ILE A O 1
ATOM 6026 N N . ARG A 1 777 ? 18.571 -15.418 -19.445 1.00 96.19 777 ARG A N 1
ATOM 6027 C CA . ARG A 1 777 ? 17.915 -15.826 -18.195 1.00 96.19 777 ARG A CA 1
ATOM 6028 C C . ARG A 1 777 ? 18.713 -15.373 -16.977 1.00 96.19 777 ARG A C 1
ATOM 6030 O O . ARG A 1 777 ? 19.911 -15.610 -16.903 1.00 96.19 777 ARG A O 1
ATOM 6037 N N . HIS A 1 778 ? 18.014 -14.806 -15.998 1.00 95.50 778 HIS A N 1
ATOM 6038 C CA . HIS A 1 778 ? 18.583 -14.257 -14.763 1.00 95.50 778 HIS A CA 1
ATOM 6039 C C . HIS A 1 778 ? 18.328 -15.162 -13.556 1.00 95.50 778 HIS A C 1
ATOM 6041 O O . HIS A 1 778 ? 17.874 -14.700 -12.514 1.00 95.50 778 HIS A O 1
ATOM 6047 N N . CYS A 1 779 ? 18.566 -16.463 -13.708 1.00 93.19 779 CYS A N 1
ATOM 6048 C CA . CYS A 1 779 ? 18.502 -17.433 -12.616 1.00 93.19 779 CYS A CA 1
ATOM 6049 C C . CYS A 1 779 ? 19.864 -18.087 -12.463 1.00 93.19 779 CYS A C 1
ATOM 6051 O O . CYS A 1 779 ? 20.421 -18.548 -13.456 1.00 93.19 779 CYS A O 1
ATOM 6053 N N . PHE A 1 780 ? 20.359 -18.123 -11.234 1.00 92.94 780 PHE A N 1
ATOM 6054 C CA . PHE A 1 780 ? 21.699 -18.566 -10.904 1.00 92.94 780 PHE A CA 1
ATOM 6055 C C . PHE A 1 780 ? 21.619 -19.734 -9.927 1.00 92.94 780 PHE A C 1
ATOM 6057 O O . PHE A 1 780 ? 20.911 -19.666 -8.921 1.00 92.94 780 PHE A O 1
ATOM 6064 N N . ASP A 1 781 ? 22.321 -20.809 -10.261 1.00 90.75 781 ASP A N 1
ATOM 6065 C CA . ASP A 1 781 ? 22.528 -21.989 -9.427 1.00 90.75 781 ASP A CA 1
ATOM 6066 C C . ASP A 1 781 ? 24.019 -22.378 -9.449 1.00 90.75 781 ASP A C 1
ATOM 6068 O O . ASP A 1 781 ? 24.863 -21.609 -9.922 1.00 90.75 781 ASP A O 1
ATOM 6072 N N . GLU A 1 782 ? 24.355 -23.577 -8.972 1.00 90.00 782 GLU A N 1
ATOM 6073 C CA . GLU A 1 782 ? 25.731 -24.092 -8.929 1.00 90.00 782 GLU A CA 1
ATOM 6074 C C . GLU A 1 782 ? 26.449 -24.013 -10.287 1.00 90.00 782 GLU A C 1
ATOM 6076 O O . GLU A 1 782 ? 27.656 -23.776 -10.344 1.00 90.00 782 GLU A O 1
ATOM 6081 N N . LYS A 1 783 ? 25.720 -24.144 -11.405 1.00 89.94 783 LYS A N 1
ATOM 6082 C CA . LYS A 1 783 ? 26.297 -24.074 -12.758 1.00 89.94 783 LYS A CA 1
ATOM 6083 C C . LYS A 1 783 ? 26.759 -22.666 -13.113 1.00 89.94 783 LYS A C 1
ATOM 6085 O O . LYS A 1 783 ? 27.587 -22.498 -14.005 1.00 89.94 783 LYS A O 1
ATOM 6090 N N . ASN A 1 784 ? 26.214 -21.656 -12.442 1.00 91.38 784 ASN A N 1
ATOM 6091 C CA . ASN A 1 784 ? 26.522 -20.250 -12.662 1.00 91.38 784 ASN A CA 1
ATOM 6092 C C . ASN A 1 784 ? 27.426 -19.655 -11.580 1.00 91.38 784 ASN A C 1
ATOM 6094 O O . ASN A 1 784 ? 27.737 -18.469 -11.668 1.00 91.38 784 ASN A O 1
ATOM 6098 N N . ALA A 1 785 ? 27.880 -20.444 -10.600 1.00 84.75 785 ALA A N 1
ATOM 6099 C CA . ALA A 1 785 ? 28.687 -19.955 -9.482 1.00 84.75 785 ALA A CA 1
ATOM 6100 C C . ALA A 1 785 ? 29.927 -19.158 -9.937 1.00 84.75 785 ALA A C 1
ATOM 6102 O O . ALA A 1 785 ? 30.251 -18.129 -9.352 1.00 84.75 785 ALA A O 1
ATOM 6103 N N . GLY A 1 786 ? 30.566 -19.559 -11.044 1.00 88.25 786 GLY A N 1
ATOM 6104 C CA . GLY A 1 786 ? 31.722 -18.853 -11.614 1.00 88.25 786 GLY A CA 1
ATOM 6105 C C . GLY A 1 786 ? 31.431 -17.455 -12.187 1.00 88.25 786 GLY A C 1
ATOM 6106 O O . GLY A 1 786 ? 32.368 -16.704 -12.442 1.00 88.25 786 GLY A O 1
ATOM 6107 N N . LEU A 1 787 ? 30.161 -17.087 -12.389 1.00 93.69 787 LEU A N 1
ATOM 6108 C CA . LEU A 1 787 ? 29.761 -15.749 -12.845 1.00 93.69 787 LEU A CA 1
ATOM 6109 C C . LEU A 1 787 ? 29.632 -14.759 -11.683 1.00 93.69 787 LEU A C 1
ATOM 6111 O O . LEU A 1 787 ? 29.724 -13.547 -11.896 1.00 93.69 787 LEU A O 1
ATOM 6115 N N . ILE A 1 788 ? 29.385 -15.255 -10.470 1.00 92.75 788 ILE A N 1
ATOM 6116 C CA . ILE A 1 788 ? 29.066 -14.423 -9.315 1.00 92.75 788 ILE A CA 1
ATOM 6117 C C . ILE A 1 788 ? 30.362 -13.939 -8.669 1.00 92.75 788 ILE A C 1
ATOM 6119 O O . ILE A 1 788 ? 31.242 -14.707 -8.290 1.00 92.75 788 ILE A O 1
ATOM 6123 N N . SER A 1 789 ? 30.494 -12.621 -8.567 1.00 92.44 789 SER A N 1
ATOM 6124 C CA . SER A 1 789 ? 31.663 -11.983 -7.979 1.00 92.44 789 SER A CA 1
ATOM 6125 C C . SER A 1 789 ? 31.730 -12.242 -6.472 1.00 92.44 789 SER A C 1
ATOM 6127 O O . SER A 1 789 ? 30.806 -11.897 -5.742 1.00 92.44 789 SER A O 1
ATOM 6129 N N . SER A 1 790 ? 32.891 -12.684 -5.987 1.00 90.81 790 SER A N 1
ATOM 6130 C CA . SER A 1 790 ? 33.184 -12.903 -4.559 1.00 90.81 790 SER A CA 1
ATOM 6131 C C . SER A 1 790 ? 33.311 -11.622 -3.714 1.00 90.81 790 SER A C 1
ATOM 6133 O O . SER A 1 790 ? 33.588 -11.677 -2.514 1.00 90.81 790 SER A O 1
ATOM 6135 N N . GLN A 1 791 ? 33.144 -10.447 -4.327 1.00 93.62 791 GLN A N 1
ATOM 6136 C CA . GLN A 1 791 ? 33.170 -9.158 -3.634 1.00 93.62 791 GLN A CA 1
ATOM 6137 C C . GLN A 1 791 ? 32.031 -9.047 -2.615 1.00 93.62 791 GLN A C 1
ATOM 6139 O O . GLN A 1 791 ? 30.894 -9.413 -2.892 1.00 93.62 791 GLN A O 1
ATOM 6144 N N . LYS A 1 792 ? 32.315 -8.475 -1.442 1.00 91.38 792 LYS A N 1
ATOM 6145 C CA . LYS A 1 792 ? 31.280 -8.215 -0.433 1.00 91.38 792 LYS A CA 1
ATOM 6146 C C . LYS A 1 792 ? 30.324 -7.113 -0.911 1.00 91.38 792 LYS A C 1
ATOM 6148 O O . LYS A 1 792 ? 30.808 -6.136 -1.485 1.00 91.38 792 LYS A O 1
ATOM 6153 N N . PRO A 1 793 ? 29.006 -7.215 -0.647 1.00 90.94 793 PRO A N 1
ATOM 6154 C CA . PRO A 1 793 ? 28.028 -6.178 -0.978 1.00 90.94 793 PRO A CA 1
ATOM 6155 C C . PRO A 1 793 ? 28.221 -4.954 -0.071 1.00 90.94 793 PRO A C 1
ATOM 6157 O O . PRO A 1 793 ? 27.449 -4.739 0.854 1.00 90.94 793 PRO A O 1
ATOM 6160 N N . PHE A 1 794 ? 29.267 -4.157 -0.297 1.00 92.31 794 PHE A N 1
ATOM 6161 C CA . PHE A 1 794 ? 29.641 -3.037 0.574 1.00 92.31 794 PHE A CA 1
ATOM 6162 C C . PHE A 1 794 ? 29.722 -3.476 2.052 1.00 92.31 794 PHE A C 1
ATOM 6164 O O . PHE A 1 794 ? 30.472 -4.395 2.382 1.00 92.31 794 PHE A O 1
ATOM 6171 N N . ASP A 1 795 ? 28.948 -2.838 2.928 1.00 89.81 795 ASP A N 1
ATOM 6172 C CA . ASP A 1 795 ? 28.778 -3.168 4.344 1.00 89.81 795 ASP A CA 1
ATOM 6173 C C . ASP A 1 795 ? 27.435 -3.866 4.647 1.00 89.81 795 ASP A C 1
ATOM 6175 O O . ASP A 1 795 ? 27.043 -3.982 5.807 1.00 89.81 795 ASP A O 1
ATOM 6179 N N . TYR A 1 796 ? 26.719 -4.346 3.623 1.00 90.19 796 TYR A N 1
ATOM 6180 C CA . TYR A 1 796 ? 25.461 -5.071 3.793 1.00 90.19 796 TYR A CA 1
ATOM 6181 C C . TYR A 1 796 ? 25.679 -6.524 4.230 1.00 90.19 796 TYR A C 1
ATOM 6183 O O . TYR A 1 796 ? 26.615 -7.201 3.802 1.00 90.19 796 TYR A O 1
ATOM 6191 N N . ALA A 1 797 ? 24.744 -7.031 5.035 1.00 87.75 797 ALA A N 1
ATOM 6192 C CA . ALA A 1 797 ? 24.660 -8.437 5.410 1.00 87.75 797 ALA A CA 1
ATOM 6193 C C . ALA A 1 797 ? 23.442 -9.104 4.758 1.00 87.75 797 ALA A C 1
ATOM 6195 O O . ALA A 1 797 ? 22.403 -8.473 4.562 1.00 87.75 797 ALA A O 1
ATOM 6196 N N . PHE A 1 798 ? 23.562 -10.399 4.461 1.00 88.62 798 PHE A N 1
ATOM 6197 C CA . PHE A 1 798 ? 22.427 -11.235 4.081 1.00 88.62 798 PHE A CA 1
ATOM 6198 C C . PHE A 1 798 ? 21.735 -11.763 5.337 1.00 88.62 798 PHE A C 1
ATOM 6200 O O . PHE A 1 798 ? 22.308 -12.553 6.088 1.00 88.62 798 PHE A O 1
ATOM 6207 N N . ILE A 1 799 ? 20.506 -11.313 5.551 1.00 84.19 799 ILE A N 1
ATOM 6208 C CA . ILE A 1 799 ? 19.696 -11.586 6.740 1.00 84.19 799 ILE A CA 1
ATOM 6209 C C . ILE A 1 799 ? 18.702 -12.710 6.444 1.00 84.19 799 ILE A C 1
ATOM 6211 O O . ILE A 1 799 ? 18.551 -13.642 7.232 1.00 84.19 799 ILE A O 1
ATOM 6215 N N . VAL A 1 800 ? 18.067 -12.664 5.271 1.00 80.75 800 VAL A N 1
ATOM 6216 C CA . VAL A 1 800 ? 17.175 -13.721 4.785 1.00 80.75 800 VAL A CA 1
ATOM 6217 C C . VAL A 1 800 ? 17.984 -14.670 3.903 1.00 80.75 800 VAL A C 1
ATOM 6219 O O . VAL A 1 800 ? 18.756 -14.229 3.055 1.00 80.75 800 VAL A O 1
ATOM 6222 N N . LYS A 1 801 ? 17.824 -15.983 4.071 1.00 83.69 801 LYS A N 1
ATOM 6223 C CA . LYS A 1 801 ? 18.517 -16.978 3.238 1.00 83.69 801 LYS A CA 1
ATOM 6224 C C . LYS A 1 801 ? 17.521 -17.759 2.378 1.00 83.69 801 LYS A C 1
ATOM 6226 O O . LYS A 1 801 ? 16.416 -18.033 2.853 1.00 83.69 801 LYS A O 1
ATOM 6231 N N . PRO A 1 802 ? 17.891 -18.127 1.141 1.00 84.12 802 PRO A N 1
ATOM 6232 C CA . PRO A 1 802 ? 17.083 -19.025 0.324 1.00 84.12 802 PRO A CA 1
ATOM 6233 C C . PRO A 1 802 ? 17.082 -20.438 0.921 1.00 84.12 802 PRO A C 1
ATOM 6235 O O . PRO A 1 802 ? 17.889 -20.767 1.791 1.00 84.12 802 PRO A O 1
ATOM 6238 N N . LYS A 1 803 ? 16.189 -21.306 0.430 1.00 80.12 803 LYS A N 1
ATOM 6239 C CA . LYS A 1 803 ? 16.079 -22.702 0.901 1.00 80.12 803 LYS A CA 1
ATOM 6240 C C . LYS A 1 803 ? 17.369 -23.511 0.730 1.00 80.12 803 LYS A C 1
ATOM 6242 O O . LYS A 1 803 ? 17.615 -24.405 1.530 1.00 80.12 803 LYS A O 1
ATOM 6247 N N . SER A 1 804 ? 18.175 -23.200 -0.284 1.00 85.81 804 SER A N 1
ATOM 6248 C CA . SER A 1 804 ? 19.498 -23.802 -0.501 1.00 85.81 804 SER A CA 1
ATOM 6249 C C . SER A 1 804 ? 20.501 -23.455 0.603 1.00 85.81 804 SER A C 1
ATOM 6251 O O . SER A 1 804 ? 21.519 -24.123 0.728 1.00 85.81 804 SER A O 1
ATOM 6253 N N . GLY A 1 805 ? 20.258 -22.390 1.375 1.00 87.88 805 GLY A N 1
ATOM 6254 C CA . GLY A 1 805 ? 21.223 -21.801 2.304 1.00 87.88 805 GLY A CA 1
ATOM 6255 C C . GLY A 1 805 ? 22.287 -20.931 1.625 1.00 87.88 805 GLY A C 1
ATOM 6256 O O . GLY A 1 805 ? 22.842 -20.049 2.284 1.00 87.88 805 GLY A O 1
ATOM 6257 N N . ASP A 1 806 ? 22.518 -21.134 0.326 1.00 89.88 806 ASP A N 1
ATOM 6258 C CA . ASP A 1 806 ? 23.426 -20.350 -0.504 1.00 89.88 806 ASP A CA 1
ATOM 6259 C C . ASP A 1 806 ? 22.714 -19.131 -1.099 1.00 89.88 806 ASP A C 1
ATOM 6261 O O . ASP A 1 806 ? 21.823 -19.266 -1.936 1.00 89.88 806 ASP A O 1
ATOM 6265 N N . VAL A 1 807 ? 23.119 -17.938 -0.660 1.00 89.50 807 VAL A N 1
ATOM 6266 C CA . VAL A 1 807 ? 22.546 -16.655 -1.089 1.00 89.50 807 VAL A CA 1
ATOM 6267 C C . VAL A 1 807 ? 22.795 -16.353 -2.563 1.00 89.50 807 VAL A C 1
ATOM 6269 O O . VAL A 1 807 ? 22.118 -15.490 -3.115 1.00 89.50 807 VAL A O 1
ATOM 6272 N N . ASP A 1 808 ? 23.732 -17.041 -3.202 1.00 90.19 808 ASP A N 1
ATOM 6273 C CA . ASP A 1 808 ? 24.048 -16.871 -4.614 1.00 90.19 808 ASP A CA 1
ATOM 6274 C C . ASP A 1 808 ? 23.157 -17.730 -5.526 1.00 90.19 808 ASP A C 1
ATOM 6276 O O . ASP A 1 808 ? 23.102 -17.494 -6.734 1.00 90.19 808 ASP A O 1
ATOM 6280 N N . HIS A 1 809 ? 22.350 -18.632 -4.952 1.00 92.06 809 HIS A N 1
ATOM 6281 C CA . HIS A 1 809 ? 21.302 -19.358 -5.670 1.00 92.06 809 HIS A CA 1
ATOM 6282 C C . HIS A 1 809 ? 19.985 -18.572 -5.663 1.00 92.06 809 HIS A C 1
ATOM 6284 O O . HIS A 1 809 ? 19.234 -18.610 -4.683 1.00 92.06 809 HIS A O 1
ATOM 6290 N N . PHE A 1 810 ? 19.698 -17.855 -6.754 1.00 92.31 810 PHE A N 1
ATOM 6291 C CA . PHE A 1 810 ? 18.508 -17.005 -6.864 1.00 92.31 810 PHE A CA 1
ATOM 6292 C C . PHE A 1 810 ? 18.075 -16.728 -8.307 1.00 92.31 810 PHE A C 1
ATOM 6294 O O . PHE A 1 810 ? 18.874 -16.772 -9.241 1.00 92.31 810 PHE A O 1
ATOM 6301 N N . CYS A 1 811 ? 16.808 -16.361 -8.488 1.00 91.75 811 CYS A N 1
ATOM 6302 C CA . CYS A 1 811 ? 16.277 -15.776 -9.717 1.00 91.75 811 CYS A CA 1
ATOM 6303 C C . CYS A 1 811 ? 16.051 -14.267 -9.547 1.00 91.75 811 CYS A C 1
ATOM 6305 O O . CYS A 1 811 ? 15.151 -13.816 -8.837 1.00 91.75 811 CYS A O 1
ATOM 6307 N N . GLY A 1 812 ? 16.861 -13.467 -10.241 1.00 89.25 812 GLY A N 1
ATOM 6308 C CA . GLY A 1 812 ? 16.772 -12.014 -10.248 1.00 89.25 812 GLY A CA 1
ATOM 6309 C C . GLY A 1 812 ? 15.661 -11.516 -11.168 1.00 89.25 812 GLY A C 1
ATOM 6310 O O . GLY A 1 812 ? 15.662 -11.795 -12.364 1.00 89.25 812 GLY A O 1
ATOM 6311 N N . LYS A 1 813 ? 14.723 -10.727 -10.636 1.00 93.69 813 LYS A N 1
ATOM 6312 C CA . LYS A 1 813 ? 13.725 -10.024 -11.459 1.00 93.69 813 LYS A CA 1
ATOM 6313 C C . LYS A 1 813 ? 14.366 -8.781 -12.097 1.00 93.69 813 LYS A C 1
ATOM 6315 O O . LYS A 1 813 ? 14.683 -7.870 -11.332 1.00 93.69 813 LYS A O 1
ATOM 6320 N N . PRO A 1 814 ? 14.570 -8.702 -13.429 1.00 96.31 814 PRO A N 1
ATOM 6321 C CA . PRO A 1 814 ? 15.268 -7.584 -14.074 1.00 96.31 814 PRO A CA 1
ATOM 6322 C C . PRO A 1 814 ? 14.408 -6.314 -14.132 1.00 96.31 814 PRO A C 1
ATOM 6324 O O . PRO A 1 814 ? 13.214 -6.375 -14.436 1.00 96.31 814 PRO A O 1
ATOM 6327 N N . VAL A 1 815 ? 15.006 -5.155 -13.842 1.00 94.56 815 VAL A N 1
ATOM 6328 C CA . VAL A 1 815 ? 14.259 -3.914 -13.560 1.00 94.56 815 VAL A CA 1
ATOM 6329 C C . VAL A 1 815 ? 14.624 -2.781 -14.505 1.00 94.56 815 VAL A C 1
ATOM 6331 O O . VAL A 1 815 ? 13.778 -2.357 -15.285 1.00 94.56 815 VAL A O 1
ATOM 6334 N N . GLU A 1 816 ? 15.852 -2.278 -14.406 1.00 95.81 816 GLU A N 1
ATOM 6335 C CA . GLU A 1 816 ? 16.399 -1.205 -15.236 1.00 95.81 816 GLU A CA 1
ATOM 6336 C C . GLU A 1 816 ? 17.650 -1.709 -15.948 1.00 95.81 816 GLU A C 1
ATOM 6338 O O . GLU A 1 816 ? 18.200 -2.760 -15.598 1.00 95.81 816 GLU A O 1
ATOM 6343 N N . MET A 1 817 ? 18.076 -0.970 -16.968 1.00 97.69 817 MET A N 1
ATOM 6344 C CA . MET A 1 817 ? 19.279 -1.301 -17.713 1.00 97.69 817 MET A CA 1
ATOM 6345 C C . MET A 1 817 ? 20.066 -0.064 -18.128 1.00 97.69 817 MET A C 1
ATOM 6347 O O . MET A 1 817 ? 19.492 1.012 -18.267 1.00 97.69 817 MET A O 1
ATOM 6351 N N . ALA A 1 818 ? 21.363 -0.235 -18.361 1.00 97.75 818 ALA A N 1
ATOM 6352 C CA . ALA A 1 818 ? 22.195 0.788 -18.979 1.00 97.75 818 ALA A CA 1
ATOM 6353 C C . ALA A 1 818 ? 23.354 0.164 -19.764 1.00 97.75 818 ALA A C 1
ATOM 6355 O O . ALA A 1 818 ? 23.807 -0.936 -19.449 1.00 97.75 818 ALA A O 1
ATOM 6356 N N . PHE A 1 819 ? 23.853 0.878 -20.769 1.00 98.00 819 PHE A N 1
ATOM 6357 C CA . PHE A 1 819 ? 24.991 0.440 -21.576 1.00 98.00 819 PHE A CA 1
ATOM 6358 C C . PHE A 1 819 ? 26.279 1.111 -21.109 1.00 98.00 819 PHE A C 1
ATOM 6360 O O . PHE A 1 819 ? 26.274 2.279 -20.737 1.00 98.00 819 PHE A O 1
ATOM 6367 N N . SER A 1 820 ? 27.397 0.397 -21.171 1.00 97.62 820 SER A N 1
ATOM 6368 C CA . SER A 1 820 ? 28.731 0.984 -21.032 1.00 97.62 820 SER A CA 1
ATOM 6369 C C . SER A 1 820 ? 29.662 0.473 -22.127 1.00 97.62 820 SER A C 1
ATOM 6371 O O . SER A 1 820 ? 29.292 -0.426 -22.888 1.00 97.62 820 SER A O 1
ATOM 6373 N N . HIS A 1 821 ? 30.859 1.062 -22.223 1.00 96.81 821 HIS A N 1
ATOM 6374 C CA . HIS A 1 821 ? 31.878 0.668 -23.204 1.00 96.81 821 HIS A CA 1
ATOM 6375 C C . HIS A 1 821 ? 31.325 0.655 -24.632 1.00 96.81 821 HIS A C 1
ATOM 6377 O O . HIS A 1 821 ? 31.379 -0.365 -25.315 1.00 96.81 821 HIS A O 1
ATOM 6383 N N . GLU A 1 822 ? 30.700 1.768 -25.027 1.00 93.94 822 GLU A N 1
ATOM 6384 C CA . GLU A 1 822 ? 30.132 1.954 -26.372 1.00 93.94 822 GLU A CA 1
ATOM 6385 C C . GLU A 1 822 ? 29.113 0.868 -26.761 1.00 93.94 822 GLU A C 1
ATOM 6387 O O . GLU A 1 822 ? 28.928 0.537 -27.926 1.00 93.94 822 GLU A O 1
ATOM 6392 N N . GLY A 1 823 ? 28.421 0.301 -25.767 1.00 96.06 823 GLY A N 1
ATOM 6393 C CA . GLY A 1 823 ? 27.406 -0.722 -25.995 1.00 96.06 823 GLY A CA 1
ATOM 6394 C C . GLY A 1 823 ? 27.905 -2.152 -25.899 1.00 96.06 823 GLY A C 1
ATOM 6395 O O . GLY A 1 823 ? 27.085 -3.062 -26.003 1.00 96.06 823 GLY A O 1
ATOM 6396 N N . ARG A 1 824 ? 29.203 -2.379 -25.663 1.00 96.75 824 ARG A N 1
ATOM 6397 C CA . ARG A 1 824 ? 29.743 -3.729 -25.468 1.00 96.75 824 ARG A CA 1
ATOM 6398 C C . ARG A 1 824 ? 29.104 -4.435 -24.274 1.00 96.75 824 ARG A C 1
ATOM 6400 O O . ARG A 1 824 ? 28.835 -5.630 -24.356 1.00 96.75 824 ARG A O 1
ATOM 6407 N N . PHE A 1 825 ? 28.832 -3.702 -23.194 1.00 98.44 825 PHE A N 1
ATOM 6408 C CA . PHE A 1 825 ? 28.247 -4.275 -21.985 1.00 98.44 825 PHE A CA 1
ATOM 6409 C C . PHE A 1 825 ? 26.889 -3.665 -21.660 1.00 98.44 825 PHE A C 1
ATOM 6411 O O . PHE A 1 825 ? 26.758 -2.447 -21.520 1.00 98.44 825 PHE A O 1
ATOM 6418 N N . LEU A 1 826 ? 25.895 -4.534 -21.489 1.00 98.69 826 LEU A N 1
ATOM 6419 C CA . LEU A 1 826 ? 24.576 -4.205 -20.968 1.00 98.69 826 LEU A CA 1
ATOM 6420 C C . LEU A 1 826 ? 24.521 -4.575 -19.486 1.00 98.69 826 LEU A C 1
ATOM 6422 O O . LEU A 1 826 ? 24.759 -5.718 -19.107 1.00 98.69 826 LEU A O 1
ATOM 6426 N N . TRP A 1 827 ? 24.183 -3.605 -18.651 1.00 98.50 827 TRP A N 1
ATOM 6427 C CA . TRP A 1 827 ? 24.026 -3.785 -17.217 1.00 98.50 827 TRP A CA 1
ATOM 6428 C C . TRP A 1 827 ? 22.552 -3.908 -16.876 1.00 98.50 827 TRP A C 1
ATOM 6430 O O . TRP A 1 827 ? 21.760 -3.100 -17.354 1.00 98.50 827 TRP A O 1
ATOM 6440 N N . VAL A 1 828 ? 22.184 -4.880 -16.042 1.00 98.44 828 VAL A N 1
ATOM 6441 C CA . VAL A 1 828 ? 20.789 -5.128 -15.647 1.00 98.44 828 VAL A CA 1
ATOM 6442 C C . VAL A 1 828 ? 20.688 -5.273 -14.137 1.00 98.44 828 VAL A C 1
ATOM 6444 O O . VAL A 1 828 ? 21.352 -6.126 -13.550 1.00 98.44 828 VAL A O 1
ATOM 6447 N N . SER A 1 829 ? 19.849 -4.452 -13.502 1.00 96.25 829 SER A N 1
ATOM 6448 C CA . SER A 1 829 ? 19.625 -4.506 -12.054 1.00 96.25 829 SER A CA 1
ATOM 6449 C C . SER A 1 829 ? 18.492 -5.462 -11.668 1.00 96.25 829 SER A C 1
ATOM 6451 O O . SER A 1 829 ? 17.516 -5.606 -12.412 1.00 96.25 829 SER A O 1
ATOM 6453 N N . TYR A 1 830 ? 18.601 -6.092 -10.489 1.00 88.50 830 TYR A N 1
ATOM 6454 C CA . TYR A 1 830 ? 17.655 -7.114 -10.027 1.00 88.50 830 TYR A CA 1
ATOM 6455 C C . TYR A 1 830 ? 16.967 -6.813 -8.705 1.00 88.50 830 TYR A C 1
ATOM 6457 O O . TYR A 1 830 ? 17.519 -6.160 -7.821 1.00 88.50 830 TYR A O 1
ATOM 6465 N N . TYR A 1 831 ? 15.809 -7.449 -8.529 1.00 84.00 831 TYR A N 1
ATOM 6466 C CA . TYR A 1 831 ? 15.273 -7.783 -7.210 1.00 84.00 831 TYR A CA 1
ATOM 6467 C C . TYR A 1 831 ? 15.476 -9.272 -6.914 1.00 84.00 831 TYR A C 1
ATOM 6469 O O . TYR A 1 831 ? 15.144 -10.104 -7.759 1.00 84.00 831 TYR A O 1
ATOM 6477 N N . ARG A 1 832 ? 15.929 -9.611 -5.701 1.00 86.94 832 ARG A N 1
ATOM 6478 C CA . ARG A 1 832 ? 16.005 -10.999 -5.188 1.00 86.94 832 ARG A CA 1
ATOM 6479 C C . ARG A 1 832 ? 14.700 -11.454 -4.513 1.00 86.94 832 ARG A C 1
ATOM 6481 O O . ARG A 1 832 ? 14.686 -11.980 -3.410 1.00 86.94 832 ARG A O 1
ATOM 6488 N N . ARG A 1 833 ? 13.562 -11.178 -5.152 1.00 81.50 833 ARG A N 1
ATOM 6489 C CA . ARG A 1 833 ? 12.222 -11.401 -4.565 1.00 81.50 833 ARG A CA 1
ATOM 6490 C C . ARG A 1 833 ? 11.684 -12.817 -4.687 1.00 81.50 833 ARG A C 1
ATOM 6492 O O . ARG A 1 833 ? 10.578 -13.090 -4.237 1.00 81.50 833 ARG A O 1
ATOM 6499 N N . ASP A 1 834 ? 12.430 -13.695 -5.327 1.00 81.56 834 ASP A N 1
ATOM 6500 C CA . ASP A 1 834 ? 12.131 -15.118 -5.390 1.00 81.56 834 ASP A CA 1
ATOM 6501 C C . ASP A 1 834 ? 12.196 -15.785 -4.004 1.00 81.56 834 ASP A C 1
ATOM 6503 O O . ASP A 1 834 ? 11.411 -16.693 -3.738 1.00 81.56 834 ASP A O 1
ATOM 6507 N N . TYR A 1 835 ? 13.064 -15.301 -3.104 1.00 84.19 835 TYR A N 1
ATOM 6508 C CA . TYR A 1 835 ? 13.130 -15.772 -1.712 1.00 84.19 835 TYR A CA 1
ATOM 6509 C C . TYR A 1 835 ? 13.164 -14.662 -0.646 1.00 84.19 835 TYR A C 1
ATOM 6511 O O . TYR A 1 835 ? 12.946 -14.949 0.531 1.00 84.19 835 TYR A O 1
ATOM 6519 N N . ASP A 1 836 ? 13.409 -13.407 -1.025 1.00 84.69 836 ASP A N 1
ATOM 6520 C CA . ASP A 1 836 ? 13.378 -12.247 -0.129 1.00 84.69 836 ASP A CA 1
ATOM 6521 C C . ASP A 1 836 ? 12.182 -11.341 -0.466 1.00 84.69 836 ASP A C 1
ATOM 6523 O O . ASP A 1 836 ? 12.302 -10.284 -1.090 1.00 84.69 836 ASP A O 1
ATOM 6527 N N . GLU A 1 837 ? 10.989 -11.805 -0.081 1.00 80.31 837 GLU A N 1
ATOM 6528 C CA . GLU A 1 837 ? 9.692 -11.175 -0.378 1.00 80.31 837 GLU A CA 1
ATOM 6529 C C . GLU A 1 837 ? 9.642 -9.690 0.027 1.00 80.31 837 GLU A C 1
ATOM 6531 O O . GLU A 1 837 ? 9.164 -8.849 -0.742 1.00 80.31 837 GLU A O 1
ATOM 6536 N N . PHE A 1 838 ? 10.226 -9.370 1.187 1.00 80.56 838 PHE A N 1
ATOM 6537 C CA . PHE A 1 838 ? 10.280 -8.031 1.787 1.00 80.56 838 PHE A CA 1
ATOM 6538 C C . PHE A 1 838 ? 11.511 -7.216 1.370 1.00 80.56 838 PHE A C 1
ATOM 6540 O O . PHE A 1 838 ? 11.687 -6.076 1.805 1.00 80.56 838 PHE A O 1
ATOM 6547 N 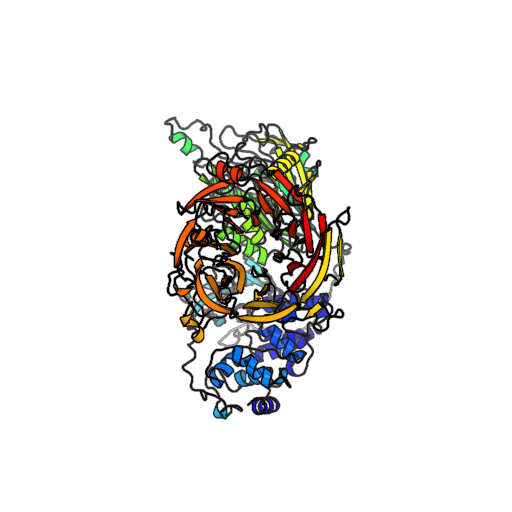N . SER A 1 839 ? 12.352 -7.778 0.494 1.00 85.94 839 SER A N 1
ATOM 6548 C CA . SER A 1 839 ? 13.526 -7.116 -0.076 1.00 85.94 839 SER A CA 1
ATOM 6549 C C . SER A 1 839 ? 14.510 -6.576 0.974 1.00 85.94 839 SER A C 1
ATOM 6551 O O . SER A 1 839 ? 15.024 -5.462 0.841 1.00 85.94 839 SER A O 1
ATOM 6553 N N . GLN A 1 840 ? 14.743 -7.341 2.041 1.00 83.81 840 GLN A N 1
ATOM 6554 C CA . GLN A 1 840 ? 15.601 -6.957 3.161 1.00 83.81 840 GLN A CA 1
ATOM 6555 C C . GLN A 1 840 ? 17.100 -7.143 2.869 1.00 83.81 840 GLN A C 1
ATOM 6557 O O . GLN A 1 840 ? 17.922 -6.410 3.427 1.00 83.81 840 GLN A O 1
ATOM 6562 N N . ASN A 1 841 ? 17.460 -8.067 1.979 1.00 88.88 841 ASN A N 1
ATOM 6563 C CA . ASN A 1 841 ? 18.833 -8.380 1.600 1.00 88.88 841 ASN A CA 1
ATOM 6564 C C . ASN A 1 841 ? 19.411 -7.430 0.539 1.00 88.88 841 ASN A C 1
ATOM 6566 O O . ASN A 1 841 ? 18.675 -6.858 -0.275 1.00 88.88 841 ASN A O 1
ATOM 6570 N N . PRO A 1 842 ? 20.752 -7.338 0.453 1.00 91.44 842 PRO A N 1
ATOM 6571 C CA . PRO A 1 842 ? 21.395 -6.816 -0.745 1.00 91.44 842 PRO A CA 1
ATOM 6572 C C . PRO A 1 842 ? 20.994 -7.638 -1.981 1.00 91.44 842 PRO A C 1
ATOM 6574 O O . PRO A 1 842 ? 20.824 -8.857 -1.926 1.00 91.44 842 PRO A O 1
ATOM 6577 N N . SER A 1 843 ? 20.806 -6.950 -3.105 1.00 93.44 843 SER A N 1
ATOM 6578 C CA . SER A 1 843 ? 20.468 -7.556 -4.397 1.00 93.44 843 SER A CA 1
ATOM 6579 C C . SER A 1 843 ? 21.714 -7.660 -5.288 1.00 93.44 843 SER A C 1
ATOM 6581 O O . SER A 1 843 ? 22.838 -7.732 -4.793 1.00 93.44 843 SER A O 1
ATOM 6583 N N . ALA A 1 844 ? 21.540 -7.708 -6.609 1.00 94.06 844 ALA A N 1
ATOM 6584 C CA . ALA A 1 844 ? 22.639 -7.868 -7.553 1.00 94.06 844 ALA A CA 1
ATOM 6585 C C . ALA A 1 844 ? 22.378 -7.119 -8.869 1.00 94.06 844 ALA A C 1
ATOM 6587 O O . ALA A 1 844 ? 21.258 -6.675 -9.140 1.00 94.06 844 ALA A O 1
ATOM 6588 N N . VAL A 1 845 ? 23.429 -7.007 -9.677 1.00 96.38 845 VAL A N 1
ATOM 6589 C CA . VAL A 1 845 ? 23.421 -6.457 -11.035 1.00 96.38 845 VAL A CA 1
ATOM 6590 C C . VAL A 1 845 ? 24.238 -7.390 -11.922 1.00 96.38 845 VAL A C 1
ATOM 6592 O O . VAL A 1 845 ? 25.349 -7.754 -11.541 1.00 96.38 845 VAL A O 1
ATOM 6595 N N . ALA A 1 846 ? 23.732 -7.774 -13.094 1.00 97.25 846 ALA A N 1
ATOM 6596 C CA . ALA A 1 846 ? 24.554 -8.489 -14.070 1.00 97.25 846 ALA A CA 1
ATOM 6597 C C . ALA A 1 846 ? 25.115 -7.578 -15.142 1.00 97.25 846 ALA A C 1
ATOM 6599 O O . ALA A 1 846 ? 24.515 -6.569 -15.514 1.00 97.25 846 ALA A O 1
ATOM 6600 N N . VAL A 1 847 ? 26.242 -8.028 -15.673 1.00 98.31 847 VAL A N 1
ATOM 6601 C CA . VAL A 1 847 ? 26.894 -7.514 -16.863 1.00 98.31 847 VAL A CA 1
ATOM 6602 C C . VAL A 1 847 ? 26.736 -8.559 -17.957 1.00 98.31 847 VAL A C 1
ATOM 6604 O O . VAL A 1 847 ? 27.116 -9.719 -17.788 1.00 98.31 847 VAL A O 1
ATOM 6607 N N . ILE A 1 848 ? 26.161 -8.139 -19.072 1.00 98.56 848 ILE A N 1
ATOM 6608 C CA . ILE A 1 848 ? 25.902 -8.951 -20.254 1.00 98.56 848 ILE A CA 1
ATOM 6609 C C . ILE A 1 848 ? 26.813 -8.448 -21.366 1.00 98.56 848 ILE A C 1
ATOM 6611 O O . ILE A 1 848 ? 26.817 -7.251 -21.659 1.00 98.56 848 ILE A O 1
ATOM 6615 N N . ASP A 1 849 ? 27.555 -9.346 -22.004 1.00 98.06 849 ASP A N 1
ATOM 6616 C CA . ASP A 1 849 ? 28.259 -9.024 -23.244 1.00 98.06 849 ASP A CA 1
ATOM 6617 C C . ASP A 1 849 ? 27.256 -9.037 -24.404 1.00 98.06 849 ASP A C 1
ATOM 6619 O O . ASP A 1 849 ? 26.647 -10.062 -24.706 1.00 98.06 849 ASP A O 1
ATOM 6623 N N . THR A 1 850 ? 27.055 -7.890 -25.051 1.00 97.88 850 THR A N 1
ATOM 6624 C CA . THR A 1 850 ? 26.023 -7.719 -26.087 1.00 97.88 850 THR A CA 1
ATOM 6625 C C . THR A 1 850 ? 26.406 -8.334 -27.434 1.00 97.88 850 THR A C 1
ATOM 6627 O O . THR A 1 850 ? 25.573 -8.403 -28.344 1.00 97.88 850 THR A O 1
ATOM 6630 N N . GLN A 1 851 ? 27.657 -8.774 -27.608 1.00 95.12 851 GLN A N 1
ATOM 6631 C CA . GLN A 1 851 ? 28.079 -9.521 -28.793 1.00 95.12 851 GLN A CA 1
ATOM 6632 C C . GLN A 1 851 ? 27.591 -10.968 -28.711 1.00 95.12 851 GLN A C 1
ATOM 6634 O O . GLN A 1 851 ? 27.084 -11.496 -29.699 1.00 95.12 851 GLN A O 1
ATOM 6639 N N . THR A 1 852 ? 27.691 -11.575 -27.526 1.00 96.31 852 THR A N 1
ATOM 6640 C CA . THR A 1 852 ? 27.319 -12.981 -27.284 1.00 96.31 852 THR A CA 1
ATOM 6641 C C . THR A 1 852 ? 25.945 -13.157 -26.638 1.00 96.31 852 THR A C 1
ATOM 6643 O O . THR A 1 852 ? 25.429 -14.270 -26.613 1.00 96.31 852 THR A O 1
ATOM 6646 N N . ASP A 1 853 ? 25.352 -12.077 -26.122 1.00 97.44 853 ASP A N 1
ATOM 6647 C CA . ASP A 1 853 ? 24.133 -12.078 -25.303 1.00 97.44 853 ASP A CA 1
ATOM 6648 C C . ASP A 1 853 ? 24.234 -13.006 -24.075 1.00 97.44 853 ASP A C 1
ATOM 6650 O O . ASP A 1 853 ? 23.246 -13.577 -23.612 1.00 97.44 853 ASP A O 1
ATOM 6654 N N . ALA A 1 854 ? 25.442 -13.138 -23.518 1.00 96.62 854 ALA A N 1
ATOM 6655 C CA . ALA A 1 854 ? 25.718 -13.945 -22.336 1.00 96.62 854 ALA A CA 1
ATOM 6656 C C . ALA A 1 854 ? 26.017 -13.068 -21.115 1.00 96.62 854 ALA A C 1
ATOM 6658 O O . ALA A 1 854 ? 26.686 -12.037 -21.212 1.00 96.62 854 ALA A O 1
ATOM 6659 N N . ILE A 1 855 ? 25.550 -13.504 -19.943 1.00 98.00 855 ILE A N 1
ATOM 6660 C CA . ILE A 1 855 ? 25.967 -12.916 -18.667 1.00 98.00 855 ILE A CA 1
ATOM 6661 C C . ILE A 1 855 ? 27.428 -13.301 -18.437 1.00 98.00 855 ILE A C 1
ATOM 6663 O O . ILE A 1 855 ? 27.751 -14.485 -18.372 1.00 98.00 855 ILE A O 1
ATOM 6667 N N . VAL A 1 856 ? 28.293 -12.299 -18.301 1.00 97.31 856 VAL A N 1
ATOM 6668 C CA . VAL A 1 856 ? 29.741 -12.484 -18.116 1.00 97.31 856 VAL A CA 1
ATOM 6669 C C . VAL A 1 856 ? 30.180 -12.283 -16.671 1.00 97.31 856 VAL A C 1
ATOM 6671 O O . VAL A 1 856 ? 31.178 -12.857 -16.249 1.00 97.31 856 VAL A O 1
ATOM 6674 N N . THR A 1 857 ? 29.436 -11.500 -15.887 1.00 96.81 857 THR A N 1
ATOM 6675 C CA . THR A 1 857 ? 29.624 -11.420 -14.435 1.00 96.81 857 THR A CA 1
ATOM 6676 C C . THR A 1 857 ? 28.374 -10.883 -13.741 1.00 96.81 857 THR A C 1
ATOM 6678 O O . THR A 1 857 ? 27.581 -10.152 -14.337 1.00 96.81 857 THR A O 1
ATOM 6681 N N . VAL A 1 858 ? 28.206 -11.236 -12.470 1.00 96.38 858 VAL A N 1
ATOM 6682 C CA . VAL A 1 858 ? 27.168 -10.725 -11.576 1.00 96.38 858 VAL A CA 1
ATOM 6683 C C . VAL A 1 858 ? 27.842 -10.094 -10.368 1.00 96.38 858 VAL A C 1
ATOM 6685 O O . VAL A 1 858 ? 28.584 -10.750 -9.639 1.00 96.38 858 VAL A O 1
ATOM 6688 N N . LEU A 1 859 ? 27.577 -8.810 -10.150 1.00 95.81 859 LEU A N 1
ATOM 6689 C CA . LEU A 1 859 ? 28.102 -8.045 -9.028 1.00 95.81 859 LEU A CA 1
ATOM 6690 C C . LEU A 1 859 ? 27.023 -7.901 -7.946 1.00 95.81 859 LEU A C 1
ATOM 6692 O O . LEU A 1 859 ? 25.854 -7.659 -8.272 1.00 95.81 859 LEU A O 1
ATOM 6696 N N . PRO A 1 860 ? 27.388 -8.001 -6.657 1.00 94.06 860 PRO A N 1
ATOM 6697 C CA . PRO A 1 860 ? 26.476 -7.629 -5.593 1.00 94.06 860 PRO A CA 1
ATOM 6698 C C . PRO A 1 860 ? 26.153 -6.133 -5.647 1.00 94.06 860 PRO A C 1
ATOM 6700 O O . PRO A 1 860 ? 26.911 -5.319 -6.174 1.00 94.06 860 PRO A O 1
ATOM 6703 N N . SER A 1 861 ? 25.023 -5.766 -5.060 1.00 93.75 861 SER A N 1
ATOM 6704 C CA . SER A 1 861 ? 24.566 -4.384 -4.938 1.00 93.75 861 SER A CA 1
ATOM 6705 C C . SER A 1 861 ? 24.106 -4.106 -3.504 1.00 93.75 861 SER A C 1
ATOM 6707 O O . SER A 1 861 ? 24.308 -4.924 -2.607 1.00 93.75 861 SER A O 1
ATOM 6709 N N . GLY A 1 862 ? 23.484 -2.955 -3.274 1.00 91.06 862 GLY A N 1
ATOM 6710 C CA . GLY A 1 862 ? 22.678 -2.707 -2.085 1.00 91.06 862 GLY A CA 1
ATOM 6711 C C . GLY A 1 862 ? 21.245 -3.238 -2.235 1.00 91.06 862 GLY A C 1
ATOM 6712 O O . GLY A 1 862 ? 20.952 -4.032 -3.139 1.00 91.06 862 GLY A O 1
ATOM 6713 N N . PRO A 1 863 ? 20.3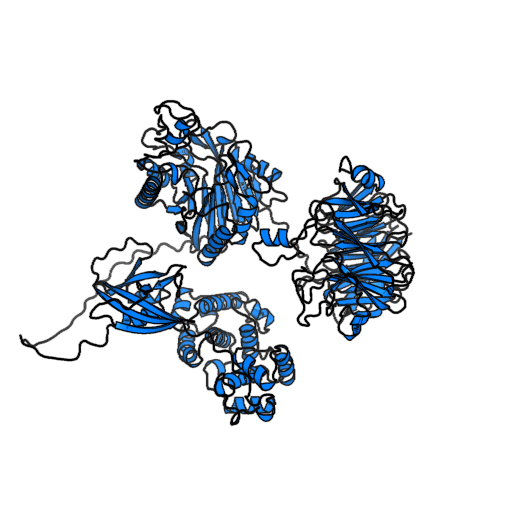30 -2.834 -1.342 1.00 88.88 863 PRO A N 1
ATOM 6714 C CA . PRO A 1 863 ? 18.934 -3.236 -1.408 1.00 88.88 863 PRO A CA 1
ATOM 6715 C C . PRO A 1 863 ? 18.259 -2.601 -2.627 1.00 88.88 863 PRO A C 1
ATOM 6717 O O . PRO A 1 863 ? 18.397 -1.408 -2.889 1.00 88.88 863 PRO A O 1
ATOM 6720 N N . ILE A 1 864 ? 17.512 -3.416 -3.374 1.00 90.62 864 ILE A N 1
ATOM 6721 C CA . ILE A 1 864 ? 16.573 -2.974 -4.414 1.00 90.62 864 ILE A CA 1
ATOM 6722 C C . ILE A 1 864 ? 17.172 -1.897 -5.360 1.00 90.62 864 ILE A C 1
ATOM 6724 O O . ILE A 1 864 ? 16.697 -0.757 -5.382 1.00 90.62 864 ILE A O 1
ATOM 6728 N N . PRO A 1 865 ? 18.200 -2.213 -6.170 1.00 94.31 865 PRO A N 1
ATOM 6729 C CA . PRO A 1 865 ? 18.770 -1.286 -7.149 1.00 94.31 865 PRO A CA 1
ATOM 6730 C C . PRO A 1 865 ? 17.732 -0.936 -8.230 1.00 94.31 865 PRO A C 1
ATOM 6732 O O . PRO A 1 865 ? 17.532 -1.663 -9.207 1.00 94.31 865 PRO A O 1
ATOM 6735 N N . LYS A 1 866 ? 17.015 0.177 -8.038 1.00 92.19 866 LYS A N 1
ATOM 6736 C CA . LYS A 1 866 ? 15.869 0.582 -8.873 1.00 92.19 866 LYS A CA 1
ATOM 6737 C C . LYS A 1 866 ? 16.233 1.474 -10.044 1.00 92.19 866 LYS A C 1
ATOM 6739 O O . LYS A 1 866 ? 15.335 1.773 -10.833 1.00 92.19 866 LYS A O 1
ATOM 6744 N N . PHE A 1 867 ? 17.482 1.912 -10.123 1.00 96.38 867 PHE A N 1
ATOM 6745 C CA . PHE A 1 867 ? 18.016 2.650 -11.254 1.00 96.38 867 PHE A CA 1
ATOM 6746 C C . PHE A 1 867 ? 19.520 2.423 -11.384 1.00 96.38 867 PHE A C 1
ATOM 6748 O O . PHE A 1 867 ? 20.201 2.165 -10.389 1.00 96.38 867 PHE A O 1
ATOM 6755 N N . ILE A 1 868 ? 20.020 2.518 -12.611 1.00 97.06 868 ILE A N 1
ATOM 6756 C CA . ILE A 1 868 ? 21.423 2.320 -12.954 1.00 97.06 868 ILE A CA 1
ATOM 6757 C C . ILE A 1 868 ? 21.817 3.310 -14.048 1.00 97.06 868 ILE A C 1
ATOM 6759 O O . ILE A 1 868 ? 21.036 3.551 -14.964 1.00 97.06 868 ILE A O 1
ATOM 6763 N N . THR A 1 869 ? 23.004 3.904 -13.948 1.00 97.62 869 THR A N 1
ATOM 6764 C CA . THR A 1 869 ? 23.517 4.810 -14.984 1.00 97.62 869 THR A CA 1
ATOM 6765 C C . THR A 1 869 ? 25.049 4.809 -15.011 1.00 97.62 869 THR A C 1
ATOM 6767 O O . THR A 1 869 ? 25.668 4.840 -13.943 1.00 97.62 869 THR A O 1
ATOM 6770 N N . PRO A 1 870 ? 25.682 4.788 -16.198 1.00 97.75 870 PRO A N 1
ATOM 6771 C CA . PRO A 1 870 ? 27.121 4.975 -16.350 1.00 97.75 870 PRO A CA 1
ATOM 6772 C C . PRO A 1 870 ? 27.489 6.457 -16.252 1.00 97.75 870 PRO A C 1
ATOM 6774 O O . PRO A 1 870 ? 26.681 7.327 -16.592 1.00 97.75 870 PRO A O 1
ATOM 6777 N N . SER A 1 871 ? 28.722 6.748 -15.848 1.00 97.88 871 SER A N 1
ATOM 6778 C CA . SER A 1 871 ? 29.315 8.066 -16.049 1.00 97.88 871 SER A CA 1
ATOM 6779 C C . SER A 1 871 ? 29.779 8.235 -17.505 1.00 97.88 871 SER A C 1
ATOM 6781 O O . SER A 1 871 ? 30.287 7.279 -18.100 1.00 97.88 871 SER A O 1
ATOM 6783 N N . PRO A 1 872 ? 29.635 9.438 -18.095 1.00 95.94 872 PRO A N 1
ATOM 6784 C CA . PRO A 1 872 ? 30.084 9.720 -19.460 1.00 95.94 872 PRO A CA 1
ATOM 6785 C C . PRO A 1 872 ? 31.566 9.426 -19.729 1.00 95.94 872 PRO A C 1
ATOM 6787 O O . PRO A 1 872 ? 31.917 9.046 -20.839 1.00 95.94 872 PRO A O 1
ATOM 6790 N N . ASP A 1 873 ? 32.433 9.573 -18.725 1.00 95.69 873 ASP A N 1
ATOM 6791 C CA . ASP A 1 873 ? 33.871 9.278 -18.829 1.00 95.69 873 ASP A CA 1
ATOM 6792 C C . ASP A 1 873 ? 34.211 7.772 -18.810 1.00 95.69 873 ASP A C 1
ATOM 6794 O O . ASP A 1 873 ? 35.384 7.402 -18.851 1.00 95.69 873 ASP A O 1
ATOM 6798 N N . GLY A 1 874 ? 33.204 6.896 -18.710 1.00 95.50 874 GLY A N 1
ATOM 6799 C CA . GLY A 1 874 ? 33.378 5.443 -18.684 1.00 95.50 874 GLY A CA 1
ATOM 6800 C C . GLY A 1 874 ? 34.072 4.918 -17.426 1.00 95.50 874 GLY A C 1
ATOM 6801 O O . GLY A 1 874 ? 34.545 3.784 -17.417 1.00 95.50 874 GLY A O 1
ATOM 6802 N N . ARG A 1 875 ? 34.169 5.725 -16.363 1.00 96.25 875 ARG A N 1
ATOM 6803 C CA . ARG A 1 875 ? 34.858 5.345 -15.125 1.00 96.25 875 ARG A CA 1
ATOM 6804 C C . ARG A 1 875 ? 33.952 4.653 -14.118 1.00 96.25 875 ARG A C 1
ATOM 6806 O O . ARG A 1 875 ? 34.407 3.752 -13.414 1.00 96.25 875 ARG A O 1
ATOM 6813 N N . TRP A 1 876 ? 32.702 5.086 -14.020 1.00 98.00 876 TRP A N 1
ATOM 6814 C CA . TRP A 1 876 ? 31.792 4.690 -12.956 1.00 98.00 876 TRP A CA 1
ATOM 6815 C C . TRP A 1 876 ? 30.494 4.108 -13.498 1.00 98.00 876 TRP A C 1
ATOM 6817 O O . TRP A 1 876 ? 29.913 4.610 -14.455 1.00 98.00 876 TRP A O 1
ATOM 6827 N N . MET A 1 877 ? 29.992 3.089 -12.812 1.00 98.19 877 MET A N 1
ATOM 6828 C CA . MET A 1 877 ? 28.589 2.696 -12.866 1.00 98.19 877 MET A CA 1
ATOM 6829 C C . MET A 1 877 ? 27.951 2.992 -11.510 1.00 98.19 877 MET A C 1
ATOM 6831 O O . MET A 1 877 ? 28.468 2.546 -10.485 1.00 98.19 877 MET A O 1
ATOM 6835 N N . ALA A 1 878 ? 26.853 3.749 -11.493 1.00 98.31 878 ALA A N 1
ATOM 6836 C CA . ALA A 1 878 ? 26.124 4.082 -10.272 1.00 98.31 878 ALA A CA 1
ATOM 6837 C C . ALA A 1 878 ? 24.835 3.262 -10.151 1.00 98.31 878 ALA A C 1
ATOM 6839 O O . ALA A 1 878 ? 24.066 3.159 -11.108 1.00 98.31 878 ALA A O 1
ATOM 6840 N N . PHE A 1 879 ? 24.577 2.726 -8.958 1.00 97.06 879 PHE A N 1
ATOM 6841 C CA . PHE A 1 879 ? 23.366 1.996 -8.592 1.00 97.06 879 PHE A CA 1
ATOM 6842 C C . PHE A 1 879 ? 22.572 2.806 -7.577 1.00 97.06 879 PHE A C 1
ATOM 6844 O O . PHE A 1 879 ? 23.060 3.077 -6.482 1.00 97.06 879 PHE A O 1
ATOM 6851 N N . VAL A 1 880 ? 21.343 3.177 -7.920 1.00 97.25 880 VAL A N 1
ATOM 6852 C CA . VAL A 1 880 ? 20.454 3.887 -6.997 1.00 97.25 880 VAL A CA 1
ATOM 6853 C C . VAL A 1 880 ? 19.640 2.864 -6.216 1.00 97.25 880 VAL A C 1
ATOM 6855 O O . VAL A 1 880 ? 18.800 2.160 -6.789 1.00 97.25 880 VAL A O 1
ATOM 6858 N N . HIS A 1 881 ? 19.891 2.777 -4.911 1.00 94.75 881 HIS A N 1
ATOM 6859 C CA . HIS A 1 881 ? 19.219 1.829 -4.033 1.00 94.75 881 HIS A CA 1
ATOM 6860 C C . HIS A 1 881 ? 17.921 2.414 -3.488 1.00 94.75 881 HIS A C 1
ATOM 6862 O O . HIS A 1 881 ? 17.847 3.538 -2.982 1.00 94.75 881 HIS A O 1
ATOM 6868 N N . TRP A 1 882 ? 16.875 1.607 -3.577 1.00 90.50 882 TRP A N 1
ATOM 6869 C CA . TRP A 1 882 ? 15.598 1.862 -2.935 1.00 90.50 882 TRP A CA 1
ATOM 6870 C C . TRP A 1 882 ? 15.588 1.127 -1.596 1.00 90.50 882 TRP A C 1
ATOM 6872 O O . TRP A 1 882 ? 16.032 -0.013 -1.520 1.00 90.50 882 TRP A O 1
ATOM 6882 N N . GLY A 1 883 ? 15.089 1.752 -0.530 1.00 84.19 883 GLY A N 1
ATOM 6883 C CA . GLY A 1 883 ? 15.037 1.088 0.779 1.00 84.19 883 GLY A CA 1
ATOM 6884 C C . GLY A 1 883 ? 16.015 1.609 1.830 1.00 84.19 883 GLY A C 1
ATOM 6885 O O . GLY A 1 883 ? 15.863 1.237 2.991 1.00 84.19 883 GLY A O 1
ATOM 6886 N N . ASP A 1 884 ? 17.016 2.430 1.485 1.00 89.81 884 ASP A N 1
ATOM 6887 C CA . ASP A 1 884 ? 17.896 3.079 2.484 1.00 89.81 884 ASP A CA 1
ATOM 6888 C C . ASP A 1 884 ? 18.567 4.391 2.088 1.00 89.81 884 ASP A C 1
ATOM 6890 O O . ASP A 1 884 ? 19.465 4.841 2.796 1.00 89.81 884 ASP A O 1
ATOM 6894 N N . ASN A 1 885 ? 18.135 5.044 1.015 1.00 94.38 885 ASN A N 1
ATOM 6895 C CA . ASN A 1 885 ? 18.704 6.328 0.594 1.00 94.38 885 ASN A CA 1
ATOM 6896 C C . ASN A 1 885 ? 20.184 6.248 0.189 1.00 94.38 885 ASN A C 1
ATOM 6898 O O . ASN A 1 885 ? 20.912 7.220 0.372 1.00 94.38 885 ASN A O 1
ATOM 6902 N N . THR A 1 886 ? 20.656 5.125 -0.353 1.00 96.06 886 THR A N 1
ATOM 6903 C CA . THR A 1 886 ? 22.061 4.990 -0.762 1.00 96.06 886 THR A CA 1
ATOM 6904 C C . THR A 1 886 ? 22.253 4.905 -2.272 1.00 96.06 886 THR A C 1
ATOM 6906 O O . THR A 1 886 ? 21.356 4.528 -3.029 1.00 96.06 886 THR A O 1
ATOM 6909 N N . VAL A 1 887 ? 23.460 5.260 -2.710 1.00 98.00 887 VAL A N 1
ATOM 6910 C CA . VAL A 1 887 ? 23.944 5.064 -4.076 1.00 98.00 887 VAL A CA 1
ATOM 6911 C C . VAL A 1 887 ? 25.275 4.327 -4.029 1.00 98.00 887 VAL A C 1
ATOM 6913 O O . VAL A 1 887 ? 26.217 4.788 -3.384 1.00 98.00 887 VAL A O 1
ATOM 6916 N N . GLY A 1 888 ? 25.349 3.174 -4.692 1.00 97.44 888 GLY A N 1
ATOM 6917 C CA . GLY A 1 888 ? 26.576 2.390 -4.834 1.00 97.44 888 GLY A CA 1
ATOM 6918 C C . GLY A 1 888 ? 27.321 2.737 -6.118 1.00 97.44 888 GLY A C 1
ATOM 6919 O O . GLY A 1 888 ? 26.692 2.959 -7.148 1.00 97.44 888 GLY A O 1
ATOM 6920 N N . PHE A 1 889 ? 28.652 2.753 -6.075 1.00 98.19 889 PHE A N 1
ATOM 6921 C CA . PHE A 1 889 ? 29.503 2.993 -7.244 1.00 98.19 889 PHE A CA 1
ATOM 6922 C C . PHE A 1 889 ? 30.384 1.784 -7.550 1.00 98.19 889 PHE A C 1
ATOM 6924 O O . PHE A 1 889 ? 30.976 1.194 -6.643 1.00 98.19 889 PHE A O 1
ATOM 6931 N N . VAL A 1 890 ? 30.525 1.467 -8.836 1.00 98.00 890 VAL A N 1
ATOM 6932 C CA . VAL A 1 890 ? 31.435 0.443 -9.368 1.00 98.00 890 VAL A CA 1
ATOM 6933 C C . VAL A 1 890 ? 32.446 1.105 -10.286 1.00 98.00 890 VAL A C 1
ATOM 6935 O O . VAL A 1 890 ? 32.063 1.869 -11.170 1.00 98.00 890 VAL A O 1
ATOM 6938 N N . ASP A 1 891 ? 33.725 0.811 -10.079 1.00 97.31 891 ASP A N 1
ATOM 6939 C CA . ASP A 1 891 ? 34.783 1.158 -11.022 1.00 97.31 891 ASP A CA 1
ATOM 6940 C C . ASP A 1 891 ? 34.702 0.214 -12.219 1.00 97.31 891 ASP A C 1
ATOM 6942 O O . ASP A 1 891 ? 34.844 -1.005 -12.068 1.00 97.31 891 ASP A O 1
ATOM 6946 N N . ILE A 1 892 ? 34.433 0.788 -13.385 1.00 97.56 892 ILE A N 1
ATOM 6947 C CA . ILE A 1 892 ? 34.234 0.051 -14.632 1.00 97.56 892 ILE A CA 1
ATOM 6948 C C . ILE A 1 892 ? 35.310 0.378 -15.667 1.00 97.56 892 ILE A C 1
ATOM 6950 O O . ILE A 1 892 ? 35.085 0.193 -16.855 1.00 97.56 892 ILE A O 1
ATOM 6954 N N . ARG A 1 893 ? 36.477 0.880 -15.246 1.00 95.25 893 ARG A N 1
ATOM 6955 C CA . ARG A 1 893 ? 37.562 1.186 -16.183 1.00 95.25 893 ARG A CA 1
ATOM 6956 C C . ARG A 1 893 ? 38.118 -0.080 -16.836 1.00 95.25 893 ARG A C 1
ATOM 6958 O O . ARG A 1 893 ? 38.494 -1.033 -16.156 1.00 95.25 893 ARG A O 1
ATOM 6965 N N . GLY A 1 894 ? 38.296 -0.010 -18.153 1.00 91.44 894 GLY A N 1
ATOM 6966 C CA . GLY A 1 894 ? 38.887 -1.075 -18.961 1.00 91.44 894 GLY A CA 1
ATOM 6967 C C . GLY A 1 894 ? 37.861 -2.107 -19.432 1.00 91.44 894 GLY A C 1
ATOM 6968 O O . GLY A 1 894 ? 36.783 -2.240 -18.881 1.00 91.44 894 GLY A O 1
ATOM 6969 N N . ALA A 1 895 ? 38.197 -2.865 -20.472 1.00 90.81 895 ALA A N 1
ATOM 6970 C CA . ALA A 1 895 ? 37.221 -3.696 -21.183 1.00 90.81 895 ALA A CA 1
ATOM 6971 C C . ALA A 1 895 ? 37.031 -5.122 -20.619 1.00 90.81 895 ALA A C 1
ATOM 6973 O O . ALA A 1 895 ? 36.445 -5.962 -21.298 1.00 90.81 895 ALA A O 1
ATOM 6974 N N . ASP A 1 896 ? 37.552 -5.414 -19.424 1.00 94.88 896 ASP A N 1
ATOM 6975 C CA . ASP A 1 896 ? 37.511 -6.739 -18.790 1.00 94.88 896 ASP A CA 1
ATOM 6976 C C . ASP A 1 896 ? 36.555 -6.728 -17.581 1.00 94.88 896 ASP A C 1
ATOM 6978 O O . ASP A 1 896 ? 36.926 -6.220 -16.516 1.00 94.88 896 ASP A O 1
ATOM 6982 N N . PRO A 1 897 ? 35.343 -7.307 -17.703 1.00 94.25 897 PRO A N 1
ATOM 6983 C CA . PRO A 1 897 ? 34.347 -7.304 -16.635 1.00 94.25 897 PRO A CA 1
ATOM 6984 C C . PRO A 1 897 ? 34.799 -7.989 -15.347 1.00 94.25 897 PRO A C 1
ATOM 6986 O O . PRO A 1 897 ? 34.333 -7.629 -14.266 1.00 94.25 897 PRO A O 1
ATOM 6989 N N . SER A 1 898 ? 35.752 -8.925 -15.427 1.00 90.88 898 SER A N 1
ATOM 6990 C CA . SER A 1 898 ? 36.307 -9.595 -14.246 1.00 90.88 898 SER A CA 1
ATOM 6991 C C . SER A 1 898 ? 37.120 -8.648 -13.355 1.00 90.88 898 SER A C 1
ATOM 6993 O O . SER A 1 898 ? 37.388 -8.967 -12.193 1.00 90.88 898 SER A O 1
ATOM 6995 N N . LYS A 1 899 ? 37.490 -7.464 -13.867 1.00 94.19 899 LYS A N 1
ATOM 6996 C CA . LYS A 1 899 ? 38.210 -6.402 -13.151 1.00 94.19 899 LYS A CA 1
ATOM 6997 C C . LYS A 1 899 ? 37.303 -5.290 -12.630 1.00 94.19 899 LYS A C 1
ATOM 6999 O O . LYS A 1 899 ? 37.805 -4.408 -11.941 1.00 94.19 899 LYS A O 1
ATOM 7004 N N . PHE A 1 900 ? 35.994 -5.337 -12.877 1.00 97.25 900 PHE A N 1
ATOM 7005 C CA . PHE A 1 900 ? 35.063 -4.359 -12.312 1.00 97.25 900 PHE A CA 1
ATOM 7006 C C . PHE A 1 900 ? 34.955 -4.527 -10.795 1.00 97.25 900 PHE A C 1
ATOM 7008 O O . PHE A 1 900 ? 34.811 -5.644 -10.281 1.00 97.25 900 PHE A O 1
ATOM 7015 N N . ARG A 1 901 ? 35.068 -3.425 -10.048 1.00 95.31 901 ARG A N 1
ATOM 7016 C CA . ARG A 1 901 ? 35.144 -3.465 -8.578 1.00 95.31 901 ARG A CA 1
ATOM 7017 C C . ARG A 1 901 ? 34.143 -2.529 -7.927 1.00 95.31 901 ARG A C 1
ATOM 7019 O O . ARG A 1 901 ? 34.054 -1.360 -8.299 1.00 95.31 901 ARG A O 1
ATOM 7026 N N . LEU A 1 902 ? 33.427 -3.028 -6.919 1.00 96.75 902 LEU A N 1
ATOM 7027 C CA . LEU A 1 902 ? 32.641 -2.177 -6.028 1.00 96.75 902 LEU A CA 1
ATOM 7028 C C . LEU A 1 902 ? 33.590 -1.180 -5.354 1.00 96.75 902 LEU A C 1
ATOM 7030 O O . LEU A 1 902 ? 34.632 -1.566 -4.827 1.00 96.75 902 LEU A O 1
ATOM 7034 N N . SER A 1 903 ? 33.256 0.107 -5.409 1.00 95.25 903 SER A N 1
ATOM 7035 C CA . SER A 1 903 ? 34.152 1.179 -4.975 1.00 95.25 903 SER A CA 1
ATOM 7036 C C . SER A 1 903 ? 33.739 1.783 -3.642 1.00 95.25 903 SER A C 1
ATOM 7038 O O . SER A 1 903 ? 34.512 1.757 -2.689 1.00 95.25 903 SER A O 1
ATOM 7040 N N . HIS A 1 904 ? 32.550 2.375 -3.576 1.00 95.44 904 HIS A N 1
ATOM 7041 C CA . HIS A 1 904 ? 32.074 3.070 -2.385 1.00 95.44 904 HIS A CA 1
ATOM 7042 C C . HIS A 1 904 ? 30.555 3.251 -2.422 1.00 95.44 904 HIS A C 1
ATOM 7044 O O . HIS A 1 904 ? 29.923 3.121 -3.473 1.00 95.44 904 HIS A O 1
ATOM 7050 N N . LEU A 1 905 ? 29.994 3.557 -1.254 1.00 95.69 905 LEU A N 1
ATOM 7051 C CA . LEU A 1 905 ? 28.578 3.821 -1.035 1.00 95.69 905 LEU A CA 1
ATOM 7052 C C . LEU A 1 905 ? 28.416 5.263 -0.545 1.00 95.69 905 LEU A C 1
ATOM 7054 O O . LEU A 1 905 ? 29.158 5.700 0.334 1.00 95.69 905 LEU A O 1
ATOM 7058 N N . VAL A 1 906 ? 27.447 5.993 -1.090 1.00 97.56 906 VAL A N 1
ATOM 7059 C CA . VAL A 1 906 ? 27.114 7.354 -0.655 1.00 97.56 906 VAL A CA 1
ATOM 7060 C C . VAL A 1 906 ? 25.677 7.375 -0.154 1.00 97.56 906 VAL A C 1
ATOM 7062 O O . VAL A 1 906 ? 24.760 7.001 -0.882 1.00 97.56 906 VAL A O 1
ATOM 7065 N N . ALA A 1 907 ? 25.473 7.819 1.085 1.00 96.50 907 ALA A N 1
ATOM 7066 C CA . ALA A 1 907 ? 24.142 8.073 1.621 1.00 96.50 907 ALA A CA 1
ATOM 7067 C C . ALA A 1 907 ? 23.649 9.461 1.186 1.00 96.50 907 ALA A C 1
ATOM 7069 O O . ALA A 1 907 ? 24.364 10.454 1.323 1.00 96.50 907 ALA A O 1
ATOM 7070 N N . VAL A 1 908 ? 22.422 9.528 0.681 1.00 96.00 908 VAL A N 1
ATOM 7071 C CA . VAL A 1 908 ? 21.693 10.775 0.449 1.00 96.00 908 VAL A CA 1
ATOM 7072 C C . VAL A 1 908 ? 21.010 11.154 1.756 1.00 96.00 908 VAL A C 1
ATOM 7074 O O . VAL A 1 908 ? 20.128 10.440 2.231 1.00 96.00 908 VAL A O 1
ATOM 7077 N N . GLU A 1 909 ? 21.432 12.278 2.333 1.00 91.62 909 GLU A N 1
ATOM 7078 C CA . GLU A 1 909 ? 21.053 12.724 3.679 1.00 91.62 909 GLU A CA 1
ATOM 7079 C C . GLU A 1 909 ? 21.395 11.695 4.762 1.00 91.62 909 GLU A C 1
ATOM 7081 O O . GLU A 1 909 ? 22.515 11.674 5.267 1.00 91.62 909 GLU A O 1
ATOM 7086 N N . LYS A 1 910 ? 20.440 10.832 5.112 1.00 90.31 910 LYS A N 1
ATOM 7087 C CA . LYS A 1 910 ? 20.579 9.828 6.161 1.00 90.31 910 LYS A CA 1
ATOM 7088 C C . LYS A 1 910 ? 20.280 8.452 5.586 1.00 90.31 910 LYS A C 1
ATOM 7090 O O . LYS A 1 910 ? 19.193 8.219 5.054 1.00 90.31 910 LYS A O 1
ATOM 7095 N N . ARG A 1 911 ? 21.229 7.530 5.749 1.00 91.00 911 ARG A N 1
ATOM 7096 C CA . ARG A 1 911 ? 21.012 6.114 5.450 1.00 91.00 911 ARG A CA 1
ATOM 7097 C C . ARG A 1 911 ? 20.047 5.508 6.462 1.00 91.00 911 ARG A C 1
ATOM 7099 O O . ARG A 1 911 ? 20.188 5.748 7.659 1.00 91.00 911 ARG A O 1
ATOM 7106 N N . LEU A 1 912 ? 19.095 4.714 5.986 1.00 85.44 912 LEU A N 1
ATOM 7107 C CA . LEU A 1 912 ? 18.223 3.945 6.873 1.00 85.44 912 LEU A CA 1
ATOM 7108 C C . LEU A 1 912 ? 18.920 2.656 7.307 1.00 85.44 912 LEU A C 1
ATOM 7110 O O . LEU A 1 912 ? 19.389 1.896 6.457 1.00 85.44 912 LEU A O 1
ATOM 7114 N N . ASN A 1 913 ? 18.958 2.406 8.615 1.00 75.44 913 ASN A N 1
ATOM 7115 C CA . ASN A 1 913 ? 19.419 1.139 9.170 1.00 75.44 913 ASN A CA 1
ATOM 7116 C C . ASN A 1 913 ? 18.240 0.221 9.463 1.00 75.44 913 ASN A C 1
ATOM 7118 O O . ASN A 1 913 ? 17.189 0.651 9.933 1.00 75.44 913 ASN A O 1
ATOM 7122 N N . LEU A 1 914 ? 18.452 -1.068 9.212 1.00 65.94 914 LEU A N 1
ATOM 7123 C CA . LEU A 1 914 ? 17.431 -2.086 9.422 1.00 65.94 914 LEU A CA 1
ATOM 7124 C C . LEU A 1 914 ? 17.075 -2.211 10.913 1.00 65.94 914 LEU A C 1
ATOM 7126 O O . LEU A 1 914 ? 15.901 -2.260 11.250 1.00 65.94 914 LEU A O 1
ATOM 7130 N N . SER A 1 915 ? 18.071 -2.121 11.802 1.00 64.00 915 SER A N 1
ATOM 7131 C CA . SER A 1 915 ? 17.879 -2.091 13.260 1.00 64.00 915 SER A CA 1
ATOM 7132 C C . SER A 1 915 ? 17.028 -0.911 13.734 1.00 64.00 915 SER A C 1
ATOM 7134 O O . SER A 1 915 ? 16.224 -1.052 14.656 1.00 64.00 915 SER A O 1
ATOM 7136 N N . ASP A 1 916 ? 17.191 0.250 13.100 1.00 56.12 916 ASP A N 1
ATOM 7137 C CA . ASP A 1 916 ? 16.487 1.476 13.483 1.00 56.12 916 ASP A CA 1
ATOM 7138 C C . ASP A 1 916 ? 15.000 1.355 13.114 1.00 56.12 916 ASP A C 1
ATOM 7140 O O . ASP A 1 916 ? 14.131 1.739 13.885 1.00 56.12 916 ASP A O 1
ATOM 7144 N N . LEU A 1 917 ? 14.694 0.722 11.980 1.00 54.28 917 LEU A N 1
ATOM 7145 C CA . LEU A 1 917 ? 13.321 0.469 11.541 1.00 54.28 917 LEU A CA 1
ATOM 7146 C C . LEU A 1 917 ? 12.666 -0.730 12.266 1.00 54.28 917 LEU A C 1
ATOM 7148 O O . LEU A 1 917 ? 11.455 -0.738 12.474 1.00 54.28 917 LEU A O 1
ATOM 7152 N N . GLU A 1 918 ? 13.430 -1.753 12.671 1.00 55.12 918 GLU A N 1
ATOM 7153 C CA . GLU A 1 918 ? 12.905 -2.937 13.386 1.00 55.12 918 GLU A CA 1
ATOM 7154 C C . GLU A 1 918 ? 12.537 -2.602 14.834 1.00 55.12 918 GLU A C 1
ATOM 7156 O O . GLU A 1 918 ? 11.566 -3.131 15.381 1.00 55.12 918 GLU A O 1
ATOM 7161 N N . THR A 1 919 ? 13.289 -1.685 15.448 1.00 50.19 919 THR A N 1
ATOM 7162 C CA . THR A 1 919 ? 12.978 -1.145 16.778 1.00 50.19 919 THR A CA 1
ATOM 7163 C C . THR A 1 919 ? 11.737 -0.253 16.761 1.00 50.19 919 THR A C 1
ATOM 7165 O O . THR A 1 919 ? 10.960 -0.285 17.713 1.00 50.19 919 THR A O 1
ATOM 7168 N N . GLU A 1 920 ? 11.493 0.470 15.666 1.00 45.03 920 GLU A N 1
ATOM 7169 C CA . GLU A 1 920 ? 10.258 1.235 15.445 1.00 45.03 920 GLU A CA 1
ATOM 7170 C C . GLU A 1 920 ? 9.037 0.342 15.145 1.00 45.03 920 GLU A C 1
ATOM 7172 O O . GLU A 1 920 ? 7.910 0.706 15.482 1.00 45.03 920 GLU A O 1
ATOM 7177 N N . THR A 1 921 ? 9.247 -0.850 14.572 1.00 42.97 921 THR A N 1
ATOM 7178 C CA . THR A 1 921 ? 8.183 -1.799 14.171 1.00 42.97 921 THR A CA 1
ATOM 7179 C C . THR A 1 921 ? 8.007 -2.993 15.122 1.00 42.97 921 THR A C 1
ATOM 7181 O O . THR A 1 921 ? 7.268 -3.927 14.817 1.00 42.97 921 THR A O 1
ATOM 7184 N N . ASN A 1 922 ? 8.637 -2.975 16.305 1.00 43.31 922 ASN A N 1
ATOM 7185 C CA . ASN A 1 922 ? 8.539 -4.033 17.325 1.00 43.31 922 ASN A CA 1
ATOM 7186 C C . ASN A 1 922 ? 8.916 -5.450 16.821 1.00 43.31 922 ASN A C 1
ATOM 7188 O O . ASN A 1 922 ? 8.397 -6.456 17.313 1.00 43.31 922 ASN A O 1
ATOM 7192 N N . GLY A 1 923 ? 9.849 -5.543 15.868 1.00 51.44 923 GLY A N 1
ATOM 7193 C CA . GLY A 1 923 ? 10.339 -6.817 15.328 1.00 51.44 923 GLY A CA 1
ATOM 7194 C C . GLY A 1 923 ? 9.452 -7.460 14.253 1.00 51.44 923 GLY A C 1
ATOM 7195 O O . GLY A 1 923 ? 9.645 -8.637 13.938 1.00 51.44 923 GLY A O 1
ATOM 7196 N N . GLU A 1 924 ? 8.487 -6.728 13.685 1.00 51.59 924 GLU A N 1
ATOM 7197 C CA . GLU A 1 924 ? 7.809 -7.144 12.452 1.00 51.59 924 GLU A CA 1
ATOM 7198 C C . GLU A 1 924 ? 8.736 -6.992 11.231 1.00 51.59 924 GLU A C 1
ATOM 7200 O O . GLU A 1 924 ? 9.630 -6.148 11.199 1.00 51.59 924 GLU A O 1
ATOM 7205 N N . LYS A 1 925 ? 8.548 -7.837 10.206 1.00 57.62 925 LYS A N 1
ATOM 7206 C CA . LYS A 1 925 ? 9.358 -7.762 8.982 1.00 57.62 925 LYS A CA 1
ATOM 7207 C C . LYS A 1 925 ? 9.037 -6.477 8.219 1.00 57.62 925 LYS A C 1
ATOM 7209 O O . LYS A 1 925 ? 7.893 -6.264 7.825 1.00 57.62 925 LYS A O 1
ATOM 7214 N N . ILE A 1 926 ? 10.059 -5.667 7.959 1.00 68.50 926 ILE A N 1
ATOM 7215 C CA . ILE A 1 926 ? 9.938 -4.426 7.188 1.00 68.50 926 ILE A CA 1
ATOM 7216 C C . ILE A 1 926 ? 9.966 -4.742 5.698 1.00 68.50 926 ILE A C 1
ATOM 7218 O O . ILE A 1 926 ? 10.969 -5.249 5.190 1.00 68.50 926 ILE A O 1
ATOM 7222 N N . ASP A 1 927 ? 8.907 -4.365 4.987 1.00 77.19 927 ASP A N 1
ATOM 7223 C CA . ASP A 1 927 ? 8.925 -4.308 3.528 1.00 77.19 927 ASP A CA 1
ATOM 7224 C C . ASP A 1 927 ? 9.678 -3.051 3.071 1.00 77.19 927 ASP A C 1
ATOM 7226 O O . ASP A 1 927 ? 9.180 -1.926 3.148 1.00 77.19 927 ASP A O 1
ATOM 7230 N N . ARG A 1 928 ? 10.903 -3.234 2.571 1.00 79.88 928 ARG A N 1
ATOM 7231 C CA . ARG A 1 928 ? 11.754 -2.117 2.125 1.00 79.88 928 ARG A CA 1
ATOM 7232 C C . ARG A 1 928 ? 11.281 -1.483 0.822 1.00 79.88 928 ARG A C 1
ATOM 7234 O O . ARG A 1 928 ? 11.799 -0.440 0.415 1.00 79.88 928 ARG A O 1
ATOM 7241 N N . ASP A 1 929 ? 10.311 -2.089 0.149 1.00 79.44 929 ASP A N 1
ATOM 7242 C CA . ASP A 1 929 ? 9.693 -1.499 -1.026 1.00 79.44 929 ASP A CA 1
ATOM 7243 C C . ASP A 1 929 ? 8.662 -0.434 -0.673 1.00 79.44 929 ASP A C 1
ATOM 7245 O O . ASP A 1 929 ? 8.596 0.584 -1.369 1.00 79.44 929 ASP A O 1
ATOM 7249 N N . SER A 1 930 ? 7.899 -0.642 0.404 1.00 72.00 930 SER A N 1
ATOM 7250 C CA . SER A 1 930 ? 6.970 0.353 0.946 1.00 72.00 930 SER A CA 1
ATOM 7251 C C . SER A 1 930 ? 7.670 1.340 1.881 1.00 72.00 930 SER A C 1
ATOM 7253 O O . SER A 1 930 ? 7.441 2.546 1.773 1.00 72.00 930 SER A O 1
ATOM 7255 N N . GLU A 1 931 ? 8.594 0.866 2.719 1.00 75.94 931 GLU A N 1
ATOM 7256 C CA . GLU A 1 931 ? 9.328 1.672 3.705 1.00 75.94 931 GLU A CA 1
ATOM 7257 C C . GLU A 1 931 ? 10.684 2.161 3.171 1.00 75.94 931 GLU A C 1
ATOM 7259 O O . GLU A 1 931 ? 11.748 1.947 3.746 1.00 75.94 931 GLU A O 1
ATOM 7264 N N . CYS A 1 932 ? 10.657 2.837 2.020 1.00 81.19 932 CYS A N 1
ATOM 7265 C CA . CYS A 1 932 ? 11.857 3.139 1.237 1.00 81.19 932 CYS A CA 1
ATOM 7266 C C . CYS A 1 932 ? 12.629 4.420 1.581 1.00 81.19 932 CYS A C 1
ATOM 7268 O O . CYS A 1 932 ? 13.521 4.817 0.822 1.00 81.19 932 CYS A O 1
ATOM 7270 N N . GLY A 1 933 ? 12.285 5.095 2.678 1.00 87.31 933 GLY A N 1
ATOM 7271 C CA . GLY A 1 933 ? 12.871 6.389 3.039 1.00 87.31 933 GLY A CA 1
ATOM 7272 C C . GLY A 1 933 ? 12.511 7.496 2.053 1.00 87.31 933 GLY A C 1
ATOM 7273 O O . GLY A 1 933 ? 11.350 7.872 1.934 1.00 87.31 933 GLY A O 1
ATOM 7274 N N . LEU A 1 934 ? 13.512 8.017 1.346 1.00 91.25 934 LEU A N 1
ATOM 7275 C CA . LEU A 1 934 ? 13.383 9.010 0.275 1.00 91.25 934 LEU A CA 1
ATOM 7276 C C . LEU A 1 934 ? 12.997 8.381 -1.069 1.00 91.25 934 LEU A C 1
ATOM 7278 O O . LEU A 1 934 ? 12.653 9.100 -2.009 1.00 91.25 934 LEU A O 1
ATOM 7282 N N . CYS A 1 935 ? 13.031 7.047 -1.168 1.00 92.25 935 CYS A N 1
ATOM 7283 C CA . CYS A 1 935 ? 12.615 6.300 -2.354 1.00 92.25 935 CYS A CA 1
ATOM 7284 C C . CYS A 1 935 ? 13.328 6.813 -3.619 1.00 92.25 935 CYS A C 1
ATOM 7286 O O . CYS A 1 935 ? 12.690 7.218 -4.597 1.00 92.25 935 CYS A O 1
ATOM 7288 N N . LEU A 1 936 ? 14.664 6.856 -3.551 1.00 95.69 936 LEU A N 1
ATOM 7289 C CA . LEU A 1 936 ? 15.525 7.364 -4.619 1.00 95.69 936 LEU A CA 1
ATOM 7290 C C . LEU A 1 936 ? 15.237 6.646 -5.942 1.00 95.69 936 LEU A C 1
ATOM 7292 O O . LEU A 1 936 ? 14.984 5.436 -5.972 1.00 95.69 936 LEU A O 1
ATOM 7296 N N 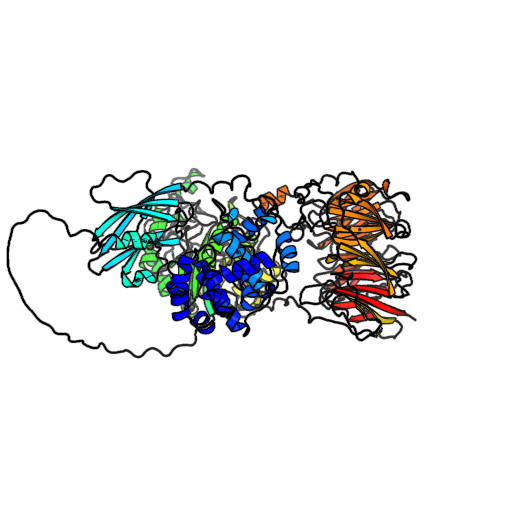. ARG A 1 937 ? 15.236 7.401 -7.043 1.00 94.62 937 ARG A N 1
ATOM 7297 C CA . ARG A 1 937 ? 14.830 6.880 -8.350 1.00 94.62 937 ARG A CA 1
ATOM 7298 C C . ARG A 1 937 ? 15.779 7.315 -9.467 1.00 94.62 937 ARG A C 1
ATOM 7300 O O . ARG A 1 937 ? 16.965 7.033 -9.371 1.00 94.62 937 ARG A O 1
ATOM 7307 N N . GLY A 1 938 ? 15.265 7.887 -10.554 1.00 96.12 938 GLY A N 1
ATOM 7308 C CA . GLY A 1 938 ? 16.040 8.196 -11.748 1.00 96.12 938 GLY A CA 1
ATOM 7309 C C . GLY A 1 938 ? 17.242 9.054 -11.402 1.00 96.12 938 GLY A C 1
ATOM 7310 O O . GLY A 1 938 ? 17.146 9.942 -10.551 1.00 96.12 938 GLY A O 1
ATOM 7311 N N . ALA A 1 939 ? 18.359 8.774 -12.056 1.00 97.88 939 ALA A N 1
ATOM 7312 C CA . ALA A 1 939 ? 19.592 9.499 -11.845 1.00 97.88 939 ALA A CA 1
ATOM 7313 C C . ALA A 1 939 ? 20.308 9.751 -13.167 1.00 97.88 939 ALA A C 1
ATOM 7315 O O . ALA A 1 939 ? 20.173 8.974 -14.107 1.00 97.88 939 ALA A O 1
ATOM 7316 N N . ALA A 1 940 ? 21.071 10.835 -13.220 1.00 98.19 940 ALA A N 1
ATOM 7317 C CA . ALA A 1 940 ? 21.876 11.194 -14.376 1.00 98.19 940 ALA A CA 1
ATOM 7318 C C . ALA A 1 940 ? 23.191 11.818 -13.910 1.00 98.19 940 ALA A C 1
ATOM 7320 O O . ALA A 1 940 ? 23.199 12.703 -13.049 1.00 98.19 940 ALA A O 1
ATOM 7321 N N . PHE A 1 941 ? 24.303 11.360 -14.477 1.00 98.56 941 PHE A N 1
ATOM 7322 C CA . PHE A 1 941 ? 25.576 12.055 -14.328 1.00 98.56 941 PHE A CA 1
ATOM 7323 C C . PHE A 1 941 ? 25.558 13.353 -15.128 1.00 98.56 941 PHE A C 1
ATOM 7325 O O . PHE A 1 941 ? 24.972 13.416 -16.207 1.00 98.56 941 PHE A O 1
ATOM 7332 N N . THR A 1 942 ? 26.243 14.376 -14.628 1.00 98.38 942 THR A N 1
ATOM 7333 C CA . THR A 1 942 ? 26.577 15.549 -15.433 1.00 98.38 942 THR A CA 1
ATOM 7334 C C . THR A 1 942 ? 27.523 15.159 -16.563 1.00 98.38 942 THR A C 1
ATOM 7336 O O . THR A 1 942 ? 28.277 14.192 -16.458 1.00 98.38 942 THR A O 1
ATOM 7339 N N . LYS A 1 943 ? 27.507 15.928 -17.657 1.00 96.50 943 LYS A N 1
ATOM 7340 C CA . LYS A 1 943 ? 28.309 15.649 -18.860 1.00 96.50 943 LYS A CA 1
ATOM 7341 C C . LYS A 1 943 ? 29.815 15.532 -18.577 1.00 96.50 943 LYS A C 1
ATOM 7343 O O . LYS A 1 943 ? 30.504 14.761 -19.230 1.00 96.50 943 LYS A O 1
ATOM 7348 N N . ASP A 1 944 ? 30.311 16.270 -17.588 1.00 96.88 944 ASP A N 1
ATOM 7349 C CA . ASP A 1 944 ? 31.704 16.246 -17.124 1.00 96.88 944 ASP A CA 1
ATOM 7350 C C . ASP A 1 944 ? 32.008 15.131 -16.102 1.00 96.88 944 ASP A C 1
ATOM 7352 O O . ASP A 1 944 ? 33.116 15.064 -15.575 1.00 96.88 944 ASP A O 1
ATOM 7356 N N . SER A 1 945 ? 31.029 14.273 -15.793 1.00 97.81 945 SER A N 1
ATOM 7357 C CA . SER A 1 945 ? 31.095 13.192 -14.798 1.00 97.81 945 SER A CA 1
ATOM 7358 C C . SER A 1 945 ? 31.408 13.640 -13.361 1.00 97.81 945 SER A C 1
ATOM 7360 O O . SER A 1 945 ? 31.676 12.800 -12.500 1.00 97.81 945 SER A O 1
ATOM 7362 N N . ARG A 1 946 ? 31.365 14.948 -13.059 1.00 97.56 946 ARG A N 1
ATOM 7363 C CA . ARG A 1 946 ? 31.714 15.476 -11.728 1.00 97.56 946 ARG A CA 1
ATOM 7364 C C . ARG A 1 946 ? 30.604 15.307 -10.700 1.00 97.56 946 ARG A C 1
ATOM 7366 O O . ARG A 1 946 ? 30.902 15.143 -9.517 1.00 97.56 946 ARG A O 1
ATOM 7373 N N . HIS A 1 947 ? 29.348 15.333 -11.139 1.00 98.56 947 HIS A N 1
ATOM 7374 C CA . HIS A 1 947 ? 28.192 15.235 -10.258 1.00 98.56 947 HIS A CA 1
ATOM 7375 C C . HIS A 1 947 ? 27.220 14.153 -10.719 1.00 98.56 947 HIS A C 1
ATOM 7377 O O . HIS A 1 947 ? 27.035 13.927 -11.914 1.00 98.56 947 HIS A O 1
ATOM 7383 N N . LEU A 1 948 ? 26.561 13.517 -9.754 1.00 98.69 948 LEU A N 1
ATOM 7384 C CA . LEU A 1 948 ? 25.424 12.632 -9.988 1.00 98.69 948 LEU A CA 1
ATOM 7385 C C . LEU A 1 948 ? 24.163 13.287 -9.416 1.00 98.69 948 LEU A C 1
ATOM 7387 O O . LEU A 1 948 ? 24.121 13.632 -8.234 1.00 98.69 948 LEU A O 1
ATOM 7391 N N . LEU A 1 949 ? 23.151 13.462 -10.266 1.00 98.69 949 LEU A N 1
ATOM 7392 C CA . LEU A 1 949 ? 21.853 14.050 -9.933 1.00 98.69 949 LEU A CA 1
ATOM 7393 C C . LEU A 1 949 ? 20.834 12.930 -9.735 1.00 98.69 949 LEU A C 1
ATOM 7395 O O . LEU A 1 949 ? 20.753 12.046 -10.584 1.00 98.69 949 LEU A O 1
ATOM 7399 N N . ILE A 1 950 ? 20.063 12.946 -8.646 1.00 98.38 950 ILE A N 1
ATOM 7400 C CA . ILE A 1 950 ? 19.165 11.840 -8.267 1.00 98.38 950 ILE A CA 1
ATOM 7401 C C . ILE A 1 950 ? 17.791 12.378 -7.873 1.00 98.38 950 ILE A C 1
ATOM 7403 O O . ILE A 1 950 ? 17.672 13.224 -6.990 1.00 98.38 950 ILE A O 1
ATOM 7407 N N . GLY A 1 951 ? 16.730 11.850 -8.479 1.00 97.06 951 GLY A N 1
ATOM 7408 C CA . GLY A 1 951 ? 15.357 12.162 -8.092 1.00 97.06 951 GLY A CA 1
ATOM 7409 C C . GLY A 1 951 ? 14.980 11.537 -6.747 1.00 97.06 951 GLY A C 1
ATOM 7410 O O . GLY A 1 951 ? 15.124 10.326 -6.551 1.00 97.06 951 GLY A O 1
ATOM 7411 N N . ARG A 1 952 ? 14.453 12.356 -5.831 1.00 94.38 952 ARG A N 1
ATOM 7412 C CA . ARG A 1 952 ? 13.884 11.921 -4.549 1.00 94.38 952 ARG A CA 1
ATOM 7413 C C . ARG A 1 952 ? 12.369 11.823 -4.662 1.00 94.38 952 ARG A C 1
ATOM 7415 O O . ARG A 1 952 ? 11.656 12.824 -4.581 1.00 94.38 952 ARG A O 1
ATOM 7422 N N . LEU A 1 953 ? 11.858 10.608 -4.849 1.00 89.06 953 LEU A N 1
ATOM 7423 C CA . LEU A 1 953 ? 10.425 10.416 -5.046 1.00 89.06 953 LEU A CA 1
ATOM 7424 C C . LEU A 1 953 ? 9.624 10.763 -3.778 1.00 89.06 953 LEU A C 1
ATOM 7426 O O . LEU A 1 953 ? 8.582 11.404 -3.880 1.00 89.06 953 LEU A O 1
ATOM 7430 N N . LYS A 1 954 ? 10.110 10.367 -2.595 1.00 82.75 954 LYS A N 1
ATOM 7431 C CA . LYS A 1 954 ? 9.549 10.735 -1.284 1.00 82.75 954 LYS A CA 1
ATOM 7432 C C . LYS A 1 954 ? 10.416 11.840 -0.670 1.00 82.75 954 LYS A C 1
ATOM 7434 O O . LYS A 1 954 ? 11.636 11.829 -0.797 1.00 82.75 954 LYS A O 1
ATOM 7439 N N . GLY A 1 955 ? 9.776 12.850 -0.083 1.00 80.62 955 GLY A N 1
ATOM 7440 C CA . GLY A 1 955 ? 10.435 14.097 0.342 1.00 80.62 955 GLY A CA 1
ATOM 7441 C C . GLY A 1 955 ? 10.664 15.121 -0.783 1.00 80.62 955 GLY A C 1
ATOM 7442 O O . GLY A 1 955 ? 10.776 16.308 -0.499 1.00 80.62 955 GLY A O 1
ATOM 7443 N N . GLY A 1 956 ? 10.640 14.700 -2.056 1.00 87.44 956 GLY A N 1
ATOM 7444 C CA . GLY A 1 956 ? 10.780 15.598 -3.206 1.00 87.44 956 GLY A CA 1
ATOM 7445 C C . GLY A 1 956 ? 12.205 16.126 -3.410 1.00 87.44 956 GLY A C 1
ATOM 7446 O O . GLY A 1 956 ? 13.080 15.936 -2.568 1.00 87.44 956 GLY A O 1
ATOM 7447 N N . GLY A 1 957 ? 12.425 16.800 -4.541 1.00 92.38 957 GLY A N 1
ATOM 7448 C CA . GLY A 1 957 ? 13.710 17.420 -4.875 1.00 92.38 957 GLY A CA 1
ATOM 7449 C C . GLY A 1 957 ? 14.675 16.530 -5.667 1.00 92.38 957 GLY A C 1
ATOM 7450 O O . GLY A 1 957 ? 14.457 15.330 -5.862 1.00 92.38 957 GLY A O 1
ATOM 7451 N N . VAL A 1 958 ? 15.760 17.142 -6.135 1.00 97.56 958 VAL A N 1
ATOM 7452 C CA . VAL A 1 958 ? 16.884 16.476 -6.805 1.00 97.56 958 VAL A CA 1
ATOM 7453 C C . VAL A 1 958 ? 18.107 16.547 -5.895 1.00 97.56 958 VAL A C 1
ATOM 7455 O O . VAL A 1 958 ? 18.598 17.630 -5.585 1.00 97.56 958 VAL A O 1
ATOM 7458 N N . ALA A 1 959 ? 18.582 15.388 -5.447 1.00 97.69 959 ALA A N 1
ATOM 7459 C CA . ALA A 1 959 ? 19.807 15.259 -4.670 1.00 97.69 959 ALA A CA 1
ATOM 7460 C C . ALA A 1 959 ? 21.037 15.325 -5.580 1.00 97.69 959 ALA A C 1
ATOM 7462 O O . ALA A 1 959 ? 21.012 14.813 -6.701 1.00 97.69 959 ALA A O 1
ATOM 7463 N N . VAL A 1 960 ? 22.120 15.913 -5.073 1.00 98.44 960 VAL A N 1
ATOM 7464 C CA . VAL A 1 960 ? 23.389 16.066 -5.793 1.00 98.44 960 VAL A CA 1
ATOM 7465 C C . VAL A 1 960 ? 24.514 15.385 -5.018 1.00 98.44 960 VAL A C 1
ATOM 7467 O O . VAL A 1 960 ? 24.700 15.629 -3.823 1.00 98.44 960 VAL A O 1
ATOM 7470 N N . ILE A 1 961 ? 25.282 14.540 -5.704 1.00 98.50 961 ILE A N 1
ATOM 7471 C CA . ILE A 1 961 ? 26.495 13.896 -5.185 1.00 98.50 961 ILE A CA 1
ATOM 7472 C C . ILE A 1 961 ? 27.709 14.431 -5.945 1.00 98.50 961 ILE A C 1
ATOM 7474 O O . ILE A 1 961 ? 27.707 14.441 -7.174 1.00 98.50 961 ILE A O 1
ATOM 7478 N N . ASP A 1 962 ? 28.751 14.828 -5.213 1.00 97.81 962 ASP A N 1
ATOM 7479 C CA . ASP A 1 962 ? 30.088 15.084 -5.754 1.00 97.81 962 ASP A CA 1
ATOM 7480 C C . ASP A 1 962 ? 30.797 13.736 -5.933 1.00 97.81 962 ASP A C 1
ATOM 7482 O O . ASP A 1 962 ? 31.092 13.043 -4.951 1.00 97.81 962 ASP A O 1
ATOM 7486 N N . VAL A 1 963 ? 31.045 13.345 -7.182 1.00 97.50 963 VAL A N 1
ATOM 7487 C CA . VAL A 1 963 ? 31.585 12.020 -7.521 1.00 97.50 963 VAL A CA 1
ATOM 7488 C C . VAL A 1 963 ? 33.048 11.903 -7.093 1.00 97.50 963 VAL A C 1
ATOM 7490 O O . VAL A 1 963 ? 33.471 10.867 -6.580 1.00 97.50 963 VAL A O 1
ATOM 7493 N N . ALA A 1 964 ? 33.828 12.975 -7.250 1.00 94.50 964 ALA A N 1
ATOM 7494 C CA . ALA A 1 964 ? 35.243 12.982 -6.891 1.00 94.50 964 ALA A CA 1
ATOM 7495 C C . ALA A 1 964 ? 35.435 12.945 -5.369 1.00 94.50 964 ALA A C 1
ATOM 7497 O O . ALA A 1 964 ? 36.261 12.180 -4.868 1.00 94.50 964 ALA A O 1
ATOM 7498 N N . LYS A 1 965 ? 34.640 13.730 -4.631 1.00 95.69 965 LYS A N 1
ATOM 7499 C CA . LYS A 1 965 ? 34.666 13.766 -3.159 1.00 95.69 965 LYS A CA 1
ATOM 7500 C C . LYS A 1 965 ? 33.878 12.630 -2.510 1.00 95.69 965 LYS A C 1
ATOM 7502 O O . LYS A 1 965 ? 33.923 12.509 -1.288 1.00 95.69 965 LYS A O 1
ATOM 7507 N N . ARG A 1 966 ? 33.165 11.816 -3.299 1.00 96.38 966 ARG A N 1
ATOM 7508 C CA . ARG A 1 966 ? 32.389 10.651 -2.844 1.00 96.38 966 ARG A CA 1
ATOM 7509 C C . ARG A 1 966 ? 31.373 11.004 -1.757 1.00 96.38 966 ARG A C 1
ATOM 7511 O O . ARG A 1 966 ? 31.216 10.269 -0.784 1.00 96.38 966 ARG A O 1
ATOM 7518 N N . ARG A 1 967 ? 30.711 12.157 -1.887 1.00 95.81 967 ARG A N 1
ATOM 7519 C CA . ARG A 1 967 ? 29.785 12.640 -0.857 1.00 95.81 967 ARG A CA 1
ATOM 7520 C C . ARG A 1 967 ? 28.576 13.355 -1.426 1.00 95.81 967 ARG A C 1
ATOM 7522 O O . ARG A 1 967 ? 28.655 14.057 -2.431 1.00 95.81 967 ARG A O 1
ATOM 7529 N N . TYR A 1 968 ? 27.473 13.226 -0.706 1.00 97.69 968 TYR A N 1
ATOM 7530 C CA . TYR A 1 968 ? 26.297 14.062 -0.875 1.00 97.69 968 TYR A CA 1
ATOM 7531 C C . TYR A 1 968 ? 26.649 15.539 -0.622 1.00 97.69 968 TYR A C 1
ATOM 7533 O O . TYR A 1 968 ? 27.384 15.870 0.317 1.00 97.69 968 TYR A O 1
ATOM 7541 N N . ILE A 1 969 ? 26.170 16.416 -1.505 1.00 96.31 969 ILE A N 1
ATOM 7542 C CA . ILE A 1 969 ? 26.330 17.872 -1.399 1.00 96.31 969 ILE A CA 1
ATOM 7543 C C . ILE A 1 969 ? 25.099 18.478 -0.731 1.00 96.31 969 ILE A C 1
ATOM 7545 O O . ILE A 1 969 ? 25.235 19.250 0.212 1.00 96.31 969 ILE A O 1
ATOM 7549 N N . GLY A 1 970 ? 23.918 18.115 -1.224 1.00 95.50 970 GLY A N 1
ATOM 7550 C CA . GLY A 1 970 ? 22.640 18.656 -0.788 1.00 95.50 970 GLY A CA 1
ATOM 7551 C C . GLY A 1 970 ? 21.532 18.347 -1.793 1.00 95.50 970 GLY A C 1
ATOM 7552 O O . GLY A 1 970 ? 21.759 17.677 -2.807 1.00 95.50 970 GLY A O 1
ATOM 7553 N N . THR A 1 971 ? 20.321 18.804 -1.496 1.00 95.62 971 THR A N 1
ATOM 7554 C CA . THR A 1 971 ? 19.153 18.655 -2.368 1.00 95.62 971 THR A CA 1
ATOM 7555 C C . THR A 1 971 ? 18.660 20.027 -2.782 1.00 95.62 971 THR A C 1
ATOM 7557 O O . THR A 1 971 ? 18.697 20.967 -1.990 1.00 95.62 971 THR A O 1
ATOM 7560 N N . VAL A 1 972 ? 18.197 20.118 -4.026 1.00 95.19 972 VAL A N 1
ATOM 7561 C CA . VAL A 1 972 ? 17.465 21.276 -4.531 1.00 95.19 972 VAL A CA 1
ATOM 7562 C C . VAL A 1 972 ? 15.999 20.931 -4.769 1.00 95.19 972 VAL A C 1
ATOM 7564 O O . VAL A 1 972 ? 15.666 19.857 -5.278 1.00 95.19 972 VAL A O 1
ATOM 7567 N N . TRP A 1 973 ? 15.124 21.857 -4.407 1.00 92.44 973 TRP A N 1
ATOM 7568 C CA . TRP A 1 973 ? 13.678 21.804 -4.591 1.00 92.44 973 TRP A CA 1
ATOM 7569 C C . TRP A 1 973 ? 13.229 22.848 -5.626 1.00 92.44 973 TRP A C 1
ATOM 7571 O O . TRP A 1 973 ? 14.055 23.462 -6.293 1.00 92.44 973 TRP A O 1
ATOM 7581 N N . GLY A 1 974 ? 11.917 23.010 -5.810 1.00 83.62 974 GLY A N 1
ATOM 7582 C CA . GLY A 1 974 ? 11.315 23.978 -6.740 1.00 83.62 974 GLY A CA 1
ATOM 7583 C C . GLY A 1 974 ? 10.705 23.353 -7.999 1.00 83.62 974 GLY A C 1
ATOM 7584 O O . GLY A 1 974 ? 9.774 23.916 -8.571 1.00 83.62 974 GLY A O 1
ATOM 7585 N N . MET A 1 975 ? 11.130 22.144 -8.384 1.00 90.50 975 MET A N 1
ATOM 7586 C CA . MET A 1 975 ? 10.401 21.321 -9.357 1.00 90.50 975 MET A CA 1
ATOM 7587 C C . MET A 1 975 ? 9.172 20.650 -8.738 1.00 90.50 975 MET A C 1
ATOM 7589 O O . MET A 1 975 ? 8.994 20.606 -7.518 1.00 90.50 975 MET A O 1
ATOM 7593 N N . ARG A 1 976 ? 8.331 20.058 -9.591 1.00 86.25 976 ARG A N 1
ATOM 7594 C CA . ARG A 1 976 ? 7.133 19.339 -9.144 1.00 86.25 976 ARG A CA 1
ATOM 7595 C C . ARG A 1 976 ? 7.485 18.208 -8.169 1.00 86.25 976 ARG A C 1
ATOM 7597 O O . ARG A 1 976 ? 8.450 17.477 -8.405 1.00 86.25 976 ARG A O 1
ATOM 7604 N N . PRO A 1 977 ? 6.681 18.004 -7.105 1.00 81.81 977 PRO A N 1
ATOM 7605 C CA . PRO A 1 977 ? 6.925 16.949 -6.126 1.00 81.81 977 PRO A CA 1
ATOM 7606 C C . PRO A 1 977 ? 7.029 15.570 -6.773 1.00 81.81 977 PRO A C 1
ATOM 7608 O O . PRO A 1 977 ? 6.443 15.316 -7.823 1.00 81.81 977 PRO A O 1
ATOM 7611 N N . THR A 1 978 ? 7.692 14.629 -6.109 1.00 87.06 978 THR A N 1
ATOM 7612 C CA . THR A 1 978 ? 7.878 13.248 -6.592 1.00 87.06 978 THR A CA 1
ATOM 7613 C C . THR A 1 978 ? 8.639 13.117 -7.929 1.00 87.06 978 THR A C 1
ATOM 7615 O O . THR A 1 978 ? 8.174 12.396 -8.821 1.00 87.06 978 THR A O 1
ATOM 7618 N N . PRO A 1 979 ? 9.804 13.778 -8.101 1.00 93.06 979 PRO A N 1
ATOM 7619 C CA . PRO A 1 979 ? 10.656 13.551 -9.264 1.00 93.06 979 PRO A CA 1
ATOM 7620 C C . PRO A 1 979 ? 11.040 12.068 -9.349 1.00 93.06 979 PRO A C 1
ATOM 7622 O O . PRO A 1 979 ? 11.544 11.479 -8.391 1.00 93.06 979 PRO A O 1
ATOM 7625 N N . ARG A 1 980 ? 10.740 11.447 -10.491 1.00 95.12 980 ARG A N 1
ATOM 7626 C CA . ARG A 1 980 ? 10.817 10.000 -10.696 1.00 95.12 980 ARG A CA 1
ATOM 7627 C C . ARG A 1 980 ? 11.907 9.609 -11.679 1.00 95.12 980 ARG A C 1
ATOM 7629 O O . ARG A 1 980 ? 12.716 8.760 -11.330 1.00 95.12 980 ARG A O 1
ATOM 7636 N N . HIS A 1 981 ? 11.892 10.132 -12.900 1.00 97.69 981 HIS A N 1
ATOM 7637 C CA . HIS A 1 981 ? 12.896 9.827 -13.919 1.00 97.69 981 HIS A CA 1
ATOM 7638 C C . HIS A 1 981 ? 13.621 11.105 -14.325 1.00 97.69 981 HIS A C 1
ATOM 7640 O O . HIS A 1 981 ? 12.991 12.159 -14.401 1.00 97.69 981 HIS A O 1
ATOM 7646 N N . LEU A 1 982 ? 14.929 11.002 -14.543 1.00 97.94 982 LEU A N 1
ATOM 7647 C CA . LEU A 1 982 ? 15.823 12.107 -14.874 1.00 97.94 982 LEU A CA 1
ATOM 7648 C C . LEU A 1 982 ? 16.494 11.778 -16.207 1.00 97.94 982 LEU A C 1
ATOM 7650 O O . LEU A 1 982 ? 16.996 10.670 -16.366 1.00 97.94 982 LEU A O 1
ATOM 7654 N N . VAL A 1 983 ? 16.521 12.727 -17.141 1.00 97.38 983 VAL A N 1
ATOM 7655 C CA . VAL A 1 983 ? 17.311 12.608 -18.375 1.00 97.38 983 VAL A CA 1
ATOM 7656 C C . VAL A 1 983 ? 18.031 13.921 -18.654 1.00 97.38 983 VAL A C 1
ATOM 7658 O O . VAL A 1 983 ? 17.443 15.003 -18.551 1.00 97.38 983 VAL A O 1
ATOM 7661 N N . LEU A 1 984 ? 19.326 13.827 -18.950 1.00 97.25 984 LEU A N 1
ATOM 7662 C CA . LEU A 1 984 ? 20.169 14.971 -19.276 1.00 97.25 984 LEU A CA 1
ATOM 7663 C C . LEU A 1 984 ? 20.111 15.235 -20.782 1.00 97.25 984 LEU A C 1
ATOM 7665 O O . LEU A 1 984 ? 20.214 14.312 -21.586 1.00 97.25 984 LEU A O 1
ATOM 7669 N N . HIS A 1 985 ? 19.981 16.499 -21.166 1.00 97.56 985 HIS A N 1
ATOM 7670 C CA . HIS A 1 985 ? 20.112 16.904 -22.560 1.00 97.56 985 HIS A CA 1
ATOM 7671 C C . HIS A 1 985 ? 21.569 16.720 -23.060 1.00 97.56 985 HIS A C 1
ATOM 7673 O O . HIS A 1 985 ? 22.495 16.916 -22.268 1.00 97.56 985 HIS A O 1
ATOM 7679 N N . PRO A 1 986 ? 21.835 16.417 -24.351 1.00 94.38 986 PRO A N 1
ATOM 7680 C CA . PRO A 1 986 ? 23.186 16.128 -24.852 1.00 94.38 986 PRO A CA 1
ATOM 7681 C C . PRO A 1 986 ? 24.158 17.316 -24.752 1.00 94.38 986 PRO A C 1
ATOM 7683 O O . PRO A 1 986 ? 25.381 17.140 -24.687 1.00 94.38 986 PRO A O 1
ATOM 7686 N N . ASP A 1 987 ? 23.638 18.547 -24.699 1.00 94.50 987 ASP A N 1
ATOM 7687 C CA . ASP A 1 987 ? 24.448 19.745 -24.436 1.00 94.50 987 ASP A CA 1
ATOM 7688 C C . ASP A 1 987 ? 24.939 19.842 -22.977 1.00 94.50 987 ASP A C 1
ATOM 7690 O O . ASP A 1 987 ? 25.879 20.584 -22.700 1.00 94.50 987 ASP A O 1
ATOM 7694 N N . GLY A 1 988 ? 24.350 19.068 -22.059 1.00 95.88 988 GLY A N 1
ATOM 7695 C CA . GLY A 1 988 ? 24.646 19.051 -20.629 1.00 95.88 988 GLY A CA 1
ATOM 7696 C C . GLY A 1 988 ? 24.080 20.230 -19.829 1.00 95.88 988 GLY A C 1
ATOM 7697 O O . GLY A 1 988 ? 24.329 20.304 -18.627 1.00 95.88 988 GLY A O 1
ATOM 7698 N N . LYS A 1 989 ? 23.337 21.150 -20.457 1.00 97.31 989 LYS A N 1
ATOM 7699 C CA . LYS A 1 989 ? 22.806 22.364 -19.809 1.00 97.31 989 LYS A CA 1
ATOM 7700 C C . LYS A 1 989 ? 21.469 22.123 -19.119 1.00 97.31 989 LYS A C 1
ATOM 7702 O O . LYS A 1 989 ? 21.193 22.740 -18.090 1.00 97.31 989 LYS A O 1
ATOM 7707 N N . TRP A 1 990 ? 20.649 21.238 -19.681 1.00 98.19 990 TRP A N 1
ATOM 7708 C CA . TRP A 1 990 ? 19.273 21.017 -19.243 1.00 98.19 990 TRP A CA 1
ATOM 7709 C C . TRP A 1 990 ? 19.061 19.611 -18.692 1.00 98.19 990 TRP A C 1
ATOM 7711 O O . TRP A 1 990 ? 19.473 18.621 -19.295 1.00 98.19 990 TRP A O 1
ATOM 7721 N N . LEU A 1 991 ? 18.363 19.537 -17.563 1.00 98.31 991 LEU A N 1
ATOM 7722 C CA . LEU A 1 991 ? 17.842 18.310 -16.978 1.00 98.31 991 LEU A CA 1
ATOM 7723 C C . LEU A 1 991 ? 16.321 18.304 -17.122 1.00 98.31 991 LEU A C 1
ATOM 7725 O O . LEU A 1 991 ? 15.659 19.271 -16.739 1.00 98.31 991 LEU A O 1
ATOM 7729 N N . TYR A 1 992 ? 15.765 17.200 -17.607 1.00 98.56 992 TYR A N 1
ATOM 7730 C CA . TYR A 1 992 ? 14.326 16.965 -17.578 1.00 98.56 992 TYR A CA 1
ATOM 7731 C C . TYR A 1 992 ? 13.994 15.992 -16.459 1.00 98.56 992 TYR A C 1
ATOM 7733 O O . TYR A 1 992 ? 14.685 14.985 -16.279 1.00 98.56 992 TYR A O 1
ATOM 7741 N N . THR A 1 993 ? 12.933 16.286 -15.712 1.00 98.12 993 THR A N 1
ATOM 7742 C CA . THR A 1 993 ? 12.441 15.411 -14.646 1.00 98.12 993 THR A CA 1
ATOM 7743 C C . THR A 1 993 ? 10.964 15.124 -14.830 1.00 98.12 993 THR A C 1
ATOM 7745 O O . THR A 1 993 ? 10.183 16.024 -15.129 1.00 98.12 993 THR A O 1
ATOM 7748 N N . SER A 1 994 ? 10.565 13.866 -14.664 1.00 97.88 994 SER A N 1
ATOM 7749 C CA . SER A 1 994 ? 9.152 13.492 -14.609 1.00 97.88 994 SER A CA 1
ATOM 7750 C C . SER A 1 994 ? 8.648 13.475 -13.174 1.00 97.88 994 SER A C 1
ATOM 7752 O O . SER A 1 994 ? 9.352 13.032 -12.269 1.00 97.88 994 SER A O 1
ATOM 7754 N N . SER A 1 995 ? 7.408 13.902 -12.956 1.00 89.00 995 SER A N 1
ATOM 7755 C CA . SER A 1 995 ? 6.737 13.840 -11.661 1.00 89.00 995 SER A CA 1
ATOM 7756 C C . SER A 1 995 ? 5.618 12.804 -11.685 1.00 89.00 995 SER A C 1
ATOM 7758 O O . SER A 1 995 ? 4.628 12.944 -12.406 1.00 89.00 995 SER A O 1
ATOM 7760 N N . ASN A 1 996 ? 5.752 11.770 -10.851 1.00 79.88 996 ASN A N 1
ATOM 7761 C CA . ASN A 1 996 ? 4.816 10.646 -10.839 1.00 79.88 996 ASN A CA 1
ATOM 7762 C C . ASN A 1 996 ? 3.415 11.046 -10.360 1.00 79.88 996 ASN A C 1
ATOM 7764 O O . ASN A 1 996 ? 2.424 10.604 -10.934 1.00 79.88 996 ASN A O 1
ATOM 7768 N N . VAL A 1 997 ? 3.327 11.849 -9.296 1.00 74.44 997 VAL A N 1
ATOM 7769 C CA . VAL A 1 997 ? 2.038 12.241 -8.706 1.00 74.44 997 VAL A CA 1
ATOM 7770 C C . VAL A 1 997 ? 1.396 13.379 -9.489 1.00 74.44 997 VAL A C 1
ATOM 7772 O O . VAL A 1 997 ? 0.216 13.295 -9.812 1.00 74.44 997 VAL A O 1
ATOM 7775 N N . SER A 1 998 ? 2.157 14.424 -9.827 1.00 77.81 998 SER A N 1
ATOM 7776 C CA . SER A 1 998 ? 1.576 15.588 -10.507 1.00 77.81 998 SER A CA 1
ATOM 7777 C C . SER A 1 998 ? 1.352 15.364 -12.003 1.00 77.81 998 SER A C 1
ATOM 7779 O O . SER A 1 998 ? 0.519 16.045 -12.589 1.00 77.81 998 SER A O 1
ATOM 7781 N N . GLY A 1 999 ? 2.082 14.433 -12.630 1.00 83.56 999 GLY A N 1
ATOM 7782 C CA . GLY A 1 999 ? 1.994 14.177 -14.069 1.00 83.56 999 GLY A CA 1
ATOM 7783 C C . GLY A 1 999 ? 2.733 15.187 -14.955 1.00 83.56 999 GLY A C 1
ATOM 7784 O O . GLY A 1 999 ? 2.569 15.175 -16.178 1.00 83.56 999 GLY A O 1
ATOM 7785 N N . TYR A 1 1000 ? 3.528 16.073 -14.354 1.00 94.06 1000 TYR A N 1
ATOM 7786 C CA . TYR A 1 1000 ? 4.306 17.087 -15.061 1.00 94.06 1000 TYR A CA 1
ATOM 7787 C C . TYR A 1 1000 ? 5.698 16.591 -15.449 1.00 94.06 1000 TYR A C 1
ATOM 7789 O O . TYR A 1 1000 ? 6.285 15.753 -14.761 1.00 94.06 1000 TYR A O 1
ATOM 7797 N N . ILE A 1 1001 ? 6.229 17.167 -16.525 1.00 97.94 1001 ILE A N 1
ATOM 7798 C CA . ILE A 1 1001 ? 7.656 17.173 -16.844 1.00 97.94 1001 ILE A CA 1
ATOM 7799 C C . ILE A 1 1001 ? 8.189 18.575 -16.546 1.00 97.94 1001 ILE A C 1
ATOM 7801 O O . ILE A 1 1001 ? 7.579 19.555 -16.978 1.00 97.94 1001 ILE A O 1
ATOM 7805 N N . SER A 1 1002 ? 9.304 18.673 -15.827 1.00 97.62 1002 SER A N 1
ATOM 7806 C CA . SER A 1 1002 ? 9.974 19.939 -15.502 1.00 97.62 1002 SER A CA 1
ATOM 7807 C C . SER A 1 1002 ? 11.328 20.010 -16.215 1.00 97.62 1002 SER A C 1
ATOM 7809 O O . SER A 1 1002 ? 12.077 19.032 -16.208 1.00 97.62 1002 SER A O 1
ATOM 7811 N N . LYS A 1 1003 ? 11.656 21.165 -16.803 1.00 98.19 1003 LYS A N 1
ATOM 7812 C CA . LYS A 1 1003 ? 12.959 21.482 -17.412 1.00 98.19 1003 LYS A CA 1
ATOM 7813 C C . LYS A 1 1003 ? 13.760 22.378 -16.469 1.00 98.19 1003 LYS A C 1
ATOM 7815 O O . LYS A 1 1003 ? 13.302 23.460 -16.109 1.00 98.19 1003 LYS A O 1
ATOM 7820 N N . LEU A 1 1004 ? 14.951 21.936 -16.078 1.00 97.81 1004 LEU A N 1
ATOM 7821 C CA . LEU A 1 1004 ? 15.786 22.569 -15.055 1.00 97.81 1004 LEU A CA 1
ATOM 7822 C C . LEU A 1 1004 ? 17.190 22.854 -15.589 1.00 97.81 1004 LEU A C 1
ATOM 7824 O O . LEU A 1 1004 ? 17.748 22.043 -16.329 1.00 97.81 1004 LEU A O 1
ATOM 7828 N N . ASN A 1 1005 ? 17.773 23.981 -15.183 1.00 97.69 1005 ASN A N 1
ATOM 7829 C CA . ASN A 1 1005 ? 19.158 24.308 -15.502 1.00 97.69 1005 ASN A CA 1
ATOM 7830 C C . ASN A 1 1005 ? 20.113 23.536 -14.575 1.00 97.69 1005 ASN A C 1
ATOM 7832 O O . ASN A 1 1005 ? 20.008 23.600 -13.351 1.00 97.69 1005 ASN A O 1
ATOM 7836 N N . VAL A 1 1006 ? 21.059 22.804 -15.160 1.00 98.06 1006 VAL A N 1
ATOM 7837 C CA . VAL A 1 1006 ? 21.989 21.936 -14.421 1.00 98.06 1006 VAL A CA 1
ATOM 7838 C C . VAL A 1 1006 ? 22.968 22.737 -13.561 1.00 98.06 1006 VAL A C 1
ATOM 7840 O O . VAL A 1 1006 ? 23.273 22.324 -12.445 1.00 98.06 1006 VAL A O 1
ATOM 7843 N N . GLN A 1 1007 ? 23.437 23.892 -14.040 1.00 96.50 1007 GLN A N 1
ATOM 7844 C CA . GLN A 1 1007 ? 24.354 24.744 -13.275 1.00 96.50 1007 GLN A CA 1
ATOM 7845 C C . GLN A 1 1007 ? 23.658 25.354 -12.058 1.00 96.50 1007 GLN A C 1
ATOM 7847 O O . GLN A 1 1007 ? 24.245 25.398 -10.980 1.00 96.50 1007 GLN A O 1
ATOM 7852 N N . GLU A 1 1008 ? 22.389 25.744 -12.193 1.00 96.31 1008 GLU A N 1
ATOM 7853 C CA . GLU A 1 1008 ? 21.590 26.221 -11.059 1.00 96.31 1008 GLU A CA 1
ATOM 7854 C C . GLU A 1 1008 ? 21.349 25.115 -10.026 1.00 96.31 1008 GLU A C 1
ATOM 7856 O O . GLU A 1 1008 ? 21.476 25.371 -8.829 1.00 96.31 1008 GLU A O 1
ATOM 7861 N N . ILE A 1 1009 ? 21.069 23.879 -10.462 1.00 97.06 1009 ILE A N 1
ATOM 7862 C CA . ILE A 1 1009 ? 20.949 22.718 -9.562 1.00 97.06 1009 ILE A CA 1
ATOM 7863 C C . ILE A 1 1009 ? 22.231 22.531 -8.746 1.00 97.06 1009 ILE A C 1
ATOM 7865 O O . ILE A 1 1009 ? 22.176 22.414 -7.524 1.00 97.06 1009 ILE A O 1
ATOM 7869 N N . ILE A 1 1010 ? 23.388 22.511 -9.407 1.00 96.00 1010 ILE A N 1
ATOM 7870 C CA . ILE A 1 1010 ? 24.673 22.269 -8.740 1.00 96.00 1010 ILE A CA 1
ATOM 7871 C C . ILE A 1 1010 ? 25.030 23.438 -7.816 1.00 96.00 1010 ILE A C 1
ATOM 7873 O O . ILE A 1 1010 ? 25.393 23.212 -6.663 1.00 96.00 1010 ILE A O 1
ATOM 7877 N N . GLY A 1 1011 ? 24.889 24.678 -8.294 1.00 93.88 1011 GLY A N 1
ATOM 7878 C CA . GLY A 1 1011 ? 25.228 25.883 -7.536 1.00 93.88 1011 GLY A CA 1
ATOM 7879 C C . GLY A 1 1011 ? 24.373 26.083 -6.282 1.00 93.88 1011 GLY A C 1
ATOM 7880 O O . GLY A 1 1011 ? 24.876 26.582 -5.278 1.00 93.88 1011 GLY A O 1
ATOM 7881 N N . ASN A 1 1012 ? 23.107 25.649 -6.302 1.00 93.56 1012 ASN A N 1
ATOM 7882 C CA . ASN A 1 1012 ? 22.194 25.791 -5.163 1.00 93.56 1012 ASN A CA 1
ATOM 7883 C C . ASN A 1 1012 ? 22.146 24.564 -4.243 1.00 93.56 1012 ASN A C 1
ATOM 7885 O O . ASN A 1 1012 ? 21.535 24.639 -3.176 1.00 93.56 1012 ASN A O 1
ATOM 7889 N N . ALA A 1 1013 ? 22.808 23.459 -4.601 1.00 90.31 1013 ALA A N 1
ATOM 7890 C CA . ALA A 1 1013 ? 22.784 22.230 -3.810 1.00 90.31 1013 ALA A CA 1
ATOM 7891 C C . ALA A 1 1013 ? 23.301 22.432 -2.377 1.00 90.31 1013 ALA A C 1
ATOM 7893 O O . ALA A 1 1013 ? 22.755 21.842 -1.453 1.00 90.31 1013 ALA A O 1
ATOM 7894 N N . SER A 1 1014 ? 24.314 23.280 -2.176 1.00 82.69 1014 SER A N 1
ATOM 7895 C CA . SER A 1 1014 ? 24.884 23.594 -0.857 1.00 82.69 1014 SER A CA 1
ATOM 7896 C C . SER A 1 1014 ? 24.369 24.903 -0.234 1.00 82.69 1014 SER A C 1
ATOM 7898 O O . SER A 1 1014 ? 24.955 25.354 0.746 1.00 82.69 1014 SER A O 1
ATOM 7900 N N . GLY A 1 1015 ? 23.362 25.553 -0.834 1.00 66.75 1015 GLY A N 1
ATOM 7901 C CA . GLY A 1 1015 ? 22.989 26.948 -0.552 1.00 66.75 1015 GLY A CA 1
ATOM 7902 C C . GLY A 1 1015 ? 21.484 27.184 -0.379 1.00 66.75 1015 GLY A C 1
ATOM 7903 O O . GLY A 1 1015 ? 20.896 26.702 0.577 1.00 66.75 1015 GLY A O 1
ATOM 7904 N N . SER A 1 1016 ? 20.861 27.967 -1.274 1.00 59.91 1016 SER A N 1
ATOM 7905 C CA . SER A 1 1016 ? 19.446 28.399 -1.181 1.00 59.91 1016 SER A CA 1
ATOM 7906 C C . SER A 1 1016 ? 18.427 27.253 -1.214 1.00 59.91 1016 SER A C 1
ATOM 7908 O O . SER A 1 1016 ? 17.276 27.444 -0.827 1.00 59.91 1016 SER A O 1
ATOM 7910 N N . HIS A 1 1017 ? 18.855 26.076 -1.682 1.00 77.50 1017 HIS A N 1
ATOM 7911 C CA . HIS A 1 1017 ? 18.060 24.862 -1.794 1.00 77.50 1017 HIS A CA 1
ATOM 7912 C C . HIS A 1 1017 ? 16.843 24.942 -2.741 1.00 77.50 1017 HIS A C 1
ATOM 7914 O O . HIS A 1 1017 ? 16.126 23.955 -2.865 1.00 77.50 1017 HIS A O 1
ATOM 7920 N N . GLU A 1 1018 ? 16.630 26.015 -3.508 1.00 86.88 1018 GLU A N 1
ATOM 7921 C CA . GLU A 1 1018 ? 15.538 26.097 -4.494 1.00 86.88 1018 GLU A CA 1
ATOM 7922 C C . GLU A 1 1018 ? 16.029 26.465 -5.899 1.00 86.88 1018 GLU A C 1
ATOM 7924 O O . GLU A 1 1018 ? 16.890 27.322 -6.083 1.00 86.88 1018 GLU A O 1
ATOM 7929 N N . VAL A 1 1019 ? 15.451 25.815 -6.912 1.00 90.19 1019 VAL A N 1
ATOM 7930 C CA . VAL A 1 1019 ? 15.659 26.095 -8.335 1.00 90.19 1019 VAL A CA 1
ATOM 7931 C C . VAL A 1 1019 ? 14.302 26.185 -9.015 1.00 90.19 1019 VAL A C 1
ATOM 7933 O O . VAL A 1 1019 ? 13.507 25.242 -8.989 1.00 90.19 1019 VAL A O 1
ATOM 7936 N N . LYS A 1 1020 ? 14.041 27.318 -9.665 1.00 92.12 1020 LYS A N 1
ATOM 7937 C CA . LYS A 1 1020 ? 12.820 27.511 -10.444 1.00 92.12 1020 LYS A CA 1
ATOM 7938 C C . LYS A 1 1020 ? 12.944 26.775 -11.786 1.00 92.12 1020 LYS A C 1
ATOM 7940 O O . LYS A 1 1020 ? 13.891 27.033 -12.526 1.00 92.12 1020 LYS A O 1
ATOM 7945 N N . PRO A 1 1021 ? 11.993 25.901 -12.155 1.00 95.62 1021 PRO A N 1
ATOM 7946 C CA . PRO A 1 1021 ? 11.970 25.302 -13.484 1.00 95.62 1021 PRO A CA 1
ATOM 7947 C C . PRO A 1 1021 ? 11.901 26.366 -14.585 1.00 95.62 1021 PRO A C 1
ATOM 7949 O O . PRO A 1 1021 ? 11.099 27.298 -14.506 1.00 95.62 1021 PRO A O 1
ATOM 7952 N N . ALA A 1 1022 ? 12.709 26.199 -15.633 1.00 96.94 1022 ALA A N 1
ATOM 7953 C CA . ALA A 1 1022 ? 12.681 27.065 -16.812 1.00 96.94 1022 ALA A CA 1
ATOM 7954 C C . ALA A 1 1022 ? 11.380 26.884 -17.609 1.00 96.94 1022 ALA A C 1
ATOM 7956 O O . ALA A 1 1022 ? 10.859 27.835 -18.184 1.00 96.94 1022 ALA A O 1
ATOM 7957 N N . ALA A 1 1023 ? 10.848 25.661 -17.617 1.00 97.25 1023 ALA A N 1
ATOM 7958 C CA . ALA A 1 1023 ? 9.538 25.339 -18.161 1.00 97.25 1023 ALA A CA 1
ATOM 7959 C C . ALA A 1 1023 ? 8.968 24.102 -17.460 1.00 97.25 1023 ALA A C 1
ATOM 7961 O O . ALA A 1 1023 ? 9.715 23.237 -16.994 1.00 97.25 1023 ALA A O 1
ATOM 7962 N N . GLU A 1 1024 ? 7.642 23.996 -17.427 1.00 94.56 1024 GLU A N 1
ATOM 7963 C CA . GLU A 1 1024 ? 6.934 22.803 -16.971 1.00 94.56 1024 GLU A CA 1
ATOM 7964 C C . GLU A 1 1024 ? 5.738 22.525 -17.873 1.00 94.56 1024 GLU A C 1
ATOM 7966 O O . GLU A 1 1024 ? 5.051 23.451 -18.305 1.00 94.56 1024 GLU A O 1
ATOM 7971 N N . VAL A 1 1025 ? 5.450 21.249 -18.119 1.00 96.12 1025 VAL A N 1
ATOM 7972 C CA . VAL A 1 1025 ? 4.295 20.845 -18.924 1.00 96.12 1025 VAL A CA 1
ATOM 7973 C C . VAL A 1 1025 ? 3.600 19.643 -18.314 1.00 96.12 1025 VAL A C 1
ATOM 7975 O O . VAL A 1 1025 ? 4.238 18.675 -17.900 1.00 96.12 1025 VAL A O 1
ATOM 7978 N N . PHE A 1 1026 ? 2.271 19.687 -18.273 1.00 93.12 1026 PHE A N 1
ATOM 7979 C CA . PHE A 1 1026 ? 1.473 18.535 -17.882 1.00 93.12 1026 PHE A CA 1
ATOM 7980 C C . PHE A 1 1026 ? 1.446 17.510 -19.024 1.00 93.12 1026 PHE A C 1
ATOM 7982 O O . PHE A 1 1026 ? 0.799 17.718 -20.055 1.00 93.12 1026 PHE A O 1
ATOM 7989 N N . ALA A 1 1027 ? 2.150 16.391 -18.845 1.00 90.75 1027 ALA A N 1
ATOM 7990 C CA . ALA A 1 1027 ? 2.132 15.284 -19.798 1.00 90.75 1027 ALA A CA 1
ATOM 7991 C C . ALA A 1 1027 ? 0.889 14.403 -19.593 1.00 90.75 1027 ALA A C 1
ATOM 7993 O O . ALA A 1 1027 ? 0.262 13.966 -20.560 1.00 90.75 1027 ALA A O 1
ATOM 7994 N N . GLY A 1 1028 ? 0.488 14.188 -18.340 1.00 81.94 1028 GLY A N 1
ATOM 7995 C CA . GLY A 1 1028 ? -0.685 13.402 -17.959 1.00 81.94 1028 GLY A CA 1
ATOM 7996 C C . GLY A 1 1028 ? -0.465 12.649 -16.652 1.00 81.94 1028 GLY A C 1
ATOM 7997 O O . GLY A 1 1028 ? 0.661 12.566 -16.156 1.00 81.94 1028 GLY A O 1
ATOM 7998 N N . SER A 1 1029 ? -1.525 12.087 -16.075 1.00 83.94 1029 SER A N 1
ATOM 7999 C CA . SER A 1 1029 ? -1.442 11.469 -14.751 1.00 83.94 1029 SER A CA 1
ATOM 8000 C C . SER A 1 1029 ? -0.520 10.245 -14.754 1.00 83.94 1029 SER A C 1
ATOM 8002 O O . SER A 1 1029 ? -0.605 9.358 -15.607 1.00 83.94 1029 SER A O 1
ATOM 8004 N N . GLY A 1 1030 ? 0.379 10.173 -13.770 1.00 84.00 1030 GLY A N 1
ATOM 8005 C CA . GLY A 1 1030 ? 1.333 9.071 -13.674 1.00 84.00 1030 GLY A CA 1
ATOM 8006 C C . GLY A 1 1030 ? 2.457 9.133 -14.709 1.00 84.00 1030 GLY A C 1
ATOM 8007 O O . GLY A 1 1030 ? 2.837 8.084 -15.225 1.00 84.00 1030 GLY A O 1
ATOM 8008 N N . ALA A 1 1031 ? 2.985 10.315 -15.041 1.00 91.50 1031 ALA A N 1
ATOM 8009 C CA . ALA A 1 1031 ? 4.191 10.437 -15.864 1.00 91.50 1031 ALA A CA 1
ATOM 8010 C C . ALA A 1 1031 ? 5.355 9.651 -15.224 1.00 91.50 1031 ALA A C 1
ATOM 8012 O O . ALA A 1 1031 ? 5.723 9.893 -14.071 1.00 91.50 1031 ALA A O 1
ATOM 8013 N N . ARG A 1 1032 ? 5.898 8.660 -15.947 1.00 94.56 1032 ARG A N 1
ATOM 8014 C CA . ARG A 1 1032 ? 6.932 7.751 -15.437 1.00 94.56 1032 ARG A CA 1
ATOM 8015 C C . ARG A 1 1032 ? 8.270 7.952 -16.121 1.00 94.56 1032 ARG A C 1
ATOM 8017 O O . ARG A 1 1032 ? 8.959 8.912 -15.796 1.00 94.56 1032 ARG A O 1
ATOM 8024 N N . THR A 1 1033 ? 8.678 7.028 -16.979 1.00 97.56 1033 THR A N 1
ATOM 8025 C CA . THR A 1 1033 ? 9.952 7.135 -17.680 1.00 97.56 1033 THR A CA 1
ATOM 8026 C C . THR A 1 1033 ? 9.853 8.239 -18.717 1.00 97.56 1033 THR A C 1
ATOM 8028 O O . THR A 1 1033 ? 8.813 8.409 -19.360 1.00 97.56 1033 THR A O 1
ATOM 8031 N N . ILE A 1 1034 ? 10.932 9.003 -18.821 1.00 98.31 1034 ILE A N 1
ATOM 8032 C CA . ILE A 1 1034 ? 11.167 9.935 -19.914 1.00 98.31 1034 ILE A CA 1
ATOM 8033 C C . ILE A 1 1034 ? 12.475 9.562 -20.578 1.00 98.31 1034 ILE A C 1
ATOM 8035 O O . ILE A 1 1034 ? 13.402 9.143 -19.890 1.00 98.31 1034 ILE A O 1
ATOM 8039 N N . ASP A 1 1035 ? 12.542 9.741 -21.883 1.00 97.81 1035 ASP A N 1
ATOM 8040 C CA . ASP A 1 1035 ? 13.777 9.584 -22.635 1.00 97.81 1035 ASP A CA 1
ATOM 8041 C C . ASP A 1 1035 ? 13.863 10.681 -23.688 1.00 97.81 1035 ASP A C 1
ATOM 8043 O O . ASP A 1 1035 ? 12.857 11.304 -24.048 1.00 97.81 1035 ASP A O 1
ATOM 8047 N N . LEU A 1 1036 ? 15.076 10.954 -24.132 1.00 96.38 1036 LEU A N 1
ATOM 8048 C CA . LEU A 1 1036 ? 15.384 12.086 -24.978 1.00 96.38 1036 LEU A CA 1
ATOM 8049 C C . LEU A 1 1036 ? 15.908 11.583 -26.317 1.00 96.38 1036 LEU A C 1
ATOM 8051 O O . LEU A 1 1036 ? 16.717 10.661 -26.372 1.00 96.38 1036 LEU A O 1
ATOM 8055 N N . SER A 1 1037 ? 15.434 12.179 -27.406 1.00 95.31 1037 SER A N 1
ATOM 8056 C CA . SER A 1 1037 ? 15.910 11.805 -28.733 1.00 95.31 1037 SER A CA 1
ATOM 8057 C C . SER A 1 1037 ? 17.411 12.099 -28.859 1.00 95.31 1037 SER A C 1
ATOM 8059 O O . SER A 1 1037 ? 17.842 13.170 -28.431 1.00 95.31 1037 SER A O 1
ATOM 8061 N N . PRO A 1 1038 ? 18.226 11.212 -29.455 1.00 93.81 1038 PRO A N 1
ATOM 8062 C CA . PRO A 1 1038 ? 19.667 11.435 -29.616 1.00 93.81 1038 PRO A CA 1
ATOM 8063 C C . PRO A 1 1038 ? 20.066 12.813 -30.173 1.00 93.81 1038 PRO A C 1
ATOM 8065 O O . PRO A 1 1038 ? 21.071 13.383 -29.755 1.00 93.81 1038 PRO A O 1
ATOM 8068 N N . ASN A 1 1039 ? 19.261 13.390 -31.071 1.00 93.25 1039 ASN A N 1
ATOM 8069 C CA . ASN A 1 1039 ? 19.484 14.733 -31.624 1.00 93.25 1039 ASN A CA 1
ATOM 8070 C C . ASN A 1 1039 ? 19.101 15.902 -30.686 1.00 93.25 1039 ASN A C 1
ATOM 8072 O O . ASN A 1 1039 ? 19.206 17.062 -31.078 1.00 93.25 1039 ASN A O 1
ATOM 8076 N N . GLY A 1 1040 ? 18.608 15.625 -29.479 1.00 95.12 1040 GLY A N 1
ATOM 8077 C CA . GLY A 1 1040 ? 18.221 16.620 -28.480 1.00 95.12 1040 GLY A CA 1
ATOM 8078 C C . GLY A 1 1040 ? 16.869 17.304 -28.698 1.00 95.12 1040 GLY A C 1
ATOM 8079 O O . GLY A 1 1040 ? 16.446 18.076 -27.844 1.00 95.12 1040 GLY A O 1
ATOM 8080 N N . ARG A 1 1041 ? 16.165 17.046 -29.808 1.00 94.88 1041 ARG A N 1
ATOM 8081 C CA . ARG A 1 1041 ? 14.973 17.823 -30.197 1.00 94.88 1041 ARG A CA 1
ATOM 8082 C C . ARG A 1 1041 ? 13.704 17.453 -29.430 1.00 94.88 1041 ARG A C 1
ATOM 8084 O O . ARG A 1 1041 ? 12.858 18.323 -29.214 1.00 94.88 1041 ARG A O 1
ATOM 8091 N N . TRP A 1 1042 ? 13.557 16.196 -29.018 1.00 96.25 1042 TRP A N 1
ATOM 8092 C CA . TRP A 1 1042 ? 12.305 15.665 -28.480 1.00 96.25 1042 TRP A CA 1
ATOM 8093 C C . TRP A 1 1042 ? 12.493 14.994 -27.120 1.00 96.25 1042 TRP A C 1
ATOM 8095 O O . TRP A 1 1042 ? 13.426 14.220 -26.919 1.00 96.25 1042 TRP A O 1
ATOM 8105 N N . VAL A 1 1043 ? 11.559 15.242 -26.200 1.00 98.19 1043 VAL A N 1
ATOM 8106 C CA . VAL A 1 1043 ? 11.420 14.488 -24.946 1.00 98.19 1043 VAL A CA 1
ATOM 8107 C C . VAL A 1 1043 ? 10.178 13.618 -25.044 1.00 98.19 1043 VAL A C 1
ATOM 8109 O O . VAL A 1 1043 ? 9.074 14.122 -25.248 1.00 98.19 1043 VAL A O 1
ATOM 8112 N N . PHE A 1 1044 ? 10.345 12.315 -24.866 1.00 98.56 1044 PHE A N 1
ATOM 8113 C CA . PHE A 1 1044 ? 9.250 11.355 -24.840 1.00 98.56 1044 PHE A CA 1
ATOM 8114 C C . PHE A 1 1044 ? 8.905 10.983 -23.404 1.00 98.56 1044 PHE A C 1
ATOM 8116 O O . PHE A 1 1044 ? 9.795 10.818 -22.576 1.00 98.56 1044 PHE A O 1
ATOM 8123 N N . ALA A 1 1045 ? 7.617 10.822 -23.106 1.00 98.44 1045 ALA A N 1
ATOM 8124 C CA . ALA A 1 1045 ? 7.134 10.463 -21.778 1.00 98.44 1045 ALA A CA 1
ATOM 8125 C C . ALA A 1 1045 ? 6.119 9.317 -21.828 1.00 98.44 1045 ALA A C 1
ATOM 8127 O O . ALA A 1 1045 ? 5.066 9.428 -22.463 1.00 98.44 1045 ALA A O 1
ATOM 8128 N N . ALA A 1 1046 ? 6.404 8.239 -21.095 1.00 98.12 1046 ALA A N 1
ATOM 8129 C CA . ALA A 1 1046 ? 5.451 7.168 -20.826 1.00 98.12 1046 ALA A CA 1
ATOM 8130 C C . ALA A 1 1046 ? 4.541 7.586 -19.666 1.00 98.12 1046 ALA A C 1
ATOM 8132 O O . ALA A 1 1046 ? 4.992 7.763 -18.529 1.00 98.12 1046 ALA A O 1
ATOM 8133 N N . VAL A 1 1047 ? 3.247 7.735 -19.942 1.00 96.06 1047 VAL A N 1
ATOM 8134 C CA . VAL A 1 1047 ? 2.263 8.217 -18.968 1.00 96.06 1047 VAL A CA 1
ATOM 8135 C C . VAL A 1 1047 ? 1.391 7.055 -18.504 1.00 96.06 1047 VAL A C 1
ATOM 8137 O O . VAL A 1 1047 ? 0.515 6.575 -19.225 1.00 96.06 1047 VAL A O 1
ATOM 8140 N N . ASN A 1 1048 ? 1.669 6.575 -17.292 1.00 92.62 1048 ASN A N 1
ATOM 8141 C CA . ASN A 1 1048 ? 1.202 5.287 -16.789 1.00 92.62 1048 ASN A CA 1
ATOM 8142 C C . ASN A 1 1048 ? -0.305 5.224 -16.550 1.00 92.62 1048 ASN A C 1
ATOM 8144 O O . ASN A 1 1048 ? -0.931 4.247 -16.954 1.00 92.62 1048 ASN A O 1
ATOM 8148 N N . THR A 1 1049 ? -0.870 6.224 -15.871 1.00 85.75 1049 THR A N 1
ATOM 8149 C CA . THR A 1 1049 ? -2.293 6.215 -15.509 1.00 85.75 1049 THR A CA 1
ATOM 8150 C C . THR A 1 1049 ? -3.144 6.509 -16.740 1.00 85.75 1049 THR A C 1
ATOM 8152 O O . THR A 1 1049 ? -4.080 5.770 -17.020 1.00 85.75 1049 THR A O 1
ATOM 8155 N N . ASP A 1 1050 ? -2.757 7.493 -17.551 1.00 88.25 1050 ASP A N 1
ATOM 8156 C CA . ASP A 1 1050 ? -3.507 7.859 -18.765 1.00 88.25 1050 ASP A CA 1
ATOM 8157 C C . ASP A 1 1050 ? -3.315 6.875 -19.936 1.00 88.25 1050 ASP A C 1
ATOM 8159 O O . ASP A 1 1050 ? -4.011 6.968 -20.950 1.00 88.25 1050 ASP A O 1
ATOM 8163 N N . SER A 1 1051 ? -2.374 5.929 -19.823 1.00 93.75 1051 SER A N 1
ATOM 8164 C CA . SER A 1 1051 ? -2.064 4.931 -20.857 1.00 93.75 1051 SER A CA 1
ATOM 8165 C C . SER A 1 1051 ? -1.812 5.583 -22.225 1.00 93.75 1051 SER A C 1
ATOM 8167 O O . SER A 1 1051 ? -2.552 5.388 -23.200 1.00 93.75 1051 SER A O 1
ATOM 8169 N N . LYS A 1 1052 ? -0.785 6.437 -22.270 1.00 95.56 1052 LYS A N 1
ATOM 8170 C CA . LYS A 1 1052 ? -0.370 7.184 -23.467 1.00 95.56 1052 LYS A CA 1
ATOM 8171 C C . LYS A 1 1052 ? 1.138 7.433 -23.496 1.00 95.56 1052 LYS A C 1
ATOM 8173 O O . LYS A 1 1052 ? 1.802 7.413 -22.457 1.00 95.56 1052 LYS A O 1
ATOM 8178 N N . LEU A 1 1053 ? 1.647 7.680 -24.696 1.00 98.12 1053 LEU A N 1
ATOM 8179 C CA . LEU A 1 1053 ? 2.985 8.189 -24.972 1.00 98.12 1053 LEU A CA 1
ATOM 8180 C C . LEU A 1 1053 ? 2.856 9.642 -25.438 1.00 98.12 1053 LEU A C 1
ATOM 8182 O O . LEU A 1 1053 ? 2.037 9.954 -26.303 1.00 98.12 1053 LEU A O 1
ATOM 8186 N N . VAL A 1 1054 ? 3.649 10.532 -24.850 1.00 98.25 1054 VAL A N 1
ATOM 8187 C CA . VAL A 1 1054 ? 3.644 11.966 -25.163 1.00 98.25 1054 VAL A CA 1
ATOM 8188 C C . VAL A 1 1054 ? 5.005 12.362 -25.716 1.00 98.25 1054 VAL A C 1
ATOM 8190 O O . VAL A 1 1054 ? 6.018 12.007 -25.122 1.00 98.25 1054 VAL A O 1
ATOM 8193 N N . ALA A 1 1055 ? 5.020 13.105 -26.821 1.00 97.88 1055 ALA A N 1
ATOM 8194 C CA . ALA A 1 1055 ? 6.207 13.748 -27.373 1.00 97.88 1055 ALA A CA 1
ATOM 8195 C C . ALA A 1 1055 ? 6.160 15.255 -27.080 1.00 97.88 1055 ALA A C 1
ATOM 8197 O O . ALA A 1 1055 ? 5.138 15.914 -27.302 1.00 97.88 1055 ALA A O 1
ATOM 8198 N N . LEU A 1 1056 ? 7.263 15.794 -26.572 1.00 97.62 1056 LEU A N 1
ATOM 8199 C CA . LEU A 1 1056 ? 7.443 17.200 -26.224 1.00 97.62 1056 LEU A CA 1
ATOM 8200 C C . LEU A 1 1056 ? 8.619 17.778 -27.014 1.00 97.62 1056 LEU A C 1
ATOM 8202 O O . LEU A 1 1056 ? 9.620 17.094 -27.210 1.00 97.62 1056 LEU A O 1
ATOM 8206 N N . ASN A 1 1057 ? 8.536 19.044 -27.407 1.00 96.06 1057 ASN A N 1
ATOM 8207 C CA . ASN A 1 1057 ? 9.682 19.782 -27.926 1.00 96.06 1057 ASN A CA 1
ATOM 8208 C C . ASN A 1 1057 ? 10.629 20.086 -26.756 1.00 96.06 1057 ASN A C 1
ATOM 8210 O O . ASN A 1 1057 ? 10.208 20.666 -25.758 1.00 96.06 1057 ASN A O 1
ATOM 8214 N N . ALA A 1 1058 ? 11.893 19.682 -26.846 1.00 96.31 1058 ALA A N 1
ATOM 8215 C CA . ALA A 1 1058 ? 12.839 19.828 -25.742 1.00 96.31 1058 ALA A CA 1
ATOM 8216 C C . ALA A 1 1058 ? 13.217 21.297 -25.475 1.00 96.31 1058 ALA A C 1
ATOM 8218 O O . ALA A 1 1058 ? 13.436 21.698 -24.331 1.00 96.31 1058 ALA A O 1
ATOM 8219 N N . GLU A 1 1059 ? 13.268 22.136 -26.508 1.00 94.50 1059 GLU A N 1
ATOM 8220 C CA . GLU A 1 1059 ? 13.684 23.533 -26.395 1.00 94.50 1059 GLU A CA 1
ATOM 8221 C C . GLU A 1 1059 ? 12.712 24.353 -25.538 1.00 94.50 1059 GLU A C 1
ATOM 8223 O O . GLU A 1 1059 ? 13.130 24.973 -24.558 1.00 94.50 1059 GLU A O 1
ATOM 8228 N N . ASN A 1 1060 ? 11.416 24.296 -25.840 1.00 94.56 1060 ASN A N 1
ATOM 8229 C CA . ASN A 1 1060 ? 10.393 25.094 -25.154 1.00 94.56 1060 ASN A CA 1
ATOM 8230 C C . ASN A 1 1060 ? 9.471 24.278 -24.227 1.00 94.56 1060 ASN A C 1
ATOM 8232 O O . ASN A 1 1060 ? 8.598 24.847 -23.576 1.00 94.56 1060 ASN A O 1
ATOM 8236 N N . LEU A 1 1061 ? 9.666 22.958 -24.151 1.00 96.38 1061 LEU A N 1
ATOM 8237 C CA . LEU A 1 1061 ? 8.869 22.014 -23.362 1.00 96.38 1061 LEU A CA 1
ATOM 8238 C C . LEU A 1 1061 ? 7.364 22.036 -23.690 1.00 96.38 1061 LEU A C 1
ATOM 8240 O O . LEU A 1 1061 ? 6.518 21.804 -22.829 1.00 96.38 1061 LEU A O 1
ATOM 8244 N N . THR A 1 1062 ? 7.003 22.292 -24.947 1.00 95.31 1062 THR A N 1
ATOM 8245 C CA . THR A 1 1062 ? 5.604 22.239 -25.399 1.00 95.31 1062 THR A CA 1
ATOM 8246 C C . THR A 1 1062 ? 5.222 20.851 -25.906 1.00 95.31 1062 THR A C 1
ATOM 8248 O O . THR A 1 1062 ? 6.056 20.103 -26.416 1.00 95.31 1062 THR A O 1
ATOM 8251 N N . LYS A 1 1063 ? 3.944 20.481 -25.762 1.00 95.81 1063 LYS A N 1
ATOM 8252 C CA . LYS A 1 1063 ? 3.426 19.196 -26.247 1.00 95.81 1063 LYS A CA 1
ATOM 8253 C C . LYS A 1 1063 ? 3.275 19.210 -27.769 1.00 95.81 1063 LYS A C 1
ATOM 8255 O O . LYS A 1 1063 ? 2.559 20.052 -28.302 1.00 95.81 1063 LYS A O 1
ATOM 8260 N N . VAL A 1 1064 ? 3.907 18.244 -28.431 1.00 94.44 1064 VAL A N 1
ATOM 8261 C CA . VAL A 1 1064 ? 3.954 18.112 -29.897 1.00 94.44 1064 VAL A CA 1
ATOM 8262 C C . VAL A 1 1064 ? 2.910 17.113 -30.374 1.00 94.44 1064 VAL A C 1
ATOM 8264 O O . VAL A 1 1064 ? 2.127 17.417 -31.266 1.00 94.44 1064 VAL A O 1
ATOM 8267 N N . ALA A 1 1065 ? 2.872 15.935 -29.751 1.00 95.75 1065 ALA A N 1
ATOM 8268 C CA . ALA A 1 1065 ? 1.941 14.867 -30.086 1.00 95.75 1065 ALA A CA 1
ATOM 8269 C C . ALA A 1 1065 ? 1.655 13.990 -28.859 1.00 95.75 1065 ALA A C 1
ATOM 8271 O O . ALA A 1 1065 ? 2.503 13.827 -27.979 1.00 95.75 1065 ALA A O 1
ATOM 8272 N N . GLU A 1 1066 ? 0.469 13.389 -28.811 1.00 96.44 1066 GLU A N 1
ATOM 8273 C CA . GLU A 1 1066 ? 0.113 12.375 -27.820 1.00 96.44 1066 GLU A CA 1
ATOM 8274 C C . GLU A 1 1066 ? -0.601 11.209 -28.498 1.00 96.44 1066 GLU A C 1
ATOM 8276 O O . GLU A 1 1066 ? -1.586 11.396 -29.206 1.00 96.44 1066 GLU A O 1
ATOM 8281 N N . VAL A 1 1067 ? -0.089 9.998 -28.292 1.00 96.25 1067 VAL A N 1
ATOM 8282 C CA . VAL A 1 1067 ? -0.635 8.772 -28.878 1.00 96.25 1067 VAL A CA 1
ATOM 8283 C C . VAL A 1 1067 ? -1.040 7.809 -27.758 1.00 96.25 1067 VAL A C 1
ATOM 8285 O O . VAL A 1 1067 ? -0.331 7.685 -26.754 1.00 96.25 1067 VAL A O 1
ATOM 8288 N N . PRO A 1 1068 ? -2.187 7.123 -27.872 1.00 95.25 1068 PRO A N 1
ATOM 8289 C CA . PRO A 1 1068 ? -2.559 6.049 -26.960 1.00 95.25 1068 PRO A CA 1
ATOM 8290 C C . PRO A 1 1068 ? -1.467 4.979 -26.821 1.00 95.25 1068 PRO A C 1
ATOM 8292 O O . PRO A 1 1068 ? -0.863 4.605 -27.817 1.00 95.25 1068 PRO A O 1
ATOM 8295 N N . ALA A 1 1069 ? -1.298 4.428 -25.616 1.00 96.06 1069 ALA A N 1
ATOM 8296 C CA . ALA A 1 1069 ? -0.472 3.253 -25.341 1.00 96.06 1069 ALA A CA 1
ATOM 8297 C C . ALA A 1 1069 ? -1.271 2.172 -24.596 1.00 96.06 1069 ALA A C 1
ATOM 8299 O O . ALA A 1 1069 ? -2.291 2.470 -23.970 1.00 96.06 1069 ALA A O 1
ATOM 8300 N N . ASP A 1 1070 ? -0.810 0.920 -24.659 1.00 95.44 1070 ASP A N 1
ATOM 8301 C CA . ASP A 1 1070 ? -1.387 -0.175 -23.870 1.00 95.44 1070 ASP A CA 1
ATOM 8302 C C . ASP A 1 1070 ? -1.282 0.115 -22.367 1.00 95.44 1070 ASP A C 1
ATOM 8304 O O . ASP A 1 1070 ? -0.295 0.710 -21.924 1.00 95.44 1070 ASP A O 1
ATOM 8308 N N . SER A 1 1071 ? -2.272 -0.336 -21.586 1.00 94.00 1071 SER A N 1
ATOM 8309 C CA . SER A 1 1071 ? -2.383 -0.050 -20.146 1.00 94.00 1071 SER A CA 1
ATOM 8310 C C . SER A 1 1071 ? -1.070 -0.190 -19.376 1.00 94.00 1071 SER A C 1
ATOM 8312 O O . SER A 1 1071 ? -0.353 -1.179 -19.507 1.00 94.00 1071 SER A O 1
ATOM 8314 N N . PHE A 1 1072 ? -0.814 0.777 -18.494 1.00 93.38 1072 PHE A N 1
ATOM 8315 C CA . PHE A 1 1072 ? 0.360 0.843 -17.617 1.00 93.38 1072 PHE A CA 1
ATOM 8316 C C . PHE A 1 1072 ? 1.724 0.956 -18.324 1.00 93.38 1072 PHE A C 1
ATOM 8318 O O . PHE A 1 1072 ? 2.663 0.262 -17.909 1.00 93.38 1072 PHE A O 1
ATOM 8325 N N . PRO A 1 1073 ? 1.905 1.871 -19.299 1.00 96.69 1073 PRO A N 1
ATOM 8326 C CA . PRO A 1 1073 ? 3.229 2.147 -19.847 1.00 96.69 1073 PRO A CA 1
ATOM 8327 C C . PRO A 1 1073 ? 4.156 2.613 -18.713 1.00 96.69 1073 PRO A C 1
ATOM 8329 O O . PRO A 1 1073 ? 3.787 3.469 -17.900 1.00 96.69 1073 PRO A O 1
ATOM 8332 N N . VAL A 1 1074 ? 5.313 1.973 -18.564 1.00 95.38 1074 VAL A N 1
ATOM 8333 C CA . VAL A 1 1074 ? 6.195 2.140 -17.401 1.00 95.38 1074 VAL A CA 1
ATOM 8334 C C . VAL A 1 1074 ? 7.620 2.496 -17.775 1.00 95.38 1074 VAL A C 1
ATOM 8336 O O . VAL A 1 1074 ? 8.187 3.317 -17.062 1.00 95.38 1074 VAL A O 1
ATOM 8339 N N . GLY A 1 1075 ? 8.158 1.922 -18.850 1.00 96.44 1075 GLY A N 1
ATOM 8340 C CA . GLY A 1 1075 ? 9.494 2.182 -19.370 1.00 96.44 1075 GLY A CA 1
ATOM 8341 C C . GLY A 1 1075 ? 9.421 2.561 -20.842 1.00 96.44 1075 GLY A C 1
ATOM 8342 O O . GLY A 1 1075 ? 8.448 2.236 -21.526 1.00 96.44 1075 GLY A O 1
ATOM 8343 N N . LEU A 1 1076 ? 10.433 3.276 -21.324 1.00 97.19 1076 LEU A N 1
ATOM 8344 C CA . LEU A 1 1076 ? 10.571 3.590 -22.739 1.00 97.19 1076 LEU A CA 1
ATOM 8345 C C . LEU A 1 1076 ? 12.039 3.790 -23.118 1.00 97.19 1076 LEU A C 1
ATOM 8347 O O . LEU A 1 1076 ? 12.842 4.092 -22.239 1.00 97.19 1076 LEU A O 1
ATOM 8351 N N . ALA A 1 1077 ? 12.348 3.635 -24.402 1.00 98.12 1077 ALA A N 1
ATOM 8352 C CA . ALA A 1 1077 ? 13.641 3.974 -24.987 1.00 98.12 1077 ALA A CA 1
ATOM 8353 C C . ALA A 1 1077 ? 13.461 4.515 -26.410 1.00 98.12 1077 ALA A C 1
ATOM 8355 O O . ALA A 1 1077 ? 12.601 4.023 -27.151 1.00 98.12 1077 ALA A O 1
ATOM 8356 N N . VAL A 1 1078 ? 14.272 5.500 -26.790 1.00 98.12 1078 VAL A N 1
ATOM 8357 C CA . VAL A 1 1078 ? 14.348 6.040 -28.156 1.00 98.12 1078 VAL A CA 1
ATOM 8358 C C . VAL A 1 1078 ? 15.484 5.356 -28.920 1.00 98.12 1078 VAL A C 1
ATOM 8360 O O . VAL A 1 1078 ? 16.560 5.128 -28.369 1.00 98.12 1078 VAL A O 1
ATOM 8363 N N . SER A 1 1079 ? 15.256 5.005 -30.186 1.00 97.62 1079 SER A N 1
ATOM 8364 C CA . SER A 1 1079 ? 16.290 4.392 -31.022 1.00 97.62 1079 SER A CA 1
ATOM 8365 C C . SER A 1 1079 ? 17.394 5.395 -31.399 1.00 97.62 1079 SER A C 1
ATOM 8367 O O . SER A 1 1079 ? 17.112 6.589 -31.547 1.00 97.62 1079 SER A O 1
ATOM 8369 N N . PRO A 1 1080 ? 18.648 4.941 -31.609 1.00 96.12 1080 PRO A N 1
ATOM 8370 C CA . PRO A 1 1080 ? 19.774 5.823 -31.941 1.00 96.12 1080 PRO A CA 1
ATOM 8371 C C . PRO A 1 1080 ? 19.575 6.663 -33.215 1.00 96.12 1080 PRO A C 1
ATOM 8373 O O . PRO A 1 1080 ? 20.066 7.785 -33.306 1.00 96.12 1080 PRO A O 1
ATOM 8376 N N . ASP A 1 1081 ? 18.817 6.145 -34.183 1.00 94.81 1081 ASP A N 1
ATOM 8377 C CA . ASP A 1 1081 ? 18.465 6.823 -35.437 1.00 94.81 1081 ASP A CA 1
ATOM 8378 C C . ASP A 1 1081 ? 17.285 7.808 -35.303 1.00 94.81 1081 ASP A C 1
ATOM 8380 O O . ASP A 1 1081 ? 16.927 8.475 -36.269 1.00 94.81 1081 ASP A O 1
ATOM 8384 N N . ASN A 1 1082 ? 16.699 7.953 -34.107 1.00 94.31 1082 ASN A N 1
ATOM 8385 C CA . ASN A 1 1082 ? 15.488 8.734 -33.815 1.00 94.31 1082 ASN A CA 1
ATOM 8386 C C . ASN A 1 1082 ? 14.211 8.237 -34.527 1.00 94.31 1082 ASN A C 1
ATOM 8388 O O . ASN A 1 1082 ? 13.186 8.915 -34.461 1.00 94.31 1082 ASN A O 1
ATOM 8392 N N . ALA A 1 1083 ? 14.238 7.077 -35.190 1.00 95.12 1083 ALA A N 1
ATOM 8393 C CA . ALA A 1 1083 ? 13.120 6.591 -35.998 1.00 95.12 1083 ALA A CA 1
ATOM 8394 C C . ALA A 1 1083 ? 12.067 5.814 -35.194 1.00 95.12 1083 ALA A C 1
ATOM 8396 O O . ALA A 1 1083 ? 10.957 5.594 -35.688 1.00 95.12 1083 ALA A O 1
ATOM 8397 N N . GLN A 1 1084 ? 12.390 5.359 -33.978 1.00 97.06 1084 GLN A N 1
ATOM 8398 C CA . GLN A 1 1084 ? 11.510 4.526 -33.164 1.00 97.06 1084 GLN A CA 1
ATOM 8399 C C . GLN A 1 1084 ? 11.530 4.896 -31.677 1.00 97.06 1084 GLN A C 1
ATOM 8401 O O . GLN A 1 1084 ? 12.551 5.284 -31.116 1.00 97.06 1084 GLN A O 1
ATOM 8406 N N . VAL A 1 1085 ? 10.395 4.679 -31.011 1.00 98.38 1085 VAL A N 1
ATOM 8407 C CA . VAL A 1 1085 ? 10.270 4.689 -29.549 1.00 98.38 1085 VAL A CA 1
ATOM 8408 C C . VAL A 1 1085 ? 9.627 3.384 -29.106 1.00 98.38 1085 VAL A C 1
ATOM 8410 O O . VAL A 1 1085 ? 8.511 3.057 -29.516 1.00 98.38 1085 VAL A O 1
ATOM 8413 N N . TRP A 1 1086 ? 10.326 2.624 -28.268 1.00 98.56 1086 TRP A N 1
ATOM 8414 C CA . TRP A 1 1086 ? 9.809 1.389 -27.681 1.00 98.56 1086 TRP A CA 1
ATOM 8415 C C . TRP A 1 1086 ? 9.269 1.685 -26.291 1.00 98.56 1086 TRP A C 1
ATOM 8417 O O . TRP A 1 1086 ? 9.973 2.265 -25.474 1.00 98.56 1086 TRP A O 1
ATOM 8427 N N . VAL A 1 1087 ? 8.030 1.284 -26.011 1.00 98.69 1087 VAL A N 1
ATOM 8428 C CA . VAL A 1 1087 ? 7.357 1.519 -24.726 1.00 98.69 1087 VAL A CA 1
ATOM 8429 C C . VAL A 1 1087 ? 6.959 0.190 -24.104 1.00 98.69 1087 VAL A C 1
ATOM 8431 O O . VAL A 1 1087 ? 6.204 -0.578 -24.700 1.00 98.69 1087 VAL A O 1
ATOM 8434 N N . THR A 1 1088 ? 7.424 -0.072 -22.886 1.00 98.62 1088 THR A N 1
ATOM 8435 C CA . THR A 1 1088 ? 7.024 -1.244 -22.105 1.00 98.62 1088 THR A CA 1
ATOM 8436 C C . THR A 1 1088 ? 5.787 -0.932 -21.273 1.00 98.62 1088 THR A C 1
ATOM 8438 O O . THR A 1 1088 ? 5.730 0.071 -20.560 1.00 98.62 1088 THR A O 1
ATOM 8441 N N . SER A 1 1089 ? 4.796 -1.816 -21.324 1.00 97.69 1089 SER A N 1
ATOM 8442 C CA . SER A 1 1089 ? 3.565 -1.734 -20.539 1.00 97.69 1089 SER A CA 1
ATOM 8443 C C . SER A 1 1089 ? 3.506 -2.887 -19.548 1.00 97.69 1089 SER A C 1
ATOM 8445 O O . SER A 1 1089 ? 3.391 -4.058 -19.922 1.00 97.69 1089 SER A O 1
ATOM 8447 N N . GLN A 1 1090 ? 3.590 -2.550 -18.262 1.00 94.62 1090 GLN A N 1
ATOM 8448 C CA . GLN A 1 1090 ? 3.693 -3.536 -17.195 1.00 94.62 1090 GLN A CA 1
ATOM 8449 C C . GLN A 1 1090 ? 2.382 -4.309 -17.029 1.00 94.62 1090 GLN A C 1
ATOM 8451 O O . GLN A 1 1090 ? 1.319 -3.710 -16.890 1.00 94.62 1090 GLN A O 1
ATOM 8456 N N . GLY A 1 1091 ? 2.469 -5.635 -16.956 1.00 88.81 1091 GLY A N 1
ATOM 8457 C CA . GLY A 1 1091 ? 1.329 -6.497 -16.669 1.00 88.81 1091 GLY A CA 1
ATOM 8458 C C . GLY A 1 1091 ? 0.768 -6.275 -15.271 1.00 88.81 1091 GLY A C 1
ATOM 8459 O O . GLY A 1 1091 ? 1.519 -6.250 -14.291 1.00 88.81 1091 GLY A O 1
ATOM 8460 N N . ARG A 1 1092 ? -0.558 -6.155 -15.186 1.00 79.44 1092 ARG A N 1
ATOM 8461 C CA . ARG A 1 1092 ? -1.319 -6.264 -13.939 1.00 79.44 1092 ARG A CA 1
ATOM 8462 C C . ARG A 1 1092 ? -2.479 -7.220 -14.158 1.00 79.44 1092 ARG A C 1
ATOM 8464 O O . ARG A 1 1092 ? -3.223 -7.078 -15.130 1.00 79.44 1092 ARG A O 1
ATOM 8471 N N . GLU A 1 1093 ? -2.604 -8.184 -13.258 1.00 61.53 1093 GLU A N 1
ATOM 8472 C CA . GLU A 1 1093 ? -3.659 -9.191 -13.287 1.00 61.53 1093 GLU A CA 1
ATOM 8473 C C . GLU A 1 1093 ? -5.032 -8.517 -13.437 1.00 61.53 1093 GLU A C 1
ATOM 8475 O O . GLU A 1 1093 ? -5.308 -7.532 -12.757 1.00 61.53 1093 GLU A O 1
ATOM 8480 N N . LEU A 1 1094 ? -5.840 -8.972 -14.403 1.00 58.12 1094 LEU A N 1
ATOM 8481 C CA . LEU A 1 1094 ? -7.169 -8.430 -14.745 1.00 58.12 1094 LEU A CA 1
ATOM 8482 C C . LEU A 1 1094 ? -7.230 -6.952 -15.194 1.00 58.12 1094 LEU A C 1
ATOM 8484 O O . LEU A 1 1094 ? -8.322 -6.420 -15.396 1.00 58.12 1094 LEU A O 1
ATOM 8488 N N . HIS A 1 1095 ? -6.094 -6.274 -15.385 1.00 63.25 1095 HIS A N 1
ATOM 8489 C CA . HIS A 1 1095 ? -6.073 -4.821 -15.610 1.00 63.25 1095 HIS A CA 1
ATOM 8490 C C . HIS A 1 1095 ? -5.274 -4.357 -16.843 1.00 63.25 1095 HIS A C 1
ATOM 8492 O O . HIS A 1 1095 ? -5.285 -3.168 -17.160 1.00 63.25 1095 HIS A O 1
ATOM 8498 N N . GLY A 1 1096 ? -4.615 -5.262 -17.574 1.00 85.38 1096 GLY A N 1
ATOM 8499 C CA . GLY A 1 1096 ? -3.935 -4.958 -18.842 1.00 85.38 1096 GLY A CA 1
ATOM 8500 C C . GLY A 1 1096 ? -2.404 -4.957 -18.768 1.00 85.38 1096 GLY A C 1
ATOM 8501 O O . GLY A 1 1096 ? -1.814 -5.523 -17.848 1.00 85.38 1096 GLY A O 1
ATOM 8502 N N . GLY A 1 1097 ? -1.754 -4.354 -19.770 1.00 91.56 1097 GLY A N 1
ATOM 8503 C CA . GLY A 1 1097 ? -0.294 -4.379 -19.941 1.00 91.56 1097 GLY A CA 1
ATOM 8504 C C . GLY A 1 1097 ? 0.210 -5.694 -20.545 1.00 91.56 1097 GLY A C 1
ATOM 8505 O O . GLY A 1 1097 ? -0.497 -6.300 -21.351 1.00 91.56 1097 GLY A O 1
ATOM 8506 N N . ASN A 1 1098 ? 1.409 -6.146 -20.165 1.00 95.44 1098 ASN A N 1
ATOM 8507 C CA . ASN A 1 1098 ? 2.101 -7.287 -20.789 1.00 95.44 1098 ASN A CA 1
ATOM 8508 C C . ASN A 1 1098 ? 2.362 -7.068 -22.286 1.00 95.44 1098 ASN A C 1
ATOM 8510 O O . ASN A 1 1098 ? 2.038 -7.915 -23.118 1.00 95.44 1098 ASN A O 1
ATOM 8514 N N . SER A 1 1099 ? 2.921 -5.907 -22.631 1.00 97.56 1099 SER A N 1
ATOM 8515 C CA . SER A 1 1099 ? 3.268 -5.584 -24.015 1.00 97.56 1099 SER A CA 1
ATOM 8516 C C . SER A 1 1099 ? 4.464 -4.655 -24.137 1.00 97.56 1099 SER A C 1
ATOM 8518 O O . SER A 1 1099 ? 4.736 -3.854 -23.245 1.00 97.56 1099 SER A O 1
ATOM 8520 N N . VAL A 1 1100 ? 5.113 -4.706 -25.293 1.00 98.38 1100 VAL A N 1
ATOM 8521 C CA . VAL A 1 1100 ? 6.098 -3.739 -25.772 1.00 98.38 1100 VAL A CA 1
ATOM 8522 C C . VAL A 1 1100 ? 5.554 -3.139 -27.063 1.00 98.38 1100 VAL A C 1
ATOM 8524 O O . VAL A 1 1100 ? 5.362 -3.850 -28.046 1.00 98.38 1100 VAL A O 1
ATOM 8527 N N . SER A 1 1101 ? 5.244 -1.848 -27.042 1.00 98.38 1101 SER A N 1
ATOM 8528 C CA . SER A 1 1101 ? 4.706 -1.106 -28.187 1.00 98.38 1101 SER A CA 1
ATOM 8529 C C . SER A 1 1101 ? 5.829 -0.383 -28.923 1.00 98.38 1101 SER A C 1
ATOM 8531 O O . SER A 1 1101 ? 6.631 0.292 -28.280 1.00 98.38 1101 SER A O 1
ATOM 8533 N N . VAL A 1 1102 ? 5.867 -0.495 -30.250 1.00 98.31 1102 VAL A N 1
ATOM 8534 C CA . VAL A 1 1102 ? 6.891 0.111 -31.111 1.00 98.31 1102 VAL A CA 1
ATOM 8535 C C . VAL A 1 1102 ? 6.274 1.243 -31.923 1.00 98.31 1102 VAL A C 1
ATOM 8537 O O . VAL A 1 1102 ? 5.536 1.011 -32.888 1.00 98.31 1102 VAL A O 1
ATOM 8540 N N . TYR A 1 1103 ? 6.580 2.479 -31.546 1.00 98.38 1103 TYR A N 1
ATOM 8541 C CA . TYR A 1 1103 ? 6.129 3.674 -32.251 1.00 98.38 1103 TYR A CA 1
ATOM 8542 C C . TYR A 1 1103 ? 7.178 4.106 -33.266 1.00 98.38 1103 TYR A C 1
ATOM 8544 O O . TYR A 1 1103 ? 8.332 4.284 -32.901 1.00 98.38 1103 TYR A O 1
ATOM 8552 N N . ARG A 1 1104 ? 6.776 4.295 -34.522 1.00 97.69 1104 ARG A N 1
ATOM 8553 C CA . ARG A 1 1104 ? 7.600 4.912 -35.563 1.00 97.69 1104 ARG A CA 1
ATOM 8554 C C . ARG A 1 1104 ? 7.466 6.426 -35.486 1.00 97.69 1104 ARG A C 1
ATOM 8556 O O . ARG A 1 1104 ? 6.344 6.918 -35.352 1.00 97.69 1104 ARG A O 1
ATOM 8563 N N . ILE A 1 1105 ? 8.585 7.126 -35.598 1.00 96.56 1105 ILE A N 1
ATOM 8564 C CA . ILE A 1 1105 ? 8.674 8.582 -35.639 1.00 96.56 1105 ILE A CA 1
ATOM 8565 C C . ILE A 1 1105 ? 9.004 9.013 -37.070 1.00 96.56 1105 ILE A C 1
ATOM 8567 O O . ILE A 1 1105 ? 9.888 8.446 -37.709 1.00 96.56 1105 ILE A O 1
ATOM 8571 N N . GLU A 1 1106 ? 8.271 10.000 -37.571 1.00 94.00 1106 GLU A N 1
ATOM 8572 C CA . GLU A 1 1106 ? 8.496 10.654 -38.859 1.00 94.00 1106 GLU A CA 1
ATOM 8573 C C . GLU A 1 1106 ? 8.602 12.159 -38.588 1.00 94.00 1106 GLU A C 1
ATOM 8575 O O . GLU A 1 1106 ? 7.719 12.737 -37.950 1.00 94.00 1106 GLU A O 1
ATOM 8580 N N . THR A 1 1107 ? 9.686 12.782 -39.037 1.00 88.00 1107 THR A N 1
ATOM 8581 C CA . THR A 1 1107 ? 9.912 14.231 -38.946 1.00 88.00 1107 THR A CA 1
ATOM 8582 C C . THR A 1 1107 ? 10.295 14.765 -40.315 1.00 88.00 1107 THR A C 1
ATOM 8584 O O . THR A 1 1107 ? 10.931 14.028 -41.070 1.00 88.00 1107 THR A O 1
ATOM 8587 N N . GLU A 1 1108 ? 9.913 16.007 -40.617 1.00 72.50 1108 GLU A N 1
ATOM 8588 C CA . GLU A 1 1108 ? 10.348 16.708 -41.840 1.00 72.50 1108 GLU A CA 1
ATOM 8589 C C . GLU A 1 1108 ? 11.863 16.932 -41.912 1.00 72.50 1108 GLU A C 1
ATOM 8591 O O . GLU A 1 1108 ? 12.501 17.133 -40.842 1.00 72.50 1108 GLU A O 1
#

Secondary structure (DSSP, 8-state):
-HHHHHHHHHHH----GGGS---HHHHHHHHHHHTTS-HHHHHHHHHHHHHH--SHHHHHHS-HHHHHHHTTTSS-THHHHHHHHHHHHHHHHSS---SHHHHHTSTT--HHHHHHHHHHHH--------HHHHHHHHHHHS---THHHHHHHHTTTTSHHHHHHHHHHHHHHTS-SSS--GGG-TTGGG-TTTT----PPPP-PPEEEEEEEEEEE-TTSEEEEEEPPTTSSSSTT-EES-EEEESS----TTPEEEEEEETTEEEEEEEEEEE-TT-----TTEEEEEGGGGGGS---HHHHHHHHTTSS-S----------------------PPPPPPPPP-PPPPSEEEEEEEEEEE--B--SSSPB--GGGGTTTTTTTGGG--SSEEEEEE-SEE-S----SHHHHHHGGGT--S-S--TT----EE-GGGGHHHHHHT--EEE--STTTTTTHHHHHHHHHHHHHHHT-EEE-STT--EEEEETTEEEEEEEEBS-SGGGS-BTT-HHHHHHHHHHHHTT-SEEEEEE--S--SGGG-S--SS-EEETTEEEE-HHHHHHHHHHTT-SEEEE-TTSSB--EEEETTEEEES-B-EEEETTTS--SGGGGEEEEEEEEEETTT--EEEEEEEEEEEETTTEEEE-TT-HHHHHHHHHHHHH-TT--EEE-TTSEEEEPP-----------PPTT-EEE-TTSSEEEEEEEEEESS-SS-SSTTEEE-TT-SSEEEEEE-TTSS-EEEEETTTTEEEEEETTTTEEEEEEE-EE-GGGGGGB-----TT----S--TTS-TT-EE-EEEEEEEEGGGTEEEEEEE-TTT-TT--S--EEEEEETTTTEEEEEEE-SS-EEEEEE-TTSSEEEEEESSSSEEEEEE--SS-GGG-EEEEEEESSSPPPHHHHHHHTTTPPP-TTTS-TT-EEEEEE-TTSSEEEEEETTT-SEEEEETTTTEEEEEEB-SPSSEEEEEE-TTSSEEEEEETTT-EEEEEEHHHHHHHTTTT-B---SEEEE--TTEEEEEE-TTSSEEEEEETTTTEEEEEETTT--EEEEEE-SSSEEEEEE-TTSSEEEEEE--BTTTB--EEEEEEEEE-

Sequence (1108 aa):
MVRKLIAWYRKNKRDLPWRKTRDPYRIMVSEFMLVQTTVATVVKRYELFLKEFPTIQTLAEAPLWKVKKAWTGLGYNSRAVNLHRAAQEIVRQGNFPANPEDLKTLPGFGPYLANAVSSIAFEAPAPVLDTNVRRVILRLLNTEDPGTLDAMLVESRALPSEFNQAMMELGALICRAREPRCHACPVRAFCATEGVHPVEQKPAASQKLELFIRVHQDKTGRVLLERRGPGEKFLKNTWGLPATVIDRCPPGNGLKTLTHAIMRWRIHAHVDHAQSDGLKTTDANKKWVPEKQLGRYLFSSLWWKALTGSILLALAGCASPKVKDQPATQKLAVEIPVPEEPAPAAAKPKETMTVVAAGDVLLASMSPEPPSLPPHDGRGLYDEVKPYLKGDIIFANLESAVTDNCSTEKCRKSANKKGKTANISPKGCYQFATPARYAKTMIEAGFNVVSINNNHSLDCGGQGYLDMVTTLNNIGLRYAGKKNEIAEFYVAGASAAVIAFGFTGGREFPSVLNIPEAVLSVANLKARFPIVIVSFHGGAEGLDAMRLPQGMEIFENTKRGDLRAFAHALVDAGAALVIGHGPHVPRAMELYKNRLIAYSLGNFQTYGKMNLADQRAYAPMLSVELHVRDGSFRGGRIVSFIQKEPGIPLFDPQVRAAKLIKELGRKDIANNLLEIAPDGGLKALEEPKKYIPPVKRVPIGATAKSKNNDFRMTLSARFQHYNRSPEHPRDRYDVMVQSPKSAGFRPDGTKAYVNSLEGFTTVAYDPVALKQLGTIRHCFDEKNAGLISSQKPFDYAFIVKPKSGDVDHFCGKPVEMAFSHEGRFLWVSYYRRDYDEFSQNPSAVAVIDTQTDAIVTVLPSGPIPKFITPSPDGRWMAFVHWGDNTVGFVDIRGADPSKFRLSHLVAVEKRLNLSDLETETNGEKIDRDSECGLCLRGAAFTKDSRHLLIGRLKGGGVAVIDVAKRRYIGTVWGMRPTPRHLVLHPDGKWLYTSSNVSGYISKLNVQEIIGNASGSHEVKPAAEVFAGSGARTIDLSPNGRWVFAAVNTDSKLVALNAENLTKVAEVPADSFPVGLAVSPDNAQVWVTSQGRELHGGNSVSVYRIETE